Protein AF-A0A2V8Q2M4-F1 (afdb_monomer)

Mean predicted aligned error: 18.54 Å

Sequence (825 aa):
MHQHLAPNDIISHYRIVSKIGAGGMGEVYLAHDTKLDRNVALKILPLEVAADQTRMRRFVQEAKAASALNHPHIITIHEIDRFNSINFIATEFIDGDTLRDRMKANLTFSEILEIAIQTASALSAAHSAGIIHRDIKPENVMIRRDGYIKVLDFGLAKLAEQHGSVTDADAQTKPMINTDAGTVMGTAVYMSPEQAKGVKLDERTDLWSLGVVLYEMITRRVPFLGQTSTETISLVLQKEPPSLTRYAPETPGELERIVNKALTKNCEERYQSAKDLLIDLRKLKRKLDVDAEIDRTGSAAFTNPDKTPPSTSAGLAANTRLSSAEYIYTGIKQHKVAAMVTALVFVLAAAGLTAYLRGRDAGAAIDSIAVLPFENRSADADADYISDGLSESLIYRLTQLPNLRVTPTSVVQSYKGKPVDTVKAGNELGVSAVLSGRITRRGDKLTISAELVDVRNNKLLWGEQYDRKMSDFLATQREIAREIVEKLRLKVSGDERGIAKHFTESNEAYQLYLRGRFYWAKRTEEGMQKSLDYYQQSIEKDPKFALAYSGLADAYALLGAPDATGAMAPEDAMPKAKAAALKALELDDSLAEPHVSLAHMTYYYEHDFVTAEAEYKRAIELNPNYPVAPQWYSVYLMSAGRFDEALAQIKRAQELDPLSLPINMTVGWVQLTARRTDESIVQLRKTLEMDPNFVLTRHRLGMAYEQQGKYEEAIGEFKRVVDMTSRKPIGLTALAHAYAMSGKRAEAQKILNEVLEQAKTHFVSPASIAMIYAALGDKEQAFASLEKAEKIRDGIIVRLKVDSRYDNLRSDPRYEGLLKRIGLK

Secondary structure (DSSP, 8-state):
---PPPTT-EETTEEEEEEEEEETTEEEEEEEETTTTEEEEEEEPPHHHHH-HHHHHHHHHHHHHHHT---TTBPPEEEEEEETTEEEEEEE---EEEHHHHTTS---HHHHHHHHHHHHHHHHHHHHTT-------GGGEEEETTS-EEE--SSHHHHHH--S----TT----------SS---TTGGG--HHHHHTPPP-THHHHHHHHHHHHHHHHSS-S---SSHHHHHHHHHH-PPPPGGGT-TT--HHHHHHHHHHT-SSTTTS-SSHHHHHHHHHHHHHHHHHHHHHHHHHHTT----------------------S--SSTTSGGG-HHHHHHHHHHHHHHHHHHHHHHHHHHTT----EEEEPPPEE-SS-TTHHHHHHHHHHHHHHHHHTSTT-EEPPHHHHGGGTTS---HHHHHHHHT-SEEEEEEEEEETTEEEEEEEEEETTTTEEEEEEEEEEEGGGHHHHHHHHHHHHHHHHT----S-THHHH----S-HHHHHHHHHHHHHHHT-SHHHHHHHHHHHHHHHHH-TT-HHHHHHHHHHHHHHS-TTTT--S-HHHHHHHHHHHHHHHHHH-TT-HHHHHHHHHHHHHTS--HHHHHHHHHHHHHH-TT-THHHHHHHHHHHHHT-HHHHHHHHHHHHHH-TT-HHHHHHHHHHHHHTT-HHHHHHHHHHHHHH-TT-HHHHHHHHHHHHHTT-HHHHHHHHHHHHHHTTT-HHHHHHHHHHHHHTT-HHHHHHHHHHHHHHTTTS---HHHHHHHHHHTT-HHHHHHHHHHHHHTT-GGGGGTTT-GGGGGGTTSHHHHHHHHHHT--

Structure (mmCIF, N/CA/C/O backbone):
data_AF-A0A2V8Q2M4-F1
#
_entry.id   AF-A0A2V8Q2M4-F1
#
loop_
_atom_site.group_PDB
_atom_site.id
_atom_site.type_symbol
_atom_site.label_atom_id
_atom_site.label_alt_id
_atom_site.label_comp_id
_atom_site.label_asym_id
_atom_site.label_entity_id
_atom_site.label_seq_id
_atom_site.pdbx_PDB_ins_code
_atom_site.Cartn_x
_atom_site.Cartn_y
_atom_site.Cartn_z
_atom_site.occupancy
_atom_site.B_iso_or_equiv
_atom_site.auth_seq_id
_atom_site.auth_comp_id
_atom_site.auth_asym_id
_atom_site.auth_atom_id
_atom_site.pdbx_PDB_model_num
ATOM 1 N N . MET A 1 1 ? -9.727 -37.592 20.680 1.00 32.91 1 MET A N 1
ATOM 2 C CA . MET A 1 1 ? -9.996 -38.711 19.751 1.00 32.91 1 MET A CA 1
ATOM 3 C C . MET A 1 1 ? -9.464 -38.275 18.389 1.00 32.91 1 MET A C 1
ATOM 5 O O . MET A 1 1 ? -10.027 -37.351 17.819 1.00 32.91 1 MET A O 1
ATOM 9 N N . HIS A 1 2 ? -8.309 -38.787 17.950 1.00 46.88 2 HIS A N 1
ATOM 10 C CA . HIS A 1 2 ? -7.720 -38.411 16.656 1.00 46.88 2 HIS A CA 1
ATOM 11 C C . HIS A 1 2 ? -8.584 -38.980 15.529 1.00 46.88 2 HIS A C 1
ATOM 13 O O . HIS A 1 2 ? -8.821 -40.185 15.483 1.00 46.88 2 HIS A O 1
ATOM 19 N N . GLN A 1 3 ? -9.094 -38.115 14.657 1.00 57.50 3 GLN A N 1
ATOM 20 C CA . GLN A 1 3 ? -9.888 -38.524 13.505 1.00 57.50 3 GLN A CA 1
ATOM 21 C C . GLN A 1 3 ? -8.909 -38.945 12.401 1.00 57.50 3 GLN A C 1
ATOM 23 O O . GLN A 1 3 ? -8.388 -38.101 11.679 1.00 57.50 3 GLN A O 1
ATOM 28 N N . HIS A 1 4 ? -8.572 -40.236 12.341 1.00 69.50 4 HIS A N 1
ATOM 29 C CA . HIS A 1 4 ? -7.783 -40.777 11.233 1.00 69.50 4 HIS A CA 1
ATOM 30 C C . HIS A 1 4 ? -8.589 -40.671 9.941 1.00 69.50 4 HIS A C 1
ATOM 32 O O . HIS A 1 4 ? -9.723 -41.144 9.889 1.00 69.50 4 HIS A O 1
ATOM 38 N N . LEU A 1 5 ? -7.988 -40.068 8.917 1.00 83.19 5 LEU A N 1
ATOM 39 C CA . LEU A 1 5 ? -8.600 -39.937 7.600 1.00 83.19 5 LEU A CA 1
ATOM 40 C C . LEU A 1 5 ? -8.265 -41.167 6.758 1.00 83.19 5 LEU A C 1
ATOM 42 O O . LEU A 1 5 ? -7.098 -41.557 6.644 1.00 83.19 5 LEU A O 1
ATOM 46 N N . ALA A 1 6 ? -9.287 -41.781 6.176 1.00 85.88 6 ALA A N 1
ATOM 47 C CA . ALA A 1 6 ? -9.162 -42.924 5.288 1.00 85.88 6 ALA A CA 1
ATOM 48 C C . ALA A 1 6 ? -8.976 -42.476 3.823 1.00 85.88 6 ALA A C 1
ATOM 50 O O . ALA A 1 6 ? -9.374 -41.371 3.443 1.00 85.88 6 ALA A O 1
ATOM 51 N N . PRO A 1 7 ? -8.391 -43.327 2.959 1.00 88.44 7 PRO A N 1
ATOM 52 C CA . PRO A 1 7 ? -8.390 -43.085 1.520 1.00 88.44 7 PRO A CA 1
ATOM 53 C C . PRO A 1 7 ? -9.810 -42.841 0.990 1.00 88.44 7 PRO A C 1
ATOM 55 O O . PRO A 1 7 ? -10.733 -43.586 1.314 1.00 88.44 7 PRO A O 1
ATOM 58 N N . ASN A 1 8 ? -9.953 -41.839 0.124 1.00 89.44 8 ASN A N 1
ATOM 59 C CA . ASN A 1 8 ? -11.199 -41.290 -0.425 1.00 89.44 8 ASN A CA 1
ATOM 60 C C . ASN A 1 8 ? -12.037 -40.398 0.499 1.00 89.44 8 ASN A C 1
ATOM 62 O O . ASN A 1 8 ? -13.021 -39.836 0.011 1.00 89.44 8 ASN A O 1
ATOM 66 N N . ASP A 1 9 ? -11.646 -40.185 1.758 1.00 92.31 9 ASP A N 1
ATOM 67 C CA . ASP A 1 9 ? -12.251 -39.120 2.560 1.00 92.31 9 ASP A CA 1
ATOM 68 C C . ASP A 1 9 ? -12.038 -37.764 1.876 1.00 92.31 9 ASP A C 1
ATOM 70 O O . ASP A 1 9 ? -11.010 -37.526 1.234 1.00 92.31 9 ASP A O 1
ATOM 74 N N . ILE A 1 10 ? -13.018 -36.867 1.996 1.00 90.25 10 ILE A N 1
ATOM 75 C CA . ILE A 1 10 ? -12.959 -35.532 1.394 1.00 90.25 10 ILE A CA 1
ATOM 76 C C . ILE A 1 10 ? -12.937 -34.481 2.499 1.00 90.25 10 ILE A C 1
ATOM 78 O O . ILE A 1 10 ? -13.869 -34.377 3.298 1.00 90.25 10 ILE A O 1
ATOM 82 N N . ILE A 1 11 ? -11.883 -33.666 2.506 1.00 89.56 11 ILE A N 1
ATOM 83 C CA . ILE A 1 11 ? -11.777 -32.460 3.327 1.00 89.56 11 ILE A CA 1
ATOM 84 C C . ILE A 1 11 ? -11.855 -31.257 2.401 1.00 89.56 11 ILE A C 1
ATOM 86 O O . ILE A 1 11 ? -10.977 -31.068 1.562 1.00 89.56 11 ILE A O 1
ATOM 90 N N . SER A 1 12 ? -12.890 -30.427 2.560 1.00 92.12 12 SER A N 1
ATOM 91 C CA . SER A 1 12 ? -13.188 -29.337 1.627 1.00 92.12 12 SER A CA 1
ATOM 92 C C . SER A 1 12 ? -13.335 -29.883 0.196 1.00 92.12 12 SER A C 1
ATOM 94 O O . SER A 1 12 ? -14.357 -30.482 -0.129 1.00 92.12 12 SER A O 1
ATOM 96 N N . HIS A 1 13 ? -12.315 -29.740 -0.645 1.00 92.94 13 HIS A N 1
ATOM 97 C CA . HIS A 1 13 ? -12.253 -30.263 -2.014 1.00 92.94 13 HIS A CA 1
ATOM 98 C C . HIS A 1 13 ? -11.011 -31.139 -2.256 1.00 92.94 13 HIS A C 1
ATOM 100 O O . HIS A 1 13 ? -10.664 -31.448 -3.395 1.00 92.94 13 HIS A O 1
ATOM 106 N N . TYR A 1 14 ? -10.345 -31.557 -1.179 1.00 96.06 14 TYR A N 1
ATOM 107 C CA . TYR A 1 14 ? -9.197 -32.450 -1.211 1.00 96.06 14 TYR A CA 1
ATOM 108 C C . TYR A 1 14 ? -9.639 -33.866 -0.889 1.00 96.06 14 TYR A C 1
ATOM 110 O O . TYR A 1 14 ? -10.120 -34.148 0.210 1.00 96.06 14 TYR A O 1
ATOM 118 N N . ARG A 1 15 ? -9.448 -34.768 -1.848 1.00 95.94 15 ARG A N 1
ATOM 119 C CA . ARG A 1 15 ? -9.682 -36.198 -1.668 1.00 95.94 15 ARG A CA 1
ATOM 120 C C . ARG A 1 15 ? -8.409 -36.852 -1.149 1.00 95.94 15 ARG A C 1
ATOM 122 O O . ARG A 1 15 ? -7.388 -36.818 -1.832 1.00 95.94 15 ARG A O 1
ATOM 129 N N . ILE A 1 16 ? -8.458 -37.458 0.030 1.00 96.19 16 ILE A N 1
ATOM 130 C CA . ILE A 1 16 ? -7.313 -38.147 0.626 1.00 96.19 16 ILE A CA 1
ATOM 131 C C . ILE A 1 16 ? -6.935 -39.356 -0.236 1.00 96.19 16 ILE A C 1
ATOM 133 O O . ILE A 1 16 ? -7.779 -40.188 -0.562 1.00 96.19 16 ILE A O 1
ATOM 137 N N . VAL A 1 17 ? -5.658 -39.457 -0.601 1.00 95.12 17 VAL A N 1
ATOM 138 C CA . VAL A 1 17 ? -5.097 -40.592 -1.347 1.00 95.12 17 VAL A CA 1
ATOM 139 C C . VAL A 1 17 ? -4.430 -41.559 -0.375 1.00 95.12 17 VAL A C 1
ATOM 141 O O . VAL A 1 17 ? -4.778 -42.737 -0.326 1.00 95.12 17 VAL A O 1
ATOM 144 N N . SER A 1 18 ? -3.484 -41.066 0.424 1.00 93.44 18 SER A N 1
ATOM 145 C CA . SER A 1 18 ? -2.750 -41.871 1.402 1.00 93.44 18 SER A CA 1
ATOM 146 C C . SER A 1 18 ? -2.119 -40.997 2.483 1.00 93.44 18 SER A C 1
ATOM 148 O O . SER A 1 18 ? -1.903 -39.802 2.298 1.00 93.44 18 SER A O 1
ATOM 150 N N . LYS A 1 19 ? -1.797 -41.590 3.634 1.00 91.94 19 LYS A N 1
ATOM 151 C CA . LYS A 1 19 ? -0.981 -40.932 4.659 1.00 91.94 19 LYS A CA 1
ATOM 152 C C . LYS A 1 19 ? 0.493 -41.002 4.253 1.00 91.94 19 LYS A C 1
ATOM 154 O O . LYS A 1 19 ? 0.975 -42.088 3.945 1.00 91.94 19 LYS A O 1
ATOM 159 N N . ILE A 1 20 ? 1.196 -39.869 4.277 1.00 87.81 20 ILE A N 1
ATOM 160 C CA . ILE A 1 20 ? 2.612 -39.770 3.872 1.00 87.81 20 ILE A CA 1
ATOM 161 C C . ILE A 1 20 ? 3.553 -39.381 5.017 1.00 87.81 20 ILE A C 1
ATOM 163 O O . ILE A 1 20 ? 4.759 -39.563 4.895 1.00 87.81 20 ILE A O 1
ATOM 167 N N . GLY A 1 21 ? 3.031 -38.902 6.151 1.00 80.12 21 GLY A N 1
ATOM 168 C CA . GLY A 1 21 ? 3.853 -38.599 7.321 1.00 80.12 21 GLY A CA 1
ATOM 169 C C . GLY A 1 21 ? 3.053 -38.349 8.597 1.00 80.12 21 GLY A C 1
ATOM 170 O O . GLY A 1 21 ? 1.840 -38.131 8.570 1.00 80.12 21 GLY A O 1
ATOM 171 N N . ALA A 1 22 ? 3.740 -38.384 9.737 1.00 74.12 22 ALA A N 1
ATOM 172 C CA . ALA A 1 22 ? 3.222 -37.963 11.036 1.00 74.12 22 ALA A CA 1
ATOM 173 C C . ALA A 1 22 ? 4.367 -37.388 11.882 1.00 74.12 22 ALA A C 1
ATOM 175 O O . ALA A 1 22 ? 5.464 -37.944 11.887 1.00 74.12 22 ALA A O 1
ATOM 176 N N . GLY A 1 23 ? 4.116 -36.289 12.594 1.00 65.06 23 GLY A N 1
ATOM 177 C CA . GLY A 1 23 ? 5.096 -35.647 13.473 1.00 65.06 23 GLY A CA 1
ATOM 178 C C . GLY A 1 23 ? 4.440 -34.814 14.577 1.00 65.06 23 GLY A C 1
ATOM 179 O O . GLY A 1 23 ? 3.220 -34.825 14.729 1.00 65.06 23 GLY A O 1
ATOM 180 N N . GLY A 1 24 ? 5.242 -34.052 15.332 1.00 57.31 24 GLY A N 1
ATOM 181 C CA . GLY A 1 24 ? 4.765 -33.229 16.461 1.00 57.31 24 GLY A CA 1
ATOM 182 C C . GLY A 1 24 ? 3.740 -32.145 16.093 1.00 57.31 24 GLY A C 1
ATOM 183 O O . GLY A 1 24 ? 3.023 -31.650 16.953 1.00 57.31 24 GLY A O 1
ATOM 184 N N . MET A 1 25 ? 3.618 -31.816 14.803 1.00 62.28 25 MET A N 1
ATOM 185 C CA . MET A 1 25 ? 2.649 -30.851 14.268 1.00 62.28 25 MET A CA 1
ATOM 186 C C . MET A 1 25 ? 1.456 -31.491 13.550 1.00 62.28 25 MET A C 1
ATOM 188 O O . MET A 1 25 ? 0.769 -30.815 12.785 1.00 62.28 25 MET A O 1
ATOM 192 N N . GLY A 1 26 ? 1.213 -32.781 13.782 1.00 73.06 26 GLY A N 1
ATOM 193 C CA . GLY A 1 26 ? 0.078 -33.509 13.228 1.00 73.06 26 GLY A CA 1
ATOM 194 C C . GLY A 1 26 ? 0.434 -34.419 12.055 1.00 73.06 26 GLY A C 1
ATOM 195 O O . GLY A 1 26 ? 1.579 -34.845 11.881 1.00 73.06 26 GLY A O 1
ATOM 196 N N . GLU A 1 27 ? -0.583 -34.779 11.281 1.00 85.62 27 GLU A N 1
ATOM 197 C CA . GLU A 1 27 ? -0.505 -35.818 10.253 1.00 85.62 27 GLU A CA 1
ATOM 198 C C . GLU A 1 27 ? -0.481 -35.202 8.856 1.00 85.62 27 GLU A C 1
ATOM 200 O O . GLU A 1 27 ? -1.207 -34.249 8.587 1.00 85.62 27 GLU A O 1
ATOM 205 N N . VAL A 1 28 ? 0.336 -35.752 7.957 1.00 88.94 28 VAL A N 1
ATOM 206 C CA . VAL A 1 28 ? 0.449 -35.286 6.570 1.00 88.94 28 VAL A CA 1
ATOM 207 C C . VAL A 1 28 ? -0.067 -36.369 5.633 1.00 88.94 28 VAL A C 1
ATOM 209 O O . VAL A 1 28 ? 0.352 -37.529 5.702 1.00 88.94 28 VAL A O 1
ATOM 212 N N . TYR A 1 29 ? -0.962 -35.978 4.735 1.00 93.25 29 TYR A N 1
ATOM 213 C CA . TYR A 1 29 ? -1.606 -36.842 3.757 1.00 93.25 29 TYR A CA 1
ATOM 214 C C . TYR A 1 29 ? -1.281 -36.376 2.339 1.00 93.25 29 TYR A C 1
ATOM 216 O O . TYR A 1 29 ? -1.279 -35.181 2.061 1.00 93.25 29 TYR A O 1
ATOM 224 N N . LEU A 1 30 ? -1.039 -37.310 1.423 1.00 95.00 30 LEU A N 1
ATOM 225 C CA . LEU A 1 30 ? -1.166 -37.041 -0.002 1.00 95.00 30 LEU A CA 1
ATOM 226 C C . LEU A 1 30 ? -2.658 -36.932 -0.306 1.00 95.00 30 LEU A C 1
ATOM 228 O O . LEU A 1 30 ? -3.425 -37.848 -0.000 1.00 95.00 30 LEU A O 1
ATOM 232 N N . ALA A 1 31 ? -3.063 -35.826 -0.912 1.00 96.31 31 ALA A N 1
ATOM 233 C CA . ALA A 1 31 ? -4.433 -35.604 -1.333 1.00 96.31 31 ALA A CA 1
ATOM 234 C C . ALA A 1 31 ? -4.481 -35.118 -2.783 1.00 96.31 31 ALA A C 1
ATOM 236 O O . ALA A 1 31 ? -3.518 -34.556 -3.302 1.00 96.31 31 ALA A O 1
ATOM 237 N N . HIS A 1 32 ? -5.613 -35.343 -3.434 1.00 96.44 32 HIS A N 1
ATOM 238 C CA . HIS A 1 32 ? -5.894 -34.859 -4.773 1.00 96.44 32 HIS A CA 1
ATOM 239 C C . HIS A 1 32 ? -6.896 -33.705 -4.693 1.00 96.44 32 HIS A C 1
ATOM 241 O O . HIS A 1 32 ? -8.017 -33.877 -4.207 1.00 96.44 32 HIS A O 1
ATOM 247 N N . ASP A 1 33 ? -6.472 -32.530 -5.147 1.00 96.12 33 ASP A N 1
ATOM 248 C CA . ASP A 1 33 ? -7.294 -31.335 -5.304 1.00 96.12 33 ASP A CA 1
ATOM 249 C C . ASP A 1 33 ? -8.258 -31.545 -6.473 1.00 96.12 33 ASP A C 1
ATOM 251 O O . ASP A 1 33 ? -7.855 -31.525 -7.636 1.00 96.12 33 ASP A O 1
ATOM 255 N N . THR A 1 34 ? -9.542 -31.746 -6.175 1.00 93.12 34 THR A N 1
ATOM 256 C CA . THR A 1 34 ? -10.538 -32.057 -7.206 1.00 93.12 34 THR A CA 1
ATOM 257 C C . THR A 1 34 ? -10.965 -30.843 -8.032 1.00 93.12 34 THR A C 1
ATOM 259 O O . THR A 1 34 ? -11.733 -31.011 -8.975 1.00 93.12 34 THR A O 1
ATOM 262 N N . LYS A 1 35 ? -10.549 -29.621 -7.668 1.00 93.56 35 LYS A N 1
ATOM 263 C CA . LYS A 1 35 ? -10.872 -28.396 -8.417 1.00 93.56 35 LYS A CA 1
ATOM 264 C C . LYS A 1 35 ? -9.788 -28.056 -9.429 1.00 93.56 35 LYS A C 1
ATOM 266 O O . LYS A 1 35 ? -10.112 -27.655 -10.542 1.00 93.56 35 LYS A O 1
ATOM 271 N N . LEU A 1 36 ? -8.524 -28.184 -9.027 1.00 90.81 36 LEU A N 1
ATOM 272 C CA . LEU A 1 36 ? -7.366 -27.859 -9.865 1.00 90.81 36 LEU A CA 1
ATOM 273 C C . LEU A 1 36 ? -6.707 -29.087 -10.503 1.00 90.81 36 LEU A C 1
ATOM 275 O O . LEU A 1 36 ? -5.742 -28.919 -11.242 1.00 90.81 36 LEU A O 1
ATOM 279 N N . ASP A 1 37 ? -7.220 -30.288 -10.225 1.00 93.06 37 ASP A N 1
ATOM 280 C CA . ASP A 1 37 ? -6.763 -31.566 -10.785 1.00 93.06 37 ASP A CA 1
ATOM 281 C C . ASP A 1 37 ? -5.257 -31.805 -10.571 1.00 93.06 37 ASP A C 1
ATOM 283 O O . ASP A 1 37 ? -4.471 -32.001 -11.499 1.00 93.06 37 ASP A O 1
ATOM 287 N N . ARG A 1 38 ? -4.822 -31.733 -9.306 1.00 94.00 38 ARG A N 1
ATOM 288 C CA . ARG A 1 38 ? -3.408 -31.880 -8.919 1.00 94.00 38 ARG A CA 1
ATOM 289 C C . ARG A 1 38 ? -3.227 -32.558 -7.568 1.00 94.00 38 ARG A C 1
ATOM 291 O O . ARG A 1 38 ? -4.108 -32.532 -6.714 1.00 94.00 38 ARG A O 1
ATOM 298 N N . ASN A 1 39 ? -2.039 -33.113 -7.352 1.00 95.56 39 ASN A N 1
ATOM 299 C CA . ASN A 1 39 ? -1.655 -33.670 -6.058 1.00 95.56 39 ASN A CA 1
ATOM 300 C C . ASN A 1 39 ? -1.113 -32.582 -5.125 1.00 95.56 39 ASN A C 1
ATOM 302 O O . ASN A 1 39 ? -0.323 -31.732 -5.538 1.00 95.56 39 ASN A O 1
ATOM 306 N N . VAL A 1 40 ? -1.511 -32.648 -3.858 1.00 96.00 40 VAL A N 1
ATOM 307 C CA . VAL A 1 40 ? -1.094 -31.743 -2.783 1.00 96.00 40 VAL A CA 1
ATOM 308 C C . VAL A 1 40 ? -0.695 -32.542 -1.544 1.00 96.00 40 VAL A C 1
ATOM 310 O O . VAL A 1 40 ? -1.140 -33.676 -1.348 1.00 96.00 40 VAL A O 1
ATOM 313 N N . ALA A 1 41 ? 0.133 -31.945 -0.691 1.00 93.50 41 ALA A N 1
ATOM 314 C CA . ALA A 1 41 ? 0.346 -32.442 0.661 1.00 93.50 41 ALA A CA 1
ATOM 315 C C . ALA A 1 41 ? -0.596 -31.695 1.615 1.00 93.50 41 ALA A C 1
ATOM 317 O O . ALA A 1 41 ? -0.576 -30.468 1.692 1.00 93.50 41 ALA A O 1
ATOM 318 N N . LEU A 1 42 ? -1.442 -32.438 2.323 1.00 91.81 42 LEU A N 1
ATOM 319 C CA . LEU A 1 42 ? -2.442 -31.925 3.248 1.00 91.81 42 LEU A CA 1
ATOM 320 C C . LEU A 1 42 ? -2.009 -32.226 4.685 1.00 91.81 42 LEU A C 1
ATOM 322 O O . LEU A 1 42 ? -2.043 -33.375 5.129 1.00 91.81 42 LEU A O 1
ATOM 326 N N . LYS A 1 43 ? -1.584 -31.195 5.412 1.00 89.12 43 LYS A N 1
ATOM 327 C CA . LYS A 1 43 ? -1.149 -31.291 6.808 1.00 89.12 43 LYS A CA 1
ATOM 328 C C . LYS A 1 43 ? -2.306 -30.951 7.737 1.00 89.12 43 LYS A C 1
ATOM 330 O O . LYS A 1 43 ? -2.798 -29.826 7.726 1.00 89.12 43 LYS A O 1
ATOM 335 N N . ILE A 1 44 ? -2.727 -31.920 8.541 1.00 87.25 44 ILE A N 1
ATOM 336 C CA . ILE A 1 44 ? -3.809 -31.798 9.516 1.00 87.25 44 ILE A CA 1
ATOM 337 C C . ILE A 1 44 ? -3.232 -31.423 10.874 1.00 87.25 44 ILE A C 1
ATOM 339 O O . ILE A 1 44 ? -2.364 -32.122 11.397 1.00 87.25 44 ILE A O 1
ATOM 343 N N . LEU A 1 45 ? -3.734 -30.338 11.459 1.00 77.19 45 LEU A N 1
ATOM 344 C CA . LEU A 1 45 ? -3.219 -29.813 12.721 1.00 77.19 45 LEU A CA 1
ATOM 345 C C . LEU A 1 45 ? -3.834 -30.541 13.930 1.00 77.19 45 LEU A C 1
ATOM 347 O O . LEU A 1 45 ? -5.030 -30.847 13.912 1.00 77.19 45 LEU A O 1
ATOM 351 N N . PRO A 1 46 ? -3.066 -30.780 15.011 1.00 71.56 46 PRO A N 1
ATOM 352 C CA . PRO A 1 46 ? -3.586 -31.386 16.232 1.00 71.56 46 PRO A CA 1
ATOM 353 C C . PRO A 1 46 ? -4.716 -30.556 16.859 1.00 71.56 46 PRO A C 1
ATOM 355 O O . PRO A 1 46 ? -4.668 -29.324 16.877 1.00 71.56 46 PRO A O 1
ATOM 358 N N . LEU A 1 47 ? -5.704 -31.239 17.449 1.00 64.88 47 LEU A N 1
ATOM 359 C CA . LEU A 1 47 ? -6.854 -30.617 18.126 1.00 64.88 47 LEU A CA 1
ATOM 360 C C . LEU A 1 47 ? -6.440 -29.642 19.245 1.00 64.88 47 LEU A C 1
ATOM 362 O O . LEU A 1 47 ? -7.127 -28.655 19.482 1.00 64.88 47 LEU A O 1
ATOM 366 N N . GLU A 1 48 ? -5.304 -29.881 19.900 1.00 60.88 48 GLU A N 1
ATOM 367 C CA . GLU A 1 48 ? -4.767 -29.035 20.977 1.00 60.88 48 GLU A CA 1
ATOM 368 C C . GLU A 1 48 ? -4.306 -27.660 20.473 1.00 60.88 48 GLU A C 1
ATOM 370 O O . GLU A 1 48 ? -4.543 -26.644 21.125 1.00 60.88 48 GLU A O 1
ATOM 375 N N . VAL A 1 49 ? -3.715 -27.604 19.274 1.00 59.31 49 VAL A N 1
ATOM 376 C CA . VAL A 1 49 ? -3.352 -26.341 18.608 1.00 59.31 49 VAL A CA 1
ATOM 377 C C . VAL A 1 49 ? -4.612 -25.620 18.120 1.00 59.31 49 VAL A C 1
ATOM 379 O O . VAL A 1 49 ? -4.672 -24.394 18.139 1.00 59.31 49 VAL A O 1
ATOM 382 N N . ALA A 1 50 ? -5.642 -26.376 17.727 1.00 60.06 50 ALA A N 1
ATOM 383 C CA . ALA A 1 50 ? -6.938 -25.844 17.314 1.00 60.06 50 ALA A CA 1
ATOM 384 C C . ALA A 1 50 ? -7.796 -25.290 18.464 1.00 60.06 50 ALA A C 1
ATOM 386 O O . ALA A 1 50 ? -8.640 -24.426 18.219 1.00 60.06 50 ALA A O 1
ATOM 387 N N . ALA A 1 51 ? -7.603 -25.774 19.693 1.00 60.66 51 ALA A N 1
ATOM 388 C CA . ALA A 1 51 ? -8.382 -25.367 20.861 1.00 60.66 51 ALA A CA 1
ATOM 389 C C . ALA A 1 51 ? -7.941 -24.010 21.442 1.00 60.66 51 ALA A C 1
ATOM 391 O O . ALA A 1 51 ? -8.769 -23.272 21.976 1.00 60.66 51 ALA A O 1
ATOM 392 N N . ASP A 1 52 ? -6.661 -23.649 21.308 1.00 67.50 52 ASP A N 1
ATOM 393 C CA . ASP A 1 52 ? -6.125 -22.363 21.760 1.00 67.50 52 ASP A CA 1
ATOM 394 C C . ASP A 1 52 ? -6.180 -21.324 20.626 1.00 67.50 52 ASP A C 1
ATOM 396 O O . ASP A 1 52 ? -5.370 -21.325 19.694 1.00 67.50 52 ASP A O 1
ATOM 400 N N . GLN A 1 53 ? -7.136 -20.392 20.722 1.00 67.06 53 GLN A N 1
ATOM 401 C CA . GLN A 1 53 ? -7.326 -19.338 19.720 1.00 67.06 53 GLN A CA 1
ATOM 402 C C . GLN A 1 53 ? -6.088 -18.449 19.530 1.00 67.06 53 GLN A C 1
ATOM 404 O O . GLN A 1 53 ? -5.872 -17.934 18.432 1.00 67.06 53 GLN A O 1
ATOM 409 N N . THR A 1 54 ? -5.264 -18.260 20.561 1.00 63.78 54 THR A N 1
ATOM 410 C CA . THR A 1 54 ? -4.058 -17.428 20.481 1.00 63.78 54 THR A CA 1
ATOM 411 C C . THR A 1 54 ? -2.959 -18.154 19.713 1.00 63.78 54 THR A C 1
ATOM 413 O O . THR A 1 54 ? -2.329 -17.557 18.835 1.00 63.78 54 THR A O 1
ATOM 416 N N . ARG A 1 55 ? -2.762 -19.450 19.986 1.00 62.97 55 ARG A N 1
ATOM 417 C CA . ARG A 1 55 ? -1.819 -20.297 19.236 1.00 62.97 55 ARG A CA 1
ATOM 418 C C . ARG A 1 55 ? -2.240 -20.434 17.779 1.00 62.97 55 ARG A C 1
ATOM 420 O O . ARG A 1 55 ? -1.411 -20.218 16.900 1.00 62.97 55 ARG A O 1
ATOM 427 N N . MET A 1 56 ? -3.527 -20.673 17.519 1.00 69.50 56 MET A N 1
ATOM 428 C CA . MET A 1 56 ? -4.059 -20.764 16.159 1.00 69.50 56 MET A CA 1
ATOM 429 C C . MET A 1 56 ? -3.892 -19.448 15.380 1.00 69.50 56 MET A C 1
ATOM 431 O O . MET A 1 56 ? -3.484 -19.469 14.222 1.00 69.50 56 MET A O 1
ATOM 435 N N . ARG A 1 57 ? -4.124 -18.283 16.005 1.00 68.62 57 ARG A N 1
ATOM 436 C CA . ARG A 1 57 ? -3.891 -16.978 15.352 1.00 68.62 57 ARG A CA 1
ATOM 437 C C . ARG A 1 57 ? -2.426 -16.767 14.972 1.00 68.62 57 ARG A C 1
ATOM 439 O O . ARG A 1 57 ? -2.162 -16.381 13.836 1.00 68.62 57 ARG A O 1
ATOM 446 N N . ARG A 1 58 ? -1.482 -17.036 15.884 1.00 64.38 58 ARG A N 1
ATOM 447 C CA . ARG A 1 58 ? -0.039 -16.925 15.586 1.00 64.38 58 ARG A CA 1
ATOM 448 C C . ARG A 1 58 ? 0.380 -17.907 14.496 1.00 64.38 58 ARG A C 1
ATOM 450 O O . ARG A 1 58 ? 1.124 -17.538 13.597 1.00 64.38 58 ARG A O 1
ATOM 457 N N . PHE A 1 59 ? -0.151 -19.123 14.546 1.00 69.25 59 PHE A N 1
ATOM 458 C CA . PHE A 1 59 ? 0.116 -20.165 13.564 1.00 69.25 59 PHE A CA 1
ATOM 459 C C . PHE A 1 59 ? -0.349 -19.753 12.160 1.00 69.25 59 PHE A C 1
ATOM 461 O O . PHE A 1 59 ? 0.431 -19.783 11.211 1.00 69.25 59 PHE A O 1
ATOM 468 N N . VAL A 1 60 ? -1.594 -19.279 12.030 1.00 71.44 60 VAL A N 1
ATOM 469 C CA . VAL A 1 60 ? -2.131 -18.765 10.760 1.00 71.44 60 VAL A CA 1
ATOM 470 C C . VAL A 1 60 ? -1.343 -17.542 10.283 1.00 71.44 60 VAL A C 1
ATOM 472 O O . VAL A 1 60 ? -1.145 -17.379 9.083 1.00 71.44 60 VAL A O 1
ATOM 475 N N . GLN A 1 61 ? -0.871 -16.686 11.192 1.00 70.06 61 GLN A N 1
ATOM 476 C CA . GLN A 1 61 ? -0.050 -15.527 10.845 1.00 70.06 61 GLN A CA 1
ATOM 477 C C . GLN A 1 61 ? 1.316 -15.929 10.266 1.00 70.06 61 GLN A C 1
ATOM 479 O O . GLN A 1 61 ? 1.708 -15.384 9.236 1.00 70.06 61 GLN A O 1
ATOM 484 N N . GLU A 1 62 ? 2.018 -16.886 10.879 1.00 67.75 62 GLU A N 1
ATOM 485 C CA . GLU A 1 62 ? 3.301 -17.388 10.366 1.00 67.75 62 GLU A CA 1
ATOM 486 C C . GLU A 1 62 ? 3.120 -18.146 9.041 1.00 67.75 62 GLU A C 1
ATOM 488 O O . GLU A 1 62 ? 3.862 -17.902 8.091 1.00 67.75 62 GLU A O 1
ATOM 493 N N . ALA A 1 63 ? 2.074 -18.968 8.919 1.00 72.38 63 ALA A N 1
ATOM 494 C CA . ALA A 1 63 ? 1.750 -19.658 7.672 1.00 72.38 63 ALA A CA 1
ATOM 495 C C . ALA A 1 63 ? 1.385 -18.677 6.537 1.00 72.38 63 ALA A C 1
ATOM 497 O O . ALA A 1 63 ? 1.833 -18.848 5.404 1.00 72.38 63 ALA A O 1
ATOM 498 N N . LYS A 1 64 ? 0.640 -17.598 6.828 1.00 74.56 64 LYS A N 1
ATOM 499 C CA . LYS A 1 64 ? 0.363 -16.524 5.854 1.00 74.56 64 LYS A CA 1
ATOM 500 C C . LYS A 1 64 ? 1.632 -15.781 5.442 1.00 74.56 64 LYS A C 1
ATOM 502 O O . LYS A 1 64 ? 1.805 -15.512 4.255 1.00 74.56 64 LYS A O 1
ATOM 507 N N . ALA A 1 65 ? 2.522 -15.478 6.387 1.00 68.62 65 ALA A N 1
ATOM 508 C CA . ALA A 1 65 ? 3.809 -14.861 6.076 1.00 68.62 65 ALA A CA 1
ATOM 509 C C . ALA A 1 65 ? 4.646 -15.762 5.150 1.00 68.62 65 ALA A C 1
ATOM 511 O O . ALA A 1 65 ? 5.129 -15.294 4.122 1.00 68.62 65 ALA A O 1
ATOM 512 N N . ALA A 1 66 ? 4.732 -17.062 5.449 1.00 69.81 66 ALA A N 1
ATOM 513 C CA . ALA A 1 66 ? 5.420 -18.033 4.601 1.00 69.81 66 ALA A CA 1
ATOM 514 C C . ALA A 1 66 ? 4.761 -18.184 3.216 1.00 69.81 66 ALA A C 1
ATOM 516 O O . ALA A 1 66 ? 5.468 -18.314 2.223 1.00 69.81 66 ALA A O 1
ATOM 517 N N . SER A 1 67 ? 3.427 -18.093 3.118 1.00 78.00 67 SER A N 1
ATOM 518 C CA . SER A 1 67 ? 2.702 -18.186 1.837 1.00 78.00 67 SER A CA 1
ATOM 519 C C . SER A 1 67 ? 2.991 -17.033 0.868 1.00 78.00 67 SER A C 1
ATOM 521 O O . SER A 1 67 ? 2.820 -17.189 -0.337 1.00 78.00 67 SER A O 1
ATOM 523 N N . ALA A 1 68 ? 3.453 -15.885 1.377 1.00 73.94 68 ALA A N 1
ATOM 524 C CA . ALA A 1 68 ? 3.856 -14.747 0.553 1.00 73.94 68 ALA A CA 1
ATOM 525 C C . ALA A 1 68 ? 5.244 -14.931 -0.093 1.00 73.94 68 ALA A C 1
ATOM 527 O O . ALA A 1 68 ? 5.619 -14.151 -0.969 1.00 73.94 68 ALA A O 1
ATOM 528 N N . LEU A 1 69 ? 6.013 -15.944 0.323 1.00 79.94 69 LEU A N 1
ATOM 529 C CA . LEU A 1 69 ? 7.327 -16.239 -0.239 1.00 79.94 69 LEU A CA 1
ATOM 530 C C . LEU A 1 69 ? 7.178 -17.018 -1.548 1.00 79.94 69 LEU A C 1
ATOM 532 O O . LEU A 1 69 ? 6.806 -18.188 -1.552 1.00 79.94 69 LEU A O 1
ATOM 536 N N . ASN A 1 70 ? 7.539 -16.386 -2.665 1.00 81.12 70 ASN A N 1
ATOM 537 C CA . ASN A 1 70 ? 7.670 -17.063 -3.952 1.00 81.12 70 ASN A CA 1
ATOM 538 C C . ASN A 1 70 ? 9.155 -17.295 -4.266 1.00 81.12 70 ASN A C 1
ATOM 540 O O . ASN A 1 70 ? 9.853 -16.386 -4.715 1.00 81.12 70 ASN A O 1
ATOM 544 N N . HIS A 1 71 ? 9.655 -18.501 -3.992 1.00 89.88 71 HIS A N 1
ATOM 545 C CA . HIS A 1 71 ? 11.053 -18.860 -4.230 1.00 89.88 71 HIS A CA 1
ATOM 546 C C . HIS A 1 71 ? 11.188 -20.349 -4.599 1.00 89.88 71 HIS A C 1
ATOM 548 O O . HIS A 1 71 ? 10.557 -21.194 -3.960 1.00 89.88 71 HIS A O 1
ATOM 554 N N . PRO A 1 72 ? 12.044 -20.722 -5.575 1.00 91.88 72 PRO A N 1
ATOM 555 C CA . PRO A 1 72 ? 12.155 -22.103 -6.063 1.00 91.88 72 PRO A CA 1
ATOM 556 C C . PRO A 1 72 ? 12.545 -23.122 -4.984 1.00 91.88 72 PRO A C 1
ATOM 558 O O . PRO A 1 72 ? 12.179 -24.287 -5.099 1.00 91.88 72 PRO A O 1
ATOM 561 N N . HIS A 1 73 ? 13.243 -22.685 -3.932 1.00 95.62 73 HIS A N 1
ATOM 562 C CA . HIS A 1 73 ? 13.709 -23.542 -2.834 1.00 95.62 73 HIS A CA 1
ATOM 563 C C . HIS A 1 73 ? 12.876 -23.440 -1.546 1.00 95.62 73 HIS A C 1
ATOM 565 O O . HIS A 1 73 ? 13.291 -23.950 -0.510 1.00 95.62 73 HIS A O 1
ATOM 571 N N . ILE A 1 74 ? 11.716 -22.779 -1.587 1.00 92.69 74 ILE A N 1
ATOM 572 C CA . ILE A 1 74 ? 10.761 -22.692 -0.469 1.00 92.69 74 ILE A CA 1
ATOM 573 C C . ILE A 1 74 ? 9.486 -23.438 -0.868 1.00 92.69 74 ILE A C 1
ATOM 575 O O . ILE A 1 74 ? 9.093 -23.399 -2.038 1.00 92.69 74 ILE A O 1
ATOM 579 N N . ILE A 1 75 ? 8.876 -24.163 0.074 1.00 91.12 75 ILE A N 1
ATOM 580 C CA . ILE A 1 75 ? 7.598 -24.834 -0.169 1.00 91.12 75 ILE A CA 1
ATOM 581 C C . ILE A 1 75 ? 6.457 -23.827 -0.351 1.00 91.12 75 ILE A C 1
ATOM 583 O O . ILE A 1 75 ? 6.306 -22.875 0.412 1.00 91.12 75 ILE A O 1
ATOM 587 N N . THR A 1 76 ? 5.625 -24.069 -1.356 1.00 89.50 76 THR A N 1
ATOM 588 C CA . THR A 1 76 ? 4.459 -23.247 -1.671 1.00 89.50 76 THR A CA 1
ATOM 589 C C . THR A 1 76 ? 3.255 -23.707 -0.859 1.00 89.50 76 THR A C 1
ATOM 591 O O . THR A 1 76 ? 2.841 -24.865 -0.947 1.00 89.50 76 THR A O 1
ATOM 594 N N . ILE A 1 77 ? 2.651 -22.784 -0.114 1.00 89.69 77 ILE A N 1
ATOM 595 C CA . ILE A 1 77 ? 1.370 -23.002 0.565 1.00 89.69 77 ILE A CA 1
ATOM 596 C C . ILE A 1 77 ? 0.249 -22.616 -0.404 1.00 89.69 77 ILE A C 1
ATOM 598 O O . ILE A 1 77 ? 0.222 -21.499 -0.912 1.00 89.69 77 ILE A O 1
ATOM 602 N N . HIS A 1 78 ? -0.661 -23.545 -0.684 1.00 89.25 78 HIS A N 1
ATOM 603 C CA . HIS A 1 78 ? -1.808 -23.319 -1.562 1.00 89.25 78 HIS A CA 1
ATOM 604 C C . HIS A 1 78 ? -3.030 -22.825 -0.794 1.00 89.25 78 HIS A C 1
ATOM 606 O O . HIS A 1 78 ? -3.737 -21.948 -1.281 1.00 89.25 78 HIS A O 1
ATOM 612 N N . GLU A 1 79 ? -3.269 -23.367 0.400 1.00 88.44 79 GLU A N 1
ATOM 613 C CA . GLU A 1 79 ? -4.454 -23.047 1.190 1.00 88.44 79 GLU A CA 1
ATOM 614 C C . GLU A 1 79 ? -4.214 -23.298 2.678 1.00 88.44 79 GLU A C 1
ATOM 616 O O . GLU A 1 79 ? -3.471 -24.202 3.068 1.00 88.44 79 GLU A O 1
ATOM 621 N N . ILE A 1 80 ? -4.868 -22.492 3.509 1.00 85.88 80 ILE A N 1
ATOM 622 C CA . ILE A 1 80 ? -4.975 -22.692 4.952 1.00 85.88 80 ILE A CA 1
ATOM 623 C C . ILE A 1 80 ? -6.449 -22.499 5.276 1.00 85.88 80 ILE A C 1
ATOM 625 O O . ILE A 1 80 ? -6.963 -21.392 5.106 1.00 85.88 80 ILE A O 1
ATOM 629 N N . ASP A 1 81 ? -7.124 -23.552 5.720 1.00 86.38 81 ASP A N 1
ATOM 630 C CA . ASP A 1 81 ? -8.566 -23.499 5.946 1.00 86.38 81 ASP A CA 1
ATOM 631 C C . ASP A 1 81 ? -9.003 -24.450 7.070 1.00 86.38 81 ASP A C 1
ATOM 633 O O . ASP A 1 81 ? -8.224 -25.243 7.617 1.00 86.38 81 ASP A O 1
ATOM 637 N N . ARG A 1 82 ? -10.276 -24.334 7.450 1.00 85.81 82 ARG A N 1
ATOM 638 C CA . ARG A 1 82 ? -10.943 -25.170 8.434 1.00 85.81 82 ARG A CA 1
ATOM 639 C C . ARG A 1 82 ? -12.205 -25.776 7.839 1.00 85.81 82 ARG A C 1
ATOM 641 O O . ARG A 1 82 ? -13.146 -25.070 7.497 1.00 85.81 82 ARG A O 1
ATOM 648 N N . PHE A 1 83 ? -12.291 -27.102 7.861 1.00 83.00 83 PHE A N 1
ATOM 649 C CA . PHE A 1 83 ? -13.462 -27.840 7.396 1.00 83.00 83 PHE A CA 1
ATOM 650 C C . PHE A 1 83 ? -13.978 -28.786 8.482 1.00 83.00 83 PHE A C 1
ATOM 652 O O . PHE A 1 83 ? -13.226 -29.610 8.993 1.00 83.00 83 PHE A O 1
ATOM 659 N N . ASN A 1 84 ? -15.258 -28.664 8.860 1.00 73.62 84 ASN A N 1
ATOM 660 C CA . ASN A 1 84 ? -15.936 -29.545 9.827 1.00 73.62 84 ASN A CA 1
ATOM 661 C C . ASN A 1 84 ? -15.110 -29.841 11.094 1.00 73.62 84 ASN A C 1
ATOM 663 O O . ASN A 1 84 ? -15.021 -30.983 11.529 1.00 73.62 84 ASN A O 1
ATOM 667 N N . SER A 1 85 ? -14.516 -28.795 11.685 1.00 76.19 85 SER A N 1
ATOM 668 C CA . SER A 1 85 ? -13.625 -28.804 12.865 1.00 76.19 85 SER A CA 1
ATOM 669 C C . SER A 1 85 ? -12.158 -29.202 12.652 1.00 76.19 85 SER A C 1
ATOM 671 O O . SER A 1 85 ? -11.352 -28.962 13.550 1.00 76.19 85 SER A O 1
ATOM 673 N N . ILE A 1 86 ? -11.782 -29.667 11.463 1.00 81.31 86 ILE A N 1
ATOM 674 C CA . ILE A 1 86 ? -10.400 -29.993 11.101 1.00 81.31 86 ILE A CA 1
ATOM 675 C C . ILE A 1 86 ? -9.721 -28.748 10.527 1.00 81.31 86 ILE A C 1
ATOM 677 O O . ILE A 1 86 ? -10.201 -28.181 9.548 1.00 81.31 86 ILE A O 1
ATOM 681 N N . ASN A 1 87 ? -8.610 -28.318 11.127 1.00 83.75 87 ASN A N 1
ATOM 682 C CA . ASN A 1 87 ? -7.755 -27.279 10.549 1.00 83.75 87 ASN A CA 1
ATOM 683 C C . ASN A 1 87 ? -6.659 -27.947 9.723 1.00 83.75 87 ASN A C 1
ATOM 685 O O . ASN A 1 87 ? -6.030 -28.899 10.199 1.00 83.75 87 ASN A O 1
ATOM 689 N N . PHE A 1 88 ? -6.421 -27.444 8.517 1.00 88.00 88 PHE A N 1
ATOM 690 C CA . PHE A 1 88 ? -5.424 -28.011 7.623 1.00 88.00 88 PHE A CA 1
ATOM 691 C C . PHE A 1 88 ? -4.637 -26.942 6.864 1.00 88.00 88 PHE A C 1
ATOM 693 O O . PHE A 1 88 ? -5.089 -25.811 6.680 1.00 88.00 88 PHE A O 1
ATOM 700 N N . ILE A 1 89 ? -3.452 -27.335 6.401 1.00 88.00 89 ILE A N 1
ATOM 701 C CA . ILE A 1 89 ? -2.657 -26.598 5.420 1.00 88.00 89 ILE A CA 1
ATOM 702 C C . ILE A 1 89 ? -2.488 -27.491 4.194 1.00 88.00 89 ILE A C 1
ATOM 704 O O . ILE A 1 89 ? -2.003 -28.616 4.318 1.00 88.00 89 ILE A O 1
ATOM 708 N N . ALA A 1 90 ? -2.860 -26.984 3.023 1.00 91.56 90 ALA A N 1
ATOM 709 C CA . ALA A 1 90 ? -2.546 -27.605 1.745 1.00 91.56 90 ALA A CA 1
ATOM 710 C C . ALA A 1 90 ? -1.300 -26.941 1.148 1.00 91.56 90 ALA A C 1
ATOM 712 O O . ALA A 1 90 ? -1.262 -25.722 0.960 1.00 91.56 90 ALA A O 1
ATOM 713 N N . THR A 1 91 ? -0.285 -27.735 0.827 1.00 92.12 91 THR A N 1
ATOM 714 C CA . THR A 1 91 ? 0.949 -27.287 0.172 1.00 92.12 91 THR A CA 1
ATOM 715 C C . THR A 1 91 ? 1.174 -28.039 -1.132 1.00 92.12 91 THR A C 1
ATOM 717 O O . THR A 1 91 ? 0.530 -29.058 -1.400 1.00 92.12 91 THR A O 1
ATOM 720 N N . GLU A 1 92 ? 2.123 -27.570 -1.942 1.00 92.38 92 GLU A N 1
ATOM 721 C CA . GLU A 1 92 ? 2.609 -28.373 -3.066 1.00 92.38 92 GLU A CA 1
ATOM 722 C C . GLU A 1 92 ? 3.084 -29.751 -2.571 1.00 92.38 92 GLU A C 1
ATOM 724 O O . GLU A 1 92 ? 3.674 -29.877 -1.492 1.00 92.38 92 GLU A O 1
ATOM 729 N N . PHE A 1 93 ? 2.788 -30.797 -3.343 1.00 93.81 93 PHE A N 1
ATOM 730 C CA . PHE A 1 93 ? 3.325 -32.127 -3.087 1.00 93.81 93 PHE A CA 1
ATOM 731 C C . PHE A 1 93 ? 4.731 -32.234 -3.682 1.00 93.81 93 PHE A C 1
ATOM 733 O O . PHE A 1 93 ? 4.916 -32.050 -4.886 1.00 93.81 93 PHE A O 1
ATOM 740 N N . ILE A 1 94 ? 5.715 -32.552 -2.843 1.00 92.94 94 ILE A N 1
ATOM 741 C CA . ILE A 1 94 ? 7.101 -32.739 -3.270 1.00 92.94 94 ILE A CA 1
ATOM 742 C C . ILE A 1 94 ? 7.362 -34.230 -3.482 1.00 92.94 94 ILE A C 1
ATOM 744 O O . ILE A 1 94 ? 7.442 -34.994 -2.525 1.00 92.94 94 ILE A O 1
ATOM 748 N N . ASP A 1 95 ? 7.519 -34.636 -4.741 1.00 89.69 95 ASP A N 1
ATOM 749 C CA . ASP A 1 95 ? 7.969 -35.987 -5.091 1.00 89.69 95 ASP A CA 1
ATOM 750 C C . ASP A 1 95 ? 9.493 -36.090 -4.913 1.00 89.69 95 ASP A C 1
ATOM 752 O O . ASP A 1 95 ? 10.279 -35.679 -5.779 1.00 89.69 95 ASP A O 1
ATOM 756 N N . GLY A 1 96 ? 9.909 -36.579 -3.747 1.00 91.56 96 GLY A N 1
ATOM 757 C CA . GLY A 1 96 ? 11.306 -36.663 -3.342 1.00 91.56 96 GLY A CA 1
ATOM 758 C C . GLY A 1 96 ? 11.487 -37.195 -1.922 1.00 91.56 96 GLY A C 1
ATOM 759 O O . GLY A 1 96 ? 10.518 -37.536 -1.246 1.00 91.56 96 GLY A O 1
ATOM 760 N N . ASP A 1 97 ? 12.739 -37.225 -1.473 1.00 91.12 97 ASP A N 1
ATOM 761 C CA . ASP A 1 97 ? 13.134 -37.720 -0.151 1.00 91.12 97 ASP A CA 1
ATOM 762 C C . ASP A 1 97 ? 13.513 -36.560 0.776 1.00 91.12 97 ASP A C 1
ATOM 764 O O . ASP A 1 97 ? 13.967 -35.506 0.326 1.00 91.12 97 ASP A O 1
ATOM 768 N N . THR A 1 98 ? 13.386 -36.744 2.091 1.00 93.44 98 THR A N 1
ATOM 769 C CA . THR A 1 98 ? 13.969 -35.785 3.042 1.00 93.44 98 THR A CA 1
ATOM 770 C C . THR A 1 98 ? 15.498 -35.835 2.982 1.00 93.44 98 THR A C 1
ATOM 772 O O . THR A 1 98 ? 16.095 -36.867 2.657 1.00 93.44 98 THR A O 1
ATOM 775 N N . LEU A 1 99 ? 16.174 -34.745 3.351 1.00 95.31 99 LEU A N 1
ATOM 776 C CA . LEU A 1 99 ? 17.630 -34.727 3.473 1.00 95.31 99 LEU A CA 1
ATOM 777 C C . LEU A 1 99 ? 18.089 -35.771 4.502 1.00 95.31 99 LEU A C 1
ATOM 779 O O . LEU A 1 99 ? 19.086 -36.451 4.268 1.00 95.31 99 LEU A O 1
ATOM 783 N N . ARG A 1 100 ? 17.322 -35.982 5.581 1.00 94.00 100 ARG A N 1
ATOM 784 C CA . ARG A 1 100 ? 17.552 -37.073 6.542 1.00 94.00 100 ARG A CA 1
ATOM 785 C C . ARG A 1 100 ? 17.633 -38.438 5.856 1.00 94.00 100 ARG A C 1
ATOM 787 O O . ARG A 1 100 ? 18.549 -39.211 6.141 1.00 94.00 100 ARG A O 1
ATOM 794 N N . ASP A 1 101 ? 16.692 -38.741 4.967 1.00 92.50 101 ASP A N 1
ATOM 795 C CA . ASP A 1 101 ? 16.666 -40.009 4.237 1.00 92.50 101 ASP A CA 1
ATOM 796 C C . ASP A 1 101 ? 17.797 -40.097 3.213 1.00 92.50 101 ASP A C 1
ATOM 798 O O . ASP A 1 101 ? 18.494 -41.114 3.157 1.00 92.50 101 ASP A O 1
ATOM 802 N N . ARG A 1 102 ? 18.075 -39.012 2.480 1.00 93.69 102 ARG A N 1
ATOM 803 C CA . ARG A 1 102 ? 19.202 -38.944 1.537 1.00 93.69 102 ARG A CA 1
ATOM 804 C C . ARG A 1 102 ? 20.552 -39.142 2.228 1.00 93.69 102 ARG A C 1
ATOM 806 O O . ARG A 1 102 ? 21.458 -39.738 1.639 1.00 93.69 102 ARG A O 1
ATOM 813 N N . MET A 1 103 ? 20.677 -38.694 3.476 1.00 93.69 103 MET A N 1
ATOM 814 C CA . MET A 1 103 ? 21.846 -38.904 4.325 1.00 93.69 103 MET A CA 1
ATOM 815 C C . MET A 1 103 ? 22.003 -40.363 4.791 1.00 93.69 103 MET A C 1
ATOM 817 O O . MET A 1 103 ? 23.015 -40.680 5.400 1.00 93.69 103 MET A O 1
ATOM 821 N N . LYS A 1 104 ? 21.105 -41.306 4.488 1.00 91.00 104 LYS A N 1
ATOM 822 C CA . LYS A 1 104 ? 21.404 -42.739 4.703 1.00 91.00 104 LYS A CA 1
ATOM 823 C C . LYS A 1 104 ? 22.458 -43.251 3.715 1.00 91.00 104 LYS A C 1
ATOM 825 O O . LYS A 1 104 ? 23.271 -44.101 4.065 1.00 91.00 104 LYS A O 1
ATOM 830 N N . ALA A 1 105 ? 22.487 -42.690 2.507 1.00 88.81 105 ALA A N 1
ATOM 831 C CA . ALA A 1 105 ? 23.533 -42.918 1.513 1.00 88.81 105 ALA A CA 1
ATOM 832 C C . ALA A 1 105 ? 24.650 -41.873 1.645 1.00 88.81 105 ALA A C 1
ATOM 834 O O . ALA A 1 105 ? 24.452 -40.819 2.254 1.00 88.81 105 ALA A O 1
ATOM 835 N N . ASN A 1 106 ? 25.841 -42.165 1.118 1.00 83.75 106 ASN A N 1
ATOM 836 C CA . ASN A 1 106 ? 26.948 -41.206 1.132 1.00 83.75 106 ASN A CA 1
ATOM 837 C C . ASN A 1 106 ? 26.633 -40.006 0.227 1.00 83.75 106 ASN A C 1
ATOM 839 O O . ASN A 1 106 ? 25.984 -40.144 -0.813 1.00 83.75 106 ASN A O 1
ATOM 843 N N . LEU A 1 107 ? 27.057 -38.826 0.671 1.00 91.00 107 LEU A N 1
ATOM 844 C CA . LEU A 1 107 ? 26.949 -37.571 -0.062 1.00 91.00 107 LEU A CA 1
ATOM 845 C C . LEU A 1 107 ? 28.354 -37.140 -0.468 1.00 91.00 107 LEU A C 1
ATOM 847 O O . LEU A 1 107 ? 29.270 -37.156 0.352 1.00 91.00 107 LEU A O 1
ATOM 851 N N . THR A 1 108 ? 28.525 -36.765 -1.728 1.00 91.25 108 THR A N 1
ATOM 852 C CA . THR A 1 108 ? 29.763 -36.136 -2.198 1.00 91.25 108 THR A CA 1
ATOM 853 C C . THR A 1 108 ? 29.819 -34.676 -1.749 1.00 91.25 108 THR A C 1
ATOM 855 O O . THR A 1 108 ? 28.784 -34.054 -1.508 1.00 91.25 108 THR A O 1
ATOM 858 N N . PHE A 1 109 ? 31.010 -34.073 -1.695 1.00 89.06 109 PHE A N 1
ATOM 859 C CA . PHE A 1 109 ? 31.118 -32.647 -1.363 1.00 89.06 109 PHE A CA 1
ATOM 860 C C . PHE A 1 109 ? 30.364 -31.736 -2.336 1.00 89.06 109 PHE A C 1
ATOM 862 O O . PHE A 1 109 ? 29.826 -30.721 -1.900 1.00 89.06 109 PHE A O 1
ATOM 869 N N . SER A 1 110 ? 30.281 -32.094 -3.625 1.00 89.50 110 SER A N 1
ATOM 870 C CA . SER A 1 110 ? 29.486 -31.312 -4.582 1.00 89.50 110 SER A CA 1
ATOM 871 C C . SER A 1 110 ? 28.009 -31.326 -4.204 1.00 89.50 110 SER A C 1
ATOM 873 O O . SER A 1 110 ? 27.400 -30.264 -4.128 1.00 89.50 110 SER A O 1
ATOM 875 N N . GLU A 1 111 ? 27.454 -32.498 -3.879 1.00 92.81 111 GLU A N 1
ATOM 876 C CA . GLU A 1 111 ? 26.055 -32.620 -3.448 1.00 92.81 111 GLU A CA 1
ATOM 877 C C . GLU A 1 111 ? 25.795 -31.855 -2.143 1.00 92.81 111 GLU A C 1
ATOM 879 O O . GLU A 1 111 ? 24.809 -31.127 -2.039 1.00 92.81 111 GLU A O 1
ATOM 884 N N . ILE A 1 112 ? 26.702 -31.960 -1.164 1.00 95.56 112 ILE A N 1
ATOM 885 C CA . ILE A 1 112 ? 26.619 -31.217 0.106 1.00 95.56 112 ILE A CA 1
ATOM 886 C C . ILE A 1 112 ? 26.569 -29.708 -0.158 1.00 95.56 112 ILE A C 1
ATOM 888 O O . ILE A 1 112 ? 25.720 -29.006 0.397 1.00 95.56 112 ILE A O 1
ATOM 892 N N . LEU A 1 113 ? 27.463 -29.200 -1.012 1.00 95.75 113 LEU A N 1
ATOM 893 C CA . LEU A 1 113 ? 27.512 -27.782 -1.361 1.00 95.75 113 LEU A CA 1
ATOM 894 C C . LEU A 1 113 ? 26.273 -27.344 -2.140 1.00 95.75 113 LEU A C 1
ATOM 896 O O . LEU A 1 113 ? 25.761 -26.260 -1.881 1.00 95.75 113 LEU A O 1
ATOM 900 N N . GLU A 1 114 ? 25.761 -28.161 -3.056 1.00 95.62 114 GLU A N 1
ATOM 901 C CA . GLU A 1 114 ? 24.535 -27.861 -3.800 1.00 95.62 114 GLU A CA 1
ATOM 902 C C . GLU A 1 114 ? 23.325 -27.745 -2.871 1.00 95.62 114 GLU A C 1
ATOM 904 O O . GLU A 1 114 ? 22.601 -26.749 -2.936 1.00 95.62 114 GLU A O 1
ATOM 909 N N . ILE A 1 115 ? 23.151 -28.694 -1.948 1.00 97.44 115 ILE A N 1
ATOM 910 C CA . ILE A 1 115 ? 22.085 -28.660 -0.939 1.00 97.44 115 ILE A CA 1
ATOM 911 C C . ILE A 1 115 ? 22.228 -27.413 -0.055 1.00 97.44 115 ILE A C 1
ATOM 913 O O . ILE A 1 115 ? 21.252 -26.690 0.171 1.00 97.44 115 ILE A O 1
ATOM 917 N N . ALA A 1 116 ? 23.442 -27.112 0.409 1.00 97.69 116 ALA A N 1
ATOM 918 C CA . ALA A 1 116 ? 23.703 -25.963 1.270 1.00 97.69 116 ALA A CA 1
ATOM 919 C C . ALA A 1 116 ? 23.486 -24.619 0.560 1.00 97.69 116 ALA A C 1
ATOM 921 O O . ALA A 1 116 ? 22.901 -23.710 1.144 1.00 97.69 116 ALA A O 1
ATOM 922 N N . ILE A 1 117 ? 23.904 -24.490 -0.703 1.00 98.19 117 ILE A N 1
ATOM 923 C CA . ILE A 1 117 ? 23.701 -23.289 -1.528 1.00 98.19 117 ILE A CA 1
ATOM 924 C C . ILE A 1 117 ? 22.209 -23.038 -1.737 1.00 98.19 117 ILE A C 1
ATOM 926 O O . ILE A 1 117 ? 21.745 -21.912 -1.556 1.00 98.19 117 ILE A O 1
ATOM 930 N N . GLN A 1 118 ? 21.446 -24.070 -2.099 1.00 98.12 118 GLN A N 1
ATOM 931 C CA . GLN A 1 118 ? 20.008 -23.927 -2.311 1.00 98.12 118 GLN A CA 1
ATOM 932 C C . GLN A 1 118 ? 19.275 -23.594 -0.996 1.00 98.12 118 GLN A C 1
ATOM 934 O O . GLN A 1 118 ? 18.413 -22.712 -0.982 1.00 98.12 118 GLN A O 1
ATOM 939 N N . THR A 1 119 ? 19.678 -24.208 0.124 1.00 97.81 119 THR A N 1
ATOM 940 C CA . THR A 1 119 ? 19.124 -23.917 1.462 1.00 97.81 119 THR A CA 1
ATOM 941 C C . THR A 1 119 ? 19.460 -22.493 1.917 1.00 97.81 119 THR A C 1
ATOM 943 O O . THR A 1 119 ? 18.575 -21.759 2.348 1.00 97.81 119 THR A O 1
ATOM 946 N N . ALA A 1 120 ? 20.707 -22.042 1.754 1.00 97.88 120 ALA A N 1
ATOM 947 C CA . ALA A 1 120 ? 21.111 -20.670 2.068 1.00 97.88 120 ALA A CA 1
ATOM 948 C C . ALA A 1 120 ? 20.401 -19.637 1.172 1.00 97.88 120 ALA A C 1
ATOM 950 O O . ALA A 1 120 ? 20.061 -18.552 1.638 1.00 97.88 120 ALA A O 1
ATOM 951 N N . SER A 1 121 ? 20.115 -19.978 -0.091 1.00 97.44 121 SER A N 1
ATOM 952 C CA . SER A 1 121 ? 19.290 -19.149 -0.981 1.00 97.44 121 SER A CA 1
ATOM 953 C C . SER A 1 121 ? 17.854 -19.022 -0.470 1.00 97.44 121 SER A C 1
ATOM 955 O O . SER A 1 121 ? 17.318 -17.917 -0.448 1.00 97.44 121 SER A O 1
ATOM 957 N N . ALA A 1 122 ? 17.243 -20.126 -0.020 1.00 95.62 122 ALA A N 1
ATOM 958 C CA . ALA A 1 122 ? 15.914 -20.109 0.593 1.00 95.62 122 ALA A CA 1
ATOM 959 C C . ALA A 1 122 ? 15.882 -19.243 1.861 1.00 95.62 122 ALA A C 1
ATOM 961 O O . ALA A 1 122 ? 15.012 -18.386 1.999 1.00 95.62 122 ALA A O 1
ATOM 962 N N . LEU A 1 123 ? 16.868 -19.408 2.749 1.00 95.50 123 LEU A N 1
ATOM 963 C CA . LEU A 1 123 ? 16.996 -18.596 3.960 1.00 95.50 123 LEU A CA 1
ATOM 964 C C . LEU A 1 123 ? 17.178 -17.112 3.633 1.00 95.50 123 LEU A C 1
ATOM 966 O O . LEU A 1 123 ? 16.482 -16.280 4.196 1.00 95.50 123 LEU A O 1
ATOM 970 N N . SER A 1 124 ? 18.027 -16.772 2.660 1.00 95.62 124 SER A N 1
ATOM 971 C CA . SER A 1 124 ? 18.224 -15.381 2.239 1.00 95.62 124 SER A CA 1
ATOM 972 C C . SER A 1 124 ? 16.940 -14.734 1.717 1.00 95.62 124 SER A C 1
ATOM 974 O O . SER A 1 124 ? 16.710 -13.554 1.987 1.00 95.62 124 SER A O 1
ATOM 976 N N . ALA A 1 125 ? 16.115 -15.476 0.973 1.00 90.44 125 ALA A N 1
ATOM 977 C CA . ALA A 1 125 ? 14.826 -14.984 0.494 1.00 90.44 125 ALA A CA 1
ATOM 978 C C . ALA A 1 125 ? 13.839 -14.771 1.654 1.00 90.44 125 ALA A C 1
ATOM 980 O O . ALA A 1 125 ? 13.195 -13.727 1.726 1.00 90.44 125 ALA A O 1
ATOM 981 N N . ALA A 1 126 ? 13.770 -15.716 2.596 1.00 89.31 126 ALA A N 1
ATOM 982 C CA . ALA A 1 126 ? 12.916 -15.600 3.775 1.00 89.31 126 ALA A CA 1
ATOM 983 C C . ALA A 1 126 ? 13.337 -14.446 4.704 1.00 89.31 126 ALA A C 1
ATOM 985 O O . ALA A 1 126 ? 12.494 -13.649 5.112 1.00 89.31 126 ALA A O 1
ATOM 986 N N . HIS A 1 127 ? 14.639 -14.297 4.973 1.00 92.31 127 HIS A N 1
ATOM 987 C CA . HIS A 1 127 ? 15.191 -13.223 5.810 1.00 92.31 127 HIS A CA 1
ATOM 988 C C . HIS A 1 127 ? 14.939 -11.841 5.201 1.00 92.31 127 HIS A C 1
ATOM 990 O O . HIS A 1 127 ? 14.535 -10.926 5.911 1.00 92.31 127 HIS A O 1
ATOM 996 N N . SER A 1 128 ? 15.045 -11.706 3.873 1.00 86.56 128 SER A N 1
ATOM 997 C CA . SER A 1 128 ? 14.723 -10.451 3.165 1.00 86.56 128 SER A CA 1
ATOM 998 C C . SER A 1 128 ? 13.247 -10.050 3.295 1.00 86.56 128 SER A C 1
ATOM 1000 O O . SER A 1 128 ? 12.916 -8.872 3.188 1.00 86.56 128 SER A O 1
ATOM 1002 N N . ALA A 1 129 ? 12.363 -11.018 3.550 1.00 80.50 129 ALA A N 1
ATOM 1003 C CA . ALA A 1 129 ? 10.949 -10.799 3.847 1.00 80.50 129 ALA A CA 1
ATOM 1004 C C . ALA A 1 129 ? 10.655 -10.683 5.359 1.00 80.50 129 ALA A C 1
ATOM 1006 O O . ALA A 1 129 ? 9.491 -10.633 5.758 1.00 80.50 129 ALA A O 1
ATOM 1007 N N . GLY A 1 130 ? 11.687 -10.665 6.211 1.00 82.94 130 GLY A N 1
ATOM 1008 C CA . GLY A 1 130 ? 11.564 -10.577 7.668 1.00 82.94 130 GLY A CA 1
ATOM 1009 C C . GLY A 1 130 ? 11.112 -11.872 8.355 1.00 82.94 130 GLY A C 1
ATOM 1010 O O . GLY A 1 130 ? 10.631 -11.823 9.488 1.00 82.94 130 GLY A O 1
ATOM 1011 N N . ILE A 1 131 ? 11.236 -13.028 7.695 1.00 85.19 131 ILE A N 1
ATOM 1012 C CA . ILE A 1 131 ? 10.784 -14.331 8.205 1.00 85.19 131 ILE A CA 1
ATOM 1013 C C . ILE A 1 131 ? 11.992 -15.165 8.636 1.00 85.19 131 ILE A C 1
ATOM 1015 O O . ILE A 1 131 ? 12.866 -15.455 7.827 1.00 85.19 131 ILE A O 1
ATOM 1019 N N . ILE A 1 132 ? 12.010 -15.599 9.900 1.00 86.88 132 ILE A N 1
ATOM 1020 C CA . ILE A 1 132 ? 13.051 -16.469 10.477 1.00 86.88 132 ILE A CA 1
ATOM 1021 C C . ILE A 1 132 ? 12.499 -17.897 10.562 1.00 86.88 132 ILE A C 1
ATOM 1023 O O . ILE A 1 132 ? 11.403 -18.093 11.088 1.00 86.88 132 ILE A O 1
ATOM 1027 N N . HIS A 1 133 ? 13.251 -18.894 10.096 1.00 89.31 133 HIS A N 1
ATOM 1028 C CA . HIS A 1 133 ? 12.801 -20.286 10.031 1.00 89.31 133 HIS A CA 1
ATOM 1029 C C . HIS A 1 133 ? 12.741 -20.963 11.410 1.00 89.31 133 HIS A C 1
ATOM 1031 O O . HIS A 1 133 ? 11.764 -21.637 11.734 1.00 89.31 133 HIS A O 1
ATOM 1037 N N . ARG A 1 134 ? 13.770 -20.768 12.246 1.00 85.75 134 ARG A N 1
ATOM 1038 C CA . ARG A 1 134 ? 13.926 -21.229 13.644 1.00 85.75 134 ARG A CA 1
ATOM 1039 C C . ARG A 1 134 ? 14.077 -22.738 13.874 1.00 85.75 134 ARG A C 1
ATOM 1041 O O . ARG A 1 134 ? 14.422 -23.112 14.996 1.00 85.75 134 ARG A O 1
ATOM 1048 N N . ASP A 1 135 ? 13.815 -23.572 12.870 1.00 85.88 135 ASP A N 1
ATOM 1049 C CA . ASP A 1 135 ? 13.894 -25.045 12.955 1.00 85.88 135 ASP A CA 1
ATOM 1050 C C . ASP A 1 135 ? 14.537 -25.690 11.706 1.00 85.88 135 ASP A C 1
ATOM 1052 O O . ASP A 1 135 ? 13.970 -26.587 11.085 1.00 85.88 135 ASP A O 1
ATOM 1056 N N . ILE A 1 136 ? 15.687 -25.182 11.250 1.00 92.88 136 ILE A N 1
ATOM 1057 C CA . ILE A 1 136 ? 16.400 -25.793 10.113 1.00 92.88 136 ILE A CA 1
ATOM 1058 C C . ILE A 1 136 ? 17.062 -27.098 10.564 1.00 92.88 136 ILE A C 1
ATOM 1060 O O . ILE A 1 136 ? 17.915 -27.094 11.450 1.00 92.88 136 ILE A O 1
ATOM 1064 N N . LYS A 1 137 ? 16.681 -28.205 9.920 1.00 92.31 137 LYS A N 1
ATOM 1065 C CA . LYS A 1 137 ? 17.184 -29.564 10.172 1.00 92.31 137 LYS A CA 1
ATOM 1066 C C . LYS A 1 137 ? 16.963 -30.470 8.951 1.00 92.31 137 LYS A C 1
ATOM 1068 O O . LYS A 1 137 ? 16.164 -30.103 8.084 1.00 92.31 137 LYS A O 1
ATOM 1073 N N . PRO A 1 138 ? 17.618 -31.642 8.859 1.00 94.31 138 PRO A N 1
ATOM 1074 C CA . PRO A 1 138 ? 17.512 -32.524 7.693 1.00 94.31 138 PRO A CA 1
ATOM 1075 C C . PRO A 1 138 ? 16.091 -33.018 7.382 1.00 94.31 138 PRO A C 1
ATOM 1077 O O . PRO A 1 138 ? 15.781 -33.334 6.238 1.00 94.31 138 PRO A O 1
ATOM 1080 N N . GLU A 1 139 ? 15.208 -33.078 8.373 1.00 90.06 139 GLU A N 1
ATOM 1081 C CA . GLU A 1 139 ? 13.803 -33.457 8.194 1.00 90.06 139 GLU A CA 1
ATOM 1082 C C . GLU A 1 139 ? 12.990 -32.366 7.473 1.00 90.06 139 GLU A C 1
ATOM 1084 O O . GLU A 1 139 ? 12.024 -32.680 6.784 1.00 90.06 139 GLU A O 1
ATOM 1089 N N . ASN A 1 140 ? 13.408 -31.099 7.584 1.00 91.62 140 ASN A N 1
ATOM 1090 C CA . ASN A 1 140 ? 12.715 -29.933 7.021 1.00 91.62 140 ASN A CA 1
ATOM 1091 C C . ASN A 1 140 ? 13.309 -29.479 5.674 1.00 91.62 140 ASN A C 1
ATOM 1093 O O . ASN A 1 140 ? 13.029 -28.380 5.201 1.00 91.62 140 ASN A O 1
ATOM 1097 N N . VAL A 1 141 ? 14.135 -30.309 5.036 1.00 95.06 141 VAL A N 1
ATOM 1098 C CA . VAL A 1 141 ? 14.661 -30.068 3.687 1.00 95.06 141 VAL A CA 1
ATOM 1099 C C . VAL A 1 141 ? 14.326 -31.283 2.835 1.00 95.06 141 VAL A C 1
ATOM 1101 O O . VAL A 1 141 ? 14.836 -32.366 3.095 1.00 95.06 141 VAL A O 1
ATOM 1104 N N . MET A 1 142 ? 13.476 -31.126 1.821 1.00 95.00 142 MET A N 1
ATOM 1105 C CA . MET A 1 142 ? 13.181 -32.188 0.852 1.00 95.00 142 MET A CA 1
ATOM 1106 C C . MET A 1 142 ? 13.995 -32.012 -0.418 1.00 95.00 142 MET A C 1
ATOM 1108 O O . MET A 1 142 ? 14.174 -30.891 -0.883 1.00 95.00 142 MET A O 1
ATOM 1112 N N . ILE A 1 143 ? 14.443 -33.120 -0.994 1.00 95.56 143 ILE A N 1
ATOM 1113 C CA . ILE A 1 143 ? 15.226 -33.192 -2.222 1.00 95.56 143 ILE A CA 1
ATOM 1114 C C . ILE A 1 143 ? 14.370 -33.887 -3.273 1.00 95.56 143 ILE A C 1
ATOM 1116 O O . ILE A 1 143 ? 14.035 -35.065 -3.150 1.00 95.56 143 ILE A O 1
ATOM 1120 N N . ARG A 1 144 ? 14.011 -33.147 -4.317 1.00 93.38 144 ARG A N 1
ATOM 1121 C CA . ARG A 1 144 ? 13.287 -33.668 -5.476 1.00 93.38 144 ARG A CA 1
ATOM 1122 C C . ARG A 1 144 ? 14.182 -34.582 -6.306 1.00 93.38 144 ARG A C 1
ATOM 1124 O O . ARG A 1 144 ? 15.407 -34.485 -6.272 1.00 93.38 144 ARG A O 1
ATOM 1131 N N . ARG A 1 145 ? 13.558 -35.417 -7.139 1.00 88.50 145 ARG A N 1
ATOM 1132 C CA . ARG A 1 145 ? 14.265 -36.341 -8.048 1.00 88.50 145 ARG A CA 1
ATOM 1133 C C . ARG A 1 145 ? 15.214 -35.658 -9.042 1.00 88.50 145 ARG A C 1
ATOM 1135 O O . ARG A 1 145 ? 16.127 -36.302 -9.542 1.00 88.50 145 ARG A O 1
ATOM 1142 N N . ASP A 1 146 ? 14.993 -34.379 -9.337 1.00 86.25 146 ASP A N 1
ATOM 1143 C CA . ASP A 1 146 ? 15.826 -33.554 -10.223 1.00 86.25 146 ASP A CA 1
ATOM 1144 C C . ASP A 1 146 ? 16.963 -32.811 -9.491 1.00 86.25 146 ASP A C 1
ATOM 1146 O O . ASP A 1 146 ? 17.695 -32.049 -10.118 1.00 86.25 146 ASP A O 1
ATOM 1150 N N . GLY A 1 147 ? 17.122 -33.022 -8.179 1.00 86.00 147 GLY A N 1
ATOM 1151 C CA . GLY A 1 147 ? 18.162 -32.396 -7.358 1.00 86.00 147 GLY A CA 1
ATOM 1152 C C . GLY A 1 147 ? 17.798 -31.021 -6.784 1.00 86.00 147 GLY A C 1
ATOM 1153 O O . GLY A 1 147 ? 18.589 -30.451 -6.027 1.00 86.00 147 GLY A O 1
ATOM 1154 N N . TYR A 1 148 ? 16.608 -30.482 -7.083 1.00 92.94 148 TYR A N 1
ATOM 1155 C CA . TYR A 1 148 ? 16.122 -29.265 -6.429 1.00 92.94 148 TYR A CA 1
ATOM 1156 C C . TYR A 1 148 ? 15.677 -29.550 -4.998 1.00 92.94 148 TYR A C 1
ATOM 1158 O O . TYR A 1 148 ? 14.900 -30.474 -4.751 1.00 92.94 148 TYR A O 1
ATOM 1166 N N . ILE A 1 149 ? 16.096 -28.704 -4.060 1.00 95.94 149 ILE A N 1
ATOM 1167 C CA . ILE A 1 149 ? 15.619 -28.782 -2.679 1.00 95.94 149 ILE A CA 1
ATOM 1168 C C . ILE A 1 149 ? 14.444 -27.841 -2.438 1.00 95.94 149 ILE A C 1
ATOM 1170 O O . ILE A 1 149 ? 14.329 -26.790 -3.075 1.00 95.94 149 ILE A O 1
ATOM 1174 N N . LYS A 1 150 ? 13.607 -28.206 -1.470 1.00 94.81 150 LYS A N 1
ATOM 1175 C CA . LYS A 1 150 ? 12.522 -27.402 -0.909 1.00 94.81 150 LYS A CA 1
ATOM 1176 C C . LYS A 1 150 ? 12.651 -27.385 0.611 1.00 94.81 150 LYS A C 1
ATOM 1178 O O . LYS A 1 150 ? 12.599 -28.436 1.247 1.00 94.81 150 LYS A O 1
ATOM 1183 N N . VAL A 1 151 ? 12.821 -26.197 1.182 1.00 94.06 151 VAL A N 1
ATOM 1184 C CA . VAL A 1 151 ? 12.768 -25.982 2.633 1.00 94.06 151 VAL A CA 1
ATOM 1185 C C . VAL A 1 151 ? 11.304 -25.972 3.075 1.00 94.06 151 VAL A C 1
ATOM 1187 O O . VAL A 1 151 ? 10.480 -25.262 2.489 1.00 94.06 151 VAL A O 1
ATOM 1190 N N . LEU A 1 152 ? 10.998 -26.788 4.080 1.00 87.94 152 LEU A N 1
ATOM 1191 C CA . LEU A 1 152 ? 9.669 -27.022 4.640 1.00 87.94 152 LEU A CA 1
ATOM 1192 C C . LEU A 1 152 ? 9.493 -26.320 5.992 1.00 87.94 152 LEU A C 1
ATOM 1194 O O . LEU A 1 152 ? 10.471 -26.092 6.683 1.00 87.94 152 LEU A O 1
ATOM 1198 N N . ASP A 1 153 ? 8.245 -26.112 6.425 1.00 74.00 153 ASP A N 1
ATOM 1199 C CA . ASP A 1 153 ? 7.888 -25.821 7.828 1.00 74.00 153 ASP A CA 1
ATOM 1200 C C . ASP A 1 153 ? 8.570 -24.583 8.469 1.00 74.00 153 ASP A C 1
ATOM 1202 O O . ASP A 1 153 ? 9.134 -24.646 9.563 1.00 74.00 153 ASP A O 1
ATOM 1206 N N . PHE A 1 154 ? 8.423 -23.406 7.847 1.00 69.81 154 PHE A N 1
ATOM 1207 C CA . PHE A 1 154 ? 8.824 -22.120 8.440 1.00 69.81 154 PHE A CA 1
ATOM 1208 C C . PHE A 1 154 ? 8.059 -21.822 9.743 1.00 69.81 154 PHE A C 1
ATOM 1210 O O . PHE A 1 154 ? 6.870 -21.517 9.706 1.00 69.81 154 PHE A O 1
ATOM 1217 N N . GLY A 1 155 ? 8.733 -21.876 10.898 1.00 56.53 155 GLY A N 1
ATOM 1218 C CA . GLY A 1 155 ? 8.242 -21.361 12.190 1.00 56.53 155 GLY A CA 1
ATOM 1219 C C . GLY A 1 155 ? 7.119 -22.146 12.885 1.00 56.53 155 GLY A C 1
ATOM 1220 O O . GLY A 1 155 ? 7.022 -22.102 14.114 1.00 56.53 155 GLY A O 1
ATOM 1221 N N . LEU A 1 156 ? 6.353 -22.956 12.147 1.00 53.72 156 LEU A N 1
ATOM 1222 C CA . LEU A 1 156 ? 5.171 -23.676 12.643 1.00 53.72 156 LEU A CA 1
ATOM 1223 C C . LEU A 1 156 ? 5.483 -24.582 13.864 1.00 53.72 156 LEU A C 1
ATOM 1225 O O . LEU A 1 156 ? 4.662 -24.676 14.778 1.00 53.72 156 LEU A O 1
ATOM 1229 N N . ALA A 1 157 ? 6.709 -25.138 13.907 1.00 45.12 157 ALA A N 1
ATOM 1230 C CA . ALA A 1 157 ? 7.434 -25.766 15.029 1.00 45.12 157 ALA A CA 1
ATOM 1231 C C . ALA A 1 157 ? 7.012 -25.339 16.433 1.00 45.12 157 ALA A C 1
ATOM 1233 O O . ALA A 1 157 ? 6.421 -26.064 17.236 1.00 45.12 157 ALA A O 1
ATOM 1234 N N . LYS A 1 158 ? 7.441 -24.120 16.747 1.00 48.78 158 LYS A N 1
ATOM 1235 C CA . LYS A 1 158 ? 7.625 -23.677 18.129 1.00 48.78 158 LYS A CA 1
ATOM 1236 C C . LYS A 1 158 ? 6.375 -23.054 18.728 1.00 48.78 158 LYS A C 1
ATOM 1238 O O . LYS A 1 158 ? 6.317 -22.884 19.941 1.00 48.78 158 LYS A O 1
ATOM 1243 N N . LEU A 1 159 ? 5.369 -22.734 17.915 1.00 43.47 159 LEU A N 1
ATOM 1244 C CA . LEU A 1 159 ? 4.096 -22.198 18.400 1.00 43.47 159 LEU A CA 1
ATOM 1245 C C . LEU A 1 159 ? 3.215 -23.272 19.059 1.00 43.47 159 LEU A C 1
ATOM 1247 O O . LEU A 1 159 ? 2.423 -22.940 19.941 1.00 43.47 159 LEU A O 1
ATOM 1251 N N . ALA A 1 160 ? 3.372 -24.544 18.672 1.00 37.44 160 ALA A N 1
ATOM 1252 C CA . ALA A 1 160 ? 2.653 -25.669 19.273 1.00 37.44 160 ALA A CA 1
ATOM 1253 C C . ALA A 1 160 ? 3.245 -26.101 20.631 1.00 37.44 160 ALA A C 1
ATOM 1255 O O . ALA A 1 160 ? 2.506 -26.526 21.518 1.00 37.44 160 ALA A O 1
ATOM 1256 N N . GLU A 1 161 ? 4.558 -25.936 20.823 1.00 36.78 161 GLU A N 1
ATOM 1257 C CA . GLU A 1 161 ? 5.299 -26.432 21.995 1.00 36.78 161 GLU A CA 1
ATOM 1258 C C . GLU A 1 161 ? 5.430 -25.421 23.155 1.00 36.78 161 GLU A C 1
ATOM 1260 O O . GLU A 1 161 ? 5.938 -25.781 24.217 1.00 36.78 161 GLU A O 1
ATOM 1265 N N . GLN A 1 162 ? 4.952 -24.174 23.015 1.00 36.47 162 GLN A N 1
ATOM 1266 C CA . GLN A 1 162 ? 4.992 -23.160 24.087 1.00 36.47 162 GLN A CA 1
ATOM 1267 C C . GLN A 1 162 ? 4.048 -23.506 25.259 1.00 36.47 162 GLN A C 1
ATOM 1269 O O . GLN A 1 162 ? 2.952 -22.956 25.382 1.00 36.47 162 GLN A O 1
ATOM 1274 N N . HIS A 1 163 ? 4.472 -24.412 26.142 1.00 32.44 163 HIS A N 1
ATOM 1275 C CA . HIS A 1 163 ? 3.911 -24.603 27.481 1.00 32.44 163 HIS A CA 1
ATOM 1276 C C . HIS A 1 163 ? 4.501 -23.586 28.474 1.00 32.44 163 HIS A C 1
ATOM 1278 O O . HIS A 1 163 ? 5.716 -23.403 28.531 1.00 32.44 163 HIS A O 1
ATOM 1284 N N . GLY A 1 164 ? 3.621 -22.965 29.270 1.00 28.67 164 GLY A N 1
ATOM 1285 C CA . GLY A 1 164 ? 3.948 -22.100 30.410 1.00 28.67 164 GLY A CA 1
ATOM 1286 C C . GLY A 1 164 ? 3.175 -20.777 30.398 1.00 28.67 164 GLY A C 1
ATOM 1287 O O . GLY A 1 164 ? 3.449 -19.905 29.583 1.00 28.67 164 GLY A O 1
ATOM 1288 N N . SER A 1 165 ? 2.198 -20.645 31.294 1.00 26.06 165 SER A N 1
ATOM 1289 C CA . SER A 1 165 ? 1.314 -19.491 31.510 1.00 26.06 165 SER A CA 1
ATOM 1290 C C . SER A 1 165 ? 2.025 -18.130 31.529 1.00 26.06 165 SER A C 1
ATOM 1292 O O . SER A 1 165 ? 2.904 -17.890 32.354 1.00 26.06 165 SER A O 1
ATOM 1294 N N . VAL A 1 166 ? 1.565 -17.202 30.685 1.00 29.89 166 VAL A N 1
ATOM 1295 C CA . VAL A 1 166 ? 1.913 -15.774 30.755 1.00 29.89 166 VAL A CA 1
ATOM 1296 C C . VAL A 1 166 ? 1.016 -15.103 31.798 1.00 29.89 166 VAL A C 1
ATOM 1298 O O . VAL A 1 166 ? 0.069 -14.400 31.462 1.00 29.89 166 VAL A O 1
ATOM 1301 N N . THR A 1 167 ? 1.304 -15.359 33.068 1.00 29.80 167 THR A N 1
ATOM 1302 C CA . THR A 1 167 ? 0.864 -14.542 34.206 1.00 29.80 167 THR A CA 1
ATOM 1303 C C . THR A 1 167 ? 1.987 -14.578 35.236 1.00 29.80 167 THR A C 1
ATOM 1305 O O . THR A 1 167 ? 2.064 -15.522 36.011 1.00 29.80 167 THR A O 1
ATOM 1308 N N . ASP A 1 168 ? 2.933 -13.647 35.103 1.00 26.58 168 ASP A N 1
ATOM 1309 C CA . ASP A 1 168 ? 3.651 -12.947 36.184 1.00 26.58 168 ASP A CA 1
ATOM 1310 C C . ASP A 1 168 ? 4.976 -12.378 35.660 1.00 26.58 168 ASP A C 1
ATOM 1312 O O . ASP A 1 168 ? 5.782 -13.055 35.021 1.00 26.58 168 ASP A O 1
ATOM 1316 N N . ALA A 1 169 ? 5.172 -11.083 35.902 1.00 31.02 169 ALA A N 1
ATOM 1317 C CA . ALA A 1 169 ? 6.213 -10.255 35.302 1.00 31.02 169 ALA A CA 1
ATOM 1318 C C . ALA A 1 169 ? 7.617 -10.412 35.927 1.00 31.02 169 ALA A C 1
ATOM 1320 O O . ALA A 1 169 ? 8.504 -9.650 35.565 1.00 31.02 169 ALA A O 1
ATOM 1321 N N . ASP A 1 170 ? 7.856 -11.414 36.783 1.00 29.72 170 ASP A N 1
ATOM 1322 C CA . ASP A 1 170 ? 9.116 -11.552 37.540 1.00 29.72 170 ASP A CA 1
ATOM 1323 C C . ASP A 1 170 ? 9.886 -12.873 37.318 1.00 29.72 170 ASP A C 1
ATOM 1325 O O . ASP A 1 170 ? 10.860 -13.160 38.010 1.00 29.72 170 ASP A O 1
ATOM 1329 N N . ALA A 1 171 ? 9.536 -13.683 36.314 1.00 29.31 171 ALA A N 1
ATOM 1330 C CA . ALA A 1 171 ? 10.243 -14.940 36.022 1.00 29.31 171 ALA A CA 1
ATOM 1331 C C . ALA A 1 171 ? 11.297 -14.824 34.896 1.00 29.31 171 ALA A C 1
ATOM 1333 O O . ALA A 1 171 ? 11.372 -15.673 34.007 1.00 29.31 171 ALA A O 1
ATOM 1334 N N . GLN A 1 172 ? 12.157 -13.799 34.919 1.00 32.94 172 GLN A N 1
ATOM 1335 C CA . GLN A 1 172 ? 13.400 -13.803 34.132 1.00 32.94 172 GLN A CA 1
ATOM 1336 C C . GLN A 1 172 ? 14.483 -14.587 34.884 1.00 32.94 172 GLN A C 1
ATOM 1338 O O . GLN A 1 172 ? 15.233 -13.986 35.641 1.00 32.94 172 GLN A O 1
ATOM 1343 N N . THR A 1 173 ? 14.534 -15.916 34.705 1.00 30.09 173 THR A N 1
ATOM 1344 C CA . THR A 1 173 ? 15.701 -16.840 34.838 1.00 30.09 173 THR A CA 1
ATOM 1345 C C . THR A 1 173 ? 15.262 -18.266 35.216 1.00 30.09 173 THR A C 1
ATOM 1347 O O . THR A 1 173 ? 15.603 -18.794 36.271 1.00 30.09 173 THR A O 1
ATOM 1350 N N . LYS A 1 174 ? 14.543 -18.958 34.325 1.00 27.81 174 LYS A N 1
ATOM 1351 C CA . LYS A 1 174 ? 14.531 -20.432 34.317 1.00 27.81 174 LYS A CA 1
ATOM 1352 C C . LYS A 1 174 ? 14.682 -20.943 32.881 1.00 27.81 174 LYS A C 1
ATOM 1354 O O . LYS A 1 174 ? 13.976 -20.444 32.007 1.00 27.81 174 LYS A O 1
ATOM 1359 N N . PRO A 1 175 ? 15.584 -21.905 32.612 1.00 32.25 175 PRO A N 1
ATOM 1360 C CA . PRO A 1 175 ? 15.666 -22.529 31.298 1.00 32.25 175 PRO A CA 1
ATOM 1361 C C . PRO A 1 175 ? 14.342 -23.251 31.013 1.00 32.25 175 PRO A C 1
ATOM 1363 O O . PRO A 1 175 ? 13.936 -24.141 31.758 1.00 32.25 175 PRO A O 1
ATOM 1366 N N . MET A 1 176 ? 13.644 -22.821 29.959 1.00 32.94 176 MET A N 1
ATOM 1367 C CA . MET A 1 176 ? 12.392 -23.420 29.491 1.00 32.94 176 MET A CA 1
ATOM 1368 C C . MET A 1 176 ? 12.665 -24.782 28.843 1.00 32.94 176 MET A C 1
ATOM 1370 O O . MET A 1 176 ? 12.871 -24.845 27.635 1.00 32.94 176 MET A O 1
ATOM 1374 N N . ILE A 1 177 ? 12.633 -25.869 29.615 1.00 41.66 177 ILE A N 1
ATOM 1375 C CA . ILE A 1 177 ? 12.326 -27.213 29.102 1.00 41.66 177 ILE A CA 1
ATOM 1376 C C . ILE A 1 177 ? 11.463 -27.927 30.143 1.00 41.66 177 ILE A C 1
ATOM 1378 O O . ILE A 1 177 ? 11.896 -28.111 31.279 1.00 41.66 177 ILE A O 1
ATOM 1382 N N . ASN A 1 178 ? 10.256 -28.341 29.747 1.00 33.31 178 ASN A N 1
ATOM 1383 C CA . ASN A 1 178 ? 9.444 -29.278 30.520 1.00 33.31 178 ASN A CA 1
ATOM 1384 C C . ASN A 1 178 ? 10.233 -30.582 30.703 1.00 33.31 178 ASN A C 1
ATOM 1386 O O . ASN A 1 178 ? 10.466 -31.327 29.753 1.00 33.31 178 ASN A O 1
ATOM 1390 N N . THR A 1 179 ? 10.661 -30.838 31.934 1.00 33.62 179 THR A N 1
ATOM 1391 C CA . THR A 1 179 ? 11.119 -32.145 32.392 1.00 33.62 179 THR A CA 1
ATOM 1392 C C . THR A 1 179 ? 9.913 -33.063 32.542 1.00 33.62 179 THR A C 1
ATOM 1394 O O . THR A 1 179 ? 9.252 -33.004 33.569 1.00 33.62 179 THR A O 1
ATOM 1397 N N . ASP A 1 180 ? 9.663 -33.908 31.542 1.00 27.36 180 ASP A N 1
ATOM 1398 C CA . ASP A 1 180 ? 8.991 -35.198 31.722 1.00 27.36 180 ASP A CA 1
ATOM 1399 C C . ASP A 1 180 ? 9.638 -36.272 30.827 1.00 27.36 180 ASP A C 1
ATOM 1401 O O . ASP A 1 180 ? 10.262 -35.990 29.805 1.00 27.36 180 ASP A O 1
ATOM 1405 N N . ALA A 1 181 ? 9.580 -37.506 31.320 1.00 27.47 181 ALA A N 1
ATOM 1406 C CA . ALA A 1 181 ? 10.513 -38.614 31.126 1.00 27.47 181 ALA A CA 1
ATOM 1407 C C . ALA A 1 181 ? 10.908 -39.019 29.682 1.00 27.47 181 ALA A C 1
ATOM 1409 O O . ALA A 1 181 ? 10.076 -39.363 28.850 1.00 27.47 181 ALA A O 1
ATOM 1410 N N . GLY A 1 182 ? 12.220 -39.197 29.467 1.00 29.84 182 GLY A N 1
ATOM 1411 C CA . GLY A 1 182 ? 12.732 -40.449 28.886 1.00 29.84 182 GLY A CA 1
ATOM 1412 C C . GLY A 1 182 ? 12.967 -40.563 27.376 1.00 29.84 182 GLY A C 1
ATOM 1413 O O . GLY A 1 182 ? 13.388 -41.631 26.939 1.00 29.84 182 GLY A O 1
ATOM 1414 N N . THR A 1 183 ? 12.793 -39.512 26.574 1.00 30.81 183 THR A N 1
ATOM 1415 C CA . THR A 1 183 ? 13.125 -39.565 25.134 1.00 30.81 183 THR A CA 1
ATOM 1416 C C . THR A 1 183 ? 13.819 -38.286 24.690 1.00 30.81 183 THR A C 1
ATOM 1418 O O . THR A 1 183 ? 13.286 -37.195 24.868 1.00 30.81 183 THR A O 1
ATOM 1421 N N . VAL A 1 184 ? 15.021 -38.413 24.119 1.00 33.41 184 VAL A N 1
ATOM 1422 C CA . VAL A 1 184 ? 15.758 -37.297 23.508 1.00 33.41 184 VAL A CA 1
ATOM 1423 C C . VAL A 1 184 ? 14.903 -36.743 22.368 1.00 33.41 184 VAL A C 1
ATOM 1425 O O . VAL A 1 184 ? 14.817 -37.334 21.294 1.00 33.41 184 VAL A O 1
ATOM 1428 N N . MET A 1 185 ? 14.218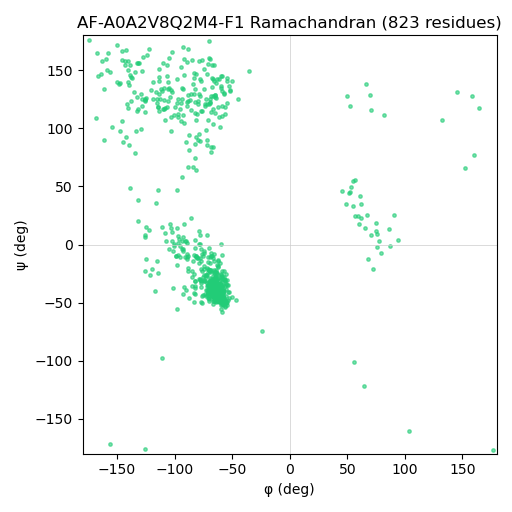 -35.630 22.620 1.00 40.44 185 MET A N 1
ATOM 1429 C CA . MET A 1 185 ? 13.435 -34.915 21.618 1.00 40.44 185 MET A CA 1
ATOM 1430 C C . MET A 1 185 ? 14.425 -34.348 20.588 1.00 40.44 185 MET A C 1
ATOM 1432 O O . MET A 1 185 ? 15.158 -33.399 20.869 1.00 40.44 185 MET A O 1
ATOM 1436 N N . GLY A 1 186 ? 14.505 -34.993 19.419 1.00 47.41 186 GLY A N 1
ATOM 1437 C CA . GLY A 1 186 ? 15.579 -34.853 18.421 1.00 47.41 186 GLY A CA 1
ATOM 1438 C C . GLY A 1 186 ? 15.807 -33.459 17.816 1.00 47.41 186 GLY A C 1
ATOM 1439 O O . GLY A 1 186 ? 16.703 -33.298 16.997 1.00 47.41 186 GLY A O 1
ATOM 1440 N N . THR A 1 187 ? 15.050 -32.439 18.221 1.00 56.78 187 THR A N 1
ATOM 1441 C CA . THR A 1 187 ? 15.174 -31.061 17.719 1.00 56.78 187 THR A CA 1
ATOM 1442 C C . THR A 1 187 ? 16.252 -30.245 18.451 1.00 56.78 187 THR A C 1
ATOM 1444 O O . THR A 1 187 ? 16.788 -29.289 17.896 1.00 56.78 187 THR A O 1
ATOM 1447 N N . ALA A 1 188 ? 16.628 -30.614 19.683 1.00 70.94 188 ALA A N 1
ATOM 1448 C CA . ALA A 1 188 ? 17.531 -29.797 20.507 1.00 70.94 188 ALA A CA 1
ATOM 1449 C C . ALA A 1 188 ? 18.962 -29.662 19.943 1.00 70.94 188 ALA A C 1
ATOM 1451 O O . ALA A 1 188 ? 19.642 -28.684 20.240 1.00 70.94 188 ALA A O 1
ATOM 1452 N N . VAL A 1 189 ? 19.417 -30.610 19.117 1.00 87.31 189 VAL A N 1
ATOM 1453 C CA . VAL A 1 189 ? 20.803 -30.657 18.608 1.00 87.31 189 VAL A CA 1
ATOM 1454 C C . VAL A 1 189 ? 21.109 -29.608 17.529 1.00 87.31 189 VAL A C 1
ATOM 1456 O O . VAL A 1 189 ? 22.271 -29.254 17.348 1.00 87.31 189 VAL A O 1
ATOM 1459 N N . TYR A 1 190 ? 20.087 -29.074 16.847 1.00 91.94 190 TYR A N 1
ATOM 1460 C CA . TYR A 1 190 ? 20.232 -28.001 15.845 1.00 91.94 190 TYR A CA 1
ATOM 1461 C C . TYR A 1 190 ? 20.037 -26.600 16.438 1.00 91.94 190 TYR A C 1
ATOM 1463 O O . TYR A 1 190 ? 20.218 -25.600 15.749 1.00 91.94 190 TYR A O 1
ATOM 1471 N N . MET A 1 191 ? 19.683 -26.520 17.723 1.00 89.69 191 MET A N 1
ATOM 1472 C CA . MET A 1 191 ? 19.364 -25.275 18.409 1.00 89.69 191 MET A CA 1
ATOM 1473 C C . MET A 1 191 ? 20.574 -24.336 18.484 1.00 89.69 191 MET A C 1
ATOM 1475 O O . MET A 1 191 ? 21.689 -24.769 18.787 1.00 89.69 191 MET A O 1
ATOM 1479 N N . SER A 1 192 ? 20.349 -23.038 18.266 1.00 93.94 192 SER A N 1
ATOM 1480 C CA . SER A 1 192 ? 21.397 -22.024 18.423 1.00 93.94 192 SER A CA 1
ATOM 1481 C C . SER A 1 192 ? 21.650 -21.644 19.892 1.00 93.94 192 SER A C 1
ATOM 1483 O O . SER A 1 192 ? 20.756 -21.801 20.730 1.00 93.94 192 SER A O 1
ATOM 1485 N N . PRO A 1 193 ? 22.833 -21.101 20.250 1.00 93.00 193 PRO A N 1
ATOM 1486 C CA . PRO A 1 193 ? 23.114 -20.640 21.612 1.00 93.00 193 PRO A CA 1
ATOM 1487 C C . PRO A 1 193 ? 22.094 -19.613 22.111 1.00 93.00 193 PRO A C 1
ATOM 1489 O O . PRO A 1 193 ? 21.749 -19.588 23.290 1.00 93.00 193 PRO A O 1
ATOM 1492 N N . GLU A 1 194 ? 21.581 -18.780 21.207 1.00 89.62 194 GLU A N 1
ATOM 1493 C CA . GLU A 1 194 ? 20.564 -17.770 21.499 1.00 89.62 194 GLU A CA 1
ATOM 1494 C C . GLU A 1 194 ? 19.217 -18.422 21.855 1.00 89.62 194 GLU A C 1
ATOM 1496 O O . GLU A 1 194 ? 18.578 -18.050 22.841 1.00 89.62 194 GLU A O 1
ATOM 1501 N N . GLN A 1 195 ? 18.827 -19.461 21.110 1.00 86.25 195 GLN A N 1
ATOM 1502 C CA . GLN A 1 195 ? 17.639 -20.260 21.411 1.00 86.25 195 GLN A CA 1
ATOM 1503 C C . GLN A 1 195 ? 17.780 -21.012 22.740 1.00 86.25 195 GLN A C 1
ATOM 1505 O O . GLN A 1 195 ? 16.837 -21.026 23.526 1.00 86.25 195 GLN A O 1
ATOM 1510 N N . ALA A 1 196 ? 18.958 -21.571 23.024 1.00 84.44 196 ALA A N 1
ATOM 1511 C CA . ALA A 1 196 ? 19.238 -22.276 24.273 1.00 84.44 196 ALA A CA 1
ATOM 1512 C C . ALA A 1 196 ? 19.218 -21.348 25.504 1.00 84.44 196 ALA A C 1
ATOM 1514 O O . ALA A 1 196 ? 18.843 -21.775 26.594 1.00 84.44 196 ALA A O 1
ATOM 1515 N N . LYS A 1 197 ? 19.582 -20.068 25.333 1.00 82.62 197 LYS A N 1
ATOM 1516 C CA . LYS A 1 197 ? 19.481 -19.027 26.375 1.00 82.62 197 LYS A CA 1
ATOM 1517 C C . LYS A 1 197 ? 18.071 -18.446 26.525 1.00 82.62 197 LYS A C 1
ATOM 1519 O O . LYS A 1 197 ? 17.835 -17.711 27.478 1.00 82.62 197 LYS A O 1
ATOM 1524 N N . GLY A 1 198 ? 17.157 -18.725 25.593 1.00 74.75 198 GLY A N 1
ATOM 1525 C CA . GLY A 1 198 ? 15.814 -18.139 25.585 1.00 74.75 198 GLY A CA 1
ATOM 1526 C C . GLY A 1 198 ? 15.795 -16.630 25.314 1.00 74.75 198 GLY A C 1
ATOM 1527 O O . GLY A 1 198 ? 14.871 -15.943 25.745 1.00 74.75 198 GLY A O 1
ATOM 1528 N N . VAL A 1 199 ? 16.811 -16.094 24.631 1.00 78.81 199 VAL A N 1
ATOM 1529 C CA . VAL A 1 199 ? 16.875 -14.664 24.284 1.00 78.81 199 VAL A CA 1
ATOM 1530 C C . VAL A 1 199 ? 16.178 -14.384 22.950 1.00 78.81 199 VAL A C 1
ATOM 1532 O O . VAL A 1 199 ? 15.830 -15.300 22.201 1.00 78.81 199 VAL A O 1
ATOM 1535 N N . LYS A 1 200 ? 15.949 -13.100 22.646 1.00 76.38 200 LYS A N 1
ATOM 1536 C CA . LYS A 1 200 ? 15.329 -12.680 21.384 1.00 76.38 200 LYS A CA 1
ATOM 1537 C C . LYS A 1 200 ? 16.143 -13.206 20.197 1.00 76.38 200 LYS A C 1
ATOM 1539 O O . LYS A 1 200 ? 17.352 -13.012 20.140 1.00 76.38 200 LYS A O 1
ATOM 1544 N N . LEU A 1 201 ? 15.453 -13.855 19.262 1.00 84.94 201 LEU A N 1
ATOM 1545 C CA . LEU A 1 201 ? 16.055 -14.440 18.067 1.00 84.94 201 LEU A CA 1
ATOM 1546 C C . LEU A 1 201 ? 16.042 -13.448 16.906 1.00 84.94 201 LEU A C 1
ATOM 1548 O O . LEU A 1 201 ? 15.069 -12.711 16.727 1.00 84.94 201 LEU A O 1
ATOM 1552 N N . ASP A 1 202 ? 17.083 -13.513 16.088 1.00 88.00 202 ASP A N 1
ATOM 1553 C CA . ASP A 1 202 ? 17.156 -12.912 14.760 1.00 88.00 202 ASP A CA 1
ATOM 1554 C C . ASP A 1 202 ? 17.535 -13.980 13.715 1.00 88.00 202 ASP A C 1
ATOM 1556 O O . ASP A 1 202 ? 17.636 -15.170 14.028 1.00 88.00 202 ASP A O 1
ATOM 1560 N N . GLU A 1 203 ? 17.719 -13.564 12.463 1.00 93.12 203 GLU A N 1
ATOM 1561 C CA . GLU A 1 203 ? 18.050 -14.431 11.326 1.00 93.12 203 GLU A CA 1
ATOM 1562 C C . GLU A 1 203 ? 19.324 -15.274 11.504 1.00 93.12 203 GLU A C 1
ATOM 1564 O O . GLU A 1 203 ? 19.449 -16.353 10.915 1.00 93.12 203 GLU A O 1
ATOM 1569 N N . ARG A 1 204 ? 20.252 -14.859 12.377 1.00 96.38 204 ARG A N 1
ATOM 1570 C CA . ARG A 1 204 ? 21.534 -15.545 12.603 1.00 96.38 204 ARG A CA 1
ATOM 1571 C C . ARG A 1 204 ? 21.356 -16.898 13.295 1.00 96.38 204 ARG A C 1
ATOM 1573 O O . ARG A 1 204 ? 22.270 -17.727 13.252 1.00 96.38 204 ARG A O 1
ATOM 1580 N N . THR A 1 205 ? 20.186 -17.162 13.886 1.00 94.31 205 THR A N 1
ATOM 1581 C CA . THR A 1 205 ? 19.809 -18.481 14.430 1.00 94.31 205 THR A CA 1
ATOM 1582 C C . THR A 1 205 ? 19.691 -19.550 13.333 1.00 94.31 205 THR A C 1
ATOM 1584 O O . THR A 1 205 ? 20.103 -20.696 13.530 1.00 94.31 205 THR A O 1
ATOM 1587 N N . ASP A 1 206 ? 19.219 -19.180 12.139 1.00 95.44 206 ASP A N 1
ATOM 1588 C CA . ASP A 1 206 ? 19.080 -20.118 11.019 1.00 95.44 206 ASP A CA 1
ATOM 1589 C C . ASP A 1 206 ? 20.445 -20.453 10.412 1.00 95.44 206 ASP A C 1
ATOM 1591 O O . ASP A 1 206 ? 20.676 -21.579 9.974 1.00 95.44 206 ASP A O 1
ATOM 1595 N N . LEU A 1 207 ? 21.378 -19.496 10.447 1.00 97.94 207 LEU A N 1
ATOM 1596 C CA . LEU A 1 207 ? 22.752 -19.680 9.969 1.00 97.94 207 LEU A CA 1
ATOM 1597 C C . LEU A 1 207 ? 23.516 -20.679 10.834 1.00 97.94 207 LEU A C 1
ATOM 1599 O O . LEU A 1 207 ? 24.228 -21.531 10.307 1.00 97.94 207 LEU A O 1
ATOM 1603 N N . TRP A 1 208 ? 23.320 -20.611 12.154 1.00 97.62 208 TRP A N 1
ATOM 1604 C CA . TRP A 1 208 ? 23.821 -21.627 13.075 1.00 97.62 208 TRP A CA 1
ATOM 1605 C C . TRP A 1 208 ? 23.274 -23.008 12.729 1.00 97.62 208 TRP A C 1
ATOM 1607 O O . TRP A 1 208 ? 24.035 -23.958 12.564 1.00 97.62 208 TRP A O 1
ATOM 1617 N N . SER A 1 209 ? 21.953 -23.101 12.591 1.00 96.38 209 SER A N 1
ATOM 1618 C CA . SER A 1 209 ? 21.254 -24.360 12.338 1.00 96.38 209 SER A CA 1
ATOM 1619 C C . SER A 1 209 ? 21.722 -24.996 11.022 1.00 96.38 209 SER A C 1
ATOM 1621 O O . SER A 1 209 ? 22.045 -26.182 10.984 1.00 96.38 209 SER A O 1
ATOM 1623 N N . LEU A 1 210 ? 21.885 -24.198 9.958 1.00 97.81 210 LEU A N 1
ATOM 1624 C CA . LEU A 1 210 ? 22.484 -24.652 8.700 1.00 97.81 210 LEU A CA 1
ATOM 1625 C C . LEU A 1 210 ? 23.954 -25.074 8.870 1.00 97.81 210 LEU A C 1
ATOM 1627 O O . LEU A 1 210 ? 24.381 -26.046 8.251 1.00 97.81 210 LEU A O 1
ATOM 1631 N N . GLY A 1 211 ? 24.720 -24.401 9.731 1.00 97.94 211 GLY A N 1
ATOM 1632 C CA . GLY A 1 211 ? 26.071 -24.821 10.115 1.00 97.94 211 GLY A CA 1
ATOM 1633 C C . GLY A 1 211 ? 26.100 -26.210 10.762 1.00 97.94 211 GLY A C 1
ATOM 1634 O O . GLY A 1 211 ? 26.961 -27.024 10.430 1.00 97.94 211 GLY A O 1
ATOM 1635 N N . VAL A 1 212 ? 25.127 -26.519 11.627 1.00 97.81 212 VAL A N 1
ATOM 1636 C CA . VAL A 1 212 ? 24.975 -27.850 12.238 1.00 97.81 212 VAL A CA 1
ATOM 1637 C C . VAL A 1 212 ? 24.616 -28.896 11.178 1.00 97.81 212 VAL A C 1
ATOM 1639 O O . VAL A 1 212 ? 25.215 -29.970 11.156 1.00 97.81 212 VAL A O 1
ATOM 1642 N N . VAL A 1 213 ? 23.695 -28.575 10.262 1.00 97.31 213 VAL A N 1
ATOM 1643 C CA . VAL A 1 213 ? 23.309 -29.463 9.149 1.00 97.31 213 VAL A CA 1
ATOM 1644 C C . VAL A 1 213 ? 24.497 -29.743 8.221 1.00 97.31 213 VAL A C 1
ATOM 1646 O O . VAL A 1 213 ? 24.736 -30.893 7.861 1.00 97.31 213 VAL A O 1
ATOM 1649 N N . LEU A 1 214 ? 25.292 -28.725 7.878 1.00 97.62 214 LEU A N 1
ATOM 1650 C CA . LEU A 1 214 ? 26.534 -28.879 7.113 1.00 97.62 214 LEU A CA 1
ATOM 1651 C C . LEU A 1 214 ? 27.534 -29.796 7.826 1.00 97.62 214 LEU A C 1
ATOM 1653 O O . LEU A 1 214 ? 28.062 -30.721 7.210 1.00 97.62 214 LEU A O 1
ATOM 1657 N N . TYR A 1 215 ? 27.764 -29.566 9.122 1.00 97.50 215 TYR A N 1
ATOM 1658 C CA . TYR A 1 215 ? 28.651 -30.395 9.938 1.00 97.50 215 TYR A CA 1
ATOM 1659 C C . TYR A 1 215 ? 28.233 -31.870 9.893 1.00 97.50 215 TYR A C 1
ATOM 1661 O O . TYR A 1 215 ? 29.065 -32.762 9.714 1.00 97.50 215 TYR A O 1
ATOM 1669 N N . GLU A 1 216 ? 26.936 -32.134 10.021 1.00 96.69 216 GLU A N 1
ATOM 1670 C CA . GLU A 1 216 ? 26.397 -33.487 10.029 1.00 96.69 216 GLU A CA 1
ATOM 1671 C C . GLU A 1 216 ? 26.433 -34.157 8.654 1.00 96.69 216 GLU A C 1
ATOM 1673 O O . GLU A 1 216 ? 26.773 -35.337 8.566 1.00 96.69 216 GLU A O 1
ATOM 1678 N N . MET A 1 217 ? 26.143 -33.427 7.573 1.00 96.69 217 MET A N 1
ATOM 1679 C CA . MET A 1 217 ? 26.278 -33.955 6.211 1.00 96.69 217 MET A CA 1
ATOM 1680 C C . MET A 1 217 ? 27.708 -34.422 5.923 1.00 96.69 217 MET A C 1
ATOM 1682 O O . MET A 1 217 ? 27.886 -35.468 5.301 1.00 96.69 217 MET A O 1
ATOM 1686 N N . ILE A 1 218 ? 28.707 -33.682 6.416 1.00 95.62 218 ILE A N 1
ATOM 1687 C CA . ILE A 1 218 ? 30.132 -33.973 6.211 1.00 95.62 218 ILE A CA 1
ATOM 1688 C C . ILE A 1 218 ? 30.601 -35.123 7.111 1.00 95.62 218 ILE A C 1
ATOM 1690 O O . ILE A 1 218 ? 31.223 -36.070 6.645 1.00 95.62 218 ILE A O 1
ATOM 1694 N N . THR A 1 219 ? 30.300 -35.061 8.409 1.00 95.06 219 THR A N 1
ATOM 1695 C CA . THR A 1 219 ? 30.893 -35.976 9.406 1.00 95.06 219 THR A CA 1
ATOM 1696 C C . THR A 1 219 ? 30.018 -37.177 9.752 1.00 95.06 219 THR A C 1
ATOM 1698 O O . THR A 1 219 ? 30.462 -38.074 10.474 1.00 95.06 219 THR A O 1
ATOM 1701 N N . ARG A 1 220 ? 28.761 -37.193 9.284 1.00 92.31 220 ARG A N 1
ATOM 1702 C CA . ARG A 1 220 ? 27.706 -38.147 9.678 1.00 92.31 220 ARG A CA 1
ATOM 1703 C C . ARG A 1 220 ? 27.373 -38.111 11.173 1.00 92.31 220 ARG A C 1
ATOM 1705 O O . ARG A 1 220 ? 26.812 -39.066 11.710 1.00 92.31 220 ARG A O 1
ATOM 1712 N N . ARG A 1 221 ? 27.765 -37.041 11.864 1.00 92.44 221 ARG A N 1
ATOM 1713 C CA . ARG A 1 221 ? 27.618 -36.853 13.309 1.00 92.44 221 ARG A CA 1
ATOM 1714 C C . ARG A 1 221 ? 27.192 -35.419 13.578 1.00 92.44 221 ARG A C 1
ATOM 1716 O O . ARG A 1 221 ? 27.639 -34.508 12.899 1.00 92.44 221 ARG A O 1
ATOM 1723 N N . VAL A 1 222 ? 26.374 -35.197 14.596 1.00 93.25 222 VAL A N 1
ATOM 1724 C CA . VAL A 1 222 ? 26.076 -33.834 15.052 1.00 93.25 222 VAL A CA 1
ATOM 1725 C C . VAL A 1 222 ? 27.205 -33.320 15.970 1.00 93.25 222 VAL A C 1
ATOM 1727 O O . VAL A 1 222 ? 27.801 -34.115 16.704 1.00 93.25 222 VAL A O 1
ATOM 1730 N N . PRO A 1 223 ? 27.519 -32.011 15.958 1.00 94.12 223 PRO A N 1
ATOM 1731 C CA . PRO A 1 223 ? 28.637 -31.439 16.715 1.00 94.12 223 PRO A CA 1
ATOM 1732 C C . PRO A 1 223 ? 28.387 -31.377 18.231 1.00 94.12 223 PRO A C 1
ATOM 1734 O O . PRO A 1 223 ? 29.338 -31.430 19.014 1.00 94.12 223 PRO A O 1
ATOM 1737 N N . PHE A 1 224 ? 27.121 -31.281 18.653 1.00 93.06 224 PHE A N 1
ATOM 1738 C CA . PHE A 1 224 ? 26.717 -31.151 20.054 1.00 93.06 224 PHE A CA 1
ATOM 1739 C C . PHE A 1 224 ? 25.648 -32.201 20.378 1.00 93.06 224 PHE A C 1
ATOM 1741 O O . PHE A 1 224 ? 24.476 -32.018 20.064 1.00 93.06 224 PHE A O 1
ATOM 1748 N N . LEU A 1 225 ? 26.052 -33.314 20.994 1.00 88.12 225 LEU A N 1
ATOM 1749 C CA . LEU A 1 225 ? 25.142 -34.370 21.441 1.00 88.12 225 LEU A CA 1
ATOM 1750 C C . LEU A 1 225 ? 25.461 -34.746 22.886 1.00 88.12 225 LEU A C 1
ATOM 1752 O O . LEU A 1 225 ? 26.559 -35.228 23.165 1.00 88.12 225 LEU A O 1
ATOM 1756 N N . GLY A 1 226 ? 24.507 -34.511 23.785 1.00 82.88 226 GLY A N 1
ATOM 1757 C CA . GLY A 1 226 ? 24.533 -34.995 25.165 1.00 82.88 226 GLY A CA 1
ATOM 1758 C C . GLY A 1 226 ? 23.617 -36.206 25.353 1.00 82.88 226 GLY A C 1
ATOM 1759 O O . GLY A 1 226 ? 22.758 -36.486 24.518 1.00 82.88 226 GLY A O 1
ATOM 1760 N N . GLN A 1 227 ? 23.767 -36.912 26.473 1.00 78.88 227 GLN A N 1
ATOM 1761 C CA . GLN A 1 227 ? 22.868 -37.995 26.883 1.00 78.88 227 GLN A CA 1
ATOM 1762 C C . GLN A 1 227 ? 21.484 -37.468 27.285 1.00 78.88 227 GLN A C 1
ATOM 1764 O O . GLN A 1 227 ? 20.496 -38.197 27.231 1.00 78.88 227 GLN A O 1
ATOM 1769 N N . THR A 1 228 ? 21.406 -36.193 27.673 1.00 79.00 228 THR A N 1
ATOM 1770 C CA . THR A 1 228 ? 20.159 -35.499 28.016 1.00 79.00 228 THR A CA 1
ATOM 1771 C C . THR A 1 228 ? 20.007 -34.193 27.231 1.00 79.00 228 THR A C 1
ATOM 1773 O O . THR A 1 228 ? 20.982 -33.631 26.720 1.00 79.00 228 THR A O 1
ATOM 1776 N N . SER A 1 229 ? 18.781 -33.667 27.159 1.00 72.06 229 SER A N 1
ATOM 1777 C CA . SER A 1 229 ? 18.497 -32.365 26.536 1.00 72.06 229 SER A CA 1
ATOM 1778 C C . SER A 1 229 ? 19.264 -31.224 27.216 1.00 72.06 229 SER A C 1
ATOM 1780 O O . SER A 1 229 ? 19.823 -30.361 26.542 1.00 72.06 229 SER A O 1
ATOM 1782 N N . THR A 1 230 ? 19.361 -31.256 28.548 1.00 77.81 230 THR A N 1
ATOM 1783 C CA . THR A 1 230 ? 20.116 -30.275 29.343 1.00 77.81 230 THR A CA 1
ATOM 1784 C C . THR A 1 230 ? 21.613 -30.343 29.056 1.00 77.81 230 THR A C 1
ATOM 1786 O O . THR A 1 230 ? 22.262 -29.311 28.898 1.00 77.81 230 THR A O 1
ATOM 1789 N N . GLU A 1 231 ? 22.167 -31.552 28.933 1.00 83.62 231 GLU A N 1
ATOM 1790 C CA . GLU A 1 231 ? 23.572 -31.734 28.562 1.00 83.62 231 GLU A CA 1
ATOM 1791 C C . GLU A 1 231 ? 23.840 -31.224 27.141 1.00 83.62 231 GLU A C 1
ATOM 1793 O O . GLU A 1 231 ? 24.813 -30.508 26.918 1.00 83.62 231 GLU A O 1
ATOM 1798 N N . THR A 1 232 ? 22.938 -31.504 26.196 1.00 86.56 232 THR A N 1
ATOM 1799 C CA . THR A 1 232 ? 23.027 -30.988 24.821 1.00 86.56 232 THR A CA 1
ATOM 1800 C C . THR A 1 232 ? 23.044 -29.458 24.800 1.00 86.56 232 THR A C 1
ATOM 1802 O O . THR A 1 232 ? 23.913 -28.869 24.161 1.00 86.56 232 THR A O 1
ATOM 1805 N N . ILE A 1 233 ? 22.163 -28.801 25.563 1.00 84.44 233 ILE A N 1
ATOM 1806 C CA . ILE A 1 233 ? 22.177 -27.339 25.727 1.00 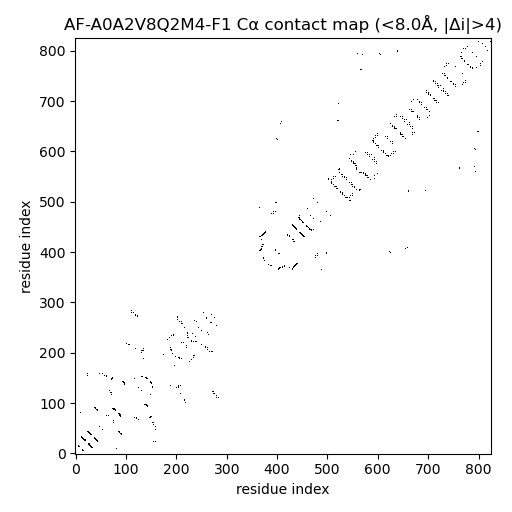84.44 233 ILE A CA 1
ATOM 1807 C C . ILE A 1 233 ? 23.505 -26.851 26.301 1.00 84.44 233 ILE A C 1
ATOM 1809 O O . ILE A 1 233 ? 24.082 -25.896 25.782 1.00 84.44 233 ILE A O 1
ATOM 1813 N N . SER A 1 234 ? 24.021 -27.507 27.342 1.00 87.94 234 SER A N 1
ATOM 1814 C CA . SER A 1 234 ? 25.308 -27.134 27.932 1.00 87.94 234 SER A CA 1
ATOM 1815 C C . SER A 1 234 ? 26.436 -27.195 26.896 1.00 87.94 234 SER A C 1
ATOM 1817 O O . SER A 1 234 ? 27.254 -26.277 26.822 1.00 87.94 234 SER A O 1
ATOM 1819 N N . LEU A 1 235 ? 26.456 -28.228 26.046 1.00 91.62 235 LEU A N 1
ATOM 1820 C CA . LEU A 1 235 ? 27.428 -28.365 24.956 1.00 91.62 235 LEU A CA 1
ATOM 1821 C C . LEU A 1 235 ? 27.262 -27.271 23.893 1.00 91.62 235 LEU A C 1
ATOM 1823 O O . LEU A 1 235 ? 28.257 -26.676 23.475 1.00 91.62 235 LEU A O 1
ATOM 1827 N N . VAL A 1 236 ? 26.024 -26.957 23.495 1.00 92.69 236 VAL A N 1
ATOM 1828 C CA . VAL A 1 236 ? 25.724 -25.857 22.564 1.00 92.69 236 VAL A CA 1
ATOM 1829 C C . VAL A 1 236 ? 26.222 -24.519 23.115 1.00 92.69 236 VAL A C 1
ATOM 1831 O O . VAL A 1 236 ? 26.740 -23.714 22.347 1.00 92.69 236 VAL A O 1
ATOM 1834 N N . LEU A 1 237 ? 26.136 -24.284 24.425 1.00 90.44 237 LEU A N 1
ATOM 1835 C CA . LEU A 1 237 ? 26.534 -23.017 25.042 1.00 90.44 237 LEU A CA 1
ATOM 1836 C C . LEU A 1 237 ? 28.036 -22.885 25.312 1.00 90.44 237 LEU A C 1
ATOM 1838 O O . LEU A 1 237 ? 28.539 -21.765 25.290 1.00 90.44 237 LEU A O 1
ATOM 1842 N N . GLN A 1 238 ? 28.734 -23.988 25.597 1.00 89.81 238 GLN A N 1
ATOM 1843 C CA . GLN A 1 238 ? 30.075 -23.931 26.198 1.00 89.81 238 GLN A CA 1
ATOM 1844 C C . GLN A 1 238 ? 31.175 -24.600 25.374 1.00 89.81 238 GLN A C 1
ATOM 1846 O O . GLN A 1 238 ? 32.341 -24.247 25.528 1.00 89.81 238 GLN A O 1
ATOM 1851 N N . LYS A 1 239 ? 30.846 -25.591 24.539 1.00 92.25 239 LYS A N 1
ATOM 1852 C CA . LYS A 1 239 ? 31.852 -26.418 23.865 1.00 92.25 239 LYS A CA 1
ATOM 1853 C C . LYS A 1 239 ? 31.985 -26.034 22.399 1.00 92.25 239 LYS A C 1
ATOM 1855 O O . LYS A 1 239 ? 30.979 -25.912 21.701 1.00 92.25 239 LYS A O 1
ATOM 1860 N N . GLU A 1 240 ? 33.218 -25.901 21.925 1.00 91.69 240 GLU A N 1
ATOM 1861 C CA . GLU A 1 240 ? 33.508 -25.730 20.499 1.00 91.69 240 GLU A CA 1
ATOM 1862 C C . GLU A 1 240 ? 33.284 -27.038 19.715 1.00 91.69 240 GLU A C 1
ATOM 1864 O O . GLU A 1 240 ? 33.488 -28.130 20.268 1.00 91.69 240 GLU A O 1
ATOM 1869 N N . PRO A 1 241 ? 32.838 -26.966 18.445 1.00 91.81 241 PRO A N 1
ATOM 1870 C CA . PRO A 1 241 ? 32.631 -28.155 17.631 1.00 91.81 241 PRO A CA 1
ATOM 1871 C C . PRO A 1 241 ? 33.977 -28.855 17.360 1.00 91.81 241 PRO A C 1
ATOM 1873 O O . PRO A 1 241 ? 34.986 -28.189 17.121 1.00 91.81 241 PRO A O 1
ATOM 1876 N N . PRO A 1 242 ? 34.039 -30.199 17.371 1.00 93.38 242 PRO A N 1
ATOM 1877 C CA . PRO A 1 242 ? 35.251 -30.901 16.956 1.00 93.38 242 PRO A CA 1
ATOM 1878 C C . PRO A 1 242 ? 35.584 -30.592 15.491 1.00 93.38 242 PRO A C 1
ATOM 1880 O O . PRO A 1 242 ? 34.672 -30.557 14.672 1.00 93.38 242 PRO A O 1
ATOM 1883 N N . SER A 1 243 ? 36.866 -30.448 15.147 1.00 93.38 243 SER A N 1
ATOM 1884 C CA . SER A 1 243 ? 37.308 -30.220 13.759 1.00 93.38 243 SER A CA 1
ATOM 1885 C C . SER A 1 243 ? 36.707 -31.235 12.776 1.00 93.38 243 SER A C 1
ATOM 1887 O O . SER A 1 243 ? 36.609 -32.426 13.091 1.00 93.38 243 SER A O 1
ATOM 1889 N N . LEU A 1 244 ? 36.331 -30.772 11.579 1.00 92.88 244 LEU A N 1
ATOM 1890 C CA . LEU A 1 244 ? 35.763 -31.630 10.533 1.00 92.88 244 LEU A CA 1
ATOM 1891 C C . LEU A 1 244 ? 36.778 -32.678 10.071 1.00 92.88 244 LEU A C 1
ATOM 1893 O O . LEU A 1 244 ? 36.427 -33.848 9.925 1.00 92.88 244 LEU A O 1
ATOM 1897 N N . THR A 1 245 ? 38.048 -32.285 9.939 1.00 90.88 245 THR A N 1
ATOM 1898 C CA . THR A 1 245 ? 39.142 -33.165 9.488 1.00 90.88 245 THR A CA 1
ATOM 1899 C C . THR A 1 245 ? 39.407 -34.339 10.431 1.00 90.88 245 THR A C 1
ATOM 1901 O O . THR A 1 245 ? 39.973 -35.348 10.019 1.00 90.88 245 THR A O 1
ATOM 1904 N N . ARG A 1 246 ? 38.932 -34.270 11.683 1.00 92.69 246 ARG A N 1
ATOM 1905 C CA . ARG A 1 246 ? 38.972 -35.401 12.619 1.00 92.69 246 ARG A CA 1
ATOM 1906 C C . ARG A 1 246 ? 38.123 -36.585 12.150 1.00 92.69 246 ARG A C 1
ATOM 1908 O O . ARG A 1 246 ? 38.460 -37.725 12.463 1.00 92.69 246 ARG A O 1
ATOM 1915 N N . TYR A 1 247 ? 37.005 -36.319 11.476 1.00 91.75 247 TYR A N 1
ATOM 1916 C CA . TYR A 1 247 ? 36.040 -37.342 11.055 1.00 91.75 247 TYR A CA 1
ATOM 1917 C C . TYR A 1 247 ? 35.943 -37.492 9.533 1.00 91.75 247 TYR A C 1
ATOM 1919 O O . TYR A 1 247 ? 35.582 -38.569 9.072 1.00 91.75 247 TYR A O 1
ATOM 1927 N N . ALA A 1 248 ? 36.290 -36.446 8.783 1.00 91.38 248 ALA A N 1
ATOM 1928 C CA . ALA A 1 248 ? 36.361 -36.416 7.325 1.00 91.38 248 ALA A CA 1
ATOM 1929 C C . ALA A 1 248 ? 37.677 -35.727 6.896 1.00 91.38 248 ALA A C 1
ATOM 1931 O O . ALA A 1 248 ? 37.670 -34.525 6.597 1.00 91.38 248 ALA A O 1
ATOM 1932 N N . PRO A 1 249 ? 38.828 -36.434 6.938 1.00 89.81 249 PRO A N 1
ATOM 1933 C CA . PRO A 1 249 ? 40.158 -35.874 6.648 1.00 89.81 249 PRO A CA 1
ATOM 1934 C C . PRO A 1 249 ? 40.289 -35.199 5.276 1.00 89.81 249 PRO A C 1
ATOM 1936 O O . PRO A 1 249 ? 41.110 -34.306 5.097 1.00 89.81 249 PRO A O 1
ATOM 1939 N N . GLU A 1 250 ? 39.466 -35.606 4.317 1.00 87.75 250 GLU A N 1
ATOM 1940 C CA . GLU A 1 250 ? 39.387 -35.085 2.954 1.00 87.75 250 GLU A CA 1
ATOM 1941 C C . GLU A 1 250 ? 38.638 -33.742 2.829 1.00 87.75 250 GLU A C 1
ATOM 1943 O O . GLU A 1 250 ? 38.493 -33.214 1.726 1.00 87.75 250 GLU A O 1
ATOM 1948 N N . THR A 1 251 ? 38.144 -33.182 3.938 1.00 90.81 251 THR A N 1
ATOM 1949 C CA . THR A 1 251 ? 37.391 -31.919 3.937 1.00 90.81 251 THR A CA 1
ATOM 1950 C C . THR A 1 251 ? 38.271 -30.749 3.478 1.00 90.81 251 THR A C 1
ATOM 1952 O O . THR A 1 251 ? 39.310 -30.492 4.090 1.00 90.81 251 THR A O 1
ATOM 1955 N N . PRO A 1 252 ? 37.857 -29.964 2.462 1.00 91.19 252 PRO A N 1
ATOM 1956 C CA . PRO A 1 252 ? 38.577 -28.755 2.076 1.00 91.19 252 PRO A CA 1
ATOM 1957 C C . PRO A 1 252 ? 38.662 -27.766 3.245 1.00 91.19 252 PRO A C 1
ATOM 1959 O O . PRO A 1 252 ? 37.640 -27.440 3.848 1.00 91.19 252 PRO A O 1
ATOM 1962 N N . GLY A 1 253 ? 39.848 -27.217 3.525 1.00 90.50 253 GLY A N 1
ATOM 1963 C CA . GLY A 1 253 ? 40.034 -26.292 4.657 1.00 90.50 253 GLY A CA 1
ATOM 1964 C C . GLY A 1 253 ? 39.113 -25.064 4.614 1.00 90.50 253 GLY A C 1
ATOM 1965 O O . GLY A 1 253 ? 38.676 -24.562 5.645 1.00 90.50 253 GLY A O 1
ATOM 1966 N N . GLU A 1 254 ? 38.734 -24.622 3.414 1.00 93.31 254 GLU A N 1
ATOM 1967 C CA . GLU A 1 254 ? 37.768 -23.535 3.233 1.00 93.31 254 GLU A CA 1
ATOM 1968 C C . GLU A 1 254 ? 36.338 -23.934 3.646 1.00 93.31 254 GLU A C 1
ATOM 1970 O O . GLU A 1 254 ? 35.609 -23.110 4.194 1.00 93.31 254 GLU A O 1
ATOM 1975 N N . LEU A 1 255 ? 35.940 -25.199 3.453 1.00 93.50 255 LEU A N 1
ATOM 1976 C CA . LEU A 1 255 ? 34.654 -25.712 3.936 1.00 93.50 255 LEU A CA 1
ATOM 1977 C C . LEU A 1 255 ? 34.625 -25.748 5.466 1.00 93.50 255 LEU A C 1
ATOM 1979 O O . LEU A 1 255 ? 33.644 -25.329 6.078 1.00 93.50 255 LEU A O 1
ATOM 1983 N N . GLU A 1 256 ? 35.725 -26.176 6.088 1.00 94.88 256 GLU A N 1
ATOM 1984 C CA . GLU A 1 256 ? 35.878 -26.140 7.544 1.00 94.88 256 GLU A CA 1
ATOM 1985 C C . GLU A 1 256 ? 35.825 -24.712 8.095 1.00 94.88 256 GLU A C 1
ATOM 1987 O O . GLU A 1 256 ? 35.121 -24.457 9.074 1.00 94.88 256 GLU A O 1
ATOM 1992 N N . ARG A 1 257 ? 36.470 -23.749 7.424 1.00 96.75 257 ARG A N 1
ATOM 1993 C CA . ARG A 1 257 ? 36.378 -22.325 7.774 1.00 96.75 257 ARG A CA 1
ATOM 1994 C C . ARG A 1 257 ? 34.931 -21.820 7.752 1.00 96.75 257 ARG A C 1
ATOM 1996 O O . ARG A 1 257 ? 34.523 -21.116 8.676 1.00 96.75 257 ARG A O 1
ATOM 2003 N N . ILE A 1 258 ? 34.160 -22.176 6.721 1.00 97.62 258 ILE A N 1
ATOM 2004 C CA . ILE A 1 258 ? 32.750 -21.778 6.579 1.00 97.62 258 ILE A CA 1
ATOM 2005 C C . ILE A 1 258 ? 31.901 -22.374 7.711 1.00 97.62 258 ILE A C 1
ATOM 2007 O O . ILE A 1 258 ? 31.159 -21.640 8.366 1.00 97.62 258 ILE A O 1
ATOM 2011 N N . VAL A 1 259 ? 32.034 -23.677 7.985 1.00 97.69 259 VAL A N 1
ATOM 2012 C CA . VAL A 1 259 ? 31.275 -24.353 9.052 1.00 97.69 259 VAL A CA 1
ATOM 2013 C C . VAL A 1 259 ? 31.617 -23.773 10.426 1.00 97.69 259 VAL A C 1
ATOM 2015 O O . VAL A 1 259 ? 30.710 -23.443 11.187 1.00 97.69 259 VAL A O 1
ATOM 2018 N N . ASN A 1 260 ? 32.898 -23.548 10.726 1.00 96.69 260 ASN A N 1
ATOM 2019 C CA . ASN A 1 260 ? 33.323 -22.964 12.002 1.00 96.69 260 ASN A CA 1
ATOM 2020 C C . ASN A 1 260 ? 32.803 -21.530 12.191 1.00 96.69 260 ASN A C 1
ATOM 2022 O O . ASN A 1 260 ? 32.357 -21.173 13.282 1.00 96.69 260 ASN A O 1
ATOM 2026 N N . LYS A 1 261 ? 32.787 -20.719 11.124 1.00 97.75 261 LYS A N 1
ATOM 2027 C CA . LYS A 1 261 ? 32.217 -19.365 11.176 1.00 97.75 261 LYS A CA 1
ATOM 2028 C C . LYS A 1 261 ? 30.694 -19.376 11.355 1.00 97.75 261 LYS A C 1
ATOM 2030 O O . LYS A 1 261 ? 30.156 -18.499 12.022 1.00 97.75 261 LYS A O 1
ATOM 2035 N N . ALA A 1 262 ? 29.981 -20.358 10.802 1.00 97.75 262 ALA A N 1
ATOM 2036 C CA . ALA A 1 262 ? 28.547 -20.532 11.056 1.00 97.75 262 ALA A CA 1
ATOM 2037 C C . ALA A 1 262 ? 28.262 -21.003 12.497 1.00 97.75 262 ALA A C 1
ATOM 2039 O O . ALA A 1 262 ? 27.277 -20.582 13.101 1.00 97.75 262 ALA A O 1
ATOM 2040 N N . LEU A 1 263 ? 29.152 -21.820 13.069 1.00 97.62 263 LEU A N 1
ATOM 2041 C CA . LEU A 1 263 ? 29.058 -22.369 14.427 1.00 97.62 263 LEU A CA 1
ATOM 2042 C C . LEU A 1 263 ? 29.757 -21.516 15.501 1.00 97.62 263 LEU A C 1
ATOM 2044 O O . LEU A 1 263 ? 30.000 -21.990 16.611 1.00 97.62 263 LEU A O 1
ATOM 2048 N N . THR A 1 264 ? 30.046 -20.244 15.211 1.00 97.12 264 THR A N 1
ATOM 2049 C CA . THR A 1 264 ? 30.568 -19.303 16.211 1.00 97.12 264 THR A CA 1
ATOM 2050 C C . THR A 1 264 ? 29.493 -18.979 17.253 1.00 97.12 264 THR A C 1
ATOM 2052 O O . THR A 1 264 ? 28.357 -18.625 16.912 1.00 97.12 264 THR A O 1
ATOM 2055 N N . LYS A 1 265 ? 29.835 -19.132 18.541 1.00 94.12 265 LYS A N 1
ATOM 2056 C CA . LYS A 1 265 ? 28.898 -18.977 19.671 1.00 94.12 265 LYS A CA 1
ATOM 2057 C C . LYS A 1 265 ? 28.417 -17.541 19.841 1.00 94.12 265 LYS A C 1
ATOM 2059 O O . LYS A 1 265 ? 27.248 -17.326 20.149 1.00 94.12 265 LYS A O 1
ATOM 2064 N N . ASN A 1 266 ? 29.311 -16.572 19.643 1.00 92.75 266 ASN A N 1
ATOM 2065 C CA . ASN A 1 266 ? 28.953 -15.163 19.604 1.00 92.75 266 ASN A CA 1
ATOM 2066 C C . ASN A 1 266 ? 28.281 -14.844 18.258 1.00 92.75 266 ASN A C 1
ATOM 2068 O O . ASN A 1 266 ? 28.913 -14.934 17.207 1.00 92.75 266 ASN A O 1
ATOM 2072 N N . CYS A 1 267 ? 26.997 -14.480 18.284 1.00 92.19 267 CYS A N 1
ATOM 2073 C CA . CYS A 1 267 ? 26.235 -14.185 17.069 1.00 92.19 267 CYS A CA 1
ATOM 2074 C C . CYS A 1 267 ? 26.767 -12.964 16.294 1.00 92.19 267 CYS A C 1
ATOM 2076 O O . CYS A 1 267 ? 26.670 -12.946 15.068 1.00 92.19 267 CYS A O 1
ATOM 2078 N N . GLU A 1 268 ? 27.416 -12.006 16.962 1.00 92.88 268 GLU A N 1
ATOM 2079 C CA . GLU A 1 268 ? 28.036 -10.833 16.318 1.00 92.88 268 GLU A CA 1
ATOM 2080 C C . GLU A 1 268 ? 29.306 -11.187 15.520 1.00 92.88 268 GLU A C 1
ATOM 2082 O O . GLU A 1 268 ? 29.708 -10.457 14.619 1.00 92.88 268 GLU A O 1
ATOM 2087 N N . GLU A 1 269 ? 29.928 -12.334 15.807 1.00 93.44 269 GLU A N 1
ATOM 2088 C CA . GLU A 1 269 ? 31.122 -12.830 15.102 1.00 93.44 269 GLU A CA 1
ATOM 2089 C C . GLU A 1 269 ? 30.782 -13.882 14.028 1.00 93.44 269 GLU A C 1
ATOM 2091 O O . GLU A 1 269 ? 31.624 -14.244 13.200 1.00 93.44 269 GLU A O 1
ATOM 2096 N N . ARG A 1 270 ? 29.529 -14.360 14.010 1.00 95.31 270 ARG A N 1
ATOM 2097 C CA . ARG A 1 270 ? 28.998 -15.289 13.001 1.00 95.31 270 ARG A CA 1
ATOM 2098 C C . ARG A 1 270 ? 28.852 -14.586 11.643 1.00 95.31 270 ARG A C 1
ATOM 2100 O O . ARG A 1 270 ? 29.043 -13.377 11.497 1.00 95.31 270 ARG A O 1
ATOM 2107 N N . TYR A 1 271 ? 28.470 -15.334 10.611 1.00 97.75 271 TYR A N 1
ATOM 2108 C CA . TYR A 1 271 ? 27.834 -14.726 9.440 1.00 97.75 271 TYR A CA 1
ATOM 2109 C C . TYR A 1 271 ? 26.657 -13.840 9.872 1.00 97.75 271 TYR A C 1
ATOM 2111 O O . TYR A 1 271 ? 25.833 -14.267 10.678 1.00 97.75 271 TYR A O 1
ATOM 2119 N N . GLN A 1 272 ? 26.605 -12.617 9.341 1.00 97.00 272 GLN A N 1
ATOM 2120 C CA . GLN A 1 272 ? 25.570 -11.643 9.696 1.00 97.00 272 GLN A CA 1
ATOM 2121 C C . GLN A 1 272 ? 24.321 -11.769 8.823 1.00 97.00 272 GLN A C 1
ATOM 2123 O O . GLN A 1 272 ? 23.259 -11.346 9.252 1.00 97.00 272 GLN A O 1
ATOM 2128 N N . SER A 1 273 ? 24.430 -12.395 7.645 1.00 96.88 273 SER A N 1
ATOM 2129 C CA . SER A 1 273 ? 23.297 -12.675 6.762 1.00 96.88 273 SER A CA 1
ATOM 2130 C C . SER A 1 273 ? 23.438 -14.028 6.052 1.00 96.88 273 SER A C 1
ATOM 2132 O O . SER A 1 273 ? 24.551 -14.504 5.790 1.00 96.88 273 SER A O 1
ATOM 2134 N N . ALA A 1 274 ? 22.312 -14.638 5.661 1.00 96.75 274 ALA A N 1
ATOM 2135 C CA . ALA A 1 274 ? 22.311 -15.844 4.819 1.00 96.75 274 ALA A CA 1
ATOM 2136 C C . ALA A 1 274 ? 22.968 -15.608 3.452 1.00 96.75 274 ALA A C 1
ATOM 2138 O O . ALA A 1 274 ? 23.553 -16.524 2.870 1.00 96.75 274 ALA A O 1
ATOM 2139 N N . LYS A 1 275 ? 22.922 -14.366 2.958 1.00 95.25 275 LYS A N 1
ATOM 2140 C CA . LYS A 1 275 ? 23.563 -13.957 1.708 1.00 95.25 275 LYS A CA 1
ATOM 2141 C C . LYS A 1 275 ? 25.087 -14.063 1.784 1.00 95.25 275 LYS A C 1
ATOM 2143 O O . LYS A 1 275 ? 25.699 -14.526 0.824 1.00 95.25 275 LYS A O 1
ATOM 2148 N N . ASP A 1 276 ? 25.697 -13.695 2.908 1.00 96.62 276 ASP A N 1
ATOM 2149 C CA . ASP A 1 276 ? 27.152 -13.799 3.087 1.00 96.62 276 ASP A CA 1
ATOM 2150 C C . ASP A 1 276 ? 27.612 -15.260 3.109 1.00 96.62 276 ASP A C 1
ATOM 2152 O O . ASP A 1 276 ? 28.581 -15.621 2.438 1.00 96.62 276 ASP A O 1
ATOM 2156 N N . LEU A 1 277 ? 26.868 -16.118 3.816 1.00 97.94 277 LEU A N 1
ATOM 2157 C CA . LEU A 1 277 ? 27.104 -17.563 3.823 1.00 97.94 277 LEU A CA 1
ATOM 2158 C C . LEU A 1 277 ? 26.945 -18.159 2.413 1.00 97.94 277 LEU A C 1
ATOM 2160 O O . LEU A 1 277 ? 27.797 -18.921 1.957 1.00 97.94 277 LEU A O 1
ATOM 2164 N N . LEU A 1 278 ? 25.893 -17.766 1.688 1.00 97.56 278 LEU A N 1
ATOM 2165 C CA . LEU A 1 278 ? 25.643 -18.185 0.307 1.00 97.56 278 LEU A CA 1
ATOM 2166 C C . LEU A 1 278 ? 26.789 -17.797 -0.640 1.00 97.56 278 LEU A C 1
ATOM 2168 O O . LEU A 1 278 ? 27.168 -18.588 -1.507 1.00 97.56 278 LEU A O 1
ATOM 2172 N N . ILE A 1 279 ? 27.340 -16.588 -0.498 1.00 95.75 279 ILE A N 1
ATOM 2173 C CA . ILE A 1 279 ? 28.464 -16.108 -1.312 1.00 95.75 279 ILE A CA 1
ATOM 2174 C C . ILE A 1 279 ? 29.704 -16.976 -1.083 1.00 95.75 279 ILE A C 1
ATOM 2176 O O . ILE A 1 279 ? 30.330 -17.392 -2.061 1.00 95.75 279 ILE A O 1
ATOM 2180 N N . ASP A 1 280 ? 30.048 -17.269 0.171 1.00 97.50 280 ASP A N 1
ATOM 2181 C CA . ASP A 1 280 ? 31.209 -18.102 0.501 1.00 97.50 280 ASP A CA 1
ATOM 2182 C C . ASP A 1 280 ? 31.032 -19.547 -0.001 1.00 97.50 280 ASP A C 1
ATOM 2184 O O . ASP A 1 280 ? 31.935 -20.083 -0.647 1.00 97.50 280 ASP A O 1
ATOM 2188 N N . LEU A 1 281 ? 29.844 -20.142 0.169 1.00 97.06 281 LEU A N 1
ATOM 2189 C CA . LEU A 1 281 ? 29.531 -21.479 -0.356 1.00 97.06 281 LEU A CA 1
ATOM 2190 C C . LEU A 1 281 ? 29.646 -21.546 -1.890 1.00 97.06 281 LEU A C 1
ATOM 2192 O O . LEU A 1 281 ? 30.245 -22.478 -2.431 1.00 97.06 281 LEU A O 1
ATOM 2196 N N . ARG A 1 282 ? 29.130 -20.541 -2.613 1.00 95.94 282 ARG A N 1
ATOM 2197 C CA . ARG A 1 282 ? 29.239 -20.465 -4.084 1.00 95.94 282 ARG A CA 1
ATOM 2198 C C . ARG A 1 282 ? 30.679 -20.280 -4.554 1.00 95.94 282 ARG A C 1
ATOM 2200 O O . ARG A 1 282 ? 31.074 -20.882 -5.552 1.00 95.94 282 ARG A O 1
ATOM 2207 N N . LYS A 1 283 ? 31.466 -19.450 -3.858 1.00 95.06 283 LYS A N 1
ATOM 2208 C CA . LYS A 1 283 ? 32.896 -19.265 -4.156 1.00 95.06 283 LYS A CA 1
ATOM 2209 C C . LYS A 1 283 ? 33.656 -20.578 -4.006 1.00 95.06 283 LYS A C 1
ATOM 2211 O O . LYS A 1 283 ? 34.436 -20.911 -4.896 1.00 95.06 283 LYS A O 1
ATOM 2216 N N . LEU A 1 284 ? 33.398 -21.319 -2.927 1.00 93.88 284 LEU A N 1
ATOM 2217 C CA . LEU A 1 284 ? 34.005 -22.623 -2.696 1.00 93.88 284 LEU A CA 1
ATOM 2218 C C . LEU A 1 284 ? 33.608 -23.630 -3.780 1.00 93.88 284 LEU A C 1
ATOM 2220 O O . LEU A 1 284 ? 34.494 -24.248 -4.362 1.00 93.88 284 LEU A O 1
ATOM 2224 N N . LYS A 1 285 ? 32.312 -23.748 -4.108 1.00 92.88 285 LYS A N 1
ATOM 2225 C CA . LYS A 1 285 ? 31.857 -24.656 -5.172 1.00 92.88 285 LYS A CA 1
ATOM 2226 C C . LYS A 1 285 ? 32.553 -24.365 -6.501 1.00 92.88 285 LYS A C 1
ATOM 2228 O O . LYS A 1 285 ? 33.124 -25.271 -7.091 1.00 92.88 285 LYS A O 1
ATOM 2233 N N . ARG A 1 286 ? 32.596 -23.097 -6.924 1.00 91.00 286 ARG A N 1
ATOM 2234 C CA . ARG A 1 286 ? 33.285 -22.709 -8.164 1.00 91.00 286 ARG A CA 1
ATOM 2235 C C . ARG A 1 286 ? 34.770 -23.070 -8.139 1.00 91.00 286 ARG A C 1
ATOM 2237 O O . ARG A 1 286 ? 35.294 -23.494 -9.158 1.00 91.00 286 ARG A O 1
ATOM 2244 N N . LYS A 1 287 ? 35.448 -22.884 -7.002 1.00 90.06 287 LYS A N 1
ATOM 2245 C CA . LYS A 1 287 ? 36.862 -23.251 -6.865 1.00 90.06 287 LYS A CA 1
ATOM 2246 C C . LYS A 1 287 ? 37.059 -24.760 -7.046 1.00 90.06 287 LYS A C 1
ATOM 2248 O O . LYS A 1 287 ? 37.890 -25.154 -7.848 1.00 90.06 287 LYS A O 1
ATOM 2253 N N . LEU A 1 288 ? 36.254 -25.577 -6.365 1.00 87.50 288 LEU A N 1
ATOM 2254 C CA . LEU A 1 288 ? 36.329 -27.037 -6.480 1.00 87.50 288 LEU A CA 1
ATOM 2255 C C . LEU A 1 288 ? 35.966 -27.537 -7.885 1.00 87.50 288 LEU A C 1
ATOM 2257 O O . LEU A 1 288 ? 36.584 -28.481 -8.363 1.00 87.50 288 LEU A O 1
ATOM 2261 N N . ASP A 1 289 ? 35.000 -26.900 -8.554 1.00 85.44 289 ASP A N 1
ATOM 2262 C CA . ASP A 1 289 ? 34.629 -27.241 -9.931 1.00 85.44 289 ASP A CA 1
ATOM 2263 C C . ASP A 1 289 ? 35.794 -26.961 -10.905 1.00 85.44 289 ASP A C 1
ATOM 2265 O O . ASP A 1 289 ? 36.083 -27.797 -11.760 1.00 85.44 289 ASP A O 1
ATOM 2269 N N . VAL A 1 290 ? 36.502 -25.833 -10.734 1.00 83.44 290 VAL A N 1
ATOM 2270 C CA . VAL A 1 290 ? 37.700 -25.478 -11.521 1.00 83.44 290 VAL A CA 1
ATOM 2271 C C . VAL A 1 290 ? 38.858 -26.436 -11.238 1.00 83.44 290 VAL A C 1
ATOM 2273 O O . VAL A 1 290 ? 39.458 -26.950 -12.179 1.00 83.44 290 VAL A O 1
ATOM 2276 N N . ASP A 1 291 ? 39.146 -26.724 -9.966 1.00 79.19 291 ASP A N 1
ATOM 2277 C CA . ASP A 1 291 ? 40.214 -27.654 -9.578 1.00 79.19 291 ASP A CA 1
ATOM 2278 C C . ASP A 1 291 ? 39.943 -29.061 -10.164 1.00 79.19 291 ASP A C 1
ATOM 2280 O O . ASP A 1 291 ? 40.825 -29.677 -10.761 1.00 79.19 291 ASP A O 1
ATOM 2284 N N . ALA A 1 292 ? 38.687 -29.526 -10.128 1.00 78.06 292 ALA A N 1
ATOM 2285 C CA . ALA A 1 292 ? 38.277 -30.807 -10.710 1.00 78.06 292 ALA A CA 1
ATOM 2286 C C . ALA A 1 292 ? 38.301 -30.845 -12.254 1.00 78.06 292 ALA A C 1
ATOM 2288 O O . ALA A 1 292 ? 38.322 -31.932 -12.842 1.00 78.06 292 ALA A O 1
ATOM 2289 N N . GLU A 1 293 ? 38.233 -29.696 -12.931 1.00 72.81 293 GLU A N 1
ATOM 2290 C CA . GLU A 1 293 ? 38.375 -29.576 -14.390 1.00 72.81 293 GLU A CA 1
ATOM 2291 C C . GLU A 1 293 ? 39.856 -29.558 -14.805 1.00 72.81 293 GLU A C 1
ATOM 2293 O O . GLU A 1 293 ? 40.236 -30.206 -15.787 1.00 72.81 293 GLU A O 1
ATOM 2298 N N . ILE A 1 294 ? 40.711 -28.914 -14.005 1.00 74.44 294 ILE A N 1
ATOM 2299 C CA . ILE A 1 294 ? 42.172 -28.942 -14.154 1.00 74.44 294 ILE A CA 1
ATOM 2300 C C . ILE A 1 294 ? 42.706 -30.365 -13.935 1.00 74.44 294 ILE A C 1
ATOM 2302 O O . ILE A 1 294 ? 43.484 -30.854 -14.752 1.00 74.44 294 ILE A O 1
ATOM 2306 N N . ASP A 1 295 ? 42.227 -31.084 -12.918 1.00 72.19 295 ASP A N 1
ATOM 2307 C CA . ASP A 1 295 ? 42.637 -32.474 -12.674 1.00 72.19 295 ASP A CA 1
ATOM 2308 C C . ASP A 1 295 ? 42.181 -33.421 -13.800 1.00 72.19 295 ASP A C 1
ATOM 2310 O O . ASP A 1 295 ? 42.930 -34.307 -14.223 1.00 72.19 295 ASP A O 1
ATOM 2314 N N . ARG A 1 296 ? 40.980 -33.210 -14.362 1.00 69.44 296 ARG A N 1
ATOM 2315 C CA . ARG A 1 296 ? 40.474 -33.990 -15.510 1.00 69.44 296 ARG A CA 1
ATOM 2316 C C . ARG A 1 296 ? 41.246 -33.727 -16.804 1.00 69.44 296 ARG A C 1
ATOM 2318 O O . ARG A 1 296 ? 41.424 -34.652 -17.594 1.00 69.44 296 ARG A O 1
ATOM 2325 N N . THR A 1 297 ? 41.716 -32.500 -17.020 1.00 61.59 297 THR A N 1
ATOM 2326 C CA . THR A 1 297 ? 42.524 -32.134 -18.196 1.00 61.59 297 THR A CA 1
ATOM 2327 C C . THR A 1 297 ? 44.003 -32.500 -18.030 1.00 61.59 297 THR A C 1
ATOM 2329 O O . THR A 1 297 ? 44.635 -32.910 -19.002 1.00 61.59 297 THR A O 1
ATOM 2332 N N . GLY A 1 298 ? 44.539 -32.467 -16.805 1.00 48.03 298 GLY A N 1
ATOM 2333 C CA . GLY A 1 298 ? 45.899 -32.907 -16.473 1.00 48.03 298 GLY A CA 1
ATOM 2334 C C . GLY A 1 298 ? 46.086 -34.430 -16.472 1.00 48.03 298 GLY A C 1
ATOM 2335 O O . GLY A 1 298 ? 47.150 -34.918 -16.848 1.00 48.03 298 GLY A O 1
ATOM 2336 N N . SER A 1 299 ? 45.049 -35.203 -16.126 1.00 47.75 299 SER A N 1
ATOM 2337 C CA . SER A 1 299 ? 45.108 -36.676 -16.111 1.00 47.75 299 SER A CA 1
ATOM 2338 C C . SER A 1 299 ? 44.971 -37.319 -17.506 1.00 47.75 299 SER A C 1
ATOM 2340 O O . SER A 1 299 ? 45.381 -38.461 -17.707 1.00 47.75 299 SER A O 1
ATOM 2342 N N . ALA A 1 300 ? 44.494 -36.578 -18.516 1.00 42.12 300 ALA A N 1
ATOM 2343 C CA . ALA A 1 300 ? 44.441 -37.041 -19.910 1.00 42.12 300 ALA A CA 1
ATOM 2344 C C . ALA A 1 300 ? 45.817 -37.069 -20.611 1.00 42.12 300 ALA A C 1
ATOM 2346 O O . ALA A 1 300 ? 45.926 -37.557 -21.736 1.00 42.12 300 ALA A O 1
ATOM 2347 N N . ALA A 1 301 ? 46.872 -36.575 -19.959 1.00 40.59 301 ALA A N 1
ATOM 2348 C CA . ALA A 1 301 ? 48.190 -36.405 -20.555 1.00 40.59 301 ALA A CA 1
ATOM 2349 C C . ALA A 1 301 ? 49.284 -37.264 -19.904 1.00 40.59 301 ALA A C 1
ATOM 2351 O O . ALA A 1 301 ? 50.405 -36.804 -19.839 1.00 40.59 301 ALA A O 1
ATOM 2352 N N . PHE A 1 302 ? 49.012 -38.494 -19.452 1.00 43.09 302 PHE A N 1
ATOM 2353 C CA . PHE A 1 302 ? 50.058 -39.518 -19.249 1.00 43.09 302 PHE A CA 1
ATOM 2354 C C . PHE A 1 302 ? 49.453 -40.929 -19.175 1.00 43.09 302 PHE A C 1
ATOM 2356 O O . PHE A 1 302 ? 49.162 -41.432 -18.096 1.00 43.09 302 PHE A O 1
ATOM 2363 N N . THR A 1 303 ? 49.329 -41.619 -20.313 1.00 32.62 303 THR A N 1
ATOM 2364 C CA . THR A 1 303 ? 49.429 -43.090 -20.347 1.00 32.62 303 THR A CA 1
ATOM 2365 C C . THR A 1 303 ? 50.205 -43.522 -21.592 1.00 32.62 303 THR A C 1
ATOM 2367 O O . THR A 1 303 ? 49.832 -43.230 -22.724 1.00 32.62 303 THR A O 1
ATOM 2370 N N . ASN A 1 304 ? 51.348 -44.164 -21.349 1.00 32.41 304 ASN A N 1
ATOM 2371 C CA . ASN A 1 304 ? 52.238 -44.734 -22.356 1.00 32.41 304 ASN A CA 1
ATOM 2372 C C . ASN A 1 304 ? 51.650 -46.070 -22.865 1.00 32.41 304 ASN A C 1
ATOM 2374 O O . ASN A 1 304 ? 51.120 -46.827 -22.045 1.00 32.41 304 ASN A O 1
ATOM 2378 N N . PRO A 1 305 ? 51.755 -46.404 -24.163 1.00 33.88 305 PRO A N 1
ATOM 2379 C CA . PRO A 1 305 ? 51.171 -47.611 -24.728 1.00 33.88 305 PRO A CA 1
ATOM 2380 C C . PRO A 1 305 ? 52.209 -48.734 -24.756 1.00 33.88 305 PRO A C 1
ATOM 2382 O O . PRO A 1 305 ? 53.106 -48.710 -25.587 1.00 33.88 305 PRO A O 1
ATOM 2385 N N . ASP A 1 306 ? 52.096 -49.728 -23.874 1.00 29.86 306 ASP A N 1
ATOM 2386 C CA . ASP A 1 306 ? 52.595 -51.071 -24.192 1.00 29.86 306 ASP A CA 1
ATOM 2387 C C . ASP A 1 306 ? 52.112 -52.119 -23.184 1.00 29.86 306 ASP A C 1
ATOM 2389 O O . ASP A 1 306 ? 52.554 -52.149 -22.033 1.00 29.86 306 ASP A O 1
ATOM 2393 N N . LYS A 1 307 ? 51.203 -52.989 -23.642 1.00 31.05 307 LYS A N 1
ATOM 2394 C CA . LYS A 1 307 ? 51.294 -54.463 -23.582 1.00 31.05 307 LYS A CA 1
ATOM 2395 C C . LYS A 1 307 ? 49.930 -55.108 -23.834 1.00 31.05 307 LYS A C 1
ATOM 2397 O O . LYS A 1 307 ? 48.975 -54.951 -23.078 1.00 31.05 307 LYS A O 1
ATOM 2402 N N . THR A 1 308 ? 49.884 -55.873 -24.916 1.00 30.91 308 THR A N 1
ATOM 2403 C CA . THR A 1 308 ? 48.826 -56.813 -25.301 1.00 30.91 308 THR A CA 1
ATOM 2404 C C . THR A 1 308 ? 48.706 -58.010 -24.341 1.00 30.91 308 THR A C 1
ATOM 2406 O O . THR A 1 308 ? 49.700 -58.392 -23.718 1.00 30.91 308 THR A O 1
ATOM 2409 N N . PRO A 1 309 ? 47.521 -58.647 -24.250 1.00 40.34 309 PRO A N 1
ATOM 2410 C CA . PRO A 1 309 ? 47.240 -59.749 -23.328 1.00 40.34 309 PRO A CA 1
ATOM 2411 C C . PRO A 1 309 ? 47.499 -61.127 -23.965 1.00 40.34 309 PRO A C 1
ATOM 2413 O O . PRO A 1 309 ? 47.592 -61.234 -25.191 1.00 40.34 309 PRO A O 1
ATOM 2416 N N . PRO A 1 310 ? 47.476 -62.206 -23.158 1.00 32.50 310 PRO A N 1
ATOM 2417 C CA . PRO A 1 310 ? 46.776 -63.387 -23.645 1.00 32.50 310 PRO A CA 1
ATOM 2418 C C . PRO A 1 310 ? 45.831 -64.070 -22.641 1.00 32.50 310 PRO A C 1
ATOM 2420 O O . PRO A 1 310 ? 46.007 -64.103 -21.428 1.00 32.50 310 PRO A O 1
ATOM 2423 N N . SER A 1 311 ? 44.815 -64.622 -23.289 1.00 27.34 311 SER A N 1
ATOM 2424 C CA . SER A 1 311 ? 43.738 -65.560 -22.979 1.00 27.34 311 SER A CA 1
ATOM 2425 C C . SER A 1 311 ? 43.947 -66.745 -22.007 1.00 27.34 311 SER A C 1
ATOM 2427 O O . SER A 1 311 ? 44.961 -67.434 -22.040 1.00 27.34 311 SER A O 1
ATOM 2429 N N . THR A 1 312 ? 42.820 -67.069 -21.340 1.00 26.92 312 THR A N 1
ATOM 2430 C CA . THR A 1 312 ? 42.185 -68.396 -21.086 1.00 26.92 312 THR A CA 1
ATOM 2431 C C . THR A 1 312 ? 42.812 -69.425 -20.129 1.00 26.92 312 THR A C 1
ATOM 2433 O O . THR A 1 312 ? 43.773 -70.098 -20.473 1.00 26.92 312 THR A O 1
ATOM 2436 N N . SER A 1 313 ? 42.103 -69.729 -19.028 1.00 25.50 313 SER A N 1
ATOM 2437 C CA . SER A 1 313 ? 41.217 -70.913 -18.844 1.00 25.50 313 SER A CA 1
ATOM 2438 C C . SER A 1 313 ? 41.204 -71.488 -17.409 1.00 25.50 313 SER A C 1
ATOM 2440 O O . SER A 1 313 ? 42.241 -71.734 -16.815 1.00 25.50 313 SER A O 1
ATOM 2442 N N . ALA A 1 314 ? 39.972 -71.699 -16.920 1.00 26.09 314 ALA A N 1
ATOM 2443 C CA . ALA A 1 314 ? 39.448 -72.775 -16.061 1.00 26.09 314 ALA A CA 1
ATOM 2444 C C . ALA A 1 314 ? 40.150 -73.204 -14.748 1.00 26.09 314 ALA A C 1
ATOM 2446 O O . ALA A 1 314 ? 41.276 -73.685 -14.752 1.00 26.09 314 ALA A O 1
ATOM 2447 N N . GLY A 1 315 ? 39.369 -73.242 -13.651 1.00 24.17 315 GLY A N 1
ATOM 2448 C CA . GLY A 1 315 ? 39.660 -74.135 -12.517 1.00 24.17 315 GLY A CA 1
ATOM 2449 C C . GLY A 1 315 ? 39.034 -73.807 -11.151 1.00 24.17 315 GLY A C 1
ATOM 2450 O O . GLY A 1 315 ? 39.742 -73.355 -10.270 1.00 24.17 315 GLY A O 1
ATOM 2451 N N . LEU A 1 316 ? 37.738 -74.112 -10.993 1.00 25.67 316 LEU A N 1
ATOM 2452 C CA . LEU A 1 316 ? 37.038 -74.623 -9.788 1.00 25.67 316 LEU A CA 1
ATOM 2453 C C . LEU A 1 316 ? 37.123 -73.944 -8.387 1.00 25.67 316 LEU A C 1
ATOM 2455 O O . LEU A 1 316 ? 38.130 -74.032 -7.702 1.00 25.67 316 LEU A O 1
ATOM 2459 N N . ALA A 1 317 ? 35.919 -73.537 -7.927 1.00 24.91 317 ALA A N 1
ATOM 2460 C CA . ALA A 1 317 ? 35.267 -73.804 -6.618 1.00 24.91 317 ALA A CA 1
ATOM 2461 C C . ALA A 1 317 ? 35.892 -73.206 -5.321 1.00 24.91 317 ALA A C 1
ATOM 2463 O O . ALA A 1 317 ? 37.090 -73.264 -5.119 1.00 24.91 317 ALA A O 1
ATOM 2464 N N . ALA A 1 318 ? 35.166 -72.656 -4.334 1.00 26.45 318 ALA A N 1
ATOM 2465 C CA . ALA A 1 318 ? 33.749 -72.723 -3.973 1.00 26.45 318 ALA A CA 1
ATOM 2466 C C . ALA A 1 318 ? 33.343 -71.579 -3.002 1.00 26.45 318 ALA A C 1
ATOM 2468 O O . ALA A 1 318 ? 34.170 -71.124 -2.218 1.00 26.45 318 ALA A O 1
ATOM 2469 N N . ASN A 1 319 ? 32.028 -71.284 -2.981 1.00 27.67 319 ASN A N 1
ATOM 2470 C CA . ASN A 1 319 ? 31.200 -70.752 -1.873 1.00 27.67 319 ASN A CA 1
ATOM 2471 C C . ASN A 1 319 ? 31.430 -69.283 -1.424 1.00 27.67 319 ASN A C 1
ATOM 2473 O O . ASN A 1 319 ? 32.540 -68.879 -1.135 1.00 27.67 319 ASN A O 1
ATOM 2477 N N . THR A 1 320 ? 30.427 -68.397 -1.302 1.00 30.36 320 THR A N 1
ATOM 2478 C CA . THR A 1 320 ? 29.025 -68.591 -0.879 1.00 30.36 320 THR A CA 1
ATOM 2479 C C . THR A 1 320 ? 28.127 -67.372 -1.196 1.00 30.36 320 THR A C 1
ATOM 2481 O O . THR A 1 320 ? 28.530 -66.241 -0.961 1.00 30.36 320 THR A O 1
ATOM 2484 N N . ARG A 1 321 ? 26.861 -67.686 -1.533 1.00 30.23 321 ARG A N 1
ATOM 2485 C CA . ARG A 1 321 ? 25.576 -66.965 -1.312 1.00 30.23 321 ARG A CA 1
ATOM 2486 C C . ARG A 1 321 ? 25.151 -65.825 -2.263 1.00 30.23 321 ARG A C 1
ATOM 2488 O O . ARG A 1 321 ? 25.689 -64.728 -2.275 1.00 30.23 321 ARG A O 1
ATOM 2495 N N . LEU A 1 322 ? 24.087 -66.158 -3.002 1.00 31.02 322 LEU A N 1
ATOM 2496 C CA . LEU A 1 322 ? 23.356 -65.412 -4.027 1.00 31.02 322 LEU A CA 1
ATOM 2497 C C . LEU A 1 322 ? 22.411 -64.350 -3.437 1.00 31.02 322 LEU A C 1
ATOM 2499 O O . LEU A 1 322 ? 21.714 -64.611 -2.457 1.00 31.02 322 LEU A O 1
ATOM 2503 N N . SER A 1 323 ? 22.362 -63.193 -4.103 1.00 34.75 323 SER A N 1
ATOM 2504 C CA . SER A 1 323 ? 21.388 -62.110 -3.927 1.00 34.75 323 SER A CA 1
ATOM 2505 C C . SER A 1 323 ? 20.533 -61.984 -5.196 1.00 34.75 323 SER A C 1
ATOM 2507 O O . SER A 1 323 ? 21.001 -62.214 -6.310 1.00 34.75 323 SER A O 1
ATOM 2509 N N . SER A 1 324 ? 19.259 -61.665 -5.007 1.00 40.72 324 SER A N 1
ATOM 2510 C CA . SER A 1 324 ? 18.144 -61.695 -5.956 1.00 40.72 324 SER A CA 1
ATOM 2511 C C . SER A 1 324 ? 18.251 -60.675 -7.103 1.00 40.72 324 SER A C 1
ATOM 2513 O O . SER A 1 324 ? 17.640 -59.609 -7.043 1.00 40.72 324 SER A O 1
ATOM 2515 N N . ALA A 1 325 ? 18.983 -61.012 -8.169 1.00 38.03 325 ALA A N 1
ATOM 2516 C CA . ALA A 1 325 ? 19.089 -60.190 -9.385 1.00 38.03 325 ALA A CA 1
ATOM 2517 C C . ALA A 1 325 ? 18.892 -60.970 -10.706 1.00 38.03 325 ALA A C 1
ATOM 2519 O O . ALA A 1 325 ? 19.274 -60.492 -11.770 1.00 38.03 325 ALA A O 1
ATOM 2520 N N . GLU A 1 326 ? 18.254 -62.144 -10.672 1.00 34.66 326 GLU A N 1
ATOM 2521 C CA . GLU A 1 326 ? 18.069 -63.012 -11.851 1.00 34.66 326 GLU A CA 1
ATOM 2522 C C . GLU A 1 326 ? 16.599 -63.167 -12.288 1.00 34.66 326 GLU A C 1
ATOM 2524 O O . GLU A 1 326 ? 16.123 -64.261 -12.570 1.00 34.66 326 GLU A O 1
ATOM 2529 N N . TYR A 1 327 ? 15.856 -62.055 -12.376 1.00 43.06 327 TYR A N 1
ATOM 2530 C CA . TYR A 1 327 ? 14.513 -62.059 -12.992 1.00 43.06 327 TYR A CA 1
ATOM 2531 C C . TYR A 1 327 ? 14.328 -61.053 -14.144 1.00 43.06 327 TYR A C 1
ATOM 2533 O O . TYR A 1 327 ? 13.375 -61.157 -14.907 1.00 43.06 327 TYR A O 1
ATOM 2541 N N . ILE A 1 328 ? 15.246 -60.102 -14.351 1.00 48.91 328 ILE A N 1
ATOM 2542 C CA . ILE A 1 328 ? 15.027 -59.007 -15.323 1.00 48.91 328 ILE A CA 1
ATOM 2543 C C . ILE A 1 328 ? 15.706 -59.262 -16.689 1.00 48.91 328 ILE A C 1
ATOM 2545 O O . ILE A 1 328 ? 15.421 -58.582 -17.674 1.00 48.91 328 ILE A O 1
ATOM 2549 N N . TYR A 1 329 ? 16.558 -60.283 -16.821 1.00 38.97 329 TYR A N 1
ATOM 2550 C CA . TYR A 1 329 ? 17.433 -60.408 -17.995 1.00 38.97 329 TYR A CA 1
ATOM 2551 C C . TYR A 1 329 ? 16.803 -61.047 -19.259 1.00 38.97 329 TYR A C 1
ATOM 2553 O O . TYR A 1 329 ? 17.401 -60.986 -20.333 1.00 38.97 329 TYR A O 1
ATOM 2561 N N . THR A 1 330 ? 15.592 -61.615 -19.216 1.00 36.62 330 THR A N 1
ATOM 2562 C CA . THR A 1 330 ? 15.044 -62.389 -20.359 1.00 36.62 330 THR A CA 1
ATOM 2563 C C . THR A 1 330 ? 14.013 -61.675 -21.249 1.00 36.62 330 THR A C 1
ATOM 2565 O O . THR A 1 330 ? 13.696 -62.199 -22.313 1.00 36.62 330 THR A O 1
ATOM 2568 N N . GLY A 1 331 ? 13.553 -60.458 -20.931 1.00 43.69 331 GLY A N 1
ATOM 2569 C CA . GLY A 1 331 ? 12.526 -59.761 -21.738 1.00 43.69 331 GLY A CA 1
ATOM 2570 C C . GLY A 1 331 ? 13.034 -58.888 -22.901 1.00 43.69 331 GLY A C 1
ATOM 2571 O O . GLY A 1 331 ? 12.307 -58.625 -23.855 1.00 43.69 331 GLY A O 1
ATOM 2572 N N . ILE A 1 332 ? 14.288 -58.425 -22.864 1.00 48.94 332 ILE A N 1
ATOM 2573 C CA . ILE A 1 332 ? 14.744 -57.304 -23.720 1.00 48.94 332 ILE A CA 1
ATOM 2574 C C . ILE A 1 332 ? 15.324 -57.769 -25.074 1.00 48.94 332 ILE A C 1
ATOM 2576 O O . ILE A 1 332 ? 15.523 -56.973 -25.994 1.00 48.94 332 ILE A O 1
ATOM 2580 N N . LYS A 1 333 ? 15.561 -59.073 -25.272 1.00 42.97 333 LYS A N 1
ATOM 2581 C CA . LYS A 1 333 ? 16.209 -59.570 -26.501 1.00 42.97 333 LYS A CA 1
ATOM 2582 C C . LYS A 1 333 ? 15.307 -59.629 -27.744 1.00 42.97 333 LYS A C 1
ATOM 2584 O O . LYS A 1 333 ? 15.861 -59.717 -28.836 1.00 42.97 333 LYS A O 1
ATOM 2589 N N . GLN A 1 334 ? 13.978 -59.531 -27.627 1.00 50.12 334 GLN A N 1
ATOM 2590 C CA . GLN A 1 334 ? 13.065 -59.696 -28.776 1.00 50.12 334 GLN A CA 1
ATOM 2591 C C . GLN A 1 334 ? 12.620 -58.396 -29.479 1.00 50.12 334 GLN A C 1
ATOM 2593 O O . GLN A 1 334 ? 12.118 -58.470 -30.596 1.00 50.12 334 GLN A O 1
ATOM 2598 N N . HIS A 1 335 ? 12.868 -57.201 -28.924 1.00 54.94 335 HIS A N 1
ATOM 2599 C CA . HIS A 1 335 ? 12.323 -55.943 -29.478 1.00 54.94 335 HIS A CA 1
ATOM 2600 C C . HIS A 1 335 ? 13.353 -54.810 -29.644 1.00 54.94 335 HIS A C 1
ATOM 2602 O O . HIS A 1 335 ? 13.045 -53.639 -29.433 1.00 54.94 335 HIS A O 1
ATOM 2608 N N . LYS A 1 336 ? 14.588 -55.123 -30.061 1.00 48.72 336 LYS A N 1
ATOM 2609 C CA . LYS A 1 336 ? 15.654 -54.111 -30.245 1.00 48.72 336 LYS A CA 1
ATOM 2610 C C . LYS A 1 336 ? 15.307 -53.020 -31.268 1.00 48.72 336 LYS A C 1
ATOM 2612 O O . LYS A 1 336 ? 15.677 -51.867 -31.078 1.00 48.72 336 LYS A O 1
ATOM 2617 N N . VAL A 1 337 ? 14.571 -53.369 -32.324 1.00 54.38 337 VAL A N 1
ATOM 2618 C CA . VAL A 1 337 ? 14.151 -52.405 -33.357 1.00 54.38 337 VAL A CA 1
ATOM 2619 C C . VAL A 1 337 ? 13.046 -51.486 -32.830 1.00 54.38 337 VAL A C 1
ATOM 2621 O O . VAL A 1 337 ? 13.131 -50.276 -33.007 1.00 54.38 337 VAL A O 1
ATOM 2624 N N . ALA A 1 338 ? 12.065 -52.027 -32.101 1.00 51.56 338 ALA A N 1
ATOM 2625 C CA . ALA A 1 338 ? 10.998 -51.223 -31.507 1.00 51.56 338 ALA A CA 1
ATOM 2626 C C . ALA A 1 338 ? 11.535 -50.277 -30.420 1.00 51.56 338 ALA A C 1
ATOM 2628 O O . ALA A 1 338 ? 11.157 -49.114 -30.391 1.00 51.56 338 ALA A O 1
ATOM 2629 N N . ALA A 1 339 ? 12.483 -50.725 -29.589 1.00 54.84 339 ALA A N 1
ATOM 2630 C CA . ALA A 1 339 ? 13.116 -49.875 -28.580 1.00 54.84 339 ALA A CA 1
ATOM 2631 C C . ALA A 1 339 ? 13.900 -48.700 -29.198 1.00 54.84 339 ALA A C 1
ATOM 2633 O O . ALA A 1 339 ? 13.831 -47.587 -28.681 1.00 54.84 339 ALA A O 1
ATOM 2634 N N . MET A 1 340 ? 14.594 -48.915 -30.324 1.00 61.28 340 MET A N 1
ATOM 2635 C CA . MET A 1 340 ? 15.293 -47.835 -31.035 1.00 61.28 340 MET A CA 1
ATOM 2636 C C . MET A 1 340 ? 14.331 -46.844 -31.695 1.00 61.28 340 MET A C 1
ATOM 2638 O O . MET A 1 340 ? 14.568 -45.640 -31.625 1.00 61.28 340 MET A O 1
ATOM 2642 N N . VAL A 1 341 ? 13.236 -47.322 -32.295 1.00 65.62 341 VAL A N 1
ATOM 2643 C CA . VAL A 1 341 ? 12.219 -46.444 -32.896 1.00 65.62 341 VAL A CA 1
ATOM 2644 C C . VAL A 1 341 ? 11.521 -45.615 -31.817 1.00 65.62 341 VAL A C 1
ATOM 2646 O O . VAL A 1 341 ? 11.387 -44.406 -31.973 1.00 65.62 341 VAL A O 1
ATOM 2649 N N . THR A 1 342 ? 11.162 -46.220 -30.683 1.00 68.00 342 THR A N 1
ATOM 2650 C CA . THR A 1 342 ? 10.554 -45.505 -29.554 1.00 68.00 342 THR A CA 1
ATOM 2651 C C . THR A 1 342 ? 11.514 -44.475 -28.961 1.00 68.00 342 THR A C 1
ATOM 2653 O O . THR A 1 342 ? 11.110 -43.340 -28.727 1.00 68.00 342 THR A O 1
ATOM 2656 N N . ALA A 1 343 ? 12.797 -44.813 -28.788 1.00 68.12 343 ALA A N 1
ATOM 2657 C CA . ALA A 1 343 ? 13.804 -43.860 -28.320 1.00 68.12 343 ALA A CA 1
ATOM 2658 C C . ALA A 1 343 ? 13.977 -42.678 -29.290 1.00 68.12 343 ALA A C 1
ATOM 2660 O O . ALA A 1 343 ? 14.039 -41.533 -28.850 1.00 68.12 343 ALA A O 1
ATOM 2661 N N . LEU A 1 344 ? 13.982 -42.928 -30.604 1.00 67.56 344 LEU A N 1
ATOM 2662 C CA . LEU A 1 344 ? 14.083 -41.873 -31.614 1.00 67.56 344 LEU A CA 1
ATOM 2663 C C . LEU A 1 344 ? 12.843 -40.966 -31.623 1.00 67.56 344 LEU A C 1
ATOM 2665 O O . LEU A 1 344 ? 12.981 -39.747 -31.701 1.00 67.56 344 LEU A O 1
ATOM 2669 N N . VAL A 1 345 ? 11.643 -41.534 -31.475 1.00 80.50 345 VAL A N 1
ATOM 2670 C CA . VAL A 1 345 ? 10.395 -40.764 -31.346 1.00 80.50 345 VAL A CA 1
ATOM 2671 C C . VAL A 1 345 ? 10.401 -39.921 -30.071 1.00 80.50 345 VAL A C 1
ATOM 2673 O O . VAL A 1 345 ? 10.020 -38.757 -30.128 1.00 80.50 345 VAL A O 1
ATOM 2676 N N . PHE A 1 346 ? 10.894 -40.445 -28.944 1.00 78.25 346 PHE A N 1
ATOM 2677 C CA . PHE A 1 346 ? 11.037 -39.675 -27.704 1.00 78.25 346 PHE A CA 1
ATOM 2678 C C . PHE A 1 346 ? 12.052 -38.538 -27.831 1.00 78.25 346 PHE A C 1
ATOM 2680 O O . PHE A 1 346 ? 11.791 -37.445 -27.341 1.00 78.25 346 PHE A O 1
ATOM 2687 N N . VAL A 1 347 ? 13.176 -38.756 -28.518 1.00 82.12 347 VAL A N 1
ATOM 2688 C CA . VAL A 1 347 ? 14.173 -37.704 -28.768 1.00 82.12 347 VAL A CA 1
ATOM 2689 C C . VAL A 1 347 ? 13.605 -36.625 -29.691 1.00 82.12 347 VAL A C 1
ATOM 2691 O O . VAL A 1 347 ? 13.760 -35.442 -29.403 1.00 82.12 347 VAL A O 1
ATOM 2694 N N . LEU A 1 348 ? 12.887 -37.003 -30.753 1.00 75.19 348 LEU A N 1
ATOM 2695 C CA . LEU A 1 348 ? 12.235 -36.052 -31.658 1.00 75.19 348 LEU A CA 1
ATOM 2696 C C . LEU A 1 348 ? 11.069 -35.312 -30.985 1.00 75.19 348 LEU A C 1
ATOM 2698 O O . LEU A 1 348 ? 10.906 -34.116 -31.206 1.00 75.19 348 LEU A O 1
ATOM 2702 N N . ALA A 1 349 ? 10.300 -35.978 -30.120 1.00 72.50 349 ALA A N 1
ATOM 2703 C CA . ALA A 1 349 ? 9.235 -35.361 -29.334 1.00 72.50 349 ALA A CA 1
ATOM 2704 C C . ALA A 1 349 ? 9.795 -34.428 -28.254 1.00 72.50 349 ALA A C 1
ATOM 2706 O O . ALA A 1 349 ? 9.271 -33.335 -28.072 1.00 72.50 349 ALA A O 1
ATOM 2707 N N . ALA A 1 350 ? 10.887 -34.801 -27.583 1.00 73.00 350 ALA A N 1
ATOM 2708 C CA . ALA A 1 350 ? 11.573 -33.950 -26.616 1.00 73.00 350 ALA A CA 1
ATOM 2709 C C . ALA A 1 350 ? 12.231 -32.741 -27.294 1.00 73.00 350 ALA A C 1
ATOM 2711 O O . ALA A 1 350 ? 12.144 -31.634 -26.767 1.00 73.00 350 ALA A O 1
ATOM 2712 N N . ALA A 1 351 ? 12.825 -32.920 -28.479 1.00 70.19 351 ALA A N 1
ATOM 2713 C CA . ALA A 1 351 ? 13.365 -31.838 -29.303 1.00 70.19 351 ALA A CA 1
ATOM 2714 C C . ALA A 1 351 ? 12.252 -30.913 -29.829 1.00 70.19 351 ALA A C 1
ATOM 2716 O O . ALA A 1 351 ? 12.378 -29.692 -29.768 1.00 70.19 351 ALA A O 1
ATOM 2717 N N . GLY A 1 352 ? 11.129 -31.480 -30.277 1.00 66.75 352 GLY A N 1
ATOM 2718 C CA . GLY A 1 352 ? 9.943 -30.733 -30.696 1.00 66.75 352 GLY A CA 1
ATOM 2719 C C . GLY A 1 352 ? 9.295 -29.968 -29.541 1.00 66.75 352 GLY A C 1
ATOM 2720 O O . GLY A 1 352 ? 8.945 -28.803 -29.699 1.00 66.75 352 GLY A O 1
ATOM 2721 N N . LEU A 1 353 ? 9.209 -30.576 -28.356 1.00 65.88 353 LEU A N 1
ATOM 2722 C CA . LEU A 1 353 ? 8.664 -29.960 -27.148 1.00 65.88 353 LEU A CA 1
ATOM 2723 C C . LEU A 1 353 ? 9.595 -28.875 -26.596 1.00 65.88 353 LEU A C 1
ATOM 2725 O O . LEU A 1 353 ? 9.118 -27.819 -26.203 1.00 65.88 353 LEU A O 1
ATOM 2729 N N . THR A 1 354 ? 10.916 -29.071 -26.618 1.00 66.94 354 THR A N 1
ATOM 2730 C CA . THR A 1 354 ? 11.874 -28.017 -26.235 1.00 66.94 354 THR A CA 1
ATOM 2731 C C . THR A 1 354 ? 11.897 -26.867 -27.235 1.00 66.94 354 THR A C 1
ATOM 2733 O O . THR A 1 354 ? 11.969 -25.716 -26.809 1.00 66.94 354 THR A O 1
ATOM 2736 N N . ALA A 1 355 ? 11.770 -27.131 -28.539 1.00 58.69 355 ALA A N 1
ATOM 2737 C CA . ALA A 1 355 ? 11.602 -26.087 -29.549 1.00 58.69 355 ALA A CA 1
ATOM 2738 C C . ALA A 1 355 ? 10.265 -25.338 -29.385 1.00 58.69 355 ALA A C 1
ATOM 2740 O O . ALA A 1 355 ? 10.235 -24.112 -29.474 1.00 58.69 355 ALA A O 1
ATOM 2741 N N . TYR A 1 356 ? 9.179 -26.050 -29.067 1.00 60.12 356 TYR A N 1
ATOM 2742 C CA . TYR A 1 356 ? 7.855 -25.478 -28.807 1.00 60.12 356 TYR A CA 1
ATOM 2743 C C . TYR A 1 356 ? 7.818 -24.637 -27.522 1.00 60.12 356 TYR A C 1
ATOM 2745 O O . TYR A 1 356 ? 7.286 -23.530 -27.528 1.00 60.12 356 TYR A O 1
ATOM 2753 N N . LEU A 1 357 ? 8.433 -25.110 -26.433 1.00 57.97 357 LEU A N 1
ATOM 2754 C CA . LEU A 1 357 ? 8.515 -24.390 -25.159 1.00 57.97 357 LEU A CA 1
ATOM 2755 C C . LEU A 1 357 ? 9.461 -23.181 -25.244 1.00 57.97 357 LEU A C 1
ATOM 2757 O O . LEU A 1 357 ? 9.087 -22.099 -24.804 1.00 57.97 357 LEU A O 1
ATOM 2761 N N . ARG A 1 358 ? 10.627 -23.301 -25.899 1.00 49.25 358 ARG A N 1
ATOM 2762 C CA . ARG A 1 358 ? 11.516 -22.147 -26.159 1.00 49.25 358 ARG A CA 1
ATOM 2763 C C . ARG A 1 358 ? 10.894 -21.127 -27.116 1.00 49.25 358 ARG A C 1
ATOM 2765 O O . ARG A 1 358 ? 11.148 -19.934 -26.979 1.00 49.25 358 ARG A O 1
ATOM 2772 N N . GLY A 1 359 ? 10.062 -21.574 -28.058 1.00 40.53 359 GLY A N 1
ATOM 2773 C CA . GLY A 1 359 ? 9.294 -20.697 -28.943 1.00 40.53 359 GLY A CA 1
ATOM 2774 C C . GLY A 1 359 ? 8.148 -19.957 -28.243 1.00 40.53 359 GLY A C 1
ATOM 2775 O O . GLY A 1 359 ? 7.749 -18.891 -28.706 1.00 40.53 359 GLY A O 1
ATOM 2776 N N . ARG A 1 360 ? 7.637 -20.483 -27.120 1.00 47.81 360 ARG A N 1
ATOM 2777 C CA . ARG A 1 360 ? 6.513 -19.904 -26.368 1.00 47.81 360 ARG A CA 1
ATOM 2778 C C . ARG A 1 360 ? 6.922 -18.687 -25.528 1.00 47.81 360 ARG A C 1
ATOM 2780 O O . ARG A 1 360 ? 6.171 -17.717 -25.492 1.00 47.81 360 ARG A O 1
ATOM 2787 N N . ASP A 1 361 ? 8.123 -18.698 -24.945 1.00 44.00 361 ASP A N 1
ATOM 2788 C CA . ASP A 1 361 ? 8.638 -17.581 -24.130 1.00 44.00 361 ASP A CA 1
ATOM 2789 C C . ASP A 1 361 ? 9.305 -16.474 -24.961 1.00 44.00 361 ASP A C 1
ATOM 2791 O O . ASP A 1 361 ? 9.246 -15.300 -24.600 1.00 44.00 361 ASP A O 1
ATOM 2795 N N . ALA A 1 362 ? 9.870 -16.805 -26.128 1.00 44.44 362 ALA A N 1
ATOM 2796 C CA . ALA A 1 362 ? 10.497 -15.824 -27.022 1.00 44.44 362 ALA A CA 1
ATOM 2797 C C . ALA A 1 362 ? 9.498 -14.842 -27.685 1.00 44.44 362 ALA A C 1
ATOM 2799 O O . ALA A 1 362 ? 9.919 -13.893 -28.351 1.00 44.44 362 ALA A O 1
ATOM 2800 N N . GLY A 1 363 ? 8.187 -15.063 -27.511 1.00 47.62 363 GLY A N 1
ATOM 2801 C CA . GLY A 1 363 ? 7.102 -14.252 -28.073 1.00 47.62 363 GLY A CA 1
ATOM 2802 C C . GLY A 1 363 ? 6.077 -13.728 -27.058 1.00 47.62 363 GLY A C 1
ATOM 2803 O O . GLY A 1 363 ? 5.054 -13.190 -27.481 1.00 47.62 363 GLY A O 1
ATOM 2804 N N . ALA A 1 364 ? 6.306 -13.882 -25.748 1.00 57.88 364 ALA A N 1
ATOM 2805 C CA . ALA A 1 364 ? 5.373 -13.406 -24.727 1.00 57.88 364 ALA A CA 1
ATOM 2806 C C . ALA A 1 364 ? 5.351 -11.865 -24.671 1.00 57.88 364 ALA A C 1
ATOM 2808 O O . ALA A 1 364 ? 6.391 -11.231 -24.452 1.00 57.88 364 ALA A O 1
ATOM 2809 N N . ALA A 1 365 ? 4.163 -11.281 -24.865 1.00 69.31 365 ALA A N 1
ATOM 2810 C CA . ALA A 1 365 ? 3.930 -9.837 -24.810 1.00 69.31 365 ALA A CA 1
ATOM 2811 C C . ALA A 1 365 ? 4.418 -9.248 -23.477 1.00 69.31 365 ALA A C 1
ATOM 2813 O O . ALA A 1 365 ? 4.317 -9.895 -22.435 1.00 69.31 365 ALA A O 1
ATOM 2814 N N . ILE A 1 366 ? 4.973 -8.038 -23.520 1.00 80.00 366 ILE A N 1
ATOM 2815 C CA . ILE A 1 366 ? 5.433 -7.344 -22.318 1.00 80.00 366 ILE A CA 1
ATOM 2816 C C . ILE A 1 366 ? 4.224 -6.670 -21.688 1.00 80.00 366 ILE A C 1
ATOM 2818 O O . ILE A 1 366 ? 3.655 -5.753 -22.265 1.00 80.00 366 ILE A O 1
ATOM 2822 N N . ASP A 1 367 ? 3.838 -7.141 -20.513 1.00 83.25 367 ASP A N 1
ATOM 2823 C CA . ASP A 1 367 ? 2.648 -6.710 -19.775 1.00 83.25 367 ASP A CA 1
ATOM 2824 C C . ASP A 1 367 ? 2.972 -5.806 -18.576 1.00 83.25 367 ASP A C 1
ATOM 2826 O O . ASP A 1 367 ? 2.070 -5.311 -17.898 1.00 83.25 367 ASP A O 1
ATOM 2830 N N . SER A 1 368 ? 4.258 -5.581 -18.292 1.00 89.56 368 SER A N 1
ATOM 2831 C CA . SER A 1 368 ? 4.699 -4.747 -17.180 1.00 89.56 368 SER A CA 1
ATOM 2832 C C . SER A 1 368 ? 6.030 -4.046 -17.436 1.00 89.56 368 SER A C 1
ATOM 2834 O O . SER A 1 368 ? 6.952 -4.638 -18.001 1.00 89.56 368 SER A O 1
ATOM 2836 N N . ILE A 1 369 ? 6.126 -2.785 -17.008 1.00 92.50 369 ILE A N 1
ATOM 2837 C CA . ILE A 1 369 ? 7.286 -1.916 -17.230 1.00 92.50 369 ILE A CA 1
ATOM 2838 C C . ILE A 1 369 ? 7.605 -1.057 -15.999 1.00 92.50 369 ILE A C 1
ATOM 2840 O O . ILE A 1 369 ? 6.703 -0.502 -15.374 1.00 92.50 369 ILE A O 1
ATOM 2844 N N . ALA A 1 370 ? 8.890 -0.892 -15.686 1.00 92.94 370 ALA A N 1
ATOM 2845 C CA . ALA A 1 370 ? 9.368 0.151 -14.777 1.00 92.94 370 ALA A CA 1
ATOM 2846 C C . ALA A 1 370 ? 10.124 1.228 -15.557 1.00 92.94 370 ALA A C 1
ATOM 2848 O O . ALA A 1 370 ? 10.977 0.906 -16.380 1.00 92.94 370 ALA A O 1
ATOM 2849 N N . VAL A 1 371 ? 9.848 2.500 -15.274 1.00 93.81 371 VAL A N 1
ATOM 2850 C CA . VAL A 1 371 ? 10.650 3.624 -15.773 1.00 93.81 371 VAL A CA 1
ATOM 2851 C C . VAL A 1 371 ? 11.524 4.111 -14.629 1.00 93.81 371 VAL A C 1
ATOM 2853 O O . VAL A 1 371 ? 11.019 4.658 -13.652 1.00 93.81 371 VAL A O 1
ATOM 2856 N N . LEU A 1 372 ? 12.828 3.875 -14.719 1.00 91.69 372 LEU A N 1
ATOM 2857 C CA . LEU A 1 372 ? 13.763 4.338 -13.700 1.00 91.69 372 LEU A CA 1
ATOM 2858 C C . LEU A 1 372 ? 13.975 5.854 -13.818 1.00 91.69 372 LEU A C 1
ATOM 2860 O O . LEU A 1 372 ? 13.901 6.388 -14.929 1.00 91.69 372 LEU A O 1
ATOM 2864 N N . PRO A 1 373 ? 14.279 6.550 -12.704 1.00 88.25 373 PRO A N 1
ATOM 2865 C CA . PRO A 1 373 ? 14.654 7.955 -12.753 1.00 88.25 373 PRO A CA 1
ATOM 2866 C C . PRO A 1 373 ? 15.832 8.152 -13.709 1.00 88.25 373 PRO A C 1
ATOM 2868 O O . PRO A 1 373 ? 16.885 7.535 -13.530 1.00 88.25 373 PRO A O 1
ATOM 2871 N N . PHE A 1 374 ? 15.657 8.992 -14.727 1.00 87.88 374 PHE A N 1
ATOM 2872 C CA . PHE A 1 374 ? 16.717 9.283 -15.688 1.00 87.88 374 PHE A CA 1
ATOM 2873 C C . PHE A 1 374 ? 17.929 9.885 -14.963 1.00 87.88 374 PHE A C 1
ATOM 2875 O O . PHE A 1 374 ? 17.792 10.761 -14.110 1.00 87.88 374 PHE A O 1
ATOM 2882 N N . GLU A 1 375 ? 19.138 9.438 -15.301 1.00 86.88 375 GLU A N 1
ATOM 2883 C CA . GLU A 1 375 ? 20.353 9.997 -14.706 1.00 86.88 375 GLU A CA 1
ATOM 2884 C C . GLU A 1 375 ? 20.600 11.403 -15.261 1.00 86.88 375 GLU A C 1
ATOM 2886 O O . GLU A 1 375 ? 20.819 11.571 -16.465 1.00 86.88 375 GLU A O 1
ATOM 2891 N N . ASN A 1 376 ? 20.647 12.413 -14.396 1.00 81.31 376 ASN A N 1
ATOM 2892 C CA . ASN A 1 376 ? 21.187 13.713 -14.768 1.00 81.31 376 ASN A CA 1
ATOM 2893 C C . ASN A 1 376 ? 22.725 13.671 -14.715 1.00 81.31 376 ASN A C 1
ATOM 2895 O O . ASN A 1 376 ? 23.316 13.407 -13.669 1.00 81.31 376 ASN A O 1
ATOM 2899 N N . ARG A 1 377 ? 23.388 13.941 -15.845 1.00 80.31 377 ARG A N 1
ATOM 2900 C CA . ARG A 1 377 ? 24.857 14.098 -15.929 1.00 80.31 377 ARG A CA 1
ATOM 2901 C C . ARG A 1 377 ? 25.294 15.532 -16.217 1.00 80.31 377 ARG A C 1
ATOM 2903 O O . ARG A 1 377 ? 26.434 15.778 -16.610 1.00 80.31 377 ARG A O 1
ATOM 2910 N N . SER A 1 378 ? 24.382 16.479 -16.051 1.00 73.81 378 SER A N 1
ATOM 2911 C CA . SER A 1 378 ? 24.657 17.906 -16.179 1.00 73.81 378 SER A CA 1
ATOM 2912 C C . SER A 1 378 ? 25.233 18.438 -14.866 1.00 73.81 378 SER A C 1
ATOM 2914 O O . SER A 1 378 ? 24.853 17.987 -13.793 1.00 73.81 378 SER A O 1
ATOM 2916 N N . ALA A 1 379 ? 26.118 19.433 -14.936 1.00 60.22 379 ALA A N 1
ATOM 2917 C CA . ALA A 1 379 ? 26.664 20.111 -13.752 1.00 60.22 379 ALA A CA 1
ATOM 2918 C C . ALA A 1 379 ? 25.692 21.142 -13.126 1.00 60.22 379 ALA A C 1
ATOM 2920 O O . ALA A 1 379 ? 26.085 21.917 -12.260 1.00 60.22 379 ALA A O 1
ATOM 2921 N N . ASP A 1 380 ? 24.449 21.182 -13.606 1.00 64.19 380 ASP A N 1
ATOM 2922 C CA . ASP A 1 380 ? 23.431 22.183 -13.294 1.00 64.19 380 ASP A CA 1
ATOM 2923 C C . ASP A 1 380 ? 22.330 21.547 -12.431 1.00 64.19 380 ASP A C 1
ATOM 2925 O O . ASP A 1 380 ? 21.732 20.544 -12.834 1.00 64.19 380 ASP A O 1
ATOM 2929 N N . ALA A 1 381 ? 22.067 22.128 -11.257 1.00 56.53 381 ALA A N 1
ATOM 2930 C CA . ALA A 1 381 ? 21.019 21.677 -10.339 1.00 56.53 381 ALA A CA 1
ATOM 2931 C C . ALA A 1 381 ? 19.612 21.825 -10.951 1.00 56.53 381 ALA A C 1
ATOM 2933 O O . ALA A 1 381 ? 18.709 21.060 -10.612 1.00 56.53 381 ALA A O 1
ATOM 2934 N N . ASP A 1 382 ? 19.441 22.730 -11.921 1.00 54.84 382 ASP A N 1
ATOM 2935 C CA . ASP A 1 382 ? 18.196 22.861 -12.676 1.00 54.84 382 ASP A CA 1
ATOM 2936 C C . ASP A 1 382 ? 17.968 21.683 -13.641 1.00 54.84 382 ASP A C 1
ATOM 2938 O O . ASP A 1 382 ? 16.877 21.529 -14.172 1.00 54.84 382 ASP A O 1
ATOM 2942 N N . ALA A 1 383 ? 18.940 20.802 -13.892 1.00 60.09 383 ALA A N 1
ATOM 2943 C CA . ALA A 1 383 ? 18.711 19.637 -14.751 1.00 60.09 383 ALA A CA 1
ATOM 2944 C C . ALA A 1 383 ? 18.083 18.434 -14.010 1.00 60.09 383 ALA A C 1
ATOM 2946 O O . ALA A 1 383 ? 17.522 17.556 -14.667 1.00 60.09 383 ALA A O 1
ATOM 2947 N N . ASP A 1 384 ? 18.079 18.423 -12.670 1.00 64.00 384 ASP A N 1
ATOM 2948 C CA . ASP A 1 384 ? 17.447 17.353 -11.878 1.00 64.00 384 ASP A CA 1
ATOM 2949 C C . ASP A 1 384 ? 15.917 17.373 -11.991 1.00 64.00 384 ASP A C 1
ATOM 2951 O O . ASP A 1 384 ? 15.279 16.319 -12.003 1.00 64.00 384 ASP A O 1
ATOM 2955 N N . TYR A 1 385 ? 15.305 18.559 -12.128 1.00 63.88 385 TYR A N 1
ATOM 2956 C CA . TYR A 1 385 ? 13.857 18.636 -12.352 1.00 63.88 385 TYR A CA 1
ATOM 2957 C C . TYR A 1 385 ? 13.478 18.073 -13.730 1.00 63.88 385 TYR A C 1
ATOM 2959 O O . TYR A 1 385 ? 12.393 17.522 -13.890 1.00 63.88 385 TYR A O 1
ATOM 2967 N N . ILE A 1 386 ? 14.367 18.192 -14.722 1.00 72.50 386 ILE A N 1
ATOM 2968 C CA . ILE A 1 386 ? 14.127 17.728 -16.094 1.00 72.50 386 ILE A CA 1
ATOM 2969 C C . ILE A 1 386 ? 14.164 16.202 -16.144 1.00 72.50 386 ILE A C 1
ATOM 2971 O O . ILE A 1 386 ? 13.302 15.588 -16.774 1.00 72.50 386 ILE A O 1
ATOM 2975 N N . SER A 1 387 ? 15.138 15.579 -15.474 1.00 76.38 387 SER A N 1
ATOM 2976 C CA . SER A 1 387 ? 15.231 14.120 -15.399 1.00 76.38 387 SER A CA 1
ATOM 2977 C C . SER A 1 387 ? 14.070 13.494 -14.635 1.00 76.38 387 SER A C 1
ATOM 2979 O O . SER A 1 387 ? 13.487 12.511 -15.103 1.00 76.38 387 SER A O 1
ATOM 2981 N N . ASP A 1 388 ? 13.689 14.087 -13.503 1.00 68.50 388 ASP A N 1
ATOM 2982 C CA . ASP A 1 388 ? 12.540 13.628 -12.722 1.00 68.50 388 ASP A CA 1
ATOM 2983 C C . ASP A 1 388 ? 11.245 13.807 -13.524 1.00 68.50 388 ASP A C 1
ATOM 2985 O O . ASP A 1 388 ? 10.484 12.855 -13.698 1.00 68.50 388 ASP A O 1
ATOM 2989 N N . GLY A 1 389 ? 11.051 14.992 -14.110 1.00 69.06 389 GLY A N 1
ATOM 2990 C CA . GLY A 1 389 ? 9.879 15.315 -14.916 1.00 69.06 389 GLY A CA 1
ATOM 2991 C C . GLY A 1 389 ? 9.761 14.478 -16.192 1.00 69.06 389 GLY A C 1
ATOM 2992 O O . GLY A 1 389 ? 8.645 14.201 -16.628 1.00 69.06 389 GLY A O 1
ATOM 2993 N N . LEU A 1 390 ? 10.874 14.037 -16.797 1.00 80.00 390 LEU A N 1
ATOM 2994 C CA . LEU A 1 390 ? 10.845 13.080 -17.911 1.00 80.00 390 LEU A CA 1
ATOM 2995 C C . LEU A 1 390 ? 10.343 11.717 -17.457 1.00 80.00 390 LEU A C 1
ATOM 2997 O O . LEU A 1 390 ? 9.429 11.164 -18.065 1.00 80.00 390 LEU A O 1
ATOM 3001 N N . SER A 1 391 ? 10.934 11.194 -16.388 1.00 83.31 391 SER A N 1
ATOM 3002 C CA . SER A 1 391 ? 10.597 9.875 -15.855 1.00 83.31 391 SER A CA 1
ATOM 3003 C C . SER A 1 391 ? 9.123 9.830 -15.451 1.00 83.31 391 SER A C 1
ATOM 3005 O O . SER A 1 391 ? 8.392 8.937 -15.869 1.00 83.31 391 SER A O 1
ATOM 3007 N N . GLU A 1 392 ? 8.656 10.849 -14.730 1.00 75.56 392 GLU A N 1
ATOM 3008 C CA . GLU A 1 392 ? 7.268 10.967 -14.283 1.00 75.56 392 GLU A CA 1
ATOM 3009 C C . GLU A 1 392 ? 6.283 11.140 -15.452 1.00 75.56 392 GLU A C 1
ATOM 3011 O O . GLU A 1 392 ? 5.242 10.484 -15.473 1.00 75.56 392 GLU A O 1
ATOM 3016 N N . SER A 1 393 ? 6.635 11.937 -16.471 1.00 76.62 393 SER A N 1
ATOM 3017 C CA . SER A 1 393 ? 5.843 12.084 -17.705 1.00 76.62 393 SER A CA 1
ATOM 3018 C C . SER A 1 393 ? 5.661 10.750 -18.432 1.00 76.62 393 SER A C 1
ATOM 3020 O O . SER A 1 393 ? 4.553 10.394 -18.8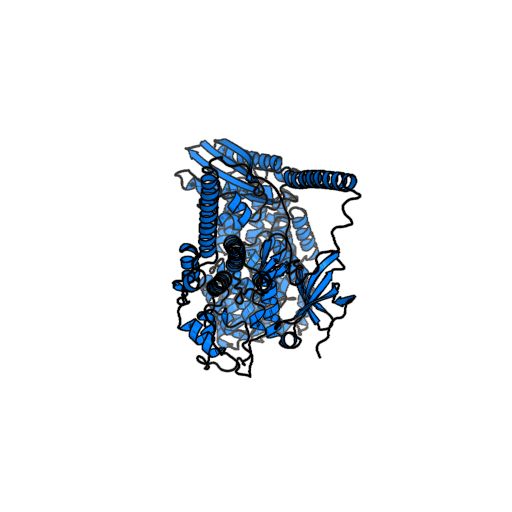44 1.00 76.62 393 SER A O 1
ATOM 3022 N N . LEU A 1 394 ? 6.745 9.980 -18.563 1.00 84.88 394 LEU A N 1
ATOM 3023 C CA . LEU A 1 394 ? 6.725 8.673 -19.215 1.00 84.88 394 LEU A CA 1
ATOM 3024 C C . LEU A 1 394 ? 5.915 7.658 -18.402 1.00 84.88 394 LEU A C 1
ATOM 3026 O O . LEU A 1 394 ? 5.070 6.975 -18.977 1.00 84.88 394 LEU A O 1
ATOM 3030 N N . ILE A 1 395 ? 6.094 7.610 -17.076 1.00 85.38 395 ILE A N 1
ATOM 3031 C CA . ILE A 1 395 ? 5.279 6.775 -16.174 1.00 85.38 395 ILE A CA 1
ATOM 3032 C C . ILE A 1 395 ? 3.801 7.105 -16.353 1.00 85.38 395 ILE A C 1
ATOM 3034 O O . ILE A 1 395 ? 2.991 6.206 -16.583 1.00 85.38 395 ILE A O 1
ATOM 3038 N N . TYR A 1 396 ? 3.446 8.389 -16.297 1.00 78.69 396 TYR A N 1
ATOM 3039 C CA . TYR A 1 396 ? 2.063 8.834 -16.411 1.00 78.69 396 TYR A CA 1
ATOM 3040 C C . TYR A 1 396 ? 1.433 8.420 -17.747 1.00 78.69 396 TYR A C 1
ATOM 3042 O O . TYR A 1 396 ? 0.342 7.851 -17.756 1.00 78.69 396 TYR A O 1
ATOM 3050 N N . ARG A 1 397 ? 2.128 8.638 -18.872 1.00 80.56 397 ARG A N 1
ATOM 3051 C CA . ARG A 1 397 ? 1.647 8.256 -20.212 1.00 80.56 397 ARG A CA 1
ATOM 3052 C C . ARG A 1 397 ? 1.479 6.752 -20.363 1.00 80.56 397 ARG A C 1
ATOM 3054 O O . ARG A 1 397 ? 0.450 6.304 -20.857 1.00 80.56 397 ARG A O 1
ATOM 3061 N N . LEU A 1 398 ? 2.464 5.977 -19.916 1.00 83.56 398 LEU A N 1
ATOM 3062 C CA . LEU A 1 398 ? 2.407 4.520 -19.989 1.00 83.56 398 LEU A CA 1
ATOM 3063 C C . LEU A 1 398 ? 1.304 3.954 -19.085 1.00 83.56 398 LEU A C 1
ATOM 3065 O O . LEU A 1 398 ? 0.722 2.927 -19.412 1.00 83.56 398 LEU A O 1
ATOM 3069 N N . THR A 1 399 ? 0.972 4.627 -17.980 1.00 83.56 399 THR A N 1
ATOM 3070 C CA . THR A 1 399 ? -0.106 4.203 -17.068 1.00 83.56 399 THR A CA 1
ATOM 3071 C C . THR A 1 399 ? -1.478 4.255 -17.746 1.00 83.56 399 THR A C 1
ATOM 3073 O O . THR A 1 399 ? -2.344 3.448 -17.423 1.00 83.56 399 THR A O 1
ATOM 3076 N N . GLN A 1 400 ? -1.670 5.140 -18.733 1.00 78.69 400 GLN A N 1
ATOM 3077 C CA . GLN A 1 400 ? -2.917 5.234 -19.509 1.00 78.69 400 GLN A CA 1
ATOM 3078 C C . GLN A 1 400 ? -3.155 4.024 -20.424 1.00 78.69 400 GLN A C 1
ATOM 3080 O O . GLN A 1 400 ? -4.222 3.909 -21.025 1.00 78.69 400 GLN A O 1
ATOM 3085 N N . LEU A 1 401 ? -2.168 3.136 -20.580 1.00 77.25 401 LEU A N 1
ATOM 3086 C CA . LEU A 1 401 ? -2.300 1.988 -21.461 1.00 77.25 401 LEU A CA 1
ATOM 3087 C C . LEU A 1 401 ? -3.088 0.859 -20.803 1.00 77.25 401 LEU A C 1
ATOM 3089 O O . LEU A 1 401 ? -2.665 0.341 -19.763 1.00 77.25 401 LEU A O 1
ATOM 3093 N N . PRO A 1 402 ? -4.187 0.401 -21.429 1.00 68.56 402 PRO A N 1
ATOM 3094 C CA . PRO A 1 402 ? -4.872 -0.783 -20.950 1.00 68.56 402 PRO A CA 1
ATOM 3095 C C . PRO A 1 402 ? -3.937 -1.991 -21.063 1.00 68.56 402 PRO A C 1
ATOM 3097 O O . PRO A 1 402 ? -3.197 -2.139 -22.036 1.00 68.56 402 PRO A O 1
ATOM 3100 N N . ASN A 1 403 ? -3.998 -2.883 -20.074 1.00 74.44 403 ASN A N 1
ATOM 3101 C CA . ASN A 1 403 ? -3.217 -4.126 -20.020 1.00 74.44 403 ASN A CA 1
ATOM 3102 C C . ASN A 1 403 ? -1.690 -3.952 -19.899 1.00 74.44 403 ASN A C 1
ATOM 3104 O O . ASN A 1 403 ? -0.962 -4.928 -20.078 1.00 74.44 403 ASN A O 1
ATOM 3108 N N . LEU A 1 404 ? -1.201 -2.752 -19.568 1.00 83.25 404 LEU A N 1
ATOM 3109 C CA . LEU A 1 404 ? 0.196 -2.519 -19.201 1.00 83.25 404 LEU A CA 1
ATOM 3110 C C . LEU A 1 404 ? 0.278 -2.091 -17.734 1.00 83.25 404 LEU A C 1
ATOM 3112 O O . LEU A 1 404 ? -0.249 -1.049 -17.350 1.00 83.25 404 LEU A O 1
ATOM 3116 N N . ARG A 1 405 ? 0.956 -2.884 -16.903 1.00 85.88 405 ARG A N 1
ATOM 3117 C CA . ARG A 1 405 ? 1.239 -2.526 -15.510 1.00 85.88 405 ARG A CA 1
ATOM 3118 C C . ARG A 1 405 ? 2.513 -1.691 -15.442 1.00 85.88 405 ARG A C 1
ATOM 3120 O O . ARG A 1 405 ? 3.596 -2.190 -15.734 1.00 85.88 405 ARG A O 1
ATOM 3127 N N . VAL A 1 406 ? 2.397 -0.443 -15.011 1.00 88.62 406 VAL A N 1
ATOM 3128 C CA . VAL A 1 406 ? 3.545 0.457 -14.864 1.00 88.62 406 VAL A CA 1
ATOM 3129 C C . VAL A 1 406 ? 3.929 0.568 -13.396 1.00 88.62 406 VAL A C 1
ATOM 3131 O O . VAL A 1 406 ? 3.064 0.759 -12.544 1.00 88.62 406 VAL A O 1
ATOM 3134 N N . THR A 1 407 ? 5.218 0.442 -13.083 1.00 88.31 407 THR A N 1
ATOM 3135 C CA . THR A 1 407 ? 5.706 0.694 -11.724 1.00 88.31 407 THR A CA 1
ATOM 3136 C C . THR A 1 407 ? 5.535 2.181 -11.382 1.00 88.31 407 THR A C 1
ATOM 3138 O O . THR A 1 407 ? 6.005 3.032 -12.139 1.00 88.31 407 THR A O 1
ATOM 3141 N N . PRO A 1 408 ? 4.895 2.516 -10.251 1.00 83.50 408 PRO A N 1
ATOM 3142 C CA . PRO A 1 408 ? 4.612 3.897 -9.871 1.00 83.50 408 PRO A CA 1
ATOM 3143 C C . PRO A 1 408 ? 5.883 4.656 -9.466 1.00 83.50 408 PRO A C 1
ATOM 3145 O O . PRO A 1 408 ? 6.853 4.072 -8.971 1.00 83.50 408 PRO A O 1
ATOM 3148 N N . THR A 1 409 ? 5.837 5.986 -9.599 1.00 80.56 409 THR A N 1
ATOM 3149 C CA . THR A 1 409 ? 6.944 6.903 -9.272 1.00 80.56 409 THR A CA 1
ATOM 3150 C C . THR A 1 409 ? 7.472 6.703 -7.849 1.00 80.56 409 THR A C 1
ATOM 3152 O O . THR A 1 409 ? 8.682 6.676 -7.638 1.00 80.56 409 THR A O 1
ATOM 3155 N N . SER A 1 410 ? 6.581 6.495 -6.875 1.00 77.00 410 SER A N 1
ATOM 3156 C CA . SER A 1 410 ? 6.911 6.265 -5.459 1.00 77.00 410 SER A CA 1
ATOM 3157 C C . SER A 1 410 ? 7.909 5.118 -5.242 1.00 77.00 410 SER A C 1
ATO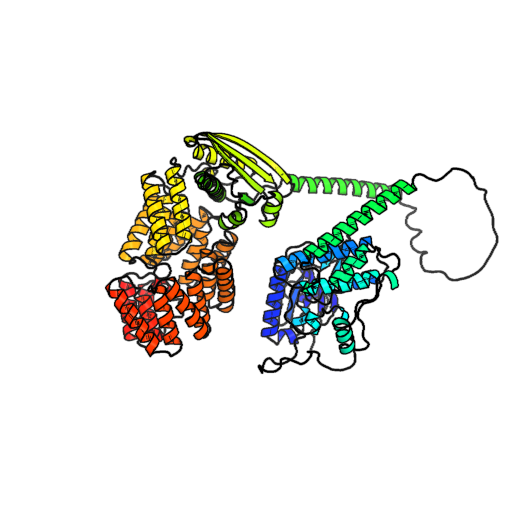M 3159 O O . SER A 1 410 ? 8.763 5.198 -4.361 1.00 77.00 410 SER A O 1
ATOM 3161 N N . VAL A 1 411 ? 7.830 4.069 -6.066 1.00 83.69 411 VAL A N 1
ATOM 3162 C CA . VAL A 1 411 ? 8.659 2.861 -5.986 1.00 83.69 411 VAL A CA 1
ATOM 3163 C C . VAL A 1 411 ? 10.003 3.075 -6.675 1.00 83.69 411 VAL A C 1
ATOM 3165 O O . VAL A 1 411 ? 11.061 2.823 -6.087 1.00 83.69 411 VAL A O 1
ATOM 3168 N N . VAL A 1 412 ? 9.980 3.588 -7.906 1.00 85.44 412 VAL A N 1
ATOM 3169 C CA . VAL A 1 412 ? 11.198 3.780 -8.707 1.00 85.44 412 VAL A CA 1
ATOM 3170 C C . VAL A 1 412 ? 12.078 4.917 -8.182 1.00 85.44 412 VAL A C 1
ATOM 3172 O O . VAL A 1 412 ? 13.287 4.901 -8.402 1.00 85.44 412 VAL A O 1
ATOM 3175 N N . GLN A 1 413 ? 11.527 5.857 -7.405 1.00 80.31 413 GLN A N 1
ATOM 3176 C CA . GLN A 1 413 ? 12.291 6.957 -6.805 1.00 80.31 413 GLN A CA 1
ATOM 3177 C C . GLN A 1 413 ? 13.434 6.469 -5.902 1.00 80.31 413 GLN A C 1
ATOM 3179 O O . GLN A 1 413 ? 14.463 7.133 -5.786 1.00 80.31 413 GLN A O 1
ATOM 3184 N N . SER A 1 414 ? 13.299 5.286 -5.296 1.00 81.50 414 SER A N 1
ATOM 3185 C CA . SER A 1 414 ? 14.346 4.674 -4.467 1.00 81.50 414 SER A CA 1
ATOM 3186 C C . SER A 1 414 ? 15.644 4.363 -5.234 1.00 81.50 414 SER A C 1
ATOM 3188 O O . SER A 1 414 ? 16.706 4.216 -4.612 1.00 81.50 414 SER A O 1
ATOM 3190 N N . TYR A 1 415 ? 15.573 4.303 -6.567 1.00 83.50 415 TYR A N 1
ATOM 3191 C CA . TYR A 1 415 ? 16.694 4.094 -7.483 1.00 83.50 415 TYR A CA 1
ATOM 3192 C C . TYR A 1 415 ? 17.373 5.403 -7.915 1.00 83.50 415 TYR A C 1
ATOM 3194 O O . TYR A 1 415 ? 18.443 5.361 -8.522 1.00 83.50 415 TYR A O 1
ATOM 3202 N N . LYS A 1 416 ? 16.805 6.571 -7.576 1.00 81.75 416 LYS A N 1
ATOM 3203 C CA . LYS A 1 416 ? 17.378 7.872 -7.938 1.00 81.75 416 LYS A CA 1
ATOM 3204 C C . LYS A 1 416 ? 18.786 8.042 -7.359 1.00 81.75 416 LYS A C 1
ATOM 3206 O O . LYS A 1 416 ? 19.030 7.767 -6.184 1.00 81.75 416 LYS A O 1
ATOM 3211 N N . GLY A 1 417 ? 19.709 8.525 -8.194 1.00 73.31 417 GLY A N 1
ATOM 3212 C CA . GLY A 1 417 ? 21.086 8.843 -7.799 1.00 73.31 417 GLY A CA 1
ATOM 3213 C C . GLY A 1 417 ? 21.964 7.625 -7.492 1.00 73.31 417 GLY A C 1
ATOM 3214 O O . GLY A 1 417 ? 23.078 7.788 -7.000 1.00 73.31 417 GLY A O 1
ATOM 3215 N N . LYS A 1 418 ? 21.485 6.407 -7.770 1.00 77.69 418 LYS A N 1
ATOM 3216 C CA . LYS A 1 418 ? 22.250 5.168 -7.606 1.00 77.69 418 LYS A CA 1
ATOM 3217 C C . LYS A 1 418 ? 22.657 4.639 -8.984 1.00 77.69 418 LYS A C 1
ATOM 3219 O O . LYS A 1 418 ? 21.882 4.766 -9.925 1.00 77.69 418 LYS A O 1
ATOM 3224 N N . PRO A 1 419 ? 23.842 4.026 -9.131 1.00 72.56 419 PRO A N 1
ATOM 3225 C CA . PRO A 1 419 ? 24.136 3.209 -10.299 1.00 72.56 419 PRO A CA 1
ATOM 3226 C C . PRO A 1 419 ? 23.302 1.927 -10.215 1.00 72.56 419 PRO A C 1
ATOM 3228 O O . PRO A 1 419 ? 23.398 1.181 -9.236 1.00 72.56 419 PRO A O 1
ATOM 3231 N N . VAL A 1 420 ? 22.458 1.686 -11.216 1.00 77.31 420 VAL A N 1
ATOM 3232 C CA . VAL A 1 420 ? 21.474 0.599 -11.188 1.00 77.31 420 VAL A CA 1
ATOM 3233 C C . VAL A 1 420 ? 21.641 -0.293 -12.409 1.00 77.31 420 VAL A C 1
ATOM 3235 O O . VAL A 1 420 ? 21.617 0.173 -13.543 1.00 77.31 420 VAL A O 1
ATOM 3238 N N . ASP A 1 421 ? 21.795 -1.591 -12.160 1.00 85.62 421 ASP A N 1
ATOM 3239 C CA . ASP A 1 421 ? 21.651 -2.627 -13.181 1.00 85.62 421 ASP A CA 1
ATOM 3240 C C . ASP A 1 421 ? 20.157 -2.780 -13.502 1.00 85.62 421 ASP A C 1
ATOM 3242 O O . ASP A 1 421 ? 19.353 -3.084 -12.616 1.00 85.62 421 ASP A O 1
ATOM 3246 N N . THR A 1 422 ? 19.786 -2.531 -14.758 1.00 86.75 422 THR A N 1
ATOM 3247 C CA . THR A 1 422 ? 18.392 -2.490 -15.223 1.00 86.75 422 THR A CA 1
ATOM 3248 C C . THR A 1 422 ? 17.690 -3.835 -15.084 1.00 86.75 422 THR A C 1
ATOM 3250 O O . THR A 1 422 ? 16.531 -3.875 -14.679 1.00 86.75 422 THR A O 1
ATOM 3253 N N . VAL A 1 423 ? 18.384 -4.949 -15.327 1.00 87.31 423 VAL A N 1
ATOM 3254 C CA . VAL A 1 423 ? 17.824 -6.298 -15.161 1.00 87.31 423 VAL A CA 1
ATOM 3255 C C . VAL A 1 423 ? 17.649 -6.616 -13.687 1.00 87.31 423 VAL A C 1
ATOM 3257 O O . VAL A 1 423 ? 16.629 -7.175 -13.283 1.00 87.31 423 VAL A O 1
ATOM 3260 N N . LYS A 1 424 ? 18.618 -6.241 -12.852 1.00 87.94 424 LYS A N 1
ATOM 3261 C CA . LYS A 1 424 ? 18.497 -6.425 -11.405 1.00 87.94 424 LYS A CA 1
ATOM 3262 C C . LYS A 1 424 ? 17.320 -5.627 -10.841 1.00 87.94 424 LYS A C 1
ATOM 3264 O O . LYS A 1 424 ? 16.507 -6.203 -10.124 1.00 87.94 424 LYS A O 1
ATOM 3269 N N . ALA A 1 425 ? 17.200 -4.349 -11.201 1.00 87.19 425 ALA A N 1
ATOM 3270 C CA . ALA A 1 425 ? 16.069 -3.518 -10.800 1.00 87.19 425 ALA A CA 1
ATOM 3271 C C . ALA A 1 425 ? 14.746 -4.077 -11.324 1.00 87.19 425 ALA A C 1
ATOM 3273 O O . ALA A 1 425 ? 13.782 -4.156 -10.575 1.00 87.19 425 ALA A O 1
ATOM 3274 N N . GLY A 1 426 ? 14.706 -4.547 -12.572 1.00 85.62 426 GLY A N 1
ATOM 3275 C CA . GLY A 1 426 ? 13.520 -5.180 -13.142 1.00 85.62 426 GLY A CA 1
ATOM 3276 C C . GLY A 1 426 ? 13.061 -6.416 -12.369 1.00 85.62 426 GLY A C 1
ATOM 3277 O O . GLY A 1 426 ? 11.871 -6.564 -12.099 1.00 85.62 426 GLY A O 1
ATOM 3278 N N . ASN A 1 427 ? 14.002 -7.268 -11.949 1.00 85.81 427 ASN A N 1
ATOM 3279 C CA . ASN A 1 427 ? 13.713 -8.442 -11.123 1.00 85.81 427 ASN A CA 1
ATOM 3280 C C . ASN A 1 427 ? 13.248 -8.062 -9.708 1.00 85.81 427 ASN A C 1
ATOM 3282 O O . ASN A 1 427 ? 12.304 -8.662 -9.203 1.00 85.81 427 ASN A O 1
ATOM 3286 N N . GLU A 1 428 ? 13.875 -7.062 -9.076 1.00 85.31 428 GLU A N 1
ATOM 3287 C CA . GLU A 1 428 ? 13.467 -6.541 -7.759 1.00 85.31 428 GLU A CA 1
ATOM 3288 C C . GLU A 1 428 ? 12.064 -5.913 -7.797 1.00 85.31 428 GLU A C 1
ATOM 3290 O O . GLU A 1 428 ? 11.269 -6.106 -6.880 1.00 85.31 428 GLU A O 1
ATOM 3295 N N . LEU A 1 429 ? 11.745 -5.201 -8.880 1.00 84.00 429 LEU A N 1
ATOM 3296 C CA . LEU A 1 429 ? 10.446 -4.568 -9.120 1.00 84.00 429 LEU A CA 1
ATOM 3297 C C . LEU A 1 429 ? 9.389 -5.542 -9.663 1.00 84.00 429 LEU A C 1
ATOM 3299 O O . LEU A 1 429 ? 8.210 -5.190 -9.744 1.00 84.00 429 LEU A O 1
ATOM 3303 N N . GLY A 1 430 ? 9.797 -6.756 -10.041 1.00 86.12 430 GLY A N 1
ATOM 3304 C CA . GLY A 1 430 ? 8.928 -7.786 -10.601 1.00 86.12 430 GLY A CA 1
ATOM 3305 C C . GLY A 1 430 ? 8.258 -7.366 -11.912 1.00 86.12 430 GLY A C 1
ATOM 3306 O O . GLY A 1 430 ? 7.059 -7.603 -12.071 1.00 86.12 430 GLY A O 1
ATOM 3307 N N . VAL A 1 431 ? 8.991 -6.712 -12.820 1.00 90.38 431 VAL A N 1
ATOM 3308 C CA . VAL A 1 431 ? 8.494 -6.246 -14.129 1.00 90.38 431 VAL A CA 1
ATOM 3309 C C . VAL A 1 431 ? 9.152 -6.973 -15.300 1.00 90.38 431 VAL A C 1
ATOM 3311 O O . VAL A 1 431 ? 10.307 -7.390 -15.228 1.00 90.38 431 VAL A O 1
ATOM 3314 N N . SER A 1 432 ? 8.415 -7.089 -16.405 1.00 90.94 432 SER A N 1
ATOM 3315 C CA . SER A 1 432 ? 8.872 -7.734 -17.641 1.00 90.94 432 SER A CA 1
ATOM 3316 C C . SER A 1 432 ? 9.861 -6.869 -18.441 1.00 90.94 432 SER A C 1
ATOM 3318 O O . SER A 1 432 ? 10.716 -7.412 -19.141 1.00 90.94 432 SER A O 1
ATOM 3320 N N . ALA A 1 433 ? 9.780 -5.538 -18.333 1.00 92.06 433 ALA A N 1
ATOM 3321 C CA . ALA A 1 433 ? 10.700 -4.606 -18.984 1.00 92.06 433 ALA A CA 1
ATOM 3322 C C . ALA A 1 433 ? 11.112 -3.432 -18.084 1.00 92.06 433 ALA A C 1
ATOM 3324 O O . ALA A 1 433 ? 10.376 -3.022 -17.185 1.00 92.06 433 ALA A O 1
ATOM 3325 N N . VAL A 1 434 ? 12.281 -2.857 -18.362 1.00 94.44 434 VAL A N 1
ATOM 3326 C CA . VAL A 1 434 ? 12.788 -1.654 -17.691 1.00 94.44 434 VAL A CA 1
ATOM 3327 C C . VAL A 1 434 ? 13.211 -0.622 -18.726 1.00 94.44 434 VAL A C 1
ATOM 3329 O O . VAL A 1 434 ? 13.967 -0.937 -19.642 1.00 94.44 434 VAL A O 1
ATOM 3332 N N . LEU A 1 435 ? 12.719 0.605 -18.558 1.00 93.94 435 LEU A N 1
ATOM 3333 C CA . LEU A 1 435 ? 13.177 1.795 -19.258 1.00 93.94 435 LEU A CA 1
ATOM 3334 C C . LEU A 1 435 ? 14.153 2.552 -18.358 1.00 93.94 435 LEU A C 1
ATOM 3336 O O . LEU A 1 435 ? 13.793 2.980 -17.259 1.00 93.94 435 LEU A O 1
ATOM 3340 N N . SER A 1 436 ? 15.369 2.748 -18.841 1.00 92.56 436 SER A N 1
ATOM 3341 C CA . SER A 1 436 ? 16.381 3.603 -18.224 1.00 92.56 436 SER A CA 1
ATOM 3342 C C . SER A 1 436 ? 16.847 4.648 -19.220 1.00 92.56 436 SER A C 1
ATOM 3344 O O . SER A 1 436 ? 16.639 4.541 -20.429 1.00 92.56 436 SER A O 1
ATOM 3346 N N . GLY A 1 437 ? 17.488 5.690 -18.713 1.00 90.00 437 GLY A N 1
ATOM 3347 C CA . GLY A 1 437 ? 18.046 6.700 -19.581 1.00 90.00 437 GLY A CA 1
ATOM 3348 C C . GLY A 1 437 ? 18.861 7.732 -18.839 1.00 90.00 437 GLY A C 1
ATOM 3349 O O . GLY A 1 437 ? 18.983 7.718 -17.614 1.00 90.00 437 GLY A O 1
ATOM 3350 N N . ARG A 1 438 ? 19.462 8.625 -19.615 1.00 89.50 438 ARG A N 1
ATOM 3351 C CA . ARG A 1 438 ? 20.328 9.692 -19.124 1.00 89.50 438 ARG A CA 1
ATOM 3352 C C . ARG A 1 438 ? 20.033 10.977 -19.862 1.00 89.50 438 ARG A C 1
ATOM 3354 O O . ARG A 1 438 ? 19.785 10.951 -21.068 1.00 89.50 438 ARG A O 1
ATOM 3361 N N . ILE A 1 439 ? 20.128 12.090 -19.149 1.00 87.62 439 ILE A N 1
ATOM 3362 C CA . ILE A 1 439 ? 19.974 13.434 -19.691 1.00 87.62 439 ILE A CA 1
ATOM 3363 C C . ILE A 1 439 ? 21.262 14.217 -19.450 1.00 87.62 439 ILE A C 1
ATOM 3365 O O . ILE A 1 439 ? 21.827 14.218 -18.356 1.00 87.62 439 ILE A O 1
ATOM 3369 N N . THR A 1 440 ? 21.738 14.896 -20.490 1.00 87.00 440 THR A N 1
ATOM 3370 C CA . THR A 1 440 ? 22.833 15.867 -20.403 1.00 87.00 440 THR A CA 1
ATOM 3371 C C . THR A 1 440 ? 22.405 17.171 -21.061 1.00 87.00 440 THR A C 1
ATOM 3373 O O . THR A 1 440 ? 22.036 17.189 -22.234 1.00 87.00 440 THR A O 1
ATOM 3376 N N . ARG A 1 441 ? 22.489 18.280 -20.326 1.00 83.94 441 ARG A N 1
ATOM 3377 C CA . ARG A 1 441 ? 22.216 19.628 -20.828 1.00 83.94 441 ARG A CA 1
ATOM 3378 C C . ARG A 1 441 ? 23.518 20.404 -21.016 1.00 83.94 441 ARG A C 1
ATOM 3380 O O . ARG A 1 441 ? 24.370 20.431 -20.129 1.00 83.94 441 ARG A O 1
ATOM 3387 N N . ARG A 1 442 ? 23.663 21.070 -22.164 1.00 84.00 442 ARG A N 1
ATOM 3388 C CA . ARG A 1 442 ? 24.739 22.033 -22.452 1.00 84.00 442 ARG A CA 1
ATOM 3389 C C . ARG A 1 442 ? 24.136 23.290 -23.082 1.00 84.00 442 ARG A C 1
ATOM 3391 O O . ARG A 1 442 ? 23.862 23.320 -24.280 1.00 84.00 442 ARG A O 1
ATOM 3398 N N . GLY A 1 443 ? 23.914 24.320 -22.265 1.00 81.19 443 GLY A N 1
ATOM 3399 C CA . GLY A 1 443 ? 23.191 25.525 -22.685 1.00 81.19 443 GLY A CA 1
ATOM 3400 C C . GLY A 1 443 ? 21.731 25.208 -23.032 1.00 81.19 443 GLY A C 1
ATOM 3401 O O . GLY A 1 443 ? 20.997 24.676 -22.199 1.00 81.19 443 GLY A O 1
ATOM 3402 N N . ASP A 1 444 ? 21.323 25.511 -24.266 1.00 81.88 444 ASP A N 1
ATOM 3403 C CA . ASP A 1 444 ? 19.985 25.198 -24.800 1.00 81.88 444 ASP A CA 1
ATOM 3404 C C . ASP A 1 444 ? 19.893 23.797 -25.445 1.00 81.88 444 ASP A C 1
ATOM 3406 O O . ASP A 1 444 ? 18.806 23.312 -25.753 1.00 81.88 444 ASP A O 1
ATOM 3410 N N . LYS A 1 445 ? 21.029 23.108 -25.637 1.00 85.19 445 LYS A N 1
ATOM 3411 C CA . LYS A 1 445 ? 21.049 21.753 -26.202 1.00 85.19 445 LYS A CA 1
ATOM 3412 C C . LYS A 1 445 ? 20.836 20.709 -25.105 1.00 85.19 445 LYS A C 1
ATOM 3414 O O . LYS A 1 445 ? 21.542 20.705 -24.092 1.00 85.19 445 LYS A O 1
ATOM 3419 N N . LEU A 1 446 ? 19.900 19.801 -25.349 1.00 86.56 446 LEU A N 1
ATOM 3420 C CA . LEU A 1 446 ? 19.564 18.660 -24.512 1.00 86.56 446 LEU A CA 1
ATOM 3421 C C . LEU A 1 446 ? 19.888 17.364 -25.260 1.00 86.56 446 LEU A C 1
ATOM 3423 O O . LEU A 1 446 ? 19.414 17.148 -26.375 1.00 86.56 446 LEU A O 1
ATOM 3427 N N . THR A 1 447 ? 20.688 16.508 -24.635 1.00 89.44 447 THR A N 1
ATOM 3428 C CA . THR A 1 447 ? 20.946 15.144 -25.097 1.00 89.44 447 THR A CA 1
ATOM 3429 C C . THR A 1 447 ? 20.244 14.175 -24.156 1.00 89.44 447 THR A C 1
ATOM 3431 O O . THR A 1 447 ? 20.570 14.122 -22.968 1.00 89.44 447 THR A O 1
ATOM 3434 N N . ILE A 1 448 ? 19.285 13.416 -24.682 1.00 91.00 448 ILE A N 1
ATOM 3435 C CA . ILE A 1 448 ? 18.563 12.364 -23.964 1.00 91.00 448 ILE A CA 1
ATOM 3436 C C . ILE A 1 448 ? 18.956 11.028 -24.580 1.00 91.00 448 ILE A C 1
ATOM 3438 O O . ILE A 1 448 ? 18.810 10.838 -25.779 1.00 91.00 448 ILE A O 1
ATOM 3442 N N . SER A 1 449 ? 19.428 10.097 -23.764 1.00 90.62 449 SER A N 1
ATOM 3443 C CA . SER A 1 449 ? 19.601 8.693 -24.152 1.00 90.62 449 SER A CA 1
ATOM 3444 C C . SER A 1 449 ? 18.595 7.857 -23.381 1.00 90.62 449 SER A C 1
ATOM 3446 O O . SER A 1 449 ? 18.449 8.069 -22.177 1.00 90.62 449 SER A O 1
ATOM 3448 N N . ALA A 1 450 ? 17.902 6.947 -24.051 1.00 92.44 450 ALA A N 1
ATOM 3449 C CA . ALA A 1 450 ? 16.929 6.062 -23.428 1.00 92.44 450 ALA A CA 1
ATOM 3450 C C . ALA A 1 450 ? 17.098 4.644 -23.974 1.00 92.44 450 ALA A C 1
ATOM 3452 O O . ALA A 1 450 ? 17.399 4.463 -25.151 1.00 92.44 450 ALA A O 1
ATOM 3453 N N . GLU A 1 451 ? 16.917 3.646 -23.117 1.00 92.81 451 GLU A N 1
ATOM 3454 C CA . GLU A 1 451 ? 17.033 2.232 -23.456 1.00 92.81 451 GLU A CA 1
ATOM 3455 C C . GLU A 1 451 ? 15.928 1.429 -22.765 1.00 92.81 451 GLU A C 1
ATOM 3457 O O . GLU A 1 451 ? 15.611 1.642 -21.595 1.00 92.81 451 GLU A O 1
ATOM 3462 N N . LEU A 1 452 ? 15.331 0.503 -23.508 1.00 93.00 452 LEU A N 1
ATOM 3463 C CA . LEU A 1 452 ? 14.287 -0.402 -23.057 1.00 93.00 452 LEU A CA 1
ATOM 3464 C C . LEU A 1 452 ? 14.824 -1.833 -23.091 1.00 93.00 452 LEU A C 1
ATOM 3466 O O . LEU A 1 452 ? 15.163 -2.359 -24.156 1.00 93.00 452 LEU A O 1
ATOM 3470 N N . VAL A 1 453 ? 14.868 -2.475 -21.929 1.00 91.38 453 VAL A N 1
ATOM 3471 C CA . VAL A 1 453 ? 15.445 -3.811 -21.744 1.00 91.38 453 VAL A CA 1
ATOM 3472 C C . VAL A 1 453 ? 14.360 -4.795 -21.310 1.00 91.38 453 VAL A C 1
ATOM 3474 O O . VAL A 1 453 ? 13.606 -4.521 -20.378 1.00 91.38 453 VAL A O 1
ATOM 3477 N N . ASP A 1 454 ? 14.292 -5.954 -21.970 1.00 90.31 454 ASP A N 1
ATOM 3478 C CA . ASP A 1 454 ? 13.512 -7.114 -21.525 1.00 90.31 454 ASP A CA 1
ATOM 3479 C C . ASP A 1 454 ? 14.270 -7.823 -20.399 1.00 90.31 454 ASP A C 1
ATOM 3481 O O . ASP A 1 454 ? 15.357 -8.375 -20.598 1.00 90.31 454 ASP A O 1
ATOM 3485 N N . VAL A 1 455 ? 13.686 -7.805 -19.203 1.00 90.50 455 VAL A N 1
ATOM 3486 C CA . VAL A 1 455 ? 14.305 -8.316 -17.973 1.00 90.50 455 VAL A CA 1
ATOM 3487 C C . VAL A 1 455 ? 14.450 -9.838 -18.019 1.00 90.50 455 VAL A C 1
ATOM 3489 O O . VAL A 1 455 ? 15.387 -10.393 -17.449 1.00 90.50 455 VAL A O 1
ATOM 3492 N N . ARG A 1 456 ? 13.551 -10.528 -18.731 1.00 85.75 456 ARG A N 1
ATOM 3493 C CA . ARG A 1 456 ? 13.421 -11.995 -18.708 1.00 85.75 456 ARG A CA 1
ATOM 3494 C C . ARG A 1 456 ? 14.582 -12.691 -19.409 1.00 85.75 456 ARG A C 1
ATOM 3496 O O . ARG A 1 456 ? 14.985 -13.782 -19.021 1.00 85.75 456 ARG A O 1
ATOM 3503 N N . ASN A 1 457 ? 15.096 -12.069 -20.465 1.00 83.25 457 ASN A N 1
ATOM 3504 C CA . ASN A 1 457 ? 16.145 -12.618 -21.325 1.00 83.25 457 ASN A CA 1
ATOM 3505 C C . ASN A 1 457 ? 17.351 -11.673 -21.471 1.00 83.25 457 ASN A C 1
ATOM 3507 O O . ASN A 1 457 ? 18.250 -11.972 -22.255 1.00 83.25 457 ASN A O 1
ATOM 3511 N N . ASN A 1 458 ? 17.378 -10.565 -20.717 1.00 86.50 458 ASN A N 1
ATOM 3512 C CA . ASN A 1 458 ? 18.411 -9.529 -20.775 1.00 86.50 458 ASN A CA 1
ATOM 3513 C C . ASN A 1 458 ? 18.654 -9.016 -22.208 1.00 86.50 458 ASN A C 1
ATOM 3515 O O . ASN A 1 458 ? 19.790 -8.901 -22.673 1.00 86.50 458 ASN A O 1
ATOM 3519 N N . LYS A 1 459 ? 17.570 -8.770 -22.950 1.00 87.12 459 LYS A N 1
ATOM 3520 C CA . LYS A 1 459 ? 17.636 -8.303 -24.336 1.00 87.12 459 LYS A CA 1
ATOM 3521 C C . LYS A 1 459 ? 17.302 -6.822 -24.416 1.00 87.12 459 LYS A C 1
ATOM 3523 O O . LYS A 1 459 ? 16.223 -6.405 -24.004 1.00 87.12 459 LYS A O 1
ATOM 3528 N N . LEU A 1 460 ? 18.181 -6.046 -25.046 1.00 88.81 460 LEU A N 1
ATOM 3529 C CA . LEU A 1 460 ? 17.860 -4.686 -25.471 1.00 88.81 460 LEU A CA 1
ATOM 3530 C C . LEU A 1 460 ? 16.768 -4.745 -26.549 1.00 88.81 460 LEU A C 1
ATOM 3532 O O . LEU A 1 460 ? 16.984 -5.272 -27.644 1.00 88.81 460 LEU A O 1
ATOM 3536 N N . LEU A 1 461 ? 15.579 -4.246 -26.222 1.00 86.44 461 LEU A N 1
ATOM 3537 C CA . LEU A 1 461 ? 14.443 -4.176 -27.140 1.00 86.44 461 LEU A CA 1
ATOM 3538 C C . LEU A 1 461 ? 14.535 -2.948 -28.038 1.00 86.44 461 LEU A C 1
ATOM 3540 O O . LEU A 1 461 ? 14.135 -2.997 -29.202 1.00 86.44 461 LEU A O 1
ATOM 3544 N N . TRP A 1 462 ? 15.042 -1.855 -27.472 1.00 92.12 462 TRP A N 1
ATOM 3545 C CA . TRP A 1 462 ? 15.151 -0.557 -28.115 1.00 92.12 462 TRP A CA 1
ATOM 3546 C C . TRP A 1 462 ? 16.126 0.326 -27.343 1.00 92.12 462 TRP A C 1
ATOM 3548 O O . TRP A 1 462 ? 16.205 0.229 -26.122 1.00 92.12 462 TRP A O 1
ATOM 3558 N N . GLY A 1 463 ? 16.853 1.188 -28.042 1.00 90.94 463 GLY A N 1
ATOM 3559 C CA . GLY A 1 463 ? 17.648 2.231 -27.420 1.00 90.94 463 GLY A CA 1
ATOM 3560 C C . GLY A 1 463 ? 17.989 3.303 -28.438 1.00 90.94 463 GLY A C 1
ATOM 3561 O O . GLY A 1 463 ? 18.383 2.976 -29.554 1.00 90.94 463 GLY A O 1
ATOM 3562 N N . GLU A 1 464 ? 17.815 4.561 -28.054 1.00 92.38 464 GLU A N 1
ATOM 3563 C CA . GLU A 1 464 ? 17.962 5.716 -28.937 1.00 92.38 464 GLU A CA 1
ATOM 3564 C C . GLU A 1 464 ? 18.589 6.902 -28.202 1.00 92.38 464 GLU A C 1
ATOM 3566 O O . GLU A 1 464 ? 18.542 7.016 -26.969 1.00 92.38 464 GLU A O 1
ATOM 3571 N N . GLN A 1 465 ? 19.179 7.805 -28.986 1.00 93.19 465 GLN A N 1
ATOM 3572 C CA . GLN A 1 465 ? 19.738 9.057 -28.496 1.00 93.19 465 GLN A CA 1
ATOM 3573 C C . GLN A 1 465 ? 19.155 10.249 -29.258 1.00 93.19 465 GLN A C 1
ATOM 3575 O O . GLN A 1 465 ? 19.276 10.369 -30.475 1.00 93.19 465 GLN A O 1
ATOM 3580 N N . TYR A 1 466 ? 18.594 11.185 -28.503 1.00 91.12 466 TYR A N 1
ATOM 3581 C CA . TYR A 1 466 ? 17.958 12.393 -28.995 1.00 91.12 466 TYR A CA 1
ATOM 3582 C C . TYR A 1 466 ? 18.810 13.606 -28.660 1.00 91.12 466 TYR A C 1
ATOM 3584 O O . TYR A 1 466 ? 18.979 13.961 -27.495 1.00 91.12 466 TYR A O 1
ATOM 3592 N N . ASP A 1 467 ? 19.296 14.275 -29.698 1.00 90.94 467 ASP A N 1
ATOM 3593 C CA . ASP A 1 467 ? 19.905 15.595 -29.597 1.00 90.94 467 ASP A CA 1
ATOM 3594 C C . ASP A 1 467 ? 18.876 16.644 -30.035 1.00 90.94 467 ASP A C 1
ATOM 3596 O O . ASP A 1 467 ? 18.478 16.691 -31.204 1.00 90.94 467 ASP A O 1
ATOM 3600 N N . ARG A 1 468 ? 18.401 17.454 -29.085 1.00 88.56 468 ARG A N 1
ATOM 3601 C CA . ARG A 1 468 ? 17.274 18.384 -29.264 1.00 88.56 468 ARG A CA 1
ATOM 3602 C C . ARG A 1 468 ? 17.510 19.701 -28.526 1.00 88.56 468 ARG A C 1
ATOM 3604 O O . ARG A 1 468 ? 18.436 19.815 -27.723 1.00 88.56 468 ARG A O 1
ATOM 3611 N N . LYS A 1 469 ? 16.697 20.717 -28.815 1.00 85.88 469 LYS A N 1
ATOM 3612 C CA . LYS A 1 469 ? 16.652 21.954 -28.020 1.00 85.88 469 LYS A CA 1
ATOM 3613 C C . LYS A 1 469 ? 15.714 21.784 -26.830 1.00 85.88 469 LYS A C 1
ATOM 3615 O O . LYS A 1 469 ? 14.817 20.943 -26.870 1.00 85.88 469 LYS A O 1
ATOM 3620 N N . MET A 1 470 ? 15.871 22.613 -25.799 1.00 77.06 470 MET A N 1
ATOM 3621 C CA . MET A 1 470 ? 14.968 22.600 -24.642 1.00 77.06 470 MET A CA 1
ATOM 3622 C C . MET A 1 470 ? 13.502 22.844 -25.039 1.00 77.06 470 MET A C 1
ATOM 3624 O O . MET A 1 470 ? 12.600 22.238 -24.466 1.00 77.06 470 MET A O 1
ATOM 3628 N N . SER A 1 471 ? 13.262 23.677 -26.058 1.00 78.62 471 SER A N 1
ATOM 3629 C CA . SER A 1 471 ? 11.924 23.935 -26.612 1.00 78.62 471 SER A CA 1
ATOM 3630 C C . SER A 1 471 ? 11.221 22.677 -27.127 1.00 78.62 471 SER A C 1
ATOM 3632 O O . SER A 1 471 ? 9.999 22.591 -27.069 1.00 78.62 471 SER A O 1
ATOM 3634 N N . ASP A 1 472 ? 11.990 21.690 -27.590 1.00 80.69 472 ASP A N 1
ATOM 3635 C CA . ASP A 1 472 ? 11.477 20.467 -28.211 1.00 80.69 472 ASP A CA 1
ATOM 3636 C C . ASP A 1 472 ? 11.375 19.315 -27.199 1.00 80.69 472 ASP A C 1
ATOM 3638 O O . ASP A 1 472 ? 11.052 18.182 -27.565 1.00 80.69 472 ASP A O 1
ATOM 3642 N N . PHE A 1 473 ? 11.652 19.579 -25.915 1.00 78.19 473 PHE A N 1
ATOM 3643 C CA . PHE A 1 473 ? 11.707 18.556 -24.876 1.00 78.19 473 PHE A CA 1
ATOM 3644 C C . PHE A 1 473 ? 10.410 17.751 -24.801 1.00 78.19 473 PHE A C 1
ATOM 3646 O O . PHE A 1 473 ? 10.465 16.530 -24.905 1.00 78.19 473 PHE A O 1
ATOM 3653 N N . LEU A 1 474 ? 9.244 18.408 -24.724 1.00 72.88 474 LEU A N 1
ATOM 3654 C CA . LEU A 1 474 ? 7.945 17.720 -24.698 1.00 72.88 474 LEU A CA 1
ATOM 3655 C C . LEU A 1 474 ? 7.694 16.864 -25.937 1.00 72.88 474 LEU A C 1
ATOM 3657 O O . LEU A 1 474 ? 7.200 15.743 -25.818 1.00 72.88 474 LEU A O 1
ATOM 3661 N N . ALA A 1 475 ? 8.023 17.386 -27.121 1.00 78.44 475 ALA A N 1
ATOM 3662 C CA . ALA A 1 475 ? 7.889 16.629 -28.359 1.00 78.44 475 ALA A CA 1
ATOM 3663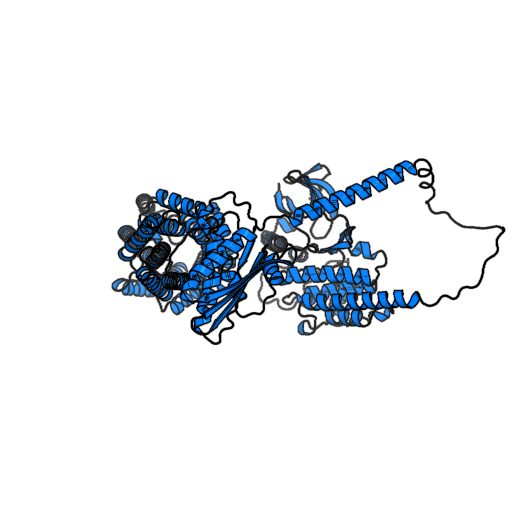 C C . ALA A 1 475 ? 8.746 15.358 -28.304 1.00 78.44 475 ALA A C 1
ATOM 3665 O O . ALA A 1 475 ? 8.261 14.283 -28.643 1.00 78.44 475 ALA A O 1
ATOM 3666 N N . THR A 1 476 ? 9.956 15.472 -27.754 1.00 82.94 476 THR A N 1
ATOM 3667 C CA . THR A 1 476 ? 10.875 14.349 -27.539 1.00 82.94 476 THR A CA 1
ATOM 3668 C C . THR A 1 476 ? 10.329 13.348 -26.517 1.00 82.94 476 THR A C 1
ATOM 3670 O O . THR A 1 476 ? 10.406 12.147 -26.741 1.00 82.94 476 THR A O 1
ATOM 3673 N N . GLN A 1 477 ? 9.708 13.802 -25.418 1.00 80.06 477 GLN A N 1
ATOM 3674 C CA . GLN A 1 477 ? 9.063 12.890 -24.458 1.00 80.06 477 GLN A CA 1
ATOM 3675 C C . GLN A 1 477 ? 7.959 12.056 -25.122 1.00 80.06 477 GLN A C 1
ATOM 3677 O O . GLN A 1 477 ? 7.819 10.868 -24.838 1.00 80.06 477 GLN A O 1
ATOM 3682 N N . ARG A 1 478 ? 7.163 12.686 -25.998 1.00 77.62 478 ARG A N 1
ATOM 3683 C CA . ARG A 1 478 ? 6.084 12.019 -26.743 1.00 77.62 478 ARG A CA 1
ATOM 3684 C C . ARG A 1 478 ? 6.633 11.018 -27.752 1.00 77.62 478 ARG A C 1
ATOM 3686 O O . ARG A 1 478 ? 6.095 9.921 -27.851 1.00 77.62 478 ARG A O 1
ATOM 3693 N N . GLU A 1 479 ? 7.688 11.400 -28.466 1.00 84.50 479 GLU A N 1
ATOM 3694 C CA . GLU A 1 479 ? 8.416 10.533 -29.396 1.00 84.50 479 GLU A CA 1
ATOM 3695 C C . GLU A 1 479 ? 8.916 9.275 -28.666 1.00 84.50 479 GLU A C 1
ATOM 3697 O O . GLU A 1 479 ? 8.515 8.171 -29.025 1.00 84.50 479 GLU A O 1
ATOM 3702 N N . ILE A 1 480 ? 9.627 9.445 -27.542 1.00 86.31 480 ILE A N 1
ATOM 3703 C CA . ILE A 1 480 ? 10.104 8.343 -26.689 1.00 86.31 480 ILE A CA 1
ATOM 3704 C C . ILE A 1 480 ? 8.946 7.447 -26.228 1.00 86.31 480 ILE A C 1
ATOM 3706 O O . ILE A 1 480 ? 9.009 6.229 -26.375 1.00 86.31 480 ILE A O 1
ATOM 3710 N N . ALA A 1 481 ? 7.874 8.029 -25.676 1.00 80.94 481 ALA A N 1
ATOM 3711 C CA . ALA A 1 481 ? 6.730 7.259 -25.187 1.00 80.94 481 ALA A CA 1
ATOM 3712 C C . ALA A 1 481 ? 6.085 6.423 -26.301 1.00 80.94 481 ALA A C 1
ATOM 3714 O O . ALA A 1 481 ? 5.790 5.247 -26.094 1.00 80.94 481 ALA A O 1
ATOM 3715 N N . ARG A 1 482 ? 5.889 7.012 -27.486 1.00 80.94 482 ARG A N 1
ATOM 3716 C CA . ARG A 1 482 ? 5.318 6.324 -28.646 1.00 80.94 482 ARG A CA 1
ATOM 3717 C C . ARG A 1 482 ? 6.210 5.174 -29.106 1.00 80.94 482 ARG A C 1
ATOM 3719 O O . ARG A 1 482 ? 5.710 4.068 -29.298 1.00 80.94 482 ARG A O 1
ATOM 3726 N N . GLU A 1 483 ? 7.510 5.417 -29.241 1.00 85.56 483 GLU A N 1
ATOM 3727 C CA . GLU A 1 483 ? 8.463 4.385 -29.647 1.00 85.56 483 GLU A CA 1
ATOM 3728 C C . GLU A 1 483 ? 8.487 3.221 -28.654 1.00 85.56 483 GLU A C 1
ATOM 3730 O O . GLU A 1 483 ? 8.422 2.065 -29.067 1.00 85.56 483 GLU A O 1
ATOM 3735 N N . ILE A 1 484 ? 8.483 3.494 -27.345 1.00 84.62 484 ILE A N 1
ATOM 3736 C CA . ILE A 1 484 ? 8.418 2.446 -26.318 1.00 84.62 484 ILE A CA 1
ATOM 3737 C C . ILE A 1 484 ? 7.193 1.559 -26.531 1.00 84.62 484 ILE A C 1
ATOM 3739 O O . ILE A 1 484 ? 7.322 0.338 -26.548 1.00 84.62 484 ILE A O 1
ATOM 3743 N N . VAL A 1 485 ? 6.015 2.143 -26.750 1.00 77.56 485 VAL A N 1
ATOM 3744 C CA . VAL A 1 485 ? 4.783 1.369 -26.967 1.00 77.56 485 VAL A CA 1
ATOM 3745 C C . VAL A 1 485 ? 4.893 0.490 -28.204 1.00 77.56 485 VAL A C 1
ATOM 3747 O O . VAL A 1 485 ? 4.590 -0.703 -28.126 1.00 77.56 485 VAL A O 1
ATOM 3750 N N . GLU A 1 486 ? 5.349 1.051 -29.326 1.00 77.88 486 GLU A N 1
ATOM 3751 C CA . GLU A 1 486 ? 5.541 0.297 -30.568 1.00 77.88 486 GLU A CA 1
ATOM 3752 C C . GLU A 1 486 ? 6.479 -0.907 -30.343 1.00 77.88 486 GLU A C 1
ATOM 3754 O O . GLU A 1 486 ? 6.268 -1.994 -30.892 1.00 77.88 486 GLU A O 1
ATOM 3759 N N . LYS A 1 487 ? 7.492 -0.755 -29.480 1.00 81.38 487 LYS A N 1
ATOM 3760 C CA . LYS A 1 487 ? 8.484 -1.798 -29.171 1.00 81.38 487 LYS A CA 1
ATOM 3761 C C . LYS A 1 487 ? 8.021 -2.809 -28.128 1.00 81.38 487 LYS A C 1
ATOM 3763 O O . LYS A 1 487 ? 8.471 -3.954 -28.184 1.00 81.38 487 LYS A O 1
ATOM 3768 N N . LEU A 1 488 ? 7.095 -2.448 -27.238 1.00 73.56 488 LEU A N 1
ATOM 3769 C CA . LEU A 1 488 ? 6.524 -3.362 -26.243 1.00 73.56 488 LEU A CA 1
ATOM 3770 C C . LEU A 1 488 ? 5.664 -4.477 -26.871 1.00 73.56 488 LEU A C 1
ATOM 3772 O O . LEU A 1 488 ? 5.330 -5.445 -26.185 1.00 73.56 488 LEU A O 1
ATOM 3776 N N . ARG A 1 489 ? 5.350 -4.392 -28.179 1.00 62.12 489 ARG A N 1
ATOM 3777 C CA . ARG A 1 489 ? 4.555 -5.383 -28.941 1.00 62.12 489 ARG A CA 1
ATOM 3778 C C . ARG A 1 489 ? 3.261 -5.771 -28.221 1.00 62.12 489 ARG A C 1
ATOM 3780 O O . ARG A 1 489 ? 2.828 -6.926 -28.273 1.00 62.12 489 ARG A O 1
ATOM 3787 N N . LEU A 1 490 ? 2.663 -4.813 -27.519 1.00 59.44 490 LEU A N 1
ATOM 3788 C CA . LEU A 1 490 ? 1.379 -4.999 -26.866 1.00 59.44 490 LEU A CA 1
ATOM 3789 C C . LEU A 1 490 ? 0.371 -5.416 -27.942 1.00 59.44 490 LEU A C 1
ATOM 3791 O O . LEU A 1 490 ? 0.283 -4.786 -28.996 1.00 59.44 490 LEU A O 1
ATOM 3795 N N . LYS A 1 491 ? -0.396 -6.486 -27.700 1.00 46.28 491 LYS A N 1
ATOM 3796 C CA . LYS A 1 491 ? -1.637 -6.704 -28.452 1.00 46.28 491 LYS A CA 1
ATOM 3797 C C . LYS A 1 491 ? -2.584 -5.598 -28.006 1.00 46.28 491 LYS A C 1
ATOM 3799 O O . LYS A 1 491 ? -3.337 -5.786 -27.055 1.00 46.28 491 LYS A O 1
ATOM 3804 N N . VAL A 1 492 ? -2.475 -4.424 -28.619 1.00 48.62 492 VAL A N 1
ATOM 3805 C CA . VAL A 1 492 ? -3.326 -3.284 -28.295 1.00 48.62 492 VAL A CA 1
ATOM 3806 C C . VAL A 1 492 ? -4.718 -3.605 -28.840 1.00 48.62 492 VAL A C 1
ATOM 3808 O O . VAL A 1 492 ? -5.058 -3.298 -29.974 1.00 48.62 492 VAL A O 1
ATOM 3811 N N . SER A 1 493 ? -5.522 -4.320 -28.056 1.00 41.44 493 SER A N 1
ATOM 3812 C CA . SER A 1 493 ? -6.941 -4.558 -28.337 1.00 41.44 493 SER A CA 1
ATOM 3813 C C . SER A 1 493 ? -7.820 -3.412 -27.812 1.00 41.44 493 SER A C 1
ATOM 3815 O O . SER A 1 493 ? -8.994 -3.622 -27.528 1.00 41.44 493 SER A O 1
ATOM 3817 N N . GLY A 1 494 ? -7.245 -2.218 -27.633 1.00 46.62 494 GLY A N 1
ATOM 3818 C CA . GLY A 1 494 ? -7.875 -1.042 -27.035 1.00 46.62 494 GLY A CA 1
ATOM 3819 C C . GLY A 1 494 ? -7.391 0.258 -27.681 1.00 46.62 494 GLY A C 1
ATOM 3820 O O . GLY A 1 494 ? -6.431 0.266 -28.438 1.00 46.62 494 GLY A O 1
ATOM 3821 N N . ASP A 1 495 ? -8.100 1.347 -27.415 1.00 44.12 495 ASP A N 1
ATOM 3822 C CA . ASP A 1 495 ? -7.956 2.643 -28.081 1.00 44.12 495 ASP A CA 1
ATOM 3823 C C . ASP A 1 495 ? -6.513 3.201 -27.997 1.00 44.12 495 ASP A C 1
ATOM 3825 O O . ASP A 1 495 ? -6.056 3.604 -26.926 1.00 44.12 495 ASP A O 1
ATOM 3829 N N . GLU A 1 496 ? -5.787 3.282 -29.124 1.00 47.44 496 GLU A N 1
ATOM 3830 C CA . GLU A 1 496 ? -4.453 3.922 -29.223 1.00 47.44 496 GLU A CA 1
ATOM 3831 C C . GLU A 1 496 ? -4.470 5.414 -28.804 1.00 47.44 496 GLU A C 1
ATOM 3833 O O . GLU A 1 496 ? -3.422 6.047 -28.631 1.00 47.44 496 GLU A O 1
ATOM 3838 N N . ARG A 1 497 ? -5.665 5.985 -28.585 1.00 49.88 497 ARG A N 1
ATOM 3839 C CA . ARG A 1 497 ? -5.893 7.373 -28.165 1.00 49.88 497 ARG A CA 1
ATOM 3840 C C . ARG A 1 497 ? -5.179 7.760 -26.867 1.00 49.88 497 ARG A C 1
ATOM 3842 O O . ARG A 1 497 ? -4.778 8.911 -26.758 1.00 49.88 497 ARG A O 1
ATOM 3849 N N . GLY A 1 498 ? -4.958 6.846 -25.916 1.00 53.44 498 GLY A N 1
ATOM 3850 C CA . GLY A 1 498 ? -4.292 7.168 -24.640 1.00 53.44 498 GLY A CA 1
ATOM 3851 C C . GLY A 1 498 ? -2.837 7.650 -24.786 1.00 53.44 498 GLY A C 1
ATOM 3852 O O . GLY A 1 498 ? -2.405 8.545 -24.063 1.00 53.44 498 GLY A O 1
ATOM 3853 N N . ILE A 1 499 ? -2.094 7.116 -25.763 1.00 52.53 499 ILE A N 1
ATOM 3854 C CA . ILE A 1 499 ? -0.693 7.498 -26.041 1.00 52.53 499 ILE A CA 1
ATOM 3855 C C . ILE A 1 499 ? -0.627 8.725 -26.944 1.00 52.53 499 ILE A C 1
ATOM 3857 O O . ILE A 1 499 ? 0.244 9.578 -26.775 1.00 52.53 499 ILE A O 1
ATOM 3861 N N . ALA A 1 500 ? -1.570 8.823 -27.886 1.00 48.41 500 ALA A N 1
ATOM 3862 C CA . ALA A 1 500 ? -1.716 9.964 -28.780 1.00 48.41 500 ALA A CA 1
ATOM 3863 C C . ALA A 1 500 ? -2.322 11.202 -28.089 1.00 48.41 500 ALA A C 1
ATOM 3865 O O . ALA A 1 500 ? -2.370 12.268 -28.696 1.00 48.41 500 ALA A O 1
ATOM 3866 N N . LYS A 1 501 ? -2.784 11.098 -26.833 1.00 58.53 501 LYS A N 1
ATOM 3867 C CA . LYS A 1 501 ? -3.338 12.233 -26.089 1.00 58.53 501 LYS A CA 1
ATOM 3868 C C . LYS A 1 501 ? -2.263 13.281 -25.777 1.00 58.53 501 LYS A C 1
ATOM 3870 O O . LYS A 1 501 ? -1.293 13.069 -25.034 1.00 58.53 501 LYS A O 1
ATOM 3875 N N . HIS A 1 502 ? -2.477 14.460 -26.345 1.00 63.94 502 HIS A N 1
ATOM 3876 C CA . HIS A 1 502 ? -1.737 15.680 -26.062 1.00 63.94 502 HIS A CA 1
ATOM 3877 C C . HIS A 1 502 ? -2.397 16.399 -24.879 1.00 63.9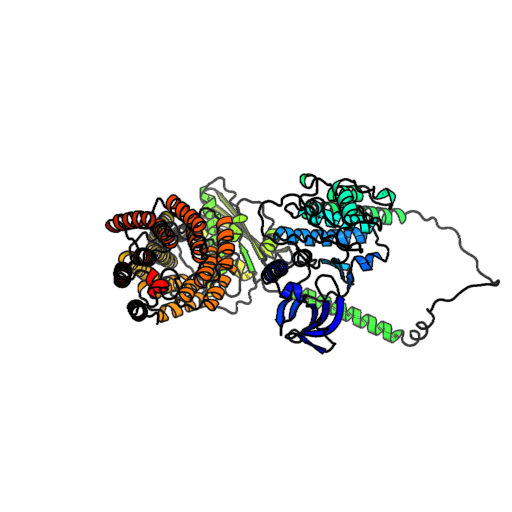4 502 HIS A C 1
ATOM 3879 O O . HIS A 1 502 ? -3.352 17.140 -25.069 1.00 63.94 502 HIS A O 1
ATOM 3885 N N . PHE A 1 503 ? -1.916 16.166 -23.651 1.00 72.44 503 PHE A N 1
ATOM 3886 C CA . PHE A 1 503 ? -2.501 16.804 -22.460 1.00 72.44 503 PHE A CA 1
ATOM 3887 C C . PHE A 1 503 ? -2.279 18.324 -22.418 1.00 72.44 503 PHE A C 1
ATOM 3889 O O . PHE A 1 503 ? -3.143 19.062 -21.962 1.00 72.44 503 PHE A O 1
ATOM 3896 N N . THR A 1 504 ? -1.111 18.778 -22.874 1.00 78.69 504 THR A N 1
ATOM 3897 C CA . THR A 1 504 ? -0.745 20.192 -23.016 1.00 78.69 504 THR A CA 1
ATOM 3898 C C . THR A 1 504 ? 0.394 20.319 -24.030 1.00 78.69 504 THR A C 1
ATOM 3900 O O . THR A 1 504 ? 1.215 19.403 -24.170 1.00 78.69 504 THR A O 1
ATOM 3903 N N . GLU A 1 505 ? 0.452 21.450 -24.734 1.00 76.19 505 GLU A N 1
ATOM 3904 C CA . GLU A 1 505 ? 1.603 21.830 -25.569 1.00 76.19 505 GLU A CA 1
ATOM 3905 C C . GLU A 1 505 ? 2.625 22.695 -24.809 1.00 76.19 505 GLU A C 1
ATOM 3907 O O . GLU A 1 505 ? 3.706 22.983 -25.322 1.00 76.19 505 GLU A O 1
ATOM 3912 N N . SER A 1 506 ? 2.322 23.085 -23.565 1.00 81.25 506 SER A N 1
ATOM 3913 C CA . SER A 1 506 ? 3.201 23.892 -22.721 1.00 81.25 506 SER A CA 1
ATOM 3914 C C . SER A 1 506 ? 4.011 23.015 -21.766 1.00 81.25 506 SER A C 1
ATOM 3916 O O . SER A 1 506 ? 3.482 22.418 -20.826 1.00 81.25 506 SER A O 1
ATOM 3918 N N . ASN A 1 507 ? 5.332 22.966 -21.973 1.00 71.06 507 ASN A N 1
ATOM 3919 C CA . ASN A 1 507 ? 6.245 22.248 -21.072 1.00 71.06 507 ASN A CA 1
ATOM 3920 C C . ASN A 1 507 ? 6.182 22.813 -19.659 1.00 71.06 507 ASN A C 1
ATOM 3922 O O . ASN A 1 507 ? 6.149 22.075 -18.679 1.00 71.06 507 ASN A O 1
ATOM 3926 N N . GLU A 1 508 ? 6.150 24.140 -19.572 1.00 77.69 508 GLU A N 1
ATOM 3927 C CA . GLU A 1 508 ? 6.106 24.845 -18.303 1.00 77.69 508 GLU A CA 1
ATOM 3928 C C . GLU A 1 508 ? 4.825 24.499 -17.534 1.00 77.69 508 GLU A C 1
ATOM 3930 O O . GLU A 1 508 ? 4.909 24.163 -16.354 1.00 77.69 508 GLU A O 1
ATOM 3935 N N . ALA A 1 509 ? 3.667 24.467 -18.211 1.00 85.69 509 ALA A N 1
ATOM 3936 C CA . ALA A 1 509 ? 2.406 24.052 -17.597 1.00 85.69 509 ALA A CA 1
ATOM 3937 C C . ALA A 1 509 ? 2.495 22.620 -17.045 1.00 85.69 509 ALA A C 1
ATOM 3939 O O . ALA A 1 509 ? 2.196 22.378 -15.877 1.00 85.69 509 ALA A O 1
ATOM 3940 N N . TYR A 1 510 ? 2.992 21.671 -17.844 1.00 80.38 510 TYR A N 1
ATOM 3941 C CA . TYR A 1 510 ? 3.106 20.278 -17.409 1.00 80.38 510 TYR A CA 1
ATOM 3942 C C . TYR A 1 510 ? 4.009 20.110 -16.175 1.00 80.38 510 TYR A C 1
ATOM 3944 O O . TYR A 1 510 ? 3.645 19.419 -15.225 1.00 80.38 510 TYR A O 1
ATOM 3952 N N . GLN A 1 511 ? 5.164 20.782 -16.146 1.00 74.81 511 GLN A N 1
ATOM 3953 C CA . GLN A 1 511 ? 6.085 20.726 -15.005 1.00 74.81 511 GLN A CA 1
ATOM 3954 C C . GLN A 1 511 ? 5.483 21.339 -13.735 1.00 74.81 511 GLN A C 1
ATOM 3956 O O . GLN A 1 511 ? 5.648 20.797 -12.640 1.00 74.81 511 GLN A O 1
ATOM 3961 N N . LEU A 1 512 ? 4.765 22.456 -13.869 1.00 84.38 512 LEU A N 1
ATOM 3962 C CA . LEU A 1 512 ? 4.046 23.077 -12.757 1.00 84.38 512 LEU A CA 1
ATOM 3963 C C . LEU A 1 512 ? 2.973 22.129 -12.207 1.00 84.38 512 LEU A C 1
ATOM 3965 O O . LEU A 1 512 ? 2.902 21.932 -10.995 1.00 84.38 512 LEU A O 1
ATOM 3969 N N . TYR A 1 513 ? 2.210 21.460 -13.073 1.00 86.81 513 TYR A N 1
ATOM 3970 C CA . TYR A 1 513 ? 1.246 20.441 -12.657 1.00 86.81 513 TYR A CA 1
ATOM 3971 C C . TYR A 1 513 ? 1.889 19.303 -11.846 1.00 86.81 513 TYR A C 1
ATOM 3973 O O . TYR A 1 513 ? 1.393 18.976 -10.766 1.00 86.81 513 TYR A O 1
ATOM 3981 N N . LEU A 1 514 ? 3.017 18.741 -12.296 1.00 77.25 514 LEU A N 1
ATOM 3982 C CA . LEU A 1 514 ? 3.721 17.682 -11.556 1.00 77.25 514 LEU A CA 1
ATOM 3983 C C . LEU A 1 514 ? 4.198 18.156 -10.173 1.00 77.25 514 LEU A C 1
ATOM 3985 O O . LEU A 1 514 ? 4.009 17.463 -9.171 1.00 77.25 514 LEU A O 1
ATOM 3989 N N . ARG A 1 515 ? 4.727 19.384 -10.074 1.00 77.75 515 ARG A N 1
ATOM 3990 C CA . ARG A 1 515 ? 5.065 19.993 -8.774 1.00 77.75 515 ARG A CA 1
ATOM 3991 C C . ARG A 1 515 ? 3.836 20.112 -7.878 1.00 77.75 515 ARG A C 1
ATOM 3993 O O . ARG A 1 515 ? 3.917 19.798 -6.689 1.00 77.75 515 ARG A O 1
ATOM 4000 N N . GLY A 1 516 ? 2.696 20.504 -8.443 1.00 86.88 516 GLY A N 1
ATOM 4001 C CA . GLY A 1 516 ? 1.418 20.504 -7.740 1.00 86.88 516 GLY A CA 1
ATOM 4002 C C . GLY A 1 516 ? 1.083 19.127 -7.159 1.00 86.88 516 GLY A C 1
ATOM 4003 O O . GLY A 1 516 ? 0.818 19.017 -5.958 1.00 86.88 516 GLY A O 1
ATOM 4004 N N . ARG A 1 517 ? 1.200 18.060 -7.963 1.00 83.25 517 ARG A N 1
ATOM 4005 C CA . ARG A 1 517 ? 0.940 16.670 -7.540 1.00 83.25 517 ARG A CA 1
ATOM 4006 C C . ARG A 1 517 ? 1.873 16.213 -6.420 1.00 83.25 517 ARG A C 1
ATOM 4008 O O . ARG A 1 517 ? 1.407 15.589 -5.463 1.00 83.25 517 ARG A O 1
ATOM 4015 N N . PHE A 1 518 ? 3.155 16.571 -6.492 1.00 78.00 518 PHE A N 1
ATOM 4016 C CA . PHE A 1 518 ? 4.135 16.279 -5.445 1.00 78.00 518 PHE A CA 1
ATOM 4017 C C . PHE A 1 518 ? 3.740 16.891 -4.094 1.00 78.00 518 PHE A C 1
ATOM 4019 O O . PHE A 1 518 ? 3.738 16.204 -3.071 1.00 78.00 518 PHE A O 1
ATOM 4026 N N . TYR A 1 519 ? 3.376 18.177 -4.068 1.00 81.50 519 TYR A N 1
ATOM 4027 C CA . TYR A 1 519 ? 2.968 18.836 -2.823 1.00 81.50 519 TYR A CA 1
ATOM 4028 C C . TYR A 1 519 ? 1.604 18.351 -2.320 1.00 81.50 519 TYR A C 1
ATOM 4030 O O . TYR A 1 519 ? 1.430 18.178 -1.112 1.00 81.50 519 TYR A O 1
ATOM 4038 N N . TRP A 1 520 ? 0.678 18.038 -3.227 1.00 87.31 520 TRP A N 1
ATOM 4039 C CA . TRP A 1 520 ? -0.619 17.451 -2.894 1.00 87.31 520 TRP A CA 1
ATOM 4040 C C . TRP A 1 520 ? -0.485 16.095 -2.181 1.00 87.31 520 TRP A C 1
ATOM 4042 O O . TRP A 1 520 ? -1.211 15.809 -1.225 1.00 87.31 520 TRP A O 1
ATOM 4052 N N . ALA A 1 521 ? 0.492 15.269 -2.569 1.00 81.19 521 ALA A N 1
ATOM 4053 C CA . ALA A 1 521 ? 0.734 13.968 -1.944 1.00 81.19 521 ALA A CA 1
ATOM 4054 C C . ALA A 1 521 ? 1.156 14.056 -0.463 1.00 81.19 521 ALA A C 1
ATOM 4056 O O . ALA A 1 521 ? 0.945 13.097 0.281 1.00 81.19 521 ALA A O 1
ATOM 4057 N N . LYS A 1 522 ? 1.686 15.203 -0.006 1.00 81.12 522 LYS A N 1
ATOM 4058 C CA . LYS A 1 522 ? 2.148 15.400 1.382 1.00 81.12 522 LYS A CA 1
ATOM 4059 C C . LYS A 1 522 ? 1.023 15.466 2.415 1.00 81.12 522 LYS A C 1
ATOM 4061 O O . LYS A 1 522 ? 1.275 15.223 3.589 1.00 81.12 522 LYS A O 1
ATOM 4066 N N . ARG A 1 523 ? -0.208 15.790 1.998 1.00 87.38 523 ARG A N 1
ATOM 4067 C CA . ARG A 1 523 ? -1.392 15.909 2.879 1.00 87.38 523 ARG A CA 1
ATOM 4068 C C . ARG A 1 523 ? -1.225 16.878 4.062 1.00 87.38 523 ARG A C 1
ATOM 4070 O O . ARG A 1 523 ? -1.807 16.657 5.120 1.00 87.38 523 ARG A O 1
ATOM 4077 N N . THR A 1 524 ? -0.463 17.955 3.886 1.00 89.00 524 THR A N 1
ATOM 4078 C CA . THR A 1 524 ? -0.344 19.049 4.866 1.00 89.00 524 THR A CA 1
ATOM 4079 C C . THR A 1 524 ? -1.021 20.314 4.345 1.00 89.00 524 THR A C 1
ATOM 4081 O O . THR A 1 524 ? -1.143 20.484 3.135 1.00 89.00 524 THR A O 1
ATOM 4084 N N . GLU A 1 525 ? -1.437 21.218 5.235 1.00 88.56 525 GLU A N 1
ATOM 4085 C CA . GLU A 1 525 ? -2.007 22.527 4.863 1.00 88.56 525 GLU A CA 1
ATOM 4086 C C . GLU A 1 525 ? -1.060 23.310 3.934 1.00 88.56 525 GLU A C 1
ATOM 4088 O O . GLU A 1 525 ? -1.441 23.706 2.836 1.00 88.56 525 GLU A O 1
ATOM 4093 N N . GLU A 1 526 ? 0.215 23.416 4.313 1.00 89.69 526 GLU A N 1
ATOM 4094 C CA . GLU A 1 526 ? 1.266 24.066 3.518 1.00 89.69 526 GLU A CA 1
ATOM 4095 C C . GLU A 1 526 ? 1.486 23.392 2.155 1.00 89.69 526 GLU A C 1
ATOM 4097 O O . GLU A 1 526 ? 1.738 24.060 1.151 1.00 89.69 526 GLU A O 1
ATOM 4102 N N . GLY A 1 527 ? 1.410 22.057 2.112 1.00 88.62 527 GLY A N 1
ATOM 4103 C CA . GLY A 1 527 ? 1.494 21.288 0.875 1.00 88.62 527 GLY A CA 1
ATOM 4104 C C . GLY A 1 527 ? 0.304 21.566 -0.039 1.00 88.62 527 GLY A C 1
ATOM 4105 O O . GLY A 1 527 ? 0.492 21.794 -1.231 1.00 88.62 527 GLY A O 1
ATOM 4106 N N . MET A 1 528 ? -0.908 21.630 0.515 1.00 92.81 528 MET A N 1
ATOM 4107 C CA . MET A 1 528 ? -2.105 21.960 -0.257 1.00 92.81 528 MET A CA 1
ATOM 4108 C C . MET A 1 528 ? -2.038 23.379 -0.821 1.00 92.81 528 MET A C 1
ATOM 4110 O O . MET A 1 528 ? -2.294 23.550 -2.012 1.00 92.81 528 MET A O 1
ATOM 4114 N N . GLN A 1 529 ? -1.600 24.367 -0.034 1.00 93.31 529 GLN A N 1
ATOM 4115 C CA . GLN A 1 529 ? -1.443 25.738 -0.526 1.00 93.31 529 GLN A CA 1
ATOM 4116 C C . GLN A 1 529 ? -0.435 25.818 -1.679 1.00 93.31 529 GLN A C 1
ATOM 4118 O O . GLN A 1 529 ? -0.758 26.338 -2.742 1.00 93.31 529 GLN A O 1
ATOM 4123 N N . LYS A 1 530 ? 0.748 25.206 -1.527 1.00 91.25 530 LYS A N 1
ATOM 4124 C CA . LYS A 1 530 ? 1.735 25.143 -2.618 1.00 91.25 530 LYS A CA 1
ATOM 4125 C C . LYS A 1 530 ? 1.183 24.431 -3.850 1.00 91.25 530 LYS A C 1
ATOM 4127 O O . LYS A 1 530 ? 1.483 24.836 -4.967 1.00 91.25 530 LYS A O 1
ATOM 4132 N N . SER A 1 531 ? 0.390 23.374 -3.664 1.00 93.12 531 SER A N 1
ATOM 4133 C CA . SER A 1 531 ? -0.221 22.669 -4.791 1.00 93.12 531 SER A CA 1
ATOM 4134 C C . SER A 1 531 ? -1.207 23.552 -5.558 1.00 93.12 531 SER A C 1
ATOM 4136 O O . SER A 1 531 ? -1.116 23.595 -6.781 1.00 93.12 531 SER A O 1
ATOM 4138 N N . LEU A 1 532 ? -2.059 24.323 -4.863 1.00 96.50 532 LEU A N 1
ATOM 4139 C CA . LEU A 1 532 ? -2.952 25.303 -5.489 1.00 96.50 532 LEU A CA 1
ATOM 4140 C C . LEU A 1 532 ? -2.164 26.316 -6.321 1.00 96.50 532 LEU A C 1
ATOM 4142 O O . LEU A 1 532 ? -2.489 26.522 -7.488 1.00 96.50 532 LEU A O 1
ATOM 4146 N N . ASP A 1 533 ? -1.106 26.894 -5.746 1.00 96.25 533 ASP A N 1
ATOM 4147 C CA . ASP A 1 533 ? -0.289 27.904 -6.421 1.00 96.25 533 ASP A CA 1
ATOM 4148 C C . ASP A 1 533 ? 0.337 27.346 -7.710 1.00 96.25 533 ASP A C 1
ATOM 4150 O O . ASP A 1 533 ? 0.361 28.022 -8.740 1.00 96.25 533 ASP A O 1
ATOM 4154 N N . TYR A 1 534 ? 0.831 26.103 -7.679 1.00 93.19 534 TYR A N 1
ATOM 4155 C CA . TYR A 1 534 ? 1.406 25.452 -8.856 1.00 93.19 534 TYR A CA 1
ATOM 4156 C C . TYR A 1 534 ? 0.360 25.093 -9.914 1.00 93.19 534 TYR A C 1
ATOM 4158 O O . TYR A 1 534 ? 0.617 25.296 -11.100 1.00 93.19 534 TYR A O 1
ATOM 4166 N N . TYR A 1 535 ? -0.816 24.594 -9.526 1.00 96.81 535 TYR A N 1
ATOM 4167 C CA . TYR A 1 535 ? -1.888 24.321 -10.487 1.00 96.81 535 TYR A CA 1
ATOM 4168 C C . TYR A 1 535 ? -2.415 25.605 -11.124 1.00 96.81 535 TYR A C 1
ATOM 4170 O O . TYR A 1 535 ? -2.650 25.627 -12.328 1.00 96.81 535 TYR A O 1
ATOM 4178 N N . GLN A 1 536 ? -2.531 26.690 -10.357 1.00 98.06 536 GLN A N 1
ATOM 4179 C CA . GLN A 1 536 ? -2.950 27.985 -10.881 1.00 98.06 536 GLN A CA 1
ATOM 4180 C C . GLN A 1 536 ? -1.940 28.526 -11.902 1.00 98.06 536 GLN A C 1
ATOM 4182 O O . GLN A 1 536 ? -2.329 28.876 -13.013 1.00 98.06 536 GLN A O 1
ATOM 4187 N N . GLN A 1 537 ? -0.642 28.493 -11.584 1.00 96.88 537 GLN A N 1
ATOM 4188 C CA . GLN A 1 537 ? 0.409 28.848 -12.544 1.00 96.88 537 GLN A CA 1
ATOM 4189 C C . GLN A 1 537 ? 0.383 27.929 -13.774 1.00 96.88 537 GLN A C 1
ATOM 4191 O O . GLN A 1 537 ? 0.550 28.391 -14.898 1.00 96.88 537 GLN A O 1
ATOM 4196 N N . SER A 1 538 ? 0.136 26.628 -13.593 1.00 94.62 538 SER A N 1
ATOM 4197 C CA . SER A 1 538 ? -0.013 25.689 -14.708 1.00 94.62 538 SER A CA 1
ATOM 4198 C C . SER A 1 538 ? -1.165 26.088 -15.637 1.00 94.62 538 SER A C 1
ATOM 4200 O O . SER A 1 538 ? -1.003 26.049 -16.854 1.00 94.62 538 SER A O 1
ATOM 4202 N N . ILE A 1 539 ? -2.309 26.487 -15.078 1.00 97.56 539 ILE A N 1
ATOM 4203 C CA . ILE A 1 539 ? -3.486 26.951 -15.826 1.00 97.56 539 ILE A CA 1
ATOM 4204 C C . ILE A 1 539 ? -3.201 28.281 -16.535 1.00 97.56 539 ILE A C 1
ATOM 4206 O O . ILE A 1 539 ? -3.623 28.473 -17.669 1.00 97.56 539 ILE A O 1
ATOM 4210 N N . GLU A 1 540 ? -2.458 29.196 -15.911 1.00 97.56 540 GLU A N 1
ATOM 4211 C CA . GLU A 1 540 ? -2.048 30.454 -16.550 1.00 97.56 540 GLU A CA 1
ATOM 4212 C C . GLU A 1 540 ? -1.160 30.217 -17.777 1.00 97.56 540 GLU A C 1
ATOM 4214 O O . GLU A 1 540 ? -1.260 30.941 -18.769 1.00 97.56 540 GLU A O 1
ATOM 4219 N N . LYS A 1 541 ? -0.305 29.189 -17.727 1.00 94.25 541 LYS A N 1
ATOM 4220 C CA . LYS A 1 541 ? 0.570 28.804 -18.842 1.00 94.25 541 LYS A CA 1
ATOM 4221 C C . LYS A 1 541 ? -0.161 28.055 -19.949 1.00 94.25 541 LYS A C 1
ATOM 4223 O O . LYS A 1 541 ? 0.227 28.190 -21.108 1.00 94.25 541 LYS A O 1
ATOM 4228 N N . ASP A 1 542 ? -1.179 27.269 -19.612 1.00 94.38 542 ASP A N 1
ATOM 4229 C CA . ASP A 1 542 ? -2.069 26.633 -20.581 1.00 94.38 542 ASP A CA 1
ATOM 4230 C C . ASP A 1 542 ? -3.502 26.505 -20.027 1.00 94.38 542 ASP A C 1
ATOM 4232 O O . ASP A 1 542 ? -3.825 25.530 -19.340 1.00 94.38 542 ASP A O 1
ATOM 4236 N N . PRO A 1 543 ? -4.402 27.445 -20.376 1.00 96.31 543 PRO A N 1
ATOM 4237 C CA . PRO A 1 543 ? -5.794 27.415 -19.928 1.00 96.31 543 PRO A CA 1
ATOM 4238 C C . PRO A 1 543 ? -6.620 26.241 -20.470 1.00 96.31 543 PRO A C 1
ATOM 4240 O O . PRO A 1 543 ? -7.767 26.066 -20.065 1.00 96.31 543 PRO A O 1
ATOM 4243 N N . LYS A 1 544 ? -6.090 25.452 -21.414 1.00 95.12 544 LYS A N 1
ATOM 4244 C CA . LYS A 1 544 ? -6.753 24.249 -21.939 1.00 95.12 544 LYS A CA 1
ATOM 4245 C C . LYS A 1 544 ? -6.268 22.967 -21.263 1.00 95.12 544 LYS A C 1
ATOM 4247 O O . LYS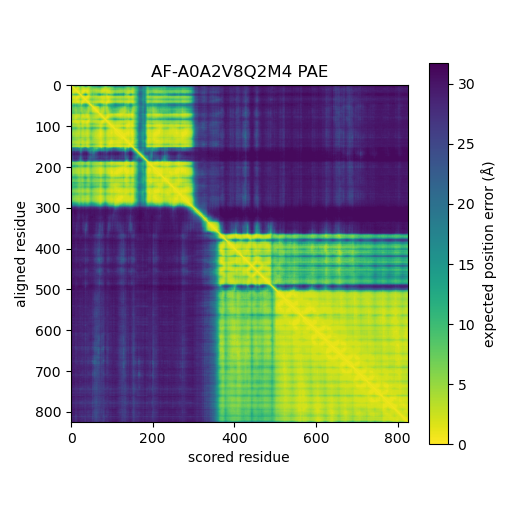 A 1 544 ? -6.748 21.887 -21.599 1.00 95.12 544 LYS A O 1
ATOM 4252 N N . PHE A 1 545 ? -5.352 23.062 -20.298 1.00 93.50 545 PHE A N 1
ATOM 4253 C CA . PHE A 1 545 ? -4.767 21.896 -19.651 1.00 93.50 545 PHE A CA 1
ATOM 4254 C C . PHE A 1 545 ? -5.688 21.306 -18.568 1.00 93.50 545 PHE A C 1
ATOM 4256 O O . PHE A 1 545 ? -5.608 21.649 -17.387 1.00 93.50 545 PHE A O 1
ATOM 4263 N N . ALA A 1 546 ? -6.556 20.373 -18.971 1.00 94.88 546 ALA A N 1
ATOM 4264 C CA . ALA A 1 546 ? -7.593 19.770 -18.126 1.00 94.88 546 ALA A CA 1
ATOM 4265 C C . ALA A 1 546 ? -7.078 19.177 -16.795 1.00 94.88 546 ALA A C 1
ATOM 4267 O O . ALA A 1 546 ? -7.692 19.381 -15.746 1.00 94.88 546 ALA A O 1
ATOM 4268 N N . LEU A 1 547 ? -5.925 18.494 -16.794 1.00 92.69 547 LEU A N 1
ATOM 4269 C CA . LEU A 1 547 ? -5.371 17.881 -15.576 1.00 92.69 547 LEU A CA 1
ATOM 4270 C C . LEU A 1 547 ? -4.994 18.911 -14.504 1.00 92.69 547 LEU A C 1
ATOM 4272 O O . LEU A 1 547 ? -5.112 18.615 -13.316 1.00 92.69 547 LEU A O 1
ATOM 4276 N N . 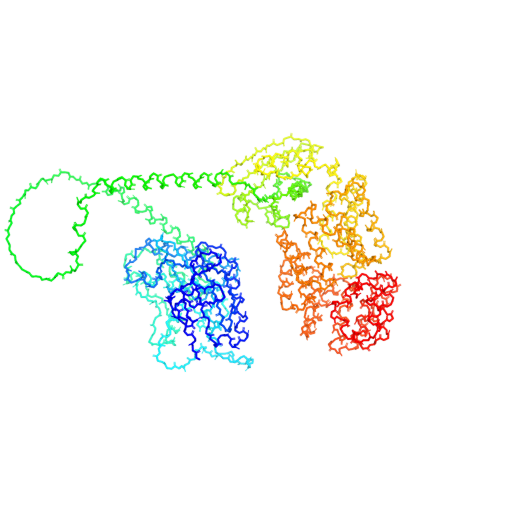ALA A 1 548 ? -4.586 20.123 -14.890 1.00 95.88 548 ALA A N 1
ATOM 4277 C CA . ALA A 1 548 ? -4.286 21.178 -13.927 1.00 95.88 548 ALA A CA 1
ATOM 4278 C C . ALA A 1 548 ? -5.548 21.639 -13.181 1.00 95.88 548 ALA A C 1
ATOM 4280 O O . ALA A 1 548 ? -5.504 21.844 -11.969 1.00 95.88 548 ALA A O 1
ATOM 4281 N N . TYR A 1 549 ? -6.691 21.701 -13.871 1.00 98.38 549 TYR A N 1
ATOM 4282 C CA . TYR A 1 549 ? -7.989 21.957 -13.243 1.00 98.38 549 TYR A CA 1
ATOM 4283 C C . TYR A 1 549 ? -8.431 20.809 -12.324 1.00 98.38 549 TYR A C 1
ATOM 4285 O O . TYR A 1 549 ? -8.928 21.068 -11.231 1.00 98.38 549 TYR A O 1
ATOM 4293 N N . SER A 1 550 ? -8.203 19.548 -12.704 1.00 97.00 550 SER A N 1
ATOM 4294 C CA . SER A 1 550 ? -8.470 18.407 -11.811 1.00 97.00 550 SER A CA 1
ATOM 4295 C C . SER A 1 550 ? -7.580 18.438 -10.560 1.00 97.00 550 SER A C 1
ATOM 4297 O O . SER A 1 550 ? -8.081 18.281 -9.450 1.00 97.00 550 SER A O 1
ATOM 4299 N N . GLY A 1 551 ? -6.289 18.756 -10.701 1.00 95.38 551 GLY A N 1
ATOM 4300 C CA . GLY A 1 551 ? -5.394 18.951 -9.557 1.00 95.38 551 GLY A CA 1
ATOM 4301 C C . GLY A 1 551 ? -5.857 20.080 -8.629 1.00 95.38 551 GLY A C 1
ATOM 4302 O O . GLY A 1 551 ? -5.841 19.926 -7.405 1.00 95.38 551 GLY A O 1
ATOM 4303 N N . LEU A 1 552 ? -6.331 21.193 -9.201 1.00 97.94 552 LEU A N 1
ATOM 4304 C CA . LEU A 1 552 ? -6.929 22.300 -8.453 1.00 97.94 552 LEU A CA 1
ATOM 4305 C C . LEU A 1 552 ? -8.177 21.841 -7.678 1.00 97.94 552 LEU A C 1
ATOM 4307 O O . LEU A 1 552 ? -8.335 22.187 -6.505 1.00 97.94 552 LEU A O 1
ATOM 4311 N N . ALA A 1 553 ? -9.028 21.021 -8.304 1.00 98.06 553 ALA A N 1
ATOM 4312 C CA . ALA A 1 553 ? -10.198 20.434 -7.661 1.00 98.06 553 ALA A CA 1
ATOM 4313 C C . ALA A 1 553 ? -9.816 19.555 -6.461 1.00 98.06 553 ALA A C 1
ATOM 4315 O O . ALA A 1 553 ? -10.350 19.737 -5.365 1.00 98.06 553 ALA A O 1
ATOM 4316 N N . ASP A 1 554 ? -8.843 18.662 -6.640 1.00 96.56 554 ASP A N 1
ATOM 4317 C CA . ASP A 1 554 ? -8.366 17.757 -5.594 1.00 96.56 554 ASP A CA 1
ATOM 4318 C C . ASP A 1 554 ? -7.729 18.496 -4.409 1.00 96.56 554 ASP A C 1
ATOM 4320 O O . ASP A 1 554 ? -7.812 18.039 -3.266 1.00 96.56 554 ASP A O 1
ATOM 4324 N N . ALA A 1 555 ? -7.052 19.619 -4.656 1.00 96.69 555 ALA A N 1
ATOM 4325 C CA . ALA A 1 555 ? -6.458 20.434 -3.602 1.00 96.69 555 ALA A CA 1
ATOM 4326 C C . ALA A 1 555 ? -7.532 21.162 -2.780 1.00 96.69 555 ALA A C 1
ATOM 4328 O O . ALA A 1 555 ? -7.507 21.098 -1.548 1.00 96.69 555 ALA A O 1
ATOM 4329 N N . TYR A 1 556 ? -8.516 21.787 -3.439 1.00 97.44 556 TYR A N 1
ATOM 4330 C CA . TYR A 1 556 ? -9.646 22.408 -2.741 1.00 97.44 556 TYR A CA 1
ATOM 4331 C C . TYR A 1 556 ? -10.472 21.390 -1.955 1.00 97.44 556 TYR A C 1
ATOM 4333 O O . TYR A 1 556 ? -10.833 21.660 -0.811 1.00 97.44 556 TYR A O 1
ATOM 4341 N N . ALA A 1 557 ? -10.707 20.203 -2.518 1.00 95.44 557 ALA A N 1
ATOM 4342 C CA . ALA A 1 557 ? -11.407 19.120 -1.841 1.00 95.44 557 ALA A CA 1
ATOM 4343 C C . ALA A 1 557 ? -10.791 18.790 -0.471 1.00 95.44 557 ALA A C 1
ATOM 4345 O O . ALA A 1 557 ? -11.498 18.685 0.530 1.00 95.44 557 ALA A O 1
ATOM 4346 N N . LEU A 1 558 ? -9.461 18.681 -0.403 1.00 93.94 558 LEU A N 1
ATOM 4347 C CA . LEU A 1 558 ? -8.762 18.336 0.837 1.00 93.94 558 LEU A CA 1
ATOM 4348 C C . LEU A 1 558 ? -8.649 19.503 1.813 1.00 93.94 558 LEU A C 1
ATOM 4350 O O . LEU A 1 558 ? -8.682 19.265 3.020 1.00 93.94 558 LEU A O 1
ATOM 4354 N N . LEU A 1 559 ? -8.556 20.738 1.309 1.00 94.19 559 LEU A N 1
ATOM 4355 C CA . LEU A 1 559 ? -8.654 21.951 2.126 1.00 94.19 559 LEU A CA 1
ATOM 4356 C C . LEU A 1 559 ? -10.014 22.062 2.817 1.00 94.19 559 LEU A C 1
ATOM 4358 O O . LEU A 1 559 ? -10.066 22.446 3.982 1.00 94.19 559 LEU A O 1
ATOM 4362 N N . GLY A 1 560 ? -11.088 21.678 2.124 1.00 93.31 560 GLY A N 1
ATOM 4363 C CA . GLY A 1 560 ? -12.448 21.641 2.662 1.00 93.31 560 GLY A CA 1
ATOM 4364 C C . GLY A 1 560 ? -12.783 20.401 3.497 1.00 93.31 560 GLY A C 1
ATOM 4365 O O . GLY A 1 560 ? -13.844 20.366 4.117 1.00 93.31 560 GLY A O 1
ATOM 4366 N N . ALA A 1 561 ? -11.927 19.375 3.518 1.00 91.94 561 ALA A N 1
ATOM 4367 C CA . ALA A 1 561 ? -12.182 18.117 4.218 1.00 91.94 561 ALA A CA 1
ATOM 4368 C C . ALA A 1 561 ? -11.614 18.150 5.654 1.00 91.94 561 ALA A C 1
ATOM 4370 O O . ALA A 1 561 ? -10.389 18.124 5.822 1.00 91.94 561 ALA A O 1
ATOM 4371 N N . PRO A 1 562 ? -12.456 18.166 6.712 1.00 88.12 562 PRO A N 1
ATOM 4372 C CA . PRO A 1 562 ? -11.983 18.347 8.093 1.00 88.12 562 PRO A CA 1
ATOM 4373 C C . PRO A 1 562 ? -11.158 17.177 8.645 1.00 88.12 562 PRO A C 1
ATOM 4375 O O . PRO A 1 562 ? -10.402 17.320 9.600 1.00 88.12 562 PRO A O 1
ATOM 4378 N N . ASP A 1 563 ? -11.326 16.000 8.056 1.00 84.00 563 ASP A N 1
ATOM 4379 C CA . ASP A 1 563 ? -10.603 14.766 8.344 1.00 84.00 563 ASP A CA 1
ATOM 4380 C C . ASP A 1 563 ? -9.320 14.601 7.508 1.00 84.00 563 ASP A C 1
ATOM 4382 O O . ASP A 1 563 ? -8.642 13.577 7.655 1.00 84.00 563 ASP A O 1
ATOM 4386 N N . ALA A 1 564 ? -9.011 15.587 6.657 1.00 86.50 564 ALA A N 1
ATOM 4387 C CA . ALA A 1 564 ? -7.751 15.757 5.943 1.00 86.50 564 ALA A CA 1
ATOM 4388 C C . ALA A 1 564 ? -6.994 16.984 6.485 1.00 86.50 564 ALA A C 1
ATOM 4390 O O . ALA A 1 564 ? -6.309 16.855 7.497 1.00 86.50 564 ALA A O 1
ATOM 4391 N N . THR A 1 565 ? -7.086 18.159 5.846 1.00 85.94 565 THR A N 1
ATOM 4392 C CA . THR A 1 565 ? -6.438 19.382 6.364 1.00 85.94 565 THR A CA 1
ATOM 4393 C C . THR A 1 565 ? -7.424 20.306 7.074 1.00 85.94 565 THR A C 1
ATOM 4395 O O . THR A 1 565 ? -7.059 20.894 8.089 1.00 85.94 565 THR A O 1
ATOM 4398 N N . GLY A 1 566 ? -8.663 20.418 6.579 1.00 86.31 566 GLY A N 1
ATOM 4399 C CA . GLY A 1 566 ? -9.710 21.254 7.177 1.00 86.31 566 GLY A CA 1
ATOM 4400 C C . GLY A 1 566 ? -9.346 22.737 7.277 1.00 86.31 566 GLY A C 1
ATOM 4401 O O . GLY A 1 566 ? -9.850 23.428 8.158 1.00 86.31 566 GLY A O 1
ATOM 4402 N N . ALA A 1 567 ? -8.437 23.213 6.424 1.00 89.88 567 ALA A N 1
ATOM 4403 C CA . ALA A 1 567 ? -7.924 24.580 6.469 1.00 89.88 567 ALA A CA 1
ATOM 4404 C C . ALA A 1 567 ? -8.874 25.610 5.830 1.00 89.88 567 ALA A C 1
ATOM 4406 O O . ALA A 1 567 ? -8.678 26.812 5.992 1.00 89.88 567 ALA A O 1
ATOM 4407 N N . MET A 1 568 ? -9.908 25.156 5.119 1.00 92.56 568 MET A N 1
ATOM 4408 C CA . MET A 1 568 ? -10.960 25.993 4.546 1.00 92.56 568 MET A CA 1
ATOM 4409 C C . MET A 1 568 ? -12.340 25.467 4.940 1.00 92.56 568 MET A C 1
ATOM 4411 O O . MET A 1 568 ? -12.534 24.262 5.100 1.00 92.56 568 MET A O 1
ATOM 4415 N N . ALA A 1 569 ? -13.316 26.367 5.065 1.00 92.62 569 ALA A N 1
ATOM 4416 C CA . ALA A 1 569 ? -14.697 25.960 5.285 1.00 92.62 569 ALA A CA 1
ATOM 4417 C C . ALA A 1 569 ? -15.244 25.215 4.044 1.00 92.62 569 ALA A C 1
ATOM 4419 O O . ALA A 1 569 ? -14.937 25.611 2.913 1.00 92.62 569 ALA A O 1
ATOM 4420 N N . PRO A 1 570 ? -16.074 24.167 4.215 1.00 92.62 570 PRO A N 1
ATOM 4421 C CA . PRO A 1 570 ? -16.657 23.422 3.098 1.00 92.62 570 PRO A CA 1
ATOM 4422 C C . PRO A 1 570 ? -17.420 24.312 2.109 1.00 92.62 570 PRO A C 1
ATOM 4424 O O . PRO A 1 570 ? -17.301 24.131 0.902 1.00 92.62 570 PRO A O 1
ATOM 4427 N N . GLU A 1 571 ? -18.144 25.316 2.606 1.00 92.69 571 GLU A N 1
ATOM 4428 C CA . GLU A 1 571 ? -18.880 26.294 1.792 1.00 92.69 571 GLU A CA 1
ATOM 4429 C C . GLU A 1 571 ? -17.991 27.161 0.885 1.00 92.69 571 GLU A C 1
ATOM 4431 O O . GLU A 1 571 ? -18.440 27.573 -0.182 1.00 92.69 571 GLU A O 1
ATOM 4436 N N . ASP A 1 572 ? -16.720 27.362 1.242 1.00 94.25 572 ASP A N 1
ATOM 4437 C CA . ASP A 1 572 ? -15.760 28.111 0.425 1.00 94.25 572 ASP A CA 1
ATOM 4438 C C . ASP A 1 572 ? -14.967 27.210 -0.527 1.00 94.25 572 ASP A C 1
ATOM 4440 O O . ASP A 1 572 ? -14.608 27.613 -1.638 1.00 94.25 572 ASP A O 1
ATOM 4444 N N . ALA A 1 573 ? -14.636 26.000 -0.071 1.00 95.31 573 ALA A N 1
ATOM 4445 C CA . ALA A 1 573 ? -13.746 25.085 -0.774 1.00 95.31 573 ALA A CA 1
ATOM 4446 C C . ALA A 1 573 ? -14.485 24.200 -1.786 1.00 95.31 573 ALA A C 1
ATOM 4448 O O . ALA A 1 573 ? -14.044 24.075 -2.930 1.00 95.31 573 ALA A O 1
ATOM 4449 N N . MET A 1 574 ? -15.623 23.613 -1.401 1.00 94.69 574 MET A N 1
ATOM 4450 C CA . MET A 1 574 ? -16.323 22.609 -2.213 1.00 94.69 574 MET A CA 1
ATOM 4451 C C . MET A 1 574 ? -16.889 23.186 -3.521 1.00 94.69 574 MET A C 1
ATOM 4453 O O . MET A 1 574 ? -16.722 22.543 -4.560 1.00 94.69 574 MET A O 1
ATOM 4457 N N . PRO A 1 575 ? -17.466 24.409 -3.558 1.00 95.56 575 PRO A N 1
ATOM 4458 C CA . PRO A 1 575 ? -17.884 25.011 -4.825 1.00 95.56 575 PRO A CA 1
ATOM 4459 C C . PRO A 1 575 ? -16.717 25.266 -5.786 1.00 95.56 575 PRO A C 1
ATOM 4461 O O . PRO A 1 575 ? -16.856 25.037 -6.988 1.00 95.56 575 PRO A O 1
ATOM 4464 N N . LYS A 1 576 ? -15.550 25.685 -5.274 1.00 97.81 576 LYS A N 1
ATOM 4465 C CA . LYS A 1 576 ? -14.338 25.887 -6.088 1.00 97.81 576 LYS A CA 1
ATOM 4466 C C . LYS A 1 576 ? -13.800 24.563 -6.619 1.00 97.81 576 LYS A C 1
ATOM 4468 O O . LYS A 1 576 ? -13.464 24.477 -7.799 1.00 97.81 576 LYS A O 1
ATOM 4473 N N . ALA A 1 577 ? -13.780 23.530 -5.776 1.00 97.69 577 ALA A N 1
ATOM 4474 C CA . ALA A 1 577 ? -13.391 22.186 -6.178 1.00 97.69 577 ALA A CA 1
ATOM 4475 C C . ALA A 1 577 ? -14.293 21.655 -7.301 1.00 97.69 577 ALA A C 1
ATOM 4477 O O . ALA A 1 577 ? -13.802 21.230 -8.345 1.00 97.69 577 ALA A O 1
ATOM 4478 N N . LYS A 1 578 ? -15.618 21.757 -7.131 1.00 97.38 578 LYS A N 1
ATOM 4479 C CA . LYS A 1 578 ? -16.591 21.321 -8.139 1.00 97.38 578 LYS A CA 1
ATOM 4480 C C . LYS A 1 578 ? -16.462 22.110 -9.441 1.00 97.38 578 LYS A C 1
ATOM 4482 O O . LYS A 1 578 ? -16.464 21.505 -10.508 1.00 97.38 578 LYS A O 1
ATOM 4487 N N . ALA A 1 579 ? -16.316 23.434 -9.375 1.00 98.06 579 ALA A N 1
ATOM 4488 C CA . ALA A 1 579 ? -16.133 24.263 -10.565 1.00 98.06 579 ALA A CA 1
ATOM 4489 C C . ALA A 1 579 ? -14.873 23.868 -11.353 1.00 98.06 579 ALA A C 1
ATOM 4491 O O . ALA A 1 579 ? -14.924 23.757 -12.576 1.00 98.06 579 ALA A O 1
ATOM 4492 N N . ALA A 1 580 ? -13.763 23.598 -10.660 1.00 98.38 580 ALA A N 1
ATOM 4493 C CA . ALA A 1 580 ? -12.529 23.143 -11.289 1.00 98.38 580 ALA A CA 1
ATOM 4494 C C . ALA A 1 580 ? -12.673 21.736 -11.905 1.00 98.38 580 ALA A C 1
ATOM 4496 O O . ALA A 1 580 ? -12.263 21.531 -13.045 1.00 98.38 580 ALA A O 1
ATOM 4497 N N . ALA A 1 581 ? -13.327 20.793 -11.215 1.00 98.06 581 ALA A N 1
ATOM 4498 C CA . ALA A 1 581 ? -13.589 19.452 -11.747 1.00 98.06 581 ALA A CA 1
ATOM 4499 C C . ALA A 1 581 ? -14.477 19.491 -13.002 1.00 98.06 581 ALA A C 1
ATOM 4501 O O . ALA A 1 581 ? -14.157 18.865 -14.010 1.00 98.06 581 ALA A O 1
ATOM 4502 N N . LEU A 1 582 ? -15.553 20.286 -12.981 1.00 98.25 582 LEU A N 1
ATOM 4503 C CA . LEU A 1 582 ? -16.422 20.477 -14.144 1.00 98.25 582 LEU A CA 1
ATOM 4504 C C . LEU A 1 582 ? -15.681 21.143 -15.304 1.00 98.25 582 LEU A C 1
ATOM 4506 O O . LEU A 1 582 ? -15.873 20.743 -16.449 1.00 98.25 582 LEU A O 1
ATOM 4510 N N . LYS A 1 583 ? -14.798 22.111 -15.026 1.00 98.44 583 LYS A N 1
ATOM 4511 C CA . LYS A 1 583 ? -13.976 22.725 -16.073 1.00 98.44 583 LYS A CA 1
ATOM 4512 C C . LYS A 1 583 ? -13.001 21.727 -16.697 1.00 98.44 583 LYS A C 1
ATOM 4514 O O . LYS A 1 583 ? -12.799 21.756 -17.905 1.00 98.44 583 LYS A O 1
ATOM 4519 N N . ALA A 1 584 ? -12.423 20.835 -15.897 1.00 97.75 584 ALA A N 1
ATOM 4520 C CA . ALA A 1 584 ? -11.575 19.763 -16.403 1.00 97.75 584 ALA A CA 1
ATOM 4521 C C . ALA A 1 584 ? -12.353 18.804 -17.323 1.00 97.75 584 ALA A C 1
ATOM 4523 O O . ALA A 1 584 ? -11.856 18.496 -18.401 1.00 97.75 584 ALA A O 1
ATOM 4524 N N . LEU A 1 585 ? -13.579 18.407 -16.951 1.00 96.81 585 LEU A N 1
ATOM 4525 C CA . LEU A 1 585 ? -14.450 17.576 -17.800 1.00 96.81 585 LEU A CA 1
ATOM 4526 C C . LEU A 1 585 ? -14.898 18.296 -19.077 1.00 96.81 585 LEU A C 1
ATOM 4528 O O . LEU A 1 585 ? -14.982 17.675 -20.128 1.00 96.81 585 LEU A O 1
ATOM 4532 N N . GLU A 1 586 ? -15.161 19.605 -19.015 1.00 97.62 586 GLU A N 1
ATOM 4533 C CA . GLU A 1 586 ? -15.476 20.410 -20.205 1.00 97.62 586 GLU A CA 1
ATOM 4534 C C . GLU A 1 586 ? -14.315 20.405 -21.215 1.00 97.62 586 GLU A C 1
ATOM 4536 O O . GLU A 1 586 ? -14.538 20.454 -22.423 1.00 97.62 586 GLU A O 1
ATOM 4541 N N . LEU A 1 587 ? -13.073 20.365 -20.721 1.00 95.19 587 LEU A N 1
ATOM 4542 C CA . LEU A 1 587 ? -11.864 20.354 -21.544 1.00 95.19 587 LEU A CA 1
ATOM 4543 C C . LEU A 1 587 ? -11.513 18.950 -22.064 1.00 95.19 587 LEU A C 1
ATOM 4545 O O . LEU A 1 587 ? -11.131 18.822 -23.227 1.00 95.19 587 LEU A O 1
ATOM 4549 N N . ASP A 1 588 ? -11.614 17.920 -21.221 1.00 92.12 588 ASP A N 1
ATOM 4550 C CA . ASP A 1 588 ? -11.433 16.513 -21.595 1.00 92.12 588 ASP A CA 1
ATOM 4551 C C . ASP A 1 588 ? -12.211 15.594 -20.630 1.00 92.12 588 ASP A C 1
ATOM 4553 O O . ASP A 1 588 ? -11.758 15.285 -19.524 1.00 92.12 588 ASP A O 1
ATOM 4557 N N . ASP A 1 589 ? -13.376 15.122 -21.075 1.00 92.06 589 ASP A N 1
ATOM 4558 C CA . ASP A 1 589 ? -14.269 14.210 -20.345 1.00 92.06 589 ASP A CA 1
ATOM 4559 C C . ASP A 1 589 ? -13.824 12.740 -20.391 1.00 92.06 589 ASP A C 1
ATOM 4561 O O . ASP A 1 589 ? -14.475 11.853 -19.845 1.00 92.06 589 ASP A O 1
ATOM 4565 N N . SER A 1 590 ? -12.705 12.453 -21.053 1.00 90.31 590 SER A N 1
ATOM 4566 C CA . SER A 1 590 ? -12.146 11.108 -21.142 1.00 90.31 590 SER A CA 1
ATOM 4567 C C . SER A 1 590 ? -10.945 10.910 -20.211 1.00 90.31 590 SER A C 1
ATOM 4569 O O . SER A 1 590 ? -10.196 9.944 -20.366 1.00 90.31 590 SER A O 1
ATOM 4571 N N . LEU A 1 591 ? -10.740 11.821 -19.252 1.00 90.75 591 LEU A N 1
ATOM 4572 C CA . LEU A 1 591 ? -9.768 11.704 -18.160 1.00 90.75 591 LEU A CA 1
ATOM 4573 C C . LEU A 1 591 ? -10.423 11.119 -16.911 1.00 90.75 591 LEU A C 1
ATOM 4575 O O . LEU A 1 591 ? -11.477 11.579 -16.488 1.00 90.75 591 LEU A O 1
ATOM 4579 N N . ALA A 1 592 ? -9.767 10.156 -16.266 1.00 93.38 592 ALA A N 1
ATOM 4580 C CA . ALA A 1 592 ? -10.284 9.532 -15.048 1.00 93.38 592 ALA A CA 1
ATOM 4581 C C . ALA A 1 592 ? -10.244 10.476 -13.832 1.00 93.38 592 ALA A C 1
ATOM 4583 O O . ALA A 1 592 ? -11.129 10.439 -12.980 1.00 93.38 592 ALA A O 1
ATOM 4584 N N . GLU A 1 593 ? -9.218 11.320 -13.744 1.00 94.38 593 GLU A N 1
ATOM 4585 C CA . GLU A 1 593 ? -8.951 12.225 -12.627 1.00 94.38 593 GLU A CA 1
ATOM 4586 C C . GLU A 1 593 ? -10.121 13.174 -12.308 1.00 94.38 593 GLU A C 1
ATOM 4588 O O . GLU A 1 593 ? -10.598 13.150 -11.172 1.00 94.38 593 GLU A O 1
ATOM 4593 N N . PRO A 1 594 ? -10.662 13.956 -13.261 1.00 96.69 594 PRO A N 1
ATOM 4594 C CA . PRO A 1 594 ? -11.755 14.873 -12.956 1.00 96.69 594 PRO A CA 1
ATOM 4595 C C . PRO A 1 594 ? -13.067 14.173 -12.574 1.00 96.69 594 PRO A C 1
ATOM 4597 O O . PRO A 1 594 ? -13.825 14.732 -11.780 1.00 96.69 594 PRO A O 1
ATOM 4600 N N . HIS A 1 595 ? -13.311 12.945 -13.047 1.00 98.19 595 HIS A N 1
ATOM 4601 C CA . HIS A 1 595 ? -14.430 12.123 -12.573 1.00 98.19 595 HIS A CA 1
ATOM 4602 C C . HIS A 1 595 ? -14.264 11.747 -11.090 1.00 98.19 595 HIS A C 1
ATOM 4604 O O . HIS A 1 595 ? -15.219 11.843 -10.324 1.00 98.19 595 HIS A O 1
ATOM 4610 N N . VAL A 1 596 ? -13.049 11.401 -10.636 1.00 97.69 596 VAL A N 1
ATOM 4611 C CA . VAL A 1 596 ? -12.757 11.152 -9.205 1.00 97.69 596 VAL A CA 1
ATOM 4612 C C . VAL A 1 596 ? -12.985 12.408 -8.364 1.00 97.69 596 VAL A C 1
ATOM 4614 O O . VAL A 1 596 ? -13.613 12.329 -7.302 1.00 97.69 596 VAL A O 1
ATOM 4617 N N . SER A 1 597 ? -12.491 13.560 -8.832 1.00 96.69 597 SER A N 1
ATOM 4618 C CA . SER A 1 597 ? -12.656 14.842 -8.143 1.00 96.69 597 SER A CA 1
ATOM 4619 C C . SER A 1 597 ? -14.138 15.215 -8.018 1.00 96.69 597 SER A C 1
ATOM 4621 O O . SER A 1 597 ? -14.596 15.570 -6.929 1.00 96.69 597 SER A O 1
ATOM 4623 N N . LEU A 1 598 ? -14.904 15.094 -9.110 1.00 97.81 598 LEU A N 1
ATOM 4624 C CA . LEU A 1 598 ? -16.338 15.384 -9.132 1.00 97.81 598 LEU A CA 1
ATOM 4625 C C . LEU A 1 598 ? -17.109 14.428 -8.220 1.00 97.81 598 LEU A C 1
ATOM 4627 O O . LEU A 1 598 ? -17.849 14.897 -7.356 1.00 97.81 598 LEU A O 1
ATOM 4631 N N . ALA A 1 599 ? -16.869 13.116 -8.344 1.00 97.75 599 ALA A N 1
ATOM 4632 C CA . ALA A 1 599 ? -17.485 12.092 -7.505 1.00 97.75 599 ALA A CA 1
ATOM 4633 C C . ALA A 1 599 ? -17.347 12.429 -6.020 1.00 97.75 599 ALA A C 1
ATOM 4635 O O . ALA A 1 599 ? -18.318 12.352 -5.262 1.00 97.75 599 ALA A O 1
ATOM 4636 N N . HIS A 1 600 ? -16.148 12.856 -5.608 1.00 95.31 600 HIS A N 1
ATOM 4637 C CA . HIS A 1 600 ? -15.895 13.217 -4.224 1.00 95.31 600 HIS A CA 1
ATOM 4638 C C . HIS A 1 600 ? -16.767 14.381 -3.765 1.00 95.31 600 HIS A C 1
ATOM 4640 O O . HIS A 1 600 ? -17.392 14.263 -2.719 1.00 95.31 600 HIS A O 1
ATOM 4646 N N . MET A 1 601 ? -16.872 15.467 -4.534 1.00 95.19 601 MET A N 1
ATOM 4647 C CA . MET A 1 601 ? -17.709 16.615 -4.149 1.00 95.19 601 MET A CA 1
ATOM 4648 C C . MET A 1 601 ? -19.188 16.232 -4.095 1.00 95.19 601 MET A C 1
ATOM 4650 O O . MET A 1 601 ? -19.903 16.603 -3.161 1.00 95.19 601 MET A O 1
ATOM 4654 N N . THR A 1 602 ? -19.625 15.435 -5.066 1.00 95.56 602 THR A N 1
ATOM 4655 C CA . THR A 1 602 ? -21.010 14.997 -5.212 1.00 95.56 602 THR A CA 1
ATOM 4656 C C . THR A 1 602 ? -21.477 14.157 -4.020 1.00 95.56 602 THR A C 1
ATOM 4658 O O . THR A 1 602 ? -22.540 14.443 -3.473 1.00 95.56 602 THR A O 1
ATOM 4661 N N . TYR A 1 603 ? -20.681 13.206 -3.508 1.00 94.69 603 TYR A N 1
ATOM 4662 C CA . TYR A 1 603 ? -21.086 12.486 -2.287 1.00 94.69 603 TYR A CA 1
ATOM 4663 C C . TYR A 1 603 ? -20.751 13.249 -1.002 1.00 94.69 603 TYR A C 1
ATOM 4665 O O . TYR A 1 603 ? -21.540 13.237 -0.061 1.00 94.69 603 TYR A O 1
ATOM 4673 N N . TYR A 1 604 ? -19.569 13.869 -0.929 1.00 93.19 604 TYR A N 1
ATOM 4674 C CA . TYR A 1 604 ? -19.006 14.364 0.330 1.00 93.19 604 TYR A CA 1
ATOM 4675 C C . TYR A 1 604 ? -19.637 15.681 0.776 1.00 93.19 604 TYR A C 1
ATOM 4677 O O . TYR A 1 604 ? -19.720 15.938 1.973 1.00 93.19 604 TYR A O 1
ATOM 4685 N N . TYR A 1 605 ? -20.089 16.497 -0.180 1.00 94.62 605 TYR A N 1
ATOM 4686 C CA . TYR A 1 605 ? -20.706 17.796 0.081 1.00 94.62 605 TYR A CA 1
ATOM 4687 C C . TYR A 1 605 ? -22.164 17.864 -0.380 1.00 94.62 605 TYR A C 1
ATOM 4689 O O . TYR A 1 605 ? -23.000 18.448 0.304 1.00 94.62 605 TYR A O 1
ATOM 4697 N N . GLU A 1 606 ? -22.502 17.286 -1.536 1.00 94.38 606 GLU A N 1
ATOM 4698 C CA . GLU A 1 606 ? -23.875 17.355 -2.071 1.00 94.38 606 GLU A CA 1
ATOM 4699 C C . GLU A 1 606 ? -24.772 16.209 -1.592 1.00 94.38 606 GLU A C 1
ATOM 4701 O O . GLU A 1 606 ? -25.988 16.287 -1.756 1.00 94.38 606 GLU A O 1
ATOM 4706 N N . HIS A 1 607 ? -24.181 15.189 -0.960 1.00 94.38 607 HIS A N 1
ATOM 4707 C CA . HIS A 1 607 ? -24.848 13.975 -0.478 1.00 94.38 607 HIS A CA 1
ATOM 4708 C C . HIS A 1 607 ? -25.599 13.197 -1.573 1.00 94.38 607 HIS A C 1
ATOM 4710 O O . HIS A 1 607 ? -26.517 12.428 -1.286 1.00 94.38 607 HIS A O 1
ATOM 4716 N N . ASP A 1 608 ? -25.198 13.355 -2.835 1.00 94.88 608 ASP A N 1
ATOM 4717 C CA . ASP A 1 608 ? -25.698 12.540 -3.937 1.00 94.88 608 ASP A CA 1
ATOM 4718 C C . ASP A 1 608 ? -24.807 11.301 -4.096 1.00 94.88 608 ASP A C 1
ATOM 4720 O O . ASP A 1 608 ? -23.806 11.273 -4.816 1.00 94.88 608 ASP A O 1
ATOM 4724 N N . PHE A 1 609 ? -25.168 10.251 -3.362 1.00 94.38 609 PHE A N 1
ATOM 4725 C CA . PHE A 1 609 ? -24.412 9.003 -3.345 1.00 94.38 609 PHE A CA 1
ATOM 4726 C C . PHE A 1 609 ? -24.493 8.230 -4.664 1.00 94.38 609 PHE A C 1
ATOM 4728 O O . PHE A 1 609 ? -23.562 7.487 -4.972 1.00 94.38 609 PHE A O 1
ATOM 4735 N N . VAL A 1 610 ? -25.585 8.370 -5.421 1.00 95.31 610 VAL A N 1
ATOM 4736 C CA . VAL A 1 610 ? -25.828 7.584 -6.640 1.00 95.31 610 VAL A CA 1
ATOM 4737 C C . VAL A 1 610 ? -24.978 8.122 -7.780 1.00 95.31 610 VAL A C 1
ATOM 4739 O O . VAL A 1 610 ? -24.239 7.360 -8.405 1.00 95.31 610 VAL A O 1
ATOM 4742 N N . THR A 1 611 ? -25.033 9.435 -8.009 1.00 96.50 611 THR A N 1
ATOM 4743 C CA . THR A 1 611 ? -24.236 10.084 -9.054 1.00 96.50 611 THR A CA 1
ATOM 4744 C C . THR A 1 611 ? -22.748 9.918 -8.765 1.00 96.50 611 THR A C 1
ATOM 4746 O O . THR A 1 611 ? -21.990 9.525 -9.647 1.00 96.50 611 THR A O 1
ATOM 4749 N N . ALA A 1 612 ? -22.325 10.093 -7.511 1.00 97.19 612 ALA A N 1
ATOM 4750 C CA . ALA A 1 612 ? -20.926 9.912 -7.139 1.00 97.19 612 ALA A CA 1
ATOM 4751 C C . ALA A 1 612 ? -20.392 8.493 -7.402 1.00 97.19 612 ALA A C 1
ATOM 4753 O O . ALA A 1 612 ? -19.263 8.336 -7.862 1.00 97.19 612 ALA A O 1
ATOM 4754 N N . GLU A 1 613 ? -21.177 7.444 -7.132 1.00 97.81 613 GLU A N 1
ATOM 4755 C CA . GLU A 1 613 ? -20.738 6.073 -7.418 1.00 97.81 613 GLU A CA 1
ATOM 4756 C C . GLU A 1 613 ? -20.580 5.818 -8.922 1.00 97.81 613 GLU A C 1
ATOM 4758 O O . GLU A 1 613 ? -19.643 5.123 -9.324 1.00 97.81 613 GLU A O 1
ATOM 4763 N N . ALA A 1 614 ? -21.464 6.379 -9.751 1.00 97.88 614 ALA A N 1
ATOM 4764 C CA . ALA A 1 614 ? -21.348 6.281 -11.203 1.00 97.88 614 ALA A CA 1
ATOM 4765 C C . ALA A 1 614 ? -20.056 6.946 -11.706 1.00 97.88 614 ALA A C 1
ATOM 4767 O O . ALA A 1 614 ? -19.317 6.338 -12.478 1.00 97.88 614 ALA A O 1
ATOM 4768 N N . GLU A 1 615 ? -19.738 8.135 -11.195 1.00 98.19 615 GLU A N 1
ATOM 4769 C CA . GLU A 1 615 ? -18.512 8.872 -11.519 1.00 98.19 615 GLU A CA 1
ATOM 4770 C C . GLU A 1 615 ? -17.241 8.115 -11.082 1.00 98.19 615 GLU A C 1
ATOM 4772 O O . GLU A 1 615 ? -16.286 7.997 -11.852 1.00 98.19 615 GLU A O 1
ATOM 4777 N N . TYR A 1 616 ? -17.234 7.496 -9.892 1.00 98.31 616 TYR A N 1
ATOM 4778 C CA . TYR A 1 616 ? -16.115 6.646 -9.461 1.00 98.31 616 TYR A CA 1
ATOM 4779 C C . TYR A 1 616 ? -15.903 5.434 -10.372 1.00 98.31 616 TYR A C 1
ATOM 4781 O O . TYR A 1 616 ? -14.766 5.125 -10.736 1.00 98.31 616 TYR A O 1
ATOM 4789 N N . LYS A 1 617 ? -16.983 4.740 -10.750 1.00 97.50 617 LYS A N 1
ATOM 4790 C CA . LYS A 1 617 ? -16.905 3.598 -11.672 1.00 97.50 617 LYS A CA 1
ATOM 4791 C C . LYS A 1 617 ? -16.412 4.040 -13.044 1.00 97.50 617 LYS A C 1
ATOM 4793 O O . LYS A 1 617 ? -15.519 3.398 -13.591 1.00 97.50 617 LYS A O 1
ATOM 4798 N N . ARG A 1 618 ? -16.905 5.178 -13.541 1.00 96.62 618 ARG A N 1
ATOM 4799 C CA . ARG A 1 618 ? -16.460 5.765 -14.806 1.00 96.62 618 ARG A CA 1
ATOM 4800 C C . ARG A 1 618 ? -14.963 6.070 -14.799 1.00 96.62 618 ARG A C 1
ATOM 4802 O O . ARG A 1 618 ? -14.278 5.729 -15.759 1.00 96.62 618 ARG A O 1
ATOM 4809 N N . ALA A 1 619 ? -14.437 6.641 -13.716 1.00 96.06 619 ALA A N 1
ATOM 4810 C CA . ALA A 1 619 ? -13.004 6.888 -13.580 1.00 96.06 619 ALA A CA 1
ATOM 4811 C C . ALA A 1 619 ? -12.170 5.596 -13.661 1.00 96.06 619 ALA A C 1
ATOM 4813 O O . ALA A 1 619 ? -11.155 5.555 -14.355 1.00 96.06 619 ALA A O 1
ATOM 4814 N N . ILE A 1 620 ? -12.607 4.530 -12.981 1.00 94.56 620 ILE A N 1
ATOM 4815 C CA . ILE A 1 620 ? -11.921 3.226 -12.989 1.00 94.56 620 ILE A CA 1
ATOM 4816 C C . ILE A 1 620 ? -11.989 2.571 -14.375 1.00 94.56 620 ILE A C 1
ATOM 4818 O O . ILE A 1 620 ? -11.013 1.964 -14.807 1.00 94.56 620 ILE A O 1
ATOM 4822 N N . GLU A 1 621 ? -13.111 2.703 -15.086 1.00 92.38 621 GLU A N 1
ATOM 4823 C CA . GLU A 1 621 ? -13.252 2.221 -16.465 1.00 92.38 621 GLU A CA 1
ATOM 4824 C C . GLU A 1 621 ? -12.329 2.965 -17.436 1.00 92.38 621 GLU A C 1
ATOM 4826 O O . GLU A 1 621 ? -11.703 2.336 -18.289 1.00 92.38 621 GLU A O 1
ATOM 4831 N N . LEU A 1 622 ? -12.234 4.293 -17.305 1.00 89.06 622 LEU A N 1
ATOM 4832 C CA . LEU A 1 622 ? -11.386 5.138 -18.148 1.00 89.06 622 LEU A CA 1
ATOM 4833 C C . LEU A 1 622 ? -9.897 4.867 -17.925 1.00 89.06 622 LEU A C 1
ATOM 4835 O O . LEU A 1 622 ? -9.134 4.829 -18.889 1.00 89.06 622 LEU A O 1
ATOM 4839 N N . ASN A 1 623 ? -9.478 4.672 -16.671 1.00 85.62 623 ASN A N 1
ATOM 4840 C CA . ASN A 1 623 ? -8.100 4.323 -16.345 1.00 85.62 623 ASN A CA 1
ATOM 4841 C C . ASN A 1 623 ? -8.016 3.319 -15.175 1.00 85.62 623 ASN A C 1
ATOM 4843 O O . ASN A 1 623 ? -7.889 3.720 -14.012 1.00 85.62 623 ASN A O 1
ATOM 4847 N N . PRO A 1 624 ? -7.976 2.006 -15.474 1.00 87.38 624 PRO A N 1
ATOM 4848 C CA . PRO A 1 624 ? -7.854 0.951 -14.463 1.00 87.38 624 PRO A CA 1
ATOM 4849 C C . PRO A 1 624 ? -6.525 0.943 -13.689 1.00 87.38 624 PRO A C 1
ATOM 4851 O O . PRO A 1 624 ? -6.407 0.245 -12.677 1.00 87.38 624 PRO A O 1
ATOM 4854 N N . ASN A 1 625 ? -5.516 1.672 -14.174 1.00 85.81 625 ASN A N 1
ATOM 4855 C CA . ASN A 1 625 ? -4.192 1.768 -13.566 1.00 85.81 625 ASN A CA 1
ATOM 4856 C C . ASN A 1 625 ? -4.005 3.055 -12.745 1.00 85.81 625 ASN A C 1
ATOM 4858 O O . ASN A 1 625 ? -2.931 3.253 -12.182 1.00 85.81 625 ASN A O 1
ATOM 4862 N N . TYR A 1 626 ? -5.012 3.931 -12.648 1.00 88.50 626 TYR A N 1
ATOM 4863 C CA . TYR A 1 626 ? -4.937 5.143 -11.834 1.00 88.50 626 TYR A CA 1
ATOM 4864 C C . TYR A 1 626 ? -5.237 4.824 -10.358 1.00 88.50 626 TYR A C 1
ATOM 4866 O O . TYR A 1 626 ? -6.395 4.595 -10.015 1.00 88.50 626 TYR A O 1
ATOM 4874 N N . PRO A 1 627 ? -4.245 4.830 -9.443 1.00 90.81 627 PRO A N 1
ATOM 4875 C CA . PRO A 1 627 ? -4.420 4.300 -8.085 1.00 90.81 627 PRO A CA 1
ATOM 4876 C C . PRO A 1 627 ? -5.334 5.146 -7.185 1.00 90.81 627 PRO A C 1
ATOM 4878 O O . PRO A 1 627 ? -5.892 4.633 -6.214 1.00 90.81 627 PRO A O 1
ATOM 4881 N N . VAL A 1 628 ? -5.518 6.434 -7.489 1.00 92.62 628 VAL A N 1
ATOM 4882 C CA . VAL A 1 628 ? -6.343 7.337 -6.665 1.00 92.62 628 VAL A CA 1
ATOM 4883 C C . VAL A 1 628 ? -7.837 7.054 -6.850 1.00 92.62 628 VAL A C 1
ATOM 4885 O O . VAL A 1 628 ? -8.590 7.190 -5.888 1.00 92.62 628 VAL A O 1
ATOM 4888 N N . ALA A 1 629 ? -8.274 6.597 -8.030 1.00 96.31 629 ALA A N 1
ATOM 4889 C CA . ALA A 1 629 ? -9.674 6.242 -8.273 1.00 96.31 629 ALA A CA 1
ATOM 4890 C C . ALA A 1 629 ? -10.184 5.133 -7.326 1.00 96.31 629 ALA A C 1
ATOM 4892 O O . ALA A 1 629 ? -11.109 5.405 -6.554 1.00 96.31 629 ALA A O 1
ATOM 4893 N N . PRO A 1 630 ? -9.575 3.927 -7.270 1.00 97.75 630 PRO A N 1
ATOM 4894 C CA . PRO A 1 630 ? -9.975 2.905 -6.308 1.00 97.75 630 PRO A CA 1
ATOM 4895 C C . PRO A 1 630 ? -9.704 3.329 -4.855 1.00 97.75 630 PRO A C 1
ATOM 4897 O O . PRO A 1 630 ? -10.465 2.952 -3.963 1.00 97.75 630 PRO A O 1
ATOM 4900 N N . GLN A 1 631 ? -8.688 4.167 -4.588 1.00 97.62 631 GLN A N 1
ATOM 4901 C CA . GLN A 1 631 ? -8.464 4.723 -3.248 1.00 97.62 631 GLN A CA 1
ATOM 4902 C C . GLN A 1 631 ? -9.672 5.547 -2.777 1.00 97.62 631 GLN A C 1
ATOM 4904 O O . GLN A 1 631 ? -10.214 5.285 -1.706 1.00 97.62 631 GLN A O 1
ATOM 4909 N N . TRP A 1 632 ? -10.100 6.548 -3.541 1.00 97.25 632 TRP A N 1
ATOM 4910 C CA . TRP A 1 632 ? -11.187 7.443 -3.137 1.00 97.25 632 TRP A CA 1
ATOM 4911 C C . TRP A 1 632 ? -12.543 6.739 -3.179 1.00 97.25 632 TRP A C 1
ATOM 4913 O O . TRP A 1 632 ? -13.356 6.923 -2.271 1.00 97.25 632 TRP A O 1
ATOM 4923 N N . TYR A 1 633 ? -12.744 5.838 -4.145 1.00 98.50 633 TYR A N 1
ATOM 4924 C CA . TYR A 1 633 ? -13.935 4.997 -4.184 1.00 98.50 633 TYR A CA 1
ATOM 4925 C C . TYR A 1 633 ? -14.036 4.087 -2.950 1.00 98.50 633 TYR A C 1
ATOM 4927 O O . TYR A 1 633 ? -15.122 3.916 -2.398 1.00 98.50 633 TYR A O 1
ATOM 4935 N N . SER A 1 634 ? -12.914 3.575 -2.428 1.00 98.44 634 SER A N 1
ATOM 4936 C CA . SER A 1 634 ? -12.923 2.809 -1.174 1.00 98.44 634 SER A CA 1
ATOM 4937 C C . SER A 1 634 ? -13.403 3.630 0.028 1.00 98.44 634 SER A C 1
ATOM 4939 O O . SER A 1 634 ? -14.122 3.103 0.875 1.00 98.44 634 SER A O 1
ATOM 4941 N N . VAL A 1 635 ? -13.075 4.926 0.091 1.00 96.88 635 VAL A N 1
ATOM 4942 C CA . VAL A 1 635 ? -13.519 5.829 1.168 1.00 96.88 635 VAL A CA 1
ATOM 4943 C C . VAL A 1 635 ? -15.021 6.100 1.061 1.00 96.88 635 VAL A C 1
ATOM 4945 O O . VAL A 1 635 ? -15.722 6.103 2.078 1.00 96.88 635 VAL A O 1
ATOM 4948 N N . TYR A 1 636 ? -15.538 6.253 -0.160 1.00 97.38 636 TYR A N 1
ATOM 4949 C CA . TYR A 1 636 ? -16.977 6.310 -0.420 1.00 97.38 636 TYR A CA 1
ATOM 4950 C C . TYR A 1 636 ? -17.682 5.019 0.038 1.00 97.38 636 TYR A C 1
ATOM 4952 O O . TYR A 1 636 ? -18.611 5.072 0.845 1.00 97.38 636 TYR A O 1
ATOM 4960 N N . LEU A 1 637 ? -17.196 3.849 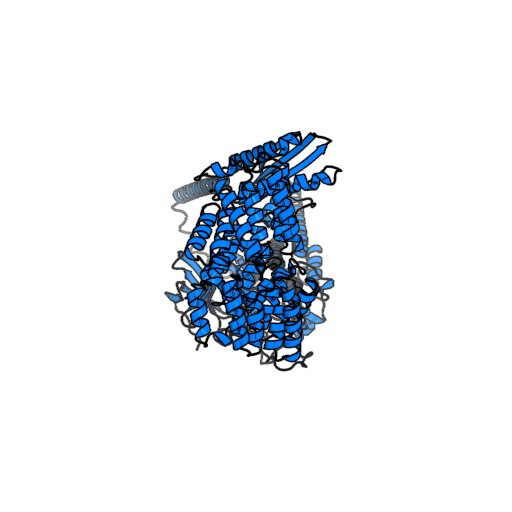-0.396 1.00 97.69 637 LEU A N 1
ATOM 4961 C CA . LEU A 1 637 ? -17.767 2.541 -0.049 1.00 97.69 637 LEU A CA 1
ATOM 4962 C C . LEU A 1 637 ? -17.741 2.293 1.464 1.00 97.69 637 LEU A C 1
ATOM 4964 O O . LEU A 1 637 ? -18.725 1.831 2.044 1.00 97.69 637 LEU A O 1
ATOM 4968 N N . MET A 1 638 ? -16.638 2.662 2.118 1.00 96.69 638 MET A N 1
ATOM 4969 C CA . MET A 1 638 ? -16.499 2.634 3.571 1.00 96.69 638 MET A CA 1
ATOM 4970 C C . MET A 1 638 ? -17.568 3.503 4.242 1.00 96.69 638 MET A C 1
ATOM 4972 O O . MET A 1 638 ? -18.191 3.051 5.199 1.00 96.69 638 MET A O 1
ATOM 4976 N N . SER A 1 639 ? -17.812 4.716 3.738 1.00 94.31 639 SER A N 1
ATOM 4977 C CA . SER A 1 639 ? -18.827 5.637 4.277 1.00 94.31 639 SER A CA 1
ATOM 4978 C C . SER A 1 639 ? -20.251 5.091 4.104 1.00 94.31 639 SER A C 1
ATOM 4980 O O . SER A 1 639 ? -21.075 5.208 5.011 1.00 94.31 639 SER A O 1
ATOM 4982 N N . ALA A 1 640 ? -20.515 4.388 2.998 1.00 93.25 640 ALA A N 1
ATOM 4983 C CA . ALA A 1 640 ? -21.776 3.685 2.750 1.00 93.25 640 ALA A CA 1
ATOM 4984 C C . ALA A 1 640 ? -21.979 2.432 3.640 1.00 93.25 640 ALA A C 1
ATOM 4986 O O . ALA A 1 640 ? -23.101 1.921 3.757 1.00 93.25 640 ALA A O 1
ATOM 4987 N N . GLY A 1 641 ? -20.915 1.945 4.295 1.00 94.44 641 GLY A N 1
ATOM 4988 C CA . GLY A 1 641 ? -20.898 0.715 5.096 1.00 94.44 641 GLY A CA 1
ATOM 4989 C C . GLY A 1 641 ? -20.626 -0.563 4.293 1.00 94.44 641 GLY A C 1
ATOM 4990 O O . GLY A 1 641 ? -20.818 -1.661 4.811 1.00 94.44 641 GLY A O 1
ATOM 4991 N N . ARG A 1 642 ? -20.176 -0.444 3.038 1.00 97.31 642 ARG A N 1
ATOM 4992 C CA . ARG A 1 642 ? -19.844 -1.556 2.129 1.00 97.31 642 ARG A CA 1
ATOM 4993 C C . ARG A 1 642 ? -18.382 -1.972 2.315 1.00 97.31 642 ARG A C 1
ATOM 4995 O O . ARG A 1 642 ? -17.538 -1.758 1.448 1.00 97.31 642 ARG A O 1
ATOM 5002 N N . PHE A 1 643 ? -18.063 -2.513 3.492 1.00 97.12 643 PHE A N 1
ATOM 5003 C CA . PHE A 1 643 ? -16.674 -2.707 3.931 1.00 97.12 643 PHE A CA 1
ATOM 5004 C C . PHE A 1 643 ? -15.871 -3.705 3.097 1.00 97.12 643 PHE A C 1
ATOM 5006 O O . PHE A 1 643 ? -14.701 -3.448 2.833 1.00 97.12 643 PHE A O 1
ATOM 5013 N N . ASP A 1 644 ? -16.467 -4.816 2.664 1.00 96.69 644 ASP A N 1
ATOM 5014 C CA . ASP A 1 644 ? -15.736 -5.813 1.871 1.00 96.69 644 ASP A CA 1
ATOM 5015 C C . ASP A 1 644 ? -15.355 -5.262 0.491 1.00 96.69 644 ASP A C 1
ATOM 5017 O O . ASP A 1 644 ? -14.225 -5.438 0.036 1.00 96.69 644 ASP A O 1
ATOM 5021 N N . GLU A 1 645 ? -16.257 -4.502 -0.135 1.00 98.12 645 GLU A N 1
ATOM 5022 C CA . GLU A 1 645 ? -15.975 -3.807 -1.393 1.00 98.12 645 GLU A CA 1
ATOM 5023 C C . GLU A 1 645 ? -14.941 -2.694 -1.197 1.00 98.12 645 GLU A C 1
ATOM 5025 O O . GLU A 1 645 ? -14.013 -2.569 -1.996 1.00 98.12 645 GLU A O 1
ATOM 5030 N N . ALA A 1 646 ? -15.040 -1.927 -0.105 1.00 98.38 646 ALA A N 1
ATOM 5031 C CA . ALA A 1 646 ? -14.044 -0.918 0.244 1.00 98.38 646 ALA A CA 1
ATOM 5032 C C . ALA A 1 646 ? -12.647 -1.538 0.414 1.00 98.38 646 ALA A C 1
ATOM 5034 O O . ALA A 1 646 ? -11.673 -1.021 -0.131 1.00 98.38 646 ALA A O 1
ATOM 5035 N N . LEU A 1 647 ? -12.545 -2.669 1.120 1.00 97.56 647 LEU A N 1
ATOM 5036 C CA . LEU A 1 647 ? -11.289 -3.395 1.322 1.00 97.56 647 LEU A CA 1
ATOM 5037 C C . LEU A 1 647 ? -10.720 -3.943 0.008 1.00 97.56 647 LEU A C 1
ATOM 5039 O O . LEU A 1 647 ? -9.509 -3.878 -0.200 1.00 97.56 647 LEU A O 1
ATOM 5043 N N . ALA A 1 648 ? -11.570 -4.437 -0.895 1.00 97.38 648 ALA A N 1
ATOM 5044 C CA . ALA A 1 648 ? -11.142 -4.881 -2.219 1.00 97.38 648 ALA A CA 1
ATOM 5045 C C . ALA A 1 648 ? -10.574 -3.719 -3.052 1.00 97.38 648 ALA A C 1
ATOM 5047 O O . ALA A 1 648 ? -9.483 -3.838 -3.612 1.00 97.38 648 ALA A O 1
ATOM 5048 N N . GLN A 1 649 ? -11.268 -2.577 -3.080 1.00 98.19 649 GLN A N 1
ATOM 5049 C CA . GLN A 1 649 ? -10.823 -1.393 -3.820 1.00 98.19 649 GLN A CA 1
ATOM 5050 C C . GLN A 1 649 ? -9.535 -0.803 -3.240 1.00 98.19 649 GLN A C 1
ATOM 5052 O O . GLN A 1 649 ? -8.594 -0.529 -3.984 1.00 98.19 649 GLN A O 1
ATOM 5057 N N . ILE A 1 650 ? -9.422 -0.664 -1.915 1.00 98.25 650 ILE A N 1
ATOM 5058 C CA . ILE A 1 650 ? -8.203 -0.093 -1.332 1.00 98.25 650 ILE A CA 1
ATOM 5059 C C . ILE A 1 650 ? -6.999 -1.029 -1.465 1.00 98.25 650 ILE A C 1
ATOM 5061 O O . ILE A 1 650 ? -5.880 -0.560 -1.667 1.00 98.25 650 ILE A O 1
ATOM 5065 N N . LYS A 1 651 ? -7.214 -2.351 -1.433 1.00 95.56 651 LYS A N 1
ATOM 5066 C CA . LYS A 1 651 ? -6.162 -3.323 -1.742 1.00 95.56 651 LYS A CA 1
ATOM 5067 C C . LYS A 1 651 ? -5.704 -3.188 -3.192 1.00 95.56 651 LYS A C 1
ATOM 5069 O O . LYS A 1 651 ? -4.504 -3.175 -3.440 1.00 95.56 651 LYS A O 1
ATOM 5074 N N . ARG A 1 652 ? -6.631 -2.998 -4.137 1.00 95.25 652 ARG A N 1
ATOM 5075 C CA . ARG A 1 652 ? -6.282 -2.726 -5.537 1.00 95.25 652 ARG A CA 1
ATOM 5076 C C . ARG A 1 652 ? -5.456 -1.446 -5.677 1.00 95.25 652 ARG A C 1
ATOM 5078 O O . ARG A 1 652 ? -4.455 -1.450 -6.384 1.00 95.25 652 ARG A O 1
ATOM 5085 N N . ALA A 1 653 ? -5.829 -0.375 -4.977 1.00 95.31 653 ALA A N 1
ATOM 5086 C CA . ALA A 1 653 ? -5.039 0.856 -4.946 1.00 95.31 653 ALA A CA 1
ATOM 5087 C C . ALA A 1 653 ? -3.623 0.618 -4.387 1.00 95.31 653 ALA A C 1
ATOM 5089 O O . ALA A 1 653 ? -2.656 1.136 -4.936 1.00 95.31 653 ALA A O 1
ATOM 5090 N N . GLN A 1 654 ? -3.490 -0.195 -3.332 1.00 94.38 654 GLN A N 1
ATOM 5091 C CA . GLN A 1 654 ? -2.201 -0.558 -2.731 1.00 94.38 654 GLN A CA 1
ATOM 5092 C C . GLN A 1 654 ? -1.345 -1.441 -3.653 1.00 94.38 654 GLN A C 1
ATOM 5094 O O . GLN A 1 654 ? -0.129 -1.305 -3.665 1.00 94.38 654 GLN A O 1
ATOM 5099 N N . GLU A 1 655 ? -1.951 -2.325 -4.445 1.00 90.19 655 GLU A N 1
ATOM 5100 C CA . GLU A 1 655 ? -1.244 -3.111 -5.465 1.00 90.19 655 GLU A CA 1
ATOM 5101 C C . GLU A 1 655 ? -0.724 -2.235 -6.614 1.00 90.19 655 GLU A C 1
ATOM 5103 O O . GLU A 1 655 ? 0.350 -2.502 -7.152 1.00 90.19 655 GLU A O 1
ATOM 5108 N N . LEU A 1 656 ? -1.482 -1.197 -6.988 1.00 85.56 656 LEU A N 1
ATOM 5109 C CA . LEU A 1 656 ? -1.085 -0.223 -8.006 1.00 85.56 656 LEU A CA 1
ATOM 5110 C C . LEU A 1 656 ? 0.014 0.722 -7.497 1.00 85.56 656 LEU A C 1
ATOM 5112 O O . LEU A 1 656 ? 0.931 1.047 -8.247 1.00 85.56 656 LEU A O 1
ATOM 5116 N N . ASP A 1 657 ? -0.061 1.147 -6.232 1.00 85.31 657 ASP A N 1
ATOM 5117 C CA . ASP A 1 657 ? 0.944 2.004 -5.603 1.00 85.31 657 ASP A CA 1
ATOM 5118 C C . ASP A 1 657 ? 1.254 1.602 -4.146 1.00 85.31 657 ASP A C 1
ATOM 5120 O O . ASP A 1 657 ? 0.692 2.165 -3.196 1.00 85.31 657 ASP A O 1
ATOM 5124 N N . PRO A 1 658 ? 2.180 0.639 -3.947 1.00 86.19 658 PRO A N 1
ATOM 5125 C CA . PRO A 1 658 ? 2.462 0.071 -2.631 1.00 86.19 658 PRO A CA 1
ATOM 5126 C C . PRO A 1 658 ? 3.258 0.999 -1.715 1.00 86.19 658 PRO A C 1
ATOM 5128 O O . PRO A 1 658 ? 3.239 0.788 -0.504 1.00 86.19 658 PRO A O 1
ATOM 5131 N N . LEU A 1 659 ? 3.938 2.023 -2.246 1.00 85.88 659 LEU A N 1
ATOM 5132 C CA . LEU A 1 659 ? 4.715 2.976 -1.442 1.00 85.88 659 LEU A CA 1
ATOM 5133 C C . LEU A 1 659 ? 4.013 4.327 -1.237 1.00 85.88 659 LEU A C 1
ATOM 5135 O O . LEU A 1 659 ? 4.555 5.215 -0.579 1.00 85.88 659 LEU A O 1
ATOM 5139 N N . SER A 1 660 ? 2.787 4.493 -1.732 1.00 87.50 660 SER A N 1
ATOM 5140 C CA . SER A 1 660 ? 1.979 5.681 -1.461 1.00 87.50 660 SER A CA 1
ATOM 5141 C C . SER A 1 660 ? 1.554 5.744 0.007 1.00 87.50 660 SER A C 1
ATOM 5143 O O . SER A 1 660 ? 0.750 4.934 0.481 1.00 87.50 660 SER A O 1
ATOM 5145 N N . LEU A 1 661 ? 2.065 6.745 0.735 1.00 89.00 661 LEU A N 1
ATOM 5146 C CA . LEU A 1 661 ? 1.672 7.016 2.123 1.00 89.00 661 LEU A CA 1
ATOM 5147 C C . LEU A 1 661 ? 0.153 7.251 2.260 1.00 89.00 661 LEU A C 1
ATOM 5149 O O . LEU A 1 661 ? -0.455 6.633 3.138 1.00 89.00 661 LEU A O 1
ATOM 5153 N N . PRO A 1 662 ? -0.513 8.064 1.402 1.00 92.56 662 PRO A N 1
ATOM 5154 C CA . PRO A 1 662 ? -1.964 8.226 1.473 1.00 92.56 662 PRO A CA 1
ATOM 5155 C C . PRO A 1 662 ? -2.742 6.917 1.302 1.00 92.56 662 PRO A C 1
ATOM 5157 O O . PRO A 1 662 ? -3.720 6.705 2.020 1.00 92.56 662 PRO A O 1
ATOM 5160 N N . ILE A 1 663 ? -2.324 6.037 0.386 1.00 95.94 663 ILE A N 1
ATOM 5161 C CA . ILE A 1 663 ? -3.015 4.764 0.132 1.00 95.94 663 ILE A CA 1
ATOM 5162 C C . ILE A 1 663 ? -2.824 3.816 1.312 1.00 95.94 663 ILE A C 1
ATOM 5164 O O . ILE A 1 663 ? -3.811 3.317 1.845 1.00 95.94 663 ILE A O 1
ATOM 5168 N N . ASN A 1 664 ? -1.592 3.639 1.795 1.00 96.12 664 ASN A N 1
ATOM 5169 C CA . ASN A 1 664 ? -1.306 2.770 2.938 1.00 96.12 664 ASN A CA 1
ATOM 5170 C C . ASN A 1 664 ? -2.005 3.235 4.228 1.00 96.12 664 ASN A C 1
ATOM 5172 O O . ASN A 1 664 ? -2.525 2.402 4.974 1.00 96.12 664 ASN A O 1
ATOM 5176 N N . MET A 1 665 ? -2.105 4.551 4.447 1.00 97.06 665 MET A N 1
ATOM 5177 C CA . MET A 1 665 ? -2.918 5.130 5.522 1.00 97.06 665 MET A CA 1
ATOM 5178 C C . MET A 1 665 ? -4.407 4.814 5.334 1.00 97.06 665 MET A C 1
ATOM 5180 O O . MET A 1 665 ? -5.084 4.431 6.289 1.00 97.06 665 MET A O 1
ATOM 5184 N N . THR A 1 666 ? -4.912 4.924 4.101 1.00 98.06 666 THR A N 1
ATOM 5185 C CA . THR A 1 666 ? -6.319 4.642 3.780 1.00 98.06 666 THR A CA 1
ATOM 5186 C C . THR A 1 666 ? -6.657 3.160 3.981 1.00 98.06 666 THR A C 1
ATOM 5188 O O . THR A 1 666 ? -7.729 2.875 4.503 1.00 98.06 666 THR A O 1
ATOM 5191 N N . VAL A 1 667 ? -5.748 2.217 3.685 1.00 98.31 667 VAL A N 1
ATOM 5192 C CA . VAL A 1 667 ? -5.929 0.783 4.017 1.00 98.31 667 VAL A CA 1
ATOM 5193 C C . VAL A 1 667 ? -6.206 0.622 5.512 1.00 98.31 667 VAL A C 1
ATOM 5195 O O . VAL A 1 667 ? -7.213 0.027 5.902 1.00 98.31 667 VAL A O 1
ATOM 5198 N N . GLY A 1 668 ? -5.346 1.212 6.349 1.00 97.81 668 GLY A N 1
ATOM 5199 C CA . GLY A 1 668 ? -5.506 1.180 7.799 1.00 97.81 668 GLY A CA 1
ATOM 5200 C C . GLY A 1 668 ? -6.806 1.838 8.259 1.00 97.81 668 GLY A C 1
ATOM 5201 O O . GLY A 1 668 ? -7.458 1.344 9.178 1.00 97.81 668 GLY A O 1
ATOM 5202 N N . TRP A 1 669 ? -7.229 2.918 7.604 1.00 97.50 669 TRP A N 1
ATOM 5203 C CA . TRP A 1 669 ? -8.476 3.605 7.925 1.00 97.50 669 TRP A CA 1
ATOM 5204 C C . TRP A 1 669 ? -9.725 2.790 7.557 1.00 97.50 669 TRP A C 1
ATOM 5206 O O . TRP A 1 669 ? -10.623 2.660 8.386 1.00 97.50 669 TRP A O 1
ATOM 5216 N N . VAL A 1 670 ? -9.762 2.166 6.377 1.00 98.19 670 VAL A N 1
ATOM 5217 C CA . VAL A 1 670 ? -10.870 1.282 5.975 1.00 98.19 670 VAL A CA 1
ATOM 5218 C C . VAL A 1 670 ? -10.977 0.093 6.934 1.00 98.19 670 VAL A C 1
ATOM 5220 O O . VAL A 1 670 ? -12.072 -0.221 7.400 1.00 98.19 670 VAL A O 1
ATOM 5223 N N . GLN A 1 671 ? -9.847 -0.525 7.302 1.00 97.69 671 GLN A N 1
ATOM 5224 C CA . GLN A 1 671 ? -9.801 -1.596 8.307 1.00 97.69 671 GLN A CA 1
ATOM 5225 C C . GLN A 1 671 ? -10.330 -1.131 9.670 1.00 97.69 671 GLN A C 1
ATOM 5227 O O . GLN A 1 671 ? -11.121 -1.839 10.295 1.00 97.69 671 GLN A O 1
ATOM 5232 N N . LEU A 1 672 ? -9.936 0.068 10.114 1.00 97.06 672 LEU A N 1
ATOM 5233 C CA . LEU A 1 672 ? -10.395 0.660 11.370 1.00 97.06 672 LEU A CA 1
ATOM 5234 C C . LEU A 1 672 ? -11.919 0.820 11.387 1.00 97.06 672 LEU A C 1
ATOM 5236 O O . LEU A 1 672 ? -12.600 0.374 12.313 1.00 97.06 672 LEU A O 1
ATOM 5240 N N . THR A 1 673 ? -12.474 1.438 10.347 1.00 96.00 673 THR A N 1
ATOM 5241 C CA . THR A 1 673 ? -13.916 1.680 10.264 1.00 96.00 673 THR A CA 1
ATOM 5242 C C . THR A 1 673 ? -14.695 0.367 10.166 1.00 96.00 673 THR A C 1
ATOM 5244 O O . THR A 1 673 ? -15.723 0.233 10.830 1.00 96.00 673 THR A O 1
ATOM 5247 N N . ALA A 1 674 ? -14.148 -0.639 9.474 1.00 95.75 674 ALA A N 1
ATOM 5248 C CA . ALA A 1 674 ? -14.677 -2.003 9.398 1.00 95.75 674 ALA A CA 1
ATOM 5249 C C . ALA A 1 674 ? -14.513 -2.834 10.692 1.00 95.75 674 ALA A C 1
ATOM 5251 O O . ALA A 1 674 ? -14.777 -4.035 10.679 1.00 95.75 674 ALA A O 1
ATOM 5252 N N . ARG A 1 675 ? -14.070 -2.225 11.805 1.00 93.81 675 ARG A N 1
ATOM 5253 C CA . ARG A 1 675 ? -13.835 -2.877 13.110 1.00 93.81 675 ARG A CA 1
ATOM 5254 C C . ARG A 1 675 ? -12.758 -3.974 13.080 1.00 93.81 675 ARG A C 1
ATOM 5256 O O . ARG A 1 675 ? -12.711 -4.827 13.962 1.00 93.81 675 ARG A O 1
ATOM 5263 N N . ARG A 1 676 ? -11.845 -3.933 12.104 1.00 96.12 676 ARG A N 1
ATOM 5264 C CA . ARG A 1 676 ? -10.643 -4.784 12.023 1.00 96.12 676 ARG A CA 1
ATOM 5265 C C . ARG A 1 676 ? -9.450 -4.062 12.649 1.00 96.12 676 ARG A C 1
ATOM 5267 O O . ARG A 1 676 ? -8.443 -3.783 12.001 1.00 96.12 676 ARG A O 1
ATOM 5274 N N . THR A 1 677 ? -9.594 -3.695 13.919 1.00 95.25 677 THR A N 1
ATOM 5275 C CA . THR A 1 677 ? -8.693 -2.747 14.591 1.00 95.25 677 THR A CA 1
ATOM 5276 C C . THR A 1 677 ? -7.265 -3.279 14.744 1.00 95.25 677 THR A C 1
ATOM 5278 O O . THR A 1 677 ? -6.316 -2.517 14.584 1.00 95.25 677 THR A O 1
ATOM 5281 N N . ASP A 1 678 ? -7.084 -4.583 14.981 1.00 95.12 678 ASP A N 1
ATOM 5282 C CA . ASP A 1 678 ? -5.746 -5.193 15.052 1.00 95.12 678 ASP A CA 1
ATOM 5283 C C . ASP A 1 678 ? -4.994 -5.090 13.713 1.00 95.12 678 ASP A C 1
ATOM 5285 O O . ASP A 1 678 ? -3.828 -4.692 13.680 1.00 95.12 678 ASP A O 1
ATOM 5289 N N . GLU A 1 679 ? -5.671 -5.394 12.600 1.00 95.75 679 GLU A N 1
ATOM 5290 C CA . GLU A 1 679 ? -5.107 -5.266 11.248 1.00 95.75 679 GLU A CA 1
ATOM 5291 C C . GLU A 1 679 ? -4.759 -3.805 10.934 1.00 95.75 679 GLU A C 1
ATOM 5293 O O . GLU A 1 679 ? -3.664 -3.520 10.445 1.00 95.75 679 GLU A O 1
ATOM 5298 N N . SER A 1 680 ? -5.653 -2.883 11.308 1.00 97.81 680 SER A N 1
ATOM 5299 C CA . SER A 1 680 ? -5.454 -1.440 11.158 1.00 97.81 680 SER A CA 1
ATOM 5300 C C . SER A 1 680 ? -4.188 -0.948 11.864 1.00 97.81 680 SER A C 1
ATOM 5302 O O . SER A 1 680 ? -3.371 -0.261 11.253 1.00 97.81 680 SER A O 1
ATOM 5304 N N . ILE A 1 681 ? -3.965 -1.338 13.126 1.00 97.81 681 ILE A N 1
ATOM 5305 C CA . ILE A 1 681 ? -2.769 -0.942 13.889 1.00 97.81 681 ILE A CA 1
ATOM 5306 C C . ILE A 1 681 ? -1.496 -1.438 13.202 1.00 97.81 681 ILE A C 1
ATOM 5308 O O . ILE A 1 681 ? -0.533 -0.679 13.082 1.00 97.81 681 ILE A O 1
ATOM 5312 N N . VAL A 1 682 ? -1.479 -2.691 12.734 1.00 97.19 682 VAL A N 1
ATOM 5313 C CA . VAL A 1 682 ? -0.324 -3.253 12.015 1.00 97.19 682 VAL A CA 1
ATOM 5314 C C . VAL A 1 682 ? -0.042 -2.452 10.745 1.00 97.19 682 VAL A C 1
ATOM 5316 O O . VAL A 1 682 ? 1.100 -2.062 10.506 1.00 97.19 682 VAL A O 1
ATOM 5319 N N . GLN A 1 683 ? -1.072 -2.164 9.951 1.00 96.69 683 GLN A N 1
ATOM 5320 C CA . GLN A 1 683 ? -0.931 -1.424 8.699 1.00 96.69 683 GLN A CA 1
ATOM 5321 C C . GLN A 1 683 ? -0.489 0.034 8.915 1.00 96.69 683 GLN A C 1
ATOM 5323 O O . GLN A 1 683 ? 0.392 0.537 8.214 1.00 96.69 683 GLN A O 1
ATOM 5328 N N . LEU A 1 684 ? -1.061 0.725 9.902 1.00 97.56 684 LEU A N 1
ATOM 5329 C CA . LEU A 1 684 ? -0.721 2.116 10.209 1.00 97.56 684 LEU A CA 1
ATOM 5330 C C . LEU A 1 684 ? 0.693 2.243 10.789 1.00 97.56 684 LEU A C 1
ATOM 5332 O O . LEU A 1 684 ? 1.396 3.198 10.466 1.00 97.56 684 LEU A O 1
ATOM 5336 N N . ARG A 1 685 ? 1.158 1.262 11.576 1.00 96.62 685 ARG A N 1
ATOM 5337 C CA . ARG A 1 685 ? 2.558 1.207 12.030 1.00 96.62 685 ARG A CA 1
ATOM 5338 C C . ARG A 1 685 ? 3.531 1.051 10.863 1.00 96.62 685 ARG A C 1
ATOM 5340 O O . ARG A 1 685 ? 4.468 1.834 10.787 1.00 96.62 685 ARG A O 1
ATOM 5347 N N . LYS A 1 686 ? 3.255 0.152 9.909 1.00 92.94 686 LYS A N 1
ATOM 5348 C CA . LYS A 1 686 ? 4.052 0.035 8.670 1.00 92.94 686 LYS A CA 1
ATOM 5349 C C . LYS A 1 686 ? 4.101 1.348 7.891 1.00 92.94 686 LYS A C 1
ATOM 5351 O O . LYS A 1 686 ? 5.145 1.745 7.393 1.00 92.94 686 LYS A O 1
ATOM 5356 N N . THR A 1 687 ? 2.979 2.060 7.828 1.00 92.81 687 THR A N 1
ATOM 5357 C CA . THR A 1 687 ? 2.922 3.364 7.152 1.00 92.81 687 THR A CA 1
ATOM 5358 C C . THR A 1 687 ? 3.780 4.417 7.875 1.00 92.81 687 THR A C 1
ATOM 5360 O O . THR A 1 687 ? 4.432 5.223 7.220 1.00 92.81 687 THR A O 1
ATOM 5363 N N . LEU A 1 688 ? 3.845 4.395 9.214 1.00 92.19 688 LEU A N 1
ATOM 5364 C CA . LEU A 1 688 ? 4.750 5.258 9.993 1.00 92.19 688 LEU A CA 1
ATOM 5365 C C . LEU A 1 688 ? 6.225 4.844 9.899 1.00 92.19 688 LEU A C 1
ATOM 5367 O O . LEU A 1 688 ? 7.090 5.693 10.080 1.00 92.19 688 LEU A O 1
ATOM 5371 N N . GLU A 1 689 ? 6.528 3.572 9.639 1.00 91.56 689 GLU A N 1
ATOM 5372 C CA . GLU A 1 689 ? 7.897 3.128 9.343 1.00 91.56 689 GLU A CA 1
ATOM 5373 C C . GLU A 1 689 ? 8.389 3.704 8.006 1.00 91.56 689 GLU A C 1
ATOM 5375 O O . GLU A 1 689 ? 9.571 4.017 7.879 1.00 91.56 689 GLU A O 1
ATOM 5380 N N . MET A 1 690 ? 7.486 3.896 7.034 1.00 84.75 690 MET A N 1
ATOM 5381 C CA . MET A 1 690 ? 7.797 4.555 5.759 1.00 84.75 690 MET A CA 1
ATOM 5382 C C . MET A 1 690 ? 8.046 6.059 5.931 1.00 84.75 690 MET A C 1
ATOM 5384 O O . MET A 1 690 ? 9.014 6.584 5.387 1.00 84.75 690 MET A O 1
ATOM 5388 N N . ASP A 1 691 ? 7.180 6.752 6.678 1.00 84.44 691 ASP A N 1
ATOM 5389 C CA . ASP A 1 691 ? 7.381 8.154 7.060 1.00 84.44 691 ASP A CA 1
ATOM 5390 C C . ASP A 1 691 ? 6.808 8.442 8.462 1.00 84.44 691 ASP A C 1
ATOM 5392 O O . ASP A 1 691 ? 5.588 8.584 8.633 1.00 84.44 691 ASP A O 1
ATOM 5396 N N . PRO A 1 692 ? 7.677 8.608 9.478 1.00 89.06 692 PRO A N 1
ATOM 5397 C CA . PRO A 1 692 ? 7.255 8.934 10.836 1.00 89.06 692 PRO A CA 1
ATOM 5398 C C . PRO A 1 692 ? 6.539 10.287 10.961 1.00 89.06 692 PRO A C 1
ATOM 5400 O O . PRO A 1 692 ? 5.841 10.521 11.953 1.00 89.06 692 PRO A O 1
ATOM 5403 N N . ASN A 1 693 ? 6.702 11.185 9.988 1.00 88.44 693 ASN A N 1
ATOM 5404 C CA . ASN A 1 693 ? 6.143 12.534 10.008 1.00 88.44 693 ASN A CA 1
ATOM 5405 C C . ASN A 1 693 ? 4.783 12.637 9.306 1.00 88.44 693 ASN A C 1
ATOM 5407 O O . ASN A 1 693 ? 4.198 13.722 9.252 1.00 88.44 693 ASN A O 1
ATOM 5411 N N . PHE A 1 694 ? 4.226 11.526 8.814 1.00 91.56 694 PHE A N 1
ATOM 5412 C CA . PHE A 1 694 ? 2.939 11.547 8.132 1.00 91.56 694 PHE A CA 1
ATOM 5413 C C . PHE A 1 694 ? 1.760 11.638 9.124 1.00 91.56 694 PHE A C 1
ATOM 5415 O O . PHE A 1 694 ? 1.203 10.634 9.583 1.00 91.56 694 PHE A O 1
ATOM 5422 N N . VAL A 1 695 ? 1.376 12.879 9.453 1.00 92.56 695 VAL A N 1
ATOM 5423 C CA . VAL A 1 695 ? 0.407 13.269 10.502 1.00 92.56 695 VAL A CA 1
ATOM 5424 C C . VAL A 1 695 ? -0.884 12.447 10.485 1.00 92.56 695 VAL A C 1
ATOM 5426 O O . VAL A 1 695 ? -1.313 11.956 11.532 1.00 92.56 695 VAL A O 1
ATOM 5429 N N . LEU A 1 696 ? -1.499 12.263 9.311 1.00 93.81 696 LEU A N 1
ATOM 5430 C CA . LEU A 1 696 ? -2.778 11.554 9.195 1.00 93.81 696 LEU A CA 1
ATOM 5431 C C . LEU A 1 696 ? -2.685 10.102 9.669 1.00 93.81 696 LEU A C 1
ATOM 5433 O O . LEU A 1 696 ? -3.607 9.609 10.313 1.00 93.81 696 LEU A O 1
ATOM 5437 N N . THR A 1 697 ? -1.563 9.427 9.424 1.00 96.44 697 THR A N 1
ATOM 5438 C CA . THR A 1 697 ? -1.370 8.042 9.882 1.00 96.44 697 THR A CA 1
ATOM 5439 C C . THR A 1 697 ? -1.295 7.975 11.396 1.00 96.44 697 THR A C 1
ATOM 5441 O O . THR A 1 697 ? -1.922 7.110 12.004 1.00 96.44 697 THR A O 1
ATOM 5444 N N . ARG A 1 698 ? -0.595 8.927 12.020 1.00 95.81 698 ARG A N 1
ATOM 5445 C CA . ARG A 1 698 ? -0.511 9.021 13.479 1.00 95.81 698 ARG A CA 1
ATOM 5446 C C . ARG A 1 698 ? -1.878 9.283 14.106 1.00 95.81 698 ARG A C 1
ATOM 5448 O O . ARG A 1 698 ? -2.247 8.627 15.076 1.00 95.81 698 ARG A O 1
ATOM 5455 N N . HIS A 1 699 ? -2.659 10.172 13.496 1.00 96.06 699 HIS A N 1
ATOM 5456 C CA . HIS A 1 699 ? -4.039 10.421 13.893 1.00 96.06 699 HIS A CA 1
ATOM 5457 C C . HIS A 1 699 ? -4.900 9.147 13.794 1.00 96.06 699 HIS A C 1
ATOM 5459 O O . HIS A 1 699 ? -5.565 8.779 14.760 1.00 96.06 699 HIS A O 1
ATOM 5465 N N . ARG A 1 700 ? -4.868 8.418 12.667 1.00 97.06 700 ARG A N 1
ATOM 5466 C CA . ARG A 1 700 ? -5.623 7.157 12.524 1.00 97.06 700 ARG A CA 1
ATOM 5467 C C . ARG A 1 700 ? -5.145 6.070 13.492 1.00 97.06 700 ARG A C 1
ATOM 5469 O O . ARG A 1 700 ? -5.971 5.309 13.982 1.00 97.06 700 ARG A O 1
ATOM 5476 N N . LEU A 1 701 ? -3.850 6.018 13.810 1.00 97.88 701 LEU A N 1
ATOM 5477 C CA . LEU A 1 701 ? -3.305 5.063 14.777 1.00 97.88 701 LEU A CA 1
ATOM 5478 C C . LEU A 1 701 ? -3.810 5.355 16.195 1.00 97.88 701 LEU A C 1
ATOM 5480 O O . LEU A 1 701 ? -4.196 4.428 16.904 1.00 97.88 701 LEU A O 1
ATOM 5484 N N . GLY A 1 702 ? -3.880 6.634 16.578 1.00 97.75 702 GLY A N 1
ATOM 5485 C CA . GLY A 1 702 ? -4.516 7.059 17.826 1.00 97.75 702 GLY A CA 1
ATOM 5486 C C . GLY A 1 702 ? -5.980 6.616 17.902 1.00 97.75 702 GLY A C 1
ATOM 5487 O O . GLY A 1 702 ? -6.382 6.007 18.891 1.00 97.75 702 GLY A O 1
ATOM 5488 N N . MET A 1 703 ? -6.748 6.812 16.822 1.00 97.00 703 MET A N 1
ATOM 5489 C CA . MET A 1 703 ? -8.142 6.343 16.745 1.00 97.00 703 MET A CA 1
ATOM 5490 C C . MET A 1 703 ? -8.250 4.815 16.872 1.00 97.00 703 MET A C 1
ATOM 5492 O O . MET A 1 703 ? -9.197 4.306 17.468 1.00 97.00 703 MET A O 1
ATOM 5496 N N . ALA A 1 704 ? -7.288 4.071 16.322 1.00 97.75 704 ALA A N 1
ATOM 5497 C CA . ALA A 1 704 ? -7.259 2.618 16.427 1.00 97.75 704 ALA A CA 1
ATOM 5498 C C . ALA A 1 704 ? -7.001 2.143 17.861 1.00 97.75 704 ALA A C 1
ATOM 5500 O O . ALA A 1 704 ? -7.704 1.257 18.342 1.00 97.75 704 ALA A O 1
ATOM 5501 N N . TYR A 1 705 ? -6.054 2.754 18.579 1.00 98.12 705 TYR A N 1
ATOM 5502 C CA . TYR A 1 705 ? -5.850 2.455 20.000 1.00 98.12 705 TYR A CA 1
ATOM 5503 C C . TYR A 1 705 ? -7.070 2.813 20.843 1.00 98.12 705 TYR A C 1
ATOM 5505 O O . TYR A 1 705 ? -7.486 2.020 21.686 1.00 98.12 705 TYR A O 1
ATOM 5513 N N . GLU A 1 706 ? -7.686 3.960 20.572 1.00 96.38 706 GLU A N 1
ATOM 5514 C CA . GLU A 1 706 ? -8.901 4.383 21.257 1.00 96.38 706 GLU A CA 1
ATOM 5515 C C . GLU A 1 706 ? -10.037 3.367 21.081 1.00 96.38 706 GLU A C 1
ATOM 5517 O O . GLU A 1 706 ? -10.664 2.976 22.062 1.00 96.38 706 GLU A O 1
ATOM 5522 N N . GLN A 1 707 ? -10.251 2.855 19.864 1.00 94.94 707 GLN A N 1
ATOM 5523 C CA . GLN A 1 707 ? -11.267 1.831 19.603 1.00 94.94 707 GLN A CA 1
ATOM 5524 C C . GLN A 1 707 ? -10.975 0.491 20.311 1.00 94.94 707 GLN A C 1
ATOM 5526 O O . GLN A 1 707 ? -11.908 -0.259 20.592 1.00 94.94 707 GLN A O 1
ATOM 5531 N N . GLN A 1 708 ? -9.713 0.193 20.648 1.00 95.38 708 GLN A N 1
ATOM 5532 C CA . GLN A 1 708 ? -9.347 -0.957 21.493 1.00 95.38 708 GLN A CA 1
ATOM 5533 C C . GLN A 1 708 ? -9.489 -0.692 23.001 1.00 95.38 708 GLN A C 1
ATOM 5535 O O . GLN A 1 708 ? -9.217 -1.589 23.796 1.00 95.38 708 GLN A O 1
ATOM 5540 N N . GLY A 1 709 ? -9.849 0.527 23.413 1.00 95.50 709 GLY A N 1
ATOM 5541 C CA . GLY A 1 709 ? -9.829 0.946 24.817 1.00 95.50 709 GLY A CA 1
ATOM 5542 C C . GLY A 1 709 ? -8.424 1.227 25.367 1.00 95.50 709 GLY A C 1
ATOM 5543 O O . GLY A 1 709 ? -8.254 1.389 26.574 1.00 95.50 709 GLY A O 1
ATOM 5544 N N . LYS A 1 710 ? -7.404 1.307 24.503 1.00 97.75 710 LYS A N 1
ATOM 5545 C CA . LYS A 1 710 ? -6.013 1.645 24.850 1.00 97.75 710 LYS A CA 1
ATOM 5546 C C . LYS A 1 710 ? -5.830 3.160 24.904 1.00 97.75 710 LYS A C 1
ATOM 5548 O O . LYS A 1 710 ? -5.192 3.774 24.047 1.00 97.75 710 LYS A O 1
ATOM 5553 N N . TYR A 1 711 ? -6.488 3.782 25.878 1.00 97.88 711 TYR A N 1
ATOM 5554 C CA . TYR A 1 711 ? -6.628 5.236 25.913 1.00 97.88 711 TYR A CA 1
ATOM 5555 C C . TYR A 1 711 ? -5.310 5.980 26.149 1.00 97.88 711 TYR A C 1
ATOM 5557 O O . TYR A 1 711 ? -5.124 7.054 25.584 1.00 97.88 711 TYR A O 1
ATOM 5565 N N . GLU A 1 712 ? -4.376 5.435 26.933 1.00 97.75 712 GLU A N 1
ATOM 5566 C CA . GLU A 1 712 ? -3.086 6.101 27.167 1.00 97.75 712 GLU A CA 1
ATOM 5567 C C . GLU A 1 712 ? -2.222 6.122 25.900 1.00 97.75 712 GLU A C 1
ATOM 5569 O O . GLU A 1 712 ? -1.646 7.159 25.558 1.00 97.75 712 GLU A O 1
ATOM 5574 N N . GLU A 1 713 ? -2.185 5.022 25.143 1.00 97.69 713 GLU A N 1
ATOM 5575 C CA . GLU A 1 713 ? -1.514 4.972 23.844 1.00 97.69 713 GLU A CA 1
ATOM 5576 C C . GLU A 1 713 ? -2.172 5.920 22.834 1.00 97.69 713 GLU A C 1
ATOM 5578 O O . GLU A 1 713 ? -1.468 6.647 22.128 1.00 97.69 713 GLU A O 1
ATOM 5583 N N . ALA A 1 714 ? -3.509 5.974 22.804 1.00 98.25 714 ALA A N 1
ATOM 5584 C CA . ALA A 1 714 ? -4.255 6.904 21.957 1.00 98.25 714 ALA A CA 1
ATOM 5585 C C . ALA A 1 714 ? -3.920 8.371 22.278 1.00 98.25 714 ALA A C 1
ATOM 5587 O O . ALA A 1 714 ? -3.550 9.136 21.386 1.00 98.25 714 ALA A O 1
ATOM 5588 N N . ILE A 1 715 ? -3.973 8.752 23.560 1.00 98.56 715 ILE A N 1
ATOM 5589 C CA . ILE A 1 715 ? -3.606 10.092 24.043 1.00 98.56 715 ILE A CA 1
ATOM 5590 C C . ILE A 1 715 ? -2.157 10.423 23.665 1.00 98.56 715 ILE A C 1
ATOM 5592 O O . ILE A 1 715 ? -1.873 11.551 23.256 1.00 98.56 715 ILE A O 1
ATOM 5596 N N . GLY A 1 716 ? -1.239 9.458 23.779 1.00 97.81 716 GLY A N 1
ATOM 5597 C CA . GLY A 1 716 ? 0.158 9.617 23.379 1.00 97.81 716 GLY A CA 1
ATOM 5598 C C . GLY A 1 716 ? 0.316 9.975 21.900 1.00 97.81 716 GLY A C 1
ATOM 5599 O O . GLY A 1 716 ? 1.040 10.918 21.571 1.00 97.81 716 GLY A O 1
ATOM 5600 N N . GLU A 1 717 ? -0.387 9.278 21.004 1.00 97.75 717 GLU A N 1
ATOM 5601 C CA . GLU A 1 717 ? -0.368 9.608 19.575 1.00 97.75 717 GLU A CA 1
ATOM 5602 C C . GLU A 1 717 ? -1.049 10.946 19.271 1.00 97.75 717 GLU A C 1
ATOM 5604 O O . GLU A 1 717 ? -0.502 11.747 18.511 1.00 97.75 717 GLU A O 1
ATOM 5609 N N . PHE A 1 718 ? -2.189 11.248 19.897 1.00 98.12 718 PHE A N 1
ATOM 5610 C CA . PHE A 1 718 ? -2.889 12.513 19.664 1.00 98.12 718 PHE A CA 1
ATOM 5611 C C . PHE A 1 718 ? -2.117 13.732 20.175 1.00 98.12 718 PHE A C 1
ATOM 5613 O O . PHE A 1 718 ? -2.133 14.766 19.513 1.00 98.12 718 PHE A O 1
ATOM 5620 N N . LYS A 1 719 ? -1.366 13.624 21.279 1.00 98.00 719 LYS A N 1
ATOM 5621 C CA . LYS A 1 719 ? -0.444 14.689 21.717 1.00 98.00 719 LYS A CA 1
ATOM 5622 C C . LYS A 1 719 ? 0.611 15.000 20.658 1.00 98.00 719 LYS A C 1
ATOM 5624 O O . LYS A 1 719 ? 0.803 16.160 20.319 1.00 98.00 719 LYS A O 1
ATOM 5629 N N . ARG A 1 720 ? 1.217 13.972 20.057 1.00 96.69 720 ARG A N 1
ATOM 5630 C CA . ARG A 1 720 ? 2.168 14.163 18.951 1.00 96.69 720 ARG A CA 1
ATOM 5631 C C . ARG A 1 720 ? 1.509 14.826 17.744 1.00 96.69 720 ARG A C 1
ATOM 5633 O O . ARG A 1 720 ? 2.116 15.697 17.138 1.00 96.69 720 ARG A O 1
ATOM 5640 N N . VAL A 1 721 ? 0.271 14.454 17.405 1.00 95.75 721 VAL A N 1
ATOM 5641 C CA . VAL A 1 721 ? -0.489 15.131 16.336 1.00 95.75 721 VAL A CA 1
ATOM 5642 C C . VAL A 1 721 ? -0.714 16.607 16.678 1.00 95.75 721 VAL A C 1
ATOM 5644 O O . VAL A 1 721 ? -0.521 17.460 15.815 1.00 95.75 721 VAL A O 1
ATOM 5647 N N . VAL A 1 722 ? -1.078 16.930 17.922 1.00 96.62 722 VAL A N 1
ATOM 5648 C CA . VAL A 1 722 ? -1.216 18.317 18.399 1.00 96.62 722 VAL A CA 1
ATOM 5649 C C . VAL A 1 722 ? 0.096 19.087 18.238 1.00 96.62 722 VAL A C 1
ATOM 5651 O O . VAL A 1 722 ? 0.071 20.197 17.714 1.00 96.62 722 VAL A O 1
ATOM 5654 N N . ASP A 1 723 ? 1.232 18.498 18.605 1.00 95.06 723 ASP A N 1
ATOM 5655 C CA . ASP A 1 723 ? 2.539 19.150 18.479 1.00 95.06 723 ASP A CA 1
ATOM 5656 C C . ASP A 1 723 ? 2.933 19.357 17.006 1.00 95.06 723 ASP A C 1
ATOM 5658 O O . ASP A 1 723 ? 3.266 20.468 16.597 1.00 95.06 723 ASP A O 1
ATOM 5662 N N . MET A 1 724 ? 2.814 18.316 16.175 1.00 91.88 724 MET A N 1
ATOM 5663 C CA . MET A 1 724 ? 3.160 18.353 14.745 1.00 91.88 724 MET A CA 1
ATOM 5664 C C . MET A 1 724 ? 2.297 19.323 13.939 1.00 91.88 724 MET A C 1
ATOM 5666 O O . MET A 1 724 ? 2.736 19.848 12.920 1.00 91.88 724 MET A O 1
ATOM 5670 N N . THR A 1 725 ? 1.056 19.538 14.370 1.00 90.44 725 THR A N 1
ATOM 5671 C CA . THR A 1 725 ? 0.118 20.437 13.692 1.00 90.44 725 THR A CA 1
ATOM 5672 C C . THR A 1 725 ? 0.074 21.819 14.321 1.00 90.44 725 THR A C 1
ATOM 5674 O O . THR A 1 725 ? -0.773 22.614 13.940 1.00 90.44 725 THR A O 1
ATOM 5677 N N . SER A 1 726 ? 0.952 22.135 15.280 1.00 91.75 726 SER A N 1
ATOM 5678 C CA . SER A 1 726 ? 0.919 23.420 15.990 1.00 91.75 726 SER A CA 1
ATOM 5679 C C . SER A 1 726 ? -0.471 23.719 16.577 1.00 91.75 726 SER A C 1
ATOM 5681 O O . SER A 1 726 ? -0.997 24.824 16.463 1.00 91.75 726 SER A O 1
ATOM 5683 N N . ARG A 1 727 ? -1.069 22.700 17.212 1.00 93.56 727 ARG A N 1
ATOM 5684 C CA . ARG A 1 727 ? -2.371 22.735 17.899 1.00 93.56 727 ARG A CA 1
ATOM 5685 C C . ARG A 1 727 ? -3.566 23.062 16.999 1.00 93.56 727 ARG A C 1
ATOM 5687 O O . ARG A 1 727 ? -4.525 23.690 17.446 1.00 93.56 727 ARG A O 1
ATOM 5694 N N . LYS A 1 728 ? -3.544 22.616 15.744 1.00 90.50 728 LYS A N 1
ATOM 5695 C CA . LYS A 1 728 ? -4.696 22.747 14.840 1.00 90.50 728 LYS A CA 1
ATOM 5696 C C . LYS A 1 728 ? -5.862 21.833 15.267 1.00 90.50 728 LYS A C 1
ATOM 5698 O O . LYS A 1 728 ? -5.644 20.826 15.958 1.00 90.50 728 LYS A O 1
ATOM 5703 N N . PRO A 1 729 ? -7.100 22.127 14.823 1.00 91.44 729 PRO A N 1
ATOM 5704 C CA . PRO A 1 729 ? -8.305 21.431 15.278 1.00 91.44 729 PRO A CA 1
ATOM 5705 C C . PRO A 1 729 ? -8.287 19.904 15.127 1.00 91.44 729 PRO A C 1
ATOM 5707 O O . PRO A 1 729 ? -8.811 19.208 15.996 1.00 91.44 729 PRO A O 1
ATOM 5710 N N . ILE A 1 730 ? -7.658 19.359 14.078 1.00 89.56 730 ILE A N 1
ATOM 5711 C CA . ILE A 1 730 ? -7.582 17.903 13.849 1.00 89.56 730 ILE A CA 1
ATOM 5712 C C . ILE A 1 730 ? -6.922 17.155 15.020 1.00 89.56 730 ILE A C 1
ATOM 5714 O O . ILE A 1 730 ? -7.416 16.116 15.448 1.00 89.56 730 ILE A O 1
ATOM 5718 N N . GLY A 1 731 ? -5.843 17.701 15.590 1.00 92.62 731 GLY A N 1
ATOM 5719 C CA . GLY A 1 731 ? -5.176 17.108 16.748 1.00 92.62 731 GLY A CA 1
ATOM 5720 C C . GLY A 1 731 ? -5.942 17.346 18.045 1.00 92.62 731 GLY A C 1
ATOM 5721 O O . GLY A 1 731 ? -6.115 16.426 18.843 1.00 92.62 731 GLY A O 1
ATOM 5722 N N . LEU A 1 732 ? -6.424 18.577 18.251 1.00 96.44 732 LEU A N 1
ATOM 5723 C CA . LEU A 1 732 ? -7.106 18.961 19.490 1.00 96.44 732 LEU A CA 1
ATOM 5724 C C . LEU A 1 732 ? -8.424 18.210 19.684 1.00 96.44 732 LEU A C 1
ATOM 5726 O O . LEU A 1 732 ? -8.699 17.734 20.781 1.00 96.44 732 LEU A O 1
ATOM 5730 N N . THR A 1 733 ? -9.225 18.074 18.628 1.00 96.19 733 THR A N 1
ATOM 5731 C CA . THR A 1 733 ? -10.530 17.405 18.715 1.00 96.19 733 THR A CA 1
ATOM 5732 C C . THR A 1 733 ? -10.388 15.914 19.013 1.00 96.19 733 THR A C 1
ATOM 5734 O O . THR A 1 733 ? -11.105 15.393 19.867 1.00 96.19 733 THR A O 1
ATOM 5737 N N . ALA A 1 734 ? -9.416 15.241 18.391 1.00 95.88 734 ALA A N 1
ATOM 5738 C CA . ALA A 1 734 ? -9.106 13.844 18.677 1.00 95.88 734 ALA A CA 1
ATOM 5739 C C . ALA A 1 734 ? -8.564 13.647 20.106 1.00 95.88 734 ALA A C 1
ATOM 5741 O O . ALA A 1 734 ? -8.989 12.734 20.810 1.00 95.88 734 ALA A O 1
ATOM 5742 N N . LEU A 1 735 ? -7.695 14.549 20.580 1.00 98.25 735 LEU A N 1
ATOM 5743 C CA . LEU A 1 735 ? -7.183 14.516 21.952 1.00 98.25 735 LEU A CA 1
ATOM 5744 C C . LEU A 1 735 ? -8.290 14.750 22.995 1.00 98.25 735 LEU A C 1
ATOM 5746 O O . LEU A 1 735 ? -8.335 14.053 24.007 1.00 98.25 735 LEU A O 1
ATOM 5750 N N . ALA A 1 736 ? -9.186 15.712 22.757 1.00 98.44 736 ALA A N 1
ATOM 5751 C CA . ALA A 1 736 ? -10.324 15.983 23.634 1.00 98.44 736 ALA A CA 1
ATOM 5752 C C . ALA A 1 736 ? -11.272 14.782 23.719 1.00 98.44 736 ALA A C 1
ATOM 5754 O O . ALA A 1 736 ? -11.702 14.417 24.813 1.00 98.44 736 ALA A O 1
ATOM 5755 N N . HIS A 1 737 ? -11.558 14.154 22.576 1.00 98.12 737 HIS A N 1
ATOM 5756 C CA . HIS A 1 737 ? -12.372 12.947 22.507 1.00 98.12 737 HIS A CA 1
ATOM 5757 C C . HIS A 1 737 ? -11.734 11.800 23.309 1.00 98.12 737 HIS A C 1
ATOM 5759 O O . HIS A 1 737 ? -12.387 11.235 24.185 1.00 98.12 737 HIS A O 1
ATOM 5765 N N . ALA A 1 738 ? -10.436 11.541 23.117 1.00 98.06 738 ALA A N 1
ATOM 5766 C CA . ALA A 1 738 ? -9.717 10.505 23.856 1.00 98.06 738 ALA A CA 1
ATOM 5767 C C . ALA A 1 738 ? -9.698 10.751 25.373 1.00 98.06 738 ALA A C 1
ATOM 5769 O O . ALA A 1 738 ? -9.887 9.815 26.149 1.00 98.06 738 ALA A O 1
ATOM 5770 N N . TYR A 1 739 ? -9.524 12.003 25.816 1.00 98.62 739 TYR A N 1
ATOM 5771 C CA . TYR A 1 739 ? -9.638 12.346 27.237 1.00 98.62 739 TYR A CA 1
ATOM 5772 C C . TYR A 1 739 ? -11.045 12.100 27.785 1.00 98.62 739 TYR A C 1
ATOM 5774 O O . TYR A 1 739 ? -11.184 11.583 28.894 1.00 98.62 739 TYR A O 1
ATOM 5782 N N . ALA A 1 740 ? -12.089 12.435 27.025 1.00 97.94 740 ALA A N 1
ATOM 5783 C CA . ALA A 1 740 ? -13.463 12.190 27.446 1.00 97.94 740 ALA A CA 1
ATOM 5784 C C . ALA A 1 740 ? -13.731 10.682 27.591 1.00 97.94 740 ALA A C 1
ATOM 5786 O O . ALA A 1 740 ? -14.215 10.248 28.637 1.00 97.94 740 ALA A O 1
ATOM 5787 N N . MET A 1 741 ? -13.323 9.882 26.601 1.00 96.94 741 MET A N 1
ATOM 5788 C CA . MET A 1 741 ? -13.473 8.422 26.611 1.00 96.94 741 MET A CA 1
ATOM 5789 C C . MET A 1 741 ? -12.658 7.738 27.716 1.00 96.94 741 MET A C 1
ATOM 5791 O O . MET A 1 741 ? -13.099 6.734 28.273 1.00 96.94 741 MET A O 1
ATOM 5795 N N . SER A 1 742 ? -11.507 8.302 28.095 1.00 97.19 742 SER A N 1
ATOM 5796 C CA . SER A 1 742 ? -10.683 7.799 29.200 1.00 97.19 742 SER A CA 1
ATOM 5797 C C . SER A 1 742 ? -11.157 8.257 30.590 1.00 97.19 742 SER A C 1
ATOM 5799 O O . SER A 1 742 ? -10.448 8.040 31.572 1.00 97.19 742 SER A O 1
ATOM 5801 N N . GLY A 1 743 ? -12.283 8.976 30.691 1.00 96.56 743 GLY A N 1
ATOM 5802 C CA . GLY A 1 743 ? -12.805 9.526 31.949 1.00 96.56 743 GLY A CA 1
ATOM 5803 C C . GLY A 1 743 ? -12.103 10.795 32.459 1.00 96.56 743 GLY A C 1
ATOM 5804 O O . GLY A 1 743 ? -12.471 11.315 33.513 1.00 96.56 743 GLY A O 1
ATOM 5805 N N . LYS A 1 744 ? -11.135 11.348 31.715 1.00 98.06 744 LYS A N 1
ATOM 5806 C CA . LYS A 1 744 ? -10.401 12.590 32.034 1.00 98.06 744 LYS A CA 1
ATOM 5807 C C . LYS A 1 744 ? -11.228 13.819 31.632 1.00 98.06 744 LYS A C 1
ATOM 5809 O O . LYS A 1 744 ? -10.904 14.569 30.709 1.00 98.06 744 LYS A O 1
ATOM 5814 N N . ARG A 1 745 ? -12.378 13.985 32.297 1.00 97.94 745 ARG A N 1
ATOM 5815 C CA . ARG A 1 745 ? -13.424 14.954 31.921 1.00 97.94 745 ARG A CA 1
ATOM 5816 C C . ARG A 1 745 ? -12.939 16.407 31.961 1.00 97.94 745 ARG A C 1
ATOM 5818 O O . ARG A 1 745 ? -13.310 17.191 31.091 1.00 97.94 745 ARG A O 1
ATOM 5825 N N . ALA A 1 746 ? -12.131 16.773 32.955 1.00 98.12 746 ALA A N 1
ATOM 5826 C CA . ALA A 1 746 ? -11.646 18.144 33.115 1.00 98.12 746 ALA A CA 1
ATOM 5827 C C . ALA A 1 746 ? -10.689 18.541 31.978 1.00 98.12 746 ALA A C 1
ATOM 5829 O O . ALA A 1 746 ? -10.783 19.636 31.422 1.00 98.12 746 ALA A O 1
ATOM 5830 N N . GLU A 1 747 ? -9.805 17.627 31.587 1.00 98.31 747 GLU A N 1
ATOM 5831 C CA . GLU A 1 747 ? -8.863 17.780 30.486 1.00 98.31 747 GLU A CA 1
ATOM 5832 C C . GLU A 1 747 ? -9.589 17.851 29.144 1.00 98.31 747 GLU A C 1
ATOM 5834 O O . GLU A 1 747 ? -9.296 18.735 28.338 1.00 98.31 747 GLU A O 1
ATOM 5839 N N . ALA A 1 748 ? -10.580 16.980 28.930 1.00 98.44 748 ALA A N 1
ATOM 5840 C CA . ALA A 1 748 ? -11.435 17.022 27.750 1.00 98.44 748 ALA A CA 1
ATOM 5841 C C . ALA A 1 748 ? -12.161 18.370 27.621 1.00 98.44 748 ALA A C 1
ATOM 5843 O O . ALA A 1 748 ? -12.109 18.992 26.562 1.00 98.44 748 ALA A O 1
ATOM 5844 N N . GLN A 1 749 ? -12.768 18.867 28.707 1.00 98.38 749 GLN A N 1
ATOM 5845 C CA . GLN A 1 749 ? -13.459 20.159 28.711 1.00 98.38 749 GLN A CA 1
ATOM 5846 C C . GLN A 1 749 ? -12.501 21.329 28.456 1.00 98.38 749 GLN A C 1
ATOM 5848 O O . GLN A 1 749 ? -12.848 22.268 27.742 1.00 98.38 749 GLN A O 1
ATOM 5853 N N . LYS A 1 750 ? -11.280 21.273 29.003 1.00 98.38 750 LYS A N 1
ATOM 5854 C CA . LYS A 1 750 ? -10.251 22.291 28.762 1.00 98.38 750 LYS A CA 1
ATOM 5855 C C . LYS A 1 750 ? -9.898 22.387 27.277 1.00 98.38 750 LYS A C 1
ATOM 5857 O O . LYS A 1 750 ? -9.883 23.489 26.736 1.00 98.38 750 LYS A O 1
ATOM 5862 N N . ILE A 1 751 ? -9.633 21.251 26.626 1.00 98.38 751 ILE A N 1
ATOM 5863 C CA . ILE A 1 751 ? -9.309 21.230 25.193 1.00 98.38 751 ILE A CA 1
ATOM 5864 C C . ILE A 1 751 ? -10.535 21.598 24.350 1.00 98.38 751 ILE A C 1
ATOM 5866 O O . ILE A 1 751 ? -10.398 22.334 23.380 1.00 98.38 751 ILE A O 1
ATOM 5870 N N . LEU A 1 752 ? -11.739 21.166 24.732 1.00 98.44 752 LEU A N 1
ATOM 5871 C CA . LEU A 1 752 ? -12.972 21.569 24.055 1.00 98.44 752 LEU A CA 1
ATOM 5872 C C . LEU A 1 752 ? -13.158 23.092 24.070 1.00 98.44 752 LEU A C 1
ATOM 5874 O O . LEU A 1 752 ? -13.457 23.674 23.034 1.00 98.44 752 LEU A O 1
ATOM 5878 N N . ASN A 1 753 ? -12.924 23.752 25.206 1.00 98.19 753 ASN A N 1
ATOM 5879 C CA . ASN A 1 753 ? -13.000 25.211 25.287 1.00 98.19 753 ASN A CA 1
ATOM 5880 C C . ASN A 1 753 ? -11.980 25.881 24.351 1.00 98.19 753 ASN A C 1
ATOM 5882 O O . ASN A 1 753 ? -12.323 26.840 23.670 1.00 98.19 753 ASN A O 1
ATOM 5886 N N . GLU A 1 754 ? -10.757 25.351 24.255 1.00 97.81 754 GLU A N 1
ATOM 5887 C CA . GLU A 1 754 ? -9.756 25.832 23.292 1.00 97.81 754 GLU A CA 1
ATOM 5888 C C . GLU A 1 754 ? -10.225 25.661 21.838 1.00 97.81 754 GLU A C 1
ATOM 5890 O O . GLU A 1 754 ? -10.107 26.589 21.041 1.00 97.81 754 GLU A O 1
ATOM 5895 N N . VAL A 1 755 ? -10.814 24.511 21.498 1.00 97.31 755 VAL A N 1
ATOM 5896 C CA . VAL A 1 755 ? -11.395 24.251 20.171 1.00 97.31 755 VAL A CA 1
ATOM 5897 C C . VAL A 1 755 ? -12.528 25.237 19.858 1.00 97.31 755 VAL A C 1
ATOM 5899 O O . VAL A 1 755 ? -12.597 25.754 18.744 1.00 97.31 755 VAL A O 1
ATOM 5902 N N . LEU A 1 756 ? -13.394 25.540 20.829 1.00 97.69 756 LEU A N 1
ATOM 5903 C CA . LEU A 1 756 ? -14.482 26.510 20.674 1.00 97.69 756 LEU A CA 1
ATOM 5904 C C . LEU A 1 756 ? -13.968 27.947 20.507 1.00 97.69 756 LEU A C 1
ATOM 5906 O O . LEU A 1 756 ? -14.544 28.707 19.732 1.00 97.69 756 LEU A O 1
ATOM 5910 N N . GLU A 1 757 ? -12.879 28.320 21.183 1.00 97.44 757 GLU A N 1
ATOM 5911 C CA . GLU A 1 757 ? -12.217 29.611 20.962 1.00 97.44 757 GLU A CA 1
ATOM 5912 C C . GLU A 1 757 ? -11.601 29.695 19.558 1.00 97.44 757 GLU A C 1
ATOM 5914 O O . GLU A 1 757 ? -11.794 30.697 18.866 1.00 97.44 757 GLU A O 1
ATOM 5919 N N . GLN A 1 758 ? -10.935 28.634 19.083 1.00 94.88 758 GLN A N 1
ATOM 5920 C CA . GLN A 1 758 ? -10.427 28.585 17.704 1.00 94.88 758 GLN A CA 1
ATOM 5921 C C . GLN A 1 758 ? -11.561 28.700 16.677 1.00 94.88 758 GLN A C 1
ATOM 5923 O O . GLN A 1 758 ? -11.422 29.433 15.697 1.00 94.88 758 GLN A O 1
ATOM 5928 N N . ALA A 1 759 ? -12.709 28.067 16.938 1.00 94.56 759 ALA A N 1
ATOM 5929 C CA . ALA A 1 759 ? -13.887 28.102 16.069 1.00 94.56 759 ALA A CA 1
ATOM 5930 C C . ALA A 1 759 ? -14.490 29.508 15.869 1.00 94.56 759 ALA A C 1
ATOM 5932 O O . ALA A 1 759 ? -15.316 29.695 14.977 1.00 94.56 759 ALA A O 1
ATOM 5933 N N . LYS A 1 760 ? -14.097 30.506 16.676 1.00 94.50 760 LYS A N 1
ATOM 5934 C CA . LYS A 1 760 ? -14.499 31.911 16.482 1.00 94.50 760 LYS A CA 1
ATOM 5935 C C . LYS A 1 760 ? -13.747 32.603 15.344 1.00 94.50 760 LYS A C 1
ATOM 5937 O O . LYS A 1 760 ? -14.220 33.618 14.846 1.00 94.50 760 LYS A O 1
ATOM 5942 N N . THR A 1 761 ? -12.568 32.101 14.979 1.00 90.75 761 THR A N 1
ATOM 5943 C CA . THR A 1 761 ? -11.649 32.756 14.027 1.00 90.75 761 THR A CA 1
ATOM 5944 C C . THR A 1 761 ? -11.245 31.866 12.860 1.00 90.75 761 THR A C 1
ATOM 5946 O O . THR A 1 761 ? -10.875 32.377 11.809 1.00 90.75 761 THR A O 1
ATOM 5949 N N . HIS A 1 762 ? -11.334 30.548 13.024 1.00 88.38 762 HIS A N 1
ATOM 5950 C CA . HIS A 1 762 ? -10.977 29.563 12.015 1.00 88.38 762 HIS A CA 1
ATOM 5951 C C . HIS A 1 762 ? -12.095 28.537 11.878 1.00 88.38 762 HIS A C 1
ATOM 5953 O O . HIS A 1 762 ? -12.866 28.302 12.812 1.00 88.38 762 HIS A O 1
ATOM 5959 N N . PHE A 1 763 ? -12.166 27.892 10.717 1.00 91.50 763 PHE A N 1
ATOM 5960 C CA . PHE A 1 763 ? -13.099 26.795 10.530 1.00 91.50 763 PHE A CA 1
ATOM 5961 C C . PHE A 1 763 ? -12.738 25.617 11.449 1.00 91.50 763 PHE A C 1
ATOM 5963 O O . PHE A 1 763 ? -11.605 25.138 11.478 1.00 91.50 763 PHE A O 1
ATOM 5970 N N . VAL A 1 764 ? -13.733 25.141 12.195 1.00 94.75 764 VAL A N 1
ATOM 5971 C CA . VAL A 1 764 ? -13.670 23.919 12.996 1.00 94.75 764 VAL A CA 1
ATOM 5972 C C . VAL A 1 764 ? -14.934 23.131 12.707 1.00 94.75 764 VAL A C 1
ATOM 5974 O O . VAL A 1 764 ? -16.036 23.661 12.851 1.00 94.75 764 VAL A O 1
ATOM 5977 N N . SER A 1 765 ? -14.772 21.862 12.338 1.00 95.69 765 SER A N 1
ATOM 5978 C CA . SER A 1 765 ? -15.887 20.956 12.066 1.00 95.69 765 SER A CA 1
ATOM 5979 C C . SER A 1 765 ? -16.847 20.862 13.264 1.00 95.69 765 SER A C 1
ATOM 5981 O O . SER A 1 765 ? -16.447 20.382 14.334 1.00 95.69 765 SER A O 1
ATOM 5983 N N . PRO A 1 766 ? -18.127 21.264 13.110 1.00 97.00 766 PRO A N 1
ATOM 5984 C CA . PRO A 1 766 ? -19.133 21.049 14.142 1.00 97.00 766 PRO A CA 1
ATOM 5985 C C . PRO A 1 766 ? -19.374 19.561 14.420 1.00 97.00 766 PRO A C 1
ATOM 5987 O O . PRO A 1 766 ? -19.659 19.201 15.559 1.00 97.00 766 PRO A O 1
ATOM 5990 N N . ALA A 1 767 ? -19.179 18.676 13.436 1.00 96.69 767 ALA A N 1
ATOM 5991 C CA . ALA A 1 767 ? -19.241 17.233 13.665 1.00 96.69 767 ALA A CA 1
ATOM 5992 C C . ALA A 1 767 ? -18.120 16.756 14.614 1.00 96.69 767 ALA A C 1
ATOM 5994 O O . ALA A 1 767 ? -18.387 15.993 15.548 1.00 96.69 767 ALA A O 1
ATOM 5995 N N . SER A 1 768 ? -16.889 17.255 14.453 1.00 96.19 768 SER A N 1
ATOM 5996 C CA . SER A 1 768 ? -15.779 16.979 15.380 1.00 96.19 768 SER A CA 1
ATOM 5997 C C . SER A 1 768 ? -16.014 17.539 16.788 1.00 96.19 768 SER A C 1
ATOM 5999 O O . SER A 1 768 ? -15.553 16.957 17.765 1.00 96.19 768 SER A O 1
ATOM 6001 N N . ILE A 1 769 ? -16.752 18.642 16.927 1.00 98.00 769 ILE A N 1
ATOM 6002 C CA . ILE A 1 769 ? -17.186 19.146 18.240 1.00 98.00 769 ILE A CA 1
ATOM 6003 C C . ILE A 1 769 ? -18.263 18.225 18.832 1.00 98.00 769 ILE A C 1
ATOM 6005 O O . ILE A 1 769 ? -18.196 17.858 20.007 1.00 98.00 769 ILE A O 1
ATOM 6009 N N . ALA A 1 770 ? -19.216 17.784 18.008 1.00 98.12 770 ALA A N 1
ATOM 6010 C CA . ALA A 1 770 ? -20.298 16.905 18.430 1.00 98.12 770 ALA A CA 1
ATOM 6011 C C . ALA A 1 770 ? -19.799 15.583 19.021 1.00 98.12 770 ALA A C 1
ATOM 6013 O O . ALA A 1 770 ? -20.344 15.135 20.027 1.00 98.12 770 ALA A O 1
ATOM 6014 N N . MET A 1 771 ? -18.757 14.970 18.443 1.00 96.81 771 MET A N 1
ATOM 6015 C CA . MET A 1 771 ? -18.196 13.728 18.996 1.00 96.81 771 MET A CA 1
ATOM 6016 C C . MET A 1 771 ? -17.619 13.934 20.405 1.00 96.81 771 MET A C 1
ATOM 6018 O O . MET A 1 771 ? -17.734 13.050 21.246 1.00 96.81 771 MET A O 1
ATOM 6022 N N . ILE A 1 772 ? -17.048 15.107 20.708 1.00 98.19 772 ILE A N 1
ATOM 6023 C CA . ILE A 1 772 ? -16.506 15.401 22.044 1.00 98.19 772 ILE A CA 1
ATOM 6024 C C . ILE A 1 772 ? -17.653 15.539 23.048 1.00 98.19 772 ILE A C 1
ATOM 6026 O O . ILE A 1 772 ? -17.608 14.929 24.114 1.00 98.19 772 ILE A O 1
ATOM 6030 N N . TYR A 1 773 ? -18.707 16.290 22.704 1.00 98.50 773 TYR A N 1
ATOM 6031 C CA . TYR A 1 773 ? -19.902 16.393 23.549 1.00 98.50 773 TYR A CA 1
ATOM 6032 C C . TYR A 1 773 ? -20.571 15.037 23.766 1.00 98.50 773 TYR A C 1
ATOM 6034 O O . TYR A 1 773 ? -20.942 14.711 24.895 1.00 98.50 773 TYR A O 1
ATOM 6042 N N . ALA A 1 774 ? -20.650 14.217 22.715 1.00 97.44 774 ALA A N 1
ATOM 6043 C CA . ALA A 1 774 ? -21.144 12.855 22.810 1.00 97.44 774 ALA A CA 1
ATOM 6044 C C . ALA A 1 774 ? -20.306 12.049 23.812 1.00 97.44 774 ALA A C 1
ATOM 6046 O O . ALA A 1 774 ? -20.875 11.486 24.745 1.00 97.44 774 ALA A O 1
ATOM 6047 N N . ALA A 1 775 ? -18.976 12.039 23.693 1.00 97.31 775 ALA A N 1
ATOM 6048 C CA . ALA A 1 775 ? -18.085 11.345 24.629 1.00 97.31 775 ALA A CA 1
ATOM 6049 C C . ALA A 1 775 ? -18.190 11.880 26.075 1.00 97.31 775 ALA A C 1
ATOM 6051 O O . ALA A 1 775 ? -18.078 11.118 27.033 1.00 97.31 775 ALA A O 1
ATOM 6052 N N . LEU A 1 776 ? -18.484 13.173 26.255 1.00 97.44 776 LEU A N 1
ATOM 6053 C CA . LEU A 1 776 ? -18.776 13.794 27.555 1.00 97.44 776 LEU A CA 1
ATOM 6054 C C . LEU A 1 776 ? -20.195 13.495 28.080 1.00 97.44 776 LEU A C 1
ATOM 6056 O O . LEU A 1 776 ? -20.531 13.906 29.195 1.00 97.44 776 LEU A O 1
ATOM 6060 N N . GLY A 1 777 ? -21.038 12.800 27.318 1.00 96.00 777 GLY A N 1
ATOM 6061 C CA . GLY A 1 777 ? -22.421 12.489 27.683 1.00 96.00 777 GLY A CA 1
ATOM 6062 C C . GLY A 1 777 ? -23.401 13.662 27.553 1.00 96.00 777 GLY A C 1
ATOM 6063 O O . GLY A 1 777 ? -24.549 13.531 27.971 1.00 96.00 777 GLY A O 1
ATOM 6064 N N . ASP A 1 778 ? -22.986 14.789 26.969 1.00 97.25 778 ASP A N 1
ATOM 6065 C CA . ASP A 1 778 ? -23.851 15.944 26.708 1.00 97.25 778 ASP A CA 1
ATOM 6066 C C . ASP A 1 778 ? -24.547 15.783 25.350 1.00 97.25 778 ASP A C 1
ATOM 6068 O O . ASP A 1 778 ? -24.106 16.286 24.314 1.00 97.25 778 ASP A O 1
ATOM 6072 N N . LYS A 1 779 ? -25.636 15.008 25.348 1.00 97.00 779 LYS A N 1
ATOM 6073 C CA . LYS A 1 779 ? -26.378 14.693 24.120 1.00 97.00 779 LYS A CA 1
ATOM 6074 C C . LYS A 1 779 ? -27.007 15.928 23.477 1.00 97.00 779 LYS A C 1
ATOM 6076 O O . LYS A 1 779 ? -27.069 15.987 22.254 1.00 97.00 779 LYS A O 1
ATOM 6081 N N . GLU A 1 780 ? -27.445 16.904 24.268 1.00 98.00 780 GLU A N 1
ATOM 6082 C CA . GLU A 1 780 ? -28.092 18.109 23.741 1.00 98.00 780 GLU A CA 1
ATOM 6083 C C . GLU A 1 780 ? -27.109 18.946 22.922 1.00 98.00 780 GLU A C 1
ATOM 6085 O O . GLU A 1 780 ? -27.386 19.270 21.765 1.00 98.00 780 GLU A O 1
ATOM 6090 N N . GLN A 1 781 ? -25.916 19.212 23.461 1.00 98.12 781 GLN A N 1
ATOM 6091 C CA . GLN A 1 781 ? -24.882 19.933 22.715 1.00 98.12 781 GLN A CA 1
ATOM 6092 C C . GLN A 1 781 ? -24.318 19.110 21.552 1.00 98.12 781 GLN A C 1
ATOM 6094 O O . GLN A 1 781 ? -23.972 19.675 20.508 1.00 98.12 781 GLN A O 1
ATOM 6099 N N . ALA A 1 782 ? -24.264 17.780 21.684 1.00 98.19 782 ALA A N 1
ATOM 6100 C CA . ALA A 1 782 ? -23.870 16.903 20.587 1.00 98.19 782 ALA A CA 1
ATOM 6101 C C . ALA A 1 782 ? -24.837 17.015 19.396 1.00 98.19 782 ALA A C 1
ATOM 6103 O O . ALA A 1 782 ? -24.387 17.233 18.271 1.00 98.19 782 ALA A O 1
ATOM 6104 N N . PHE A 1 783 ? -26.154 16.939 19.625 1.00 98.38 783 PHE A N 1
ATOM 6105 C CA . PHE A 1 783 ? -27.146 17.084 18.554 1.00 98.38 783 PHE A CA 1
ATOM 6106 C C . PHE A 1 783 ? -27.189 18.498 17.977 1.00 98.38 783 PHE A C 1
ATOM 6108 O O . PHE A 1 783 ? -27.183 18.629 16.756 1.00 98.38 783 PHE A O 1
ATOM 6115 N N . ALA A 1 784 ? -27.116 19.543 18.806 1.00 98.19 784 ALA A N 1
ATOM 6116 C CA . ALA A 1 784 ? -27.026 20.921 18.313 1.00 98.19 784 ALA A CA 1
ATOM 6117 C C . ALA A 1 784 ? -25.805 21.125 17.392 1.00 98.19 784 ALA A C 1
ATOM 6119 O O . ALA A 1 784 ? -25.882 21.787 16.354 1.00 98.19 784 ALA A O 1
ATOM 6120 N N . SER A 1 785 ? -24.673 20.504 17.737 1.00 98.25 785 SER A N 1
ATOM 6121 C CA . SER A 1 785 ? -23.458 20.539 16.920 1.00 98.25 785 SER A CA 1
ATOM 6122 C C . SER A 1 785 ? -23.600 19.731 15.622 1.00 98.25 785 SER A C 1
ATOM 6124 O O . SER A 1 785 ? -23.143 20.191 14.576 1.00 98.25 785 SER A O 1
ATOM 6126 N N . LEU A 1 786 ? -24.268 18.571 15.647 1.00 98.06 786 LEU A N 1
ATOM 6127 C CA . LEU A 1 786 ? -24.567 17.779 14.444 1.00 98.06 786 LEU A CA 1
ATOM 6128 C C . LEU A 1 786 ? -25.552 18.479 13.499 1.00 98.06 786 LEU A C 1
ATOM 6130 O O . LEU A 1 786 ? -25.363 18.432 12.288 1.00 98.06 786 LEU A O 1
ATOM 6134 N N . GLU A 1 787 ? -26.566 19.163 14.022 1.00 97.19 787 GLU A N 1
ATOM 6135 C CA . GLU A 1 787 ? -27.498 19.964 13.218 1.00 97.19 787 GLU A CA 1
ATOM 6136 C C . GLU A 1 787 ? -26.782 21.143 12.549 1.00 97.19 787 GLU A C 1
ATOM 6138 O O . GLU A 1 787 ? -27.008 21.441 11.373 1.00 97.19 787 GLU A O 1
ATOM 6143 N N . LYS A 1 788 ? -25.843 21.783 13.261 1.00 96.75 788 LYS A N 1
ATOM 6144 C CA . LYS A 1 788 ? -24.957 22.785 12.658 1.00 96.75 788 LYS A CA 1
ATOM 6145 C C . LYS A 1 788 ? -24.095 22.169 11.553 1.00 96.75 788 LYS A C 1
ATOM 6147 O O . LYS A 1 788 ? -23.959 22.789 10.501 1.00 96.75 788 LYS A O 1
ATOM 6152 N N . ALA A 1 789 ? -23.543 20.975 11.780 1.00 96.06 789 ALA A N 1
ATOM 6153 C CA . ALA A 1 789 ? -22.737 20.242 10.804 1.00 96.06 789 ALA A CA 1
ATOM 6154 C C . ALA A 1 789 ? -23.539 19.928 9.528 1.00 96.06 789 ALA A C 1
ATOM 6156 O O . ALA A 1 789 ? -23.057 20.167 8.426 1.00 96.06 789 ALA A O 1
ATOM 6157 N N . GLU A 1 790 ? -24.786 19.473 9.676 1.00 95.56 790 GLU A N 1
ATOM 6158 C CA . GLU A 1 790 ? -25.714 19.230 8.568 1.00 95.56 790 GLU A CA 1
ATOM 6159 C C . GLU A 1 790 ? -25.973 20.503 7.757 1.00 95.56 790 GLU A C 1
ATOM 6161 O O . GLU A 1 790 ? -25.859 20.493 6.531 1.00 95.56 790 GLU A O 1
ATOM 6166 N N . LYS A 1 791 ? -26.260 21.621 8.435 1.00 94.25 791 LYS A N 1
ATOM 6167 C CA . LYS A 1 791 ? -26.575 22.898 7.783 1.00 94.25 791 LYS A CA 1
ATOM 6168 C C . LYS A 1 791 ? -25.443 23.406 6.890 1.00 94.25 791 LYS A C 1
ATOM 6170 O O . LYS A 1 791 ? -25.719 23.936 5.817 1.00 94.25 791 LYS A O 1
ATOM 6175 N N . ILE A 1 792 ? -24.194 23.254 7.330 1.00 92.44 792 ILE A N 1
ATOM 6176 C CA . ILE A 1 792 ? -23.013 23.687 6.565 1.00 92.44 792 ILE A CA 1
ATOM 6177 C C . ILE A 1 792 ? -22.448 22.588 5.655 1.00 92.44 792 ILE A C 1
ATOM 6179 O O . ILE A 1 792 ? -21.419 22.802 5.015 1.00 92.44 792 ILE A O 1
ATOM 6183 N N . ARG A 1 793 ? -23.101 21.415 5.610 1.00 93.75 793 ARG A N 1
ATOM 6184 C CA . ARG A 1 793 ? -22.656 20.229 4.859 1.00 93.75 793 ARG A CA 1
ATOM 6185 C C . ARG A 1 793 ? -21.217 19.840 5.202 1.00 93.75 793 ARG A C 1
ATOM 6187 O O . ARG A 1 793 ? -20.360 19.665 4.339 1.00 93.75 793 ARG A O 1
ATOM 6194 N N . ASP A 1 794 ? -20.947 19.755 6.499 1.00 93.50 794 ASP A N 1
ATOM 6195 C CA . ASP A 1 794 ? -19.681 19.260 7.026 1.00 93.50 794 ASP A CA 1
ATOM 6196 C C . ASP A 1 794 ? -19.446 17.826 6.544 1.00 93.50 794 ASP A C 1
ATOM 6198 O O . ASP A 1 794 ? -20.209 16.924 6.878 1.00 93.50 794 ASP A O 1
ATOM 6202 N N . GLY A 1 795 ? -18.365 17.593 5.803 1.00 90.12 795 GLY A N 1
ATOM 6203 C CA . GLY A 1 795 ? -18.116 16.299 5.177 1.00 90.12 795 GLY A CA 1
ATOM 6204 C C . GLY A 1 795 ? -17.940 15.117 6.142 1.00 90.12 795 GLY A C 1
ATOM 6205 O O . GLY A 1 795 ? -18.049 13.966 5.727 1.00 90.12 795 GLY A O 1
ATOM 6206 N N . ILE A 1 796 ? -17.735 15.330 7.449 1.00 92.81 796 ILE A N 1
ATOM 6207 C CA . ILE A 1 796 ? -17.733 14.218 8.415 1.00 92.81 796 ILE A CA 1
ATOM 6208 C C . ILE A 1 796 ? -19.110 13.546 8.512 1.00 92.81 796 ILE A C 1
ATOM 6210 O O . ILE A 1 796 ? -19.172 12.340 8.777 1.00 92.81 796 ILE A O 1
ATOM 6214 N N . ILE A 1 797 ? -20.202 14.268 8.242 1.00 94.75 797 ILE A N 1
ATOM 6215 C CA . ILE A 1 797 ? -21.560 13.756 8.465 1.00 94.75 797 ILE A CA 1
ATOM 6216 C C . ILE A 1 797 ? -21.925 12.576 7.553 1.00 94.75 797 ILE A C 1
ATOM 6218 O O . ILE A 1 797 ? -22.727 11.727 7.944 1.00 94.75 797 ILE A O 1
ATOM 6222 N N . VAL A 1 798 ? -21.269 12.432 6.395 1.00 94.69 798 VAL A N 1
ATOM 6223 C CA . VAL A 1 798 ? -21.477 11.289 5.482 1.00 94.69 798 VAL A CA 1
ATOM 6224 C C . VAL A 1 798 ? -21.011 9.954 6.079 1.00 94.69 798 VAL A C 1
ATOM 6226 O O . VAL A 1 798 ? -21.320 8.891 5.548 1.00 94.69 798 VAL A O 1
ATOM 6229 N N . ARG A 1 799 ? -20.283 9.984 7.205 1.00 93.44 799 ARG A N 1
ATOM 6230 C CA . ARG A 1 799 ? -19.779 8.798 7.916 1.00 93.44 799 ARG A CA 1
ATOM 6231 C C . ARG A 1 799 ? -20.496 8.504 9.228 1.00 93.44 799 ARG A C 1
ATOM 6233 O O . ARG A 1 799 ? -20.139 7.525 9.883 1.00 93.44 799 ARG A O 1
ATOM 6240 N N . LEU A 1 800 ? -21.531 9.260 9.604 1.00 94.81 800 LEU A N 1
ATOM 6241 C CA . LEU A 1 800 ? -22.281 9.026 10.851 1.00 94.81 800 LEU A CA 1
ATOM 6242 C C . LEU A 1 800 ? -22.806 7.586 10.965 1.00 94.81 800 LEU A C 1
ATOM 6244 O O . LEU A 1 800 ? -22.876 7.013 12.052 1.00 94.81 800 LEU A O 1
ATOM 6248 N N . LYS A 1 801 ? -23.120 6.940 9.840 1.00 93.12 801 LYS A N 1
ATOM 6249 C CA . LYS A 1 801 ? -23.541 5.535 9.826 1.00 93.12 801 LYS A CA 1
ATOM 6250 C C . LYS A 1 801 ? -22.460 4.568 10.329 1.00 93.12 801 LYS A C 1
ATOM 6252 O O . LYS A 1 801 ? -22.800 3.540 10.914 1.00 93.12 801 LYS A O 1
ATOM 6257 N N . VAL A 1 802 ? -21.174 4.865 10.144 1.00 94.50 802 VAL A N 1
ATOM 6258 C CA . VAL A 1 802 ? -20.066 3.901 10.323 1.00 94.50 802 VAL A CA 1
ATOM 6259 C C . VAL A 1 802 ? -19.039 4.305 11.388 1.00 94.50 802 VAL A C 1
ATOM 6261 O O . VAL A 1 802 ? -18.341 3.447 11.939 1.00 94.50 802 VAL A O 1
ATOM 6264 N N . ASP A 1 803 ? -18.963 5.589 11.725 1.00 92.94 803 ASP A N 1
ATOM 6265 C CA . ASP A 1 803 ? -18.040 6.105 12.735 1.00 92.94 803 ASP A CA 1
ATOM 6266 C C . ASP A 1 803 ? -18.442 5.629 14.145 1.00 92.94 803 ASP A C 1
ATOM 6268 O O . ASP A 1 803 ? -19.592 5.791 14.559 1.00 92.94 803 ASP A O 1
ATOM 6272 N N . SER A 1 804 ? -17.508 4.998 14.871 1.00 91.81 804 SER A N 1
ATOM 6273 C CA . SER A 1 804 ? -17.737 4.500 16.241 1.00 91.81 804 SER A CA 1
ATOM 6274 C C . SER A 1 804 ? -17.899 5.609 17.269 1.00 91.81 804 SER A C 1
ATOM 6276 O O . SER A 1 804 ? -18.476 5.392 18.330 1.00 91.81 804 SER A O 1
ATOM 6278 N N . ARG A 1 805 ? -17.383 6.807 16.988 1.00 93.38 805 ARG A N 1
ATOM 6279 C CA . ARG A 1 805 ? -17.347 7.910 17.960 1.00 93.38 805 ARG A CA 1
ATOM 6280 C C . ARG A 1 805 ? -18.732 8.483 18.277 1.00 93.38 805 ARG A C 1
ATOM 6282 O O . ARG A 1 805 ? -18.882 9.218 19.242 1.00 93.38 805 ARG A O 1
ATOM 6289 N N . TYR A 1 806 ? -19.750 8.099 17.506 1.00 94.62 806 TYR A N 1
ATOM 6290 C CA . TYR A 1 806 ? -21.153 8.447 17.744 1.00 94.62 806 TYR A CA 1
ATOM 6291 C C . TYR A 1 806 ? -22.000 7.256 18.215 1.00 94.62 806 TYR A C 1
ATOM 6293 O O . TYR A 1 806 ? -23.227 7.361 18.270 1.00 94.62 806 TYR A O 1
ATOM 6301 N N . ASP A 1 807 ? -21.391 6.110 18.553 1.00 91.81 807 ASP A N 1
ATOM 6302 C CA . ASP A 1 807 ? -22.125 4.885 18.910 1.00 91.81 807 ASP A CA 1
ATOM 6303 C C . ASP A 1 807 ? -23.090 5.101 20.092 1.00 91.81 807 ASP A C 1
ATOM 6305 O O . ASP A 1 807 ? -24.176 4.523 20.124 1.00 91.81 807 ASP A O 1
ATOM 6309 N N . ASN A 1 808 ? -22.763 6.013 21.011 1.00 92.44 808 ASN A N 1
ATOM 6310 C CA . ASN A 1 808 ? -23.601 6.373 22.158 1.00 92.44 808 ASN A CA 1
ATOM 6311 C C . ASN A 1 808 ? -24.818 7.269 21.829 1.00 92.44 808 ASN A C 1
ATOM 6313 O O . ASN A 1 808 ? -25.685 7.463 22.690 1.00 92.44 808 ASN A O 1
ATOM 6317 N N . LEU A 1 809 ? -24.902 7.803 20.606 1.00 96.12 809 LEU A N 1
ATOM 6318 C CA . LEU A 1 809 ? -26.051 8.565 20.106 1.00 96.12 809 LEU A CA 1
ATOM 6319 C C . LEU A 1 809 ? -27.003 7.709 19.261 1.00 96.12 809 LEU A C 1
ATOM 6321 O O . LEU A 1 809 ? -28.155 8.092 19.087 1.00 96.12 809 LEU A O 1
ATOM 6325 N N . ARG A 1 810 ? -26.564 6.545 18.760 1.00 93.81 810 ARG A N 1
ATOM 6326 C CA . ARG A 1 810 ? -27.317 5.733 17.781 1.00 93.81 810 ARG A CA 1
ATOM 6327 C C . ARG A 1 810 ? -28.700 5.273 18.247 1.00 93.81 810 ARG A C 1
ATOM 6329 O O . ARG A 1 810 ? -29.556 5.024 17.405 1.00 93.81 810 ARG A O 1
ATOM 6336 N N . SER A 1 811 ? -28.910 5.128 19.556 1.00 93.38 811 SER A N 1
ATOM 6337 C CA . SER A 1 811 ? -30.201 4.731 20.134 1.00 93.38 811 SER A CA 1
ATOM 6338 C C . SER A 1 811 ? -31.198 5.887 20.279 1.00 93.38 811 SER A C 1
ATOM 6340 O O . SER A 1 811 ? -32.368 5.643 20.565 1.00 93.38 811 SER A O 1
ATOM 6342 N N . ASP A 1 812 ? -30.761 7.135 20.096 1.00 96.25 812 ASP A N 1
ATOM 6343 C CA . ASP A 1 812 ? -31.617 8.318 20.171 1.00 96.25 812 ASP A CA 1
ATOM 6344 C C . ASP A 1 812 ? -32.349 8.533 18.826 1.00 96.25 812 ASP A C 1
ATOM 6346 O O . ASP A 1 812 ? -31.701 8.564 17.773 1.00 96.25 812 ASP A O 1
ATOM 6350 N N . PRO A 1 813 ? -33.685 8.722 18.813 1.00 94.69 813 PRO A N 1
ATOM 6351 C CA . PRO A 1 813 ? -34.455 8.914 17.581 1.00 94.69 813 PRO A CA 1
ATOM 6352 C C . PRO A 1 813 ? -33.992 10.092 16.712 1.00 94.69 813 PRO A C 1
ATOM 6354 O O . PRO A 1 813 ? -34.143 10.051 15.487 1.00 94.69 813 PRO A O 1
ATOM 6357 N N . ARG A 1 814 ? -33.398 11.135 17.315 1.00 96.38 814 ARG A N 1
ATOM 6358 C CA . ARG A 1 814 ? -32.841 12.282 16.577 1.00 96.38 814 ARG A CA 1
ATOM 6359 C C . ARG A 1 814 ? -31.712 11.856 15.643 1.00 96.38 814 ARG A C 1
ATOM 6361 O O . ARG A 1 814 ? -31.600 12.395 14.543 1.00 96.38 814 ARG A O 1
ATOM 6368 N N . TYR A 1 815 ? -30.924 10.855 16.045 1.00 95.75 815 TYR A N 1
ATOM 6369 C CA . TYR A 1 815 ? -29.834 10.312 15.238 1.00 95.75 815 TYR A CA 1
ATOM 6370 C C . TYR A 1 815 ? -30.360 9.631 13.976 1.00 95.75 815 TYR A C 1
ATOM 6372 O O . TYR A 1 815 ? -29.869 9.879 12.878 1.00 95.75 815 TYR A O 1
ATOM 6380 N N . GLU A 1 816 ? -31.417 8.826 14.106 1.00 93.94 816 GLU A N 1
ATOM 6381 C CA . GLU A 1 816 ? -32.074 8.217 12.949 1.00 93.94 816 GLU A CA 1
ATOM 6382 C C . GLU A 1 816 ? -32.645 9.278 11.997 1.00 93.94 816 GLU A C 1
ATOM 6384 O O . GLU A 1 816 ? -32.500 9.155 10.778 1.00 93.94 816 GLU A O 1
ATOM 6389 N N . GLY A 1 817 ? -33.281 10.319 12.544 1.00 94.81 817 GLY A N 1
ATOM 6390 C CA . GLY A 1 817 ? -33.796 11.439 11.757 1.00 94.81 817 GLY A CA 1
ATOM 6391 C C . GLY A 1 817 ? -32.698 12.135 10.949 1.00 94.81 817 GLY A C 1
ATOM 6392 O O . GLY A 1 817 ? -32.892 12.398 9.764 1.00 94.81 817 GLY A O 1
ATOM 6393 N N . LEU A 1 818 ? -31.536 12.366 11.562 1.00 95.06 818 LEU A N 1
ATOM 6394 C CA . LEU A 1 818 ? -30.367 12.953 10.906 1.00 95.06 818 LEU A CA 1
ATOM 6395 C C . LEU A 1 818 ? -29.836 12.066 9.767 1.00 95.06 818 LEU A C 1
ATOM 6397 O O . LEU A 1 818 ? -29.623 12.557 8.661 1.00 95.06 818 LEU A O 1
ATOM 6401 N N . LEU A 1 819 ? -29.698 10.752 9.989 1.00 94.25 819 LEU A N 1
ATOM 6402 C CA . LEU A 1 819 ? -29.252 9.820 8.943 1.00 94.25 819 LEU A CA 1
ATOM 6403 C C . LEU A 1 819 ? -30.184 9.817 7.721 1.00 94.25 819 LEU A C 1
ATOM 6405 O O . LEU A 1 819 ? -29.698 9.762 6.593 1.00 94.25 819 LEU A O 1
ATOM 6409 N N . LYS A 1 820 ? -31.506 9.904 7.929 1.00 94.00 820 LYS A N 1
ATOM 6410 C CA . LYS A 1 820 ? -32.488 9.987 6.832 1.00 94.00 820 LYS A CA 1
ATOM 6411 C C . LYS A 1 820 ? -32.336 11.269 6.018 1.00 94.00 820 LYS A C 1
ATOM 6413 O O . LYS A 1 820 ? -32.375 11.202 4.797 1.00 94.00 820 LYS A O 1
ATOM 6418 N N . ARG A 1 821 ? -32.141 12.421 6.672 1.00 93.25 821 ARG A N 1
ATOM 6419 C CA . ARG A 1 821 ? -31.975 13.710 5.974 1.00 93.25 821 ARG A CA 1
ATOM 6420 C C . ARG A 1 821 ? -30.692 13.777 5.148 1.00 93.25 821 ARG A C 1
ATOM 6422 O O . ARG A 1 821 ? -30.695 14.389 4.088 1.00 93.25 821 ARG A O 1
ATOM 6429 N N . ILE A 1 822 ? -29.628 13.117 5.609 1.00 90.69 822 ILE A N 1
ATOM 6430 C CA . ILE A 1 822 ? -28.358 13.020 4.875 1.00 90.69 822 ILE A CA 1
ATOM 6431 C C . ILE A 1 822 ? -28.443 11.987 3.737 1.00 90.69 822 ILE A C 1
ATOM 6433 O O . ILE A 1 822 ? -27.661 12.073 2.803 1.00 90.69 822 ILE A O 1
ATOM 6437 N N . GLY A 1 823 ? -29.382 11.032 3.775 1.00 89.56 823 GLY A N 1
ATOM 6438 C CA . GLY A 1 823 ? -29.515 9.977 2.758 1.00 89.56 823 GLY A CA 1
ATOM 6439 C C . GLY A 1 823 ? -28.727 8.697 3.064 1.00 89.56 823 GLY A C 1
ATOM 6440 O O . GLY A 1 823 ? -28.364 7.954 2.159 1.00 89.56 823 GLY A O 1
ATOM 6441 N N . LEU A 1 824 ? -28.445 8.424 4.343 1.00 87.56 824 LEU A N 1
ATOM 6442 C CA . LEU A 1 824 ? -27.674 7.255 4.795 1.00 87.56 824 LEU A CA 1
ATOM 6443 C C . LEU A 1 824 ? -28.540 6.051 5.214 1.00 87.56 824 LEU A C 1
ATOM 6445 O O . LEU A 1 824 ? -27.984 5.020 5.623 1.00 87.56 824 LEU A O 1
ATOM 6449 N N . LYS A 1 825 ? -29.872 6.179 5.165 1.00 79.50 825 LYS A N 1
ATOM 6450 C CA . LYS A 1 825 ? -30.834 5.169 5.625 1.00 79.50 825 LYS A CA 1
ATOM 6451 C C . LYS A 1 825 ? -31.845 4.795 4.553 1.00 79.50 825 LYS A C 1
ATOM 6453 O O . LYS A 1 825 ? -32.304 5.718 3.849 1.00 79.50 825 LYS A O 1
#

Foldseek 3Di:
DDDDDDQQDDFPQWGFHAWDDQDPQGTWTFTARNVVGDIWIKGWGDLLCVVDPVLVVVLVVLVVLLCPQDDQQAWHWDDWDDGPNITITITHDAAFAFLVVVLVDADDPLLLLLQLLSVLVVLQSCVVSVFAQQQDDSRQWTAHPVRRIYGHRRPSPPSSVDDDDPPDDPPPDDQDDDDDDDDAPPRLLLFALCVRNVHDDHNLRVLSSSLQRSLCSQQVDGQADDPHSVSSSVCNQPPQGPQSCVRHVVDDVLSSVLSNLSSDNPSVSHPPGSVVSSVSSVVVSVVVVVVVVVVVVVVVPDDDDDDDDDDDDDDDDDDDDDDPDPDPPPPPVPQPPVVVVVVVVVVVVVVVVVVVVVVVVVPDFFQEEEEAQEAEPEPDPVCSLVSLLLSQLLQVLQLLAPRHFYADPLVRVVCPPHDDDQLVVCVVSVGQKYKYWYWYDDPQWIKIKIWIAGSVVRDTLDIDIDTDGPLCSVVVSLVVSVVVVVSSPPPRPDDPVSSVDDLDSFPQLSSLQVQLVVLLLLLEPVSLVSSLVSLVVSCVRPVLRLSSLLSNLSSLLQCCAQLGHVQDPVVVRLVSSLVSLVSSCVSPVLALSSLLSNLSSCCLQVVNLPSSLVSLVSSCVSRVLPLVSLLSVLVSCLLLVVLVSSLVSLVSSCVSPVSRLSSLLSNLVSCVLVVVLVVSLVSLVVSCVSPVLSLSSLLSNLSSCVSVVVLVSSLVSLVVSCVSNVNDQSSLLSNLLSCLQNVVPVSSVVSLVVLVVVVVPGDHQLQSSLLSCVSNVNNVSNLVSLVVNVVSSRSCLSNLVRDPSCVSVVPPVSSVVSCVVSPSD

Radius of gyration: 33.76 Å; Cα contacts (8 Å, |Δi|>4): 1290; chains: 1; bounding box: 87×107×71 Å

pLDDT: mean 83.33, std 18.58, range [24.17, 98.62]

Solvent-accessible surface area (backbone atoms only — not comparable to full-atom values): 44552 Å² total; per-residue (Å²): 133,86,82,82,82,53,67,68,41,70,57,86,60,30,32,32,61,43,80,74,48,74,57,101,73,30,40,29,26,38,21,37,33,72,85,79,74,43,69,26,31,37,36,36,50,44,68,72,48,68,68,38,66,68,48,39,52,54,46,52,49,43,51,52,58,50,45,71,54,87,50,90,25,42,55,49,55,77,46,75,53,73,46,99,90,46,41,37,37,35,25,64,54,78,73,55,45,34,41,52,61,56,61,75,48,92,71,52,70,67,57,51,48,50,54,49,40,47,50,26,49,30,47,32,56,36,46,76,71,75,46,61,44,82,63,53,47,44,79,33,27,34,34,33,85,86,71,53,47,30,41,46,73,59,42,60,72,59,62,72,66,71,79,76,81,98,77,71,99,77,74,91,84,69,82,92,67,88,88,73,86,93,66,84,67,83,66,65,62,39,54,28,47,50,62,67,70,70,49,90,83,60,63,52,44,39,44,25,8,48,19,42,46,51,48,22,69,67,49,77,42,69,71,35,80,45,100,43,69,67,48,21,44,51,33,50,68,72,53,81,66,72,65,58,52,80,70,30,69,85,57,55,70,68,58,49,51,52,38,51,37,27,59,38,76,54,66,90,74,20,53,82,44,42,57,58,51,30,52,54,49,50,54,51,50,54,50,54,54,50,54,56,48,51,52,58,60,59,62,74,72,73,82,83,91,84,82,85,86,87,83,89,82,88,85,82,88,80,89,84,88,89,76,98,75,88,80,75,82,80,74,67,82,83,44,63,68,59,54,51,52,51,51,51,49,50,51,53,50,51,51,50,49,51,52,50,55,56,55,54,65,78,66,60,62,52,46,26,35,34,50,38,51,29,42,59,73,38,99,47,81,78,42,51,59,52,22,46,52,48,28,50,51,47,42,56,46,52,29,50,39,85,81,37,48,51,53,39,67,71,61,34,54,77,54,51,99,53,95,73,59,58,48,59,51,13,60,76,69,70,27,46,22,26,36,43,36,37,36,38,60,60,88,61,41,32,39,40,37,43,38,33,32,33,35,86,76,72,39,80,74,46,71,55,76,47,82,42,45,62,90,45,44,61,61,49,54,51,52,52,50,51,51,51,54,68,66,40,55,56,84,74,89,60,77,70,56,50,73,71,56,75,68,62,94,40,62,66,18,54,54,27,31,52,53,12,52,59,27,46,67,66,65,38,61,70,25,29,53,52,15,40,55,24,14,51,53,11,31,75,61,32,82,72,29,26,68,25,30,19,51,38,8,49,34,26,44,38,29,22,26,56,92,63,49,23,78,35,46,35,79,67,17,41,60,53,13,39,51,26,8,52,50,9,37,74,62,43,72,79,47,29,61,22,30,37,40,35,17,48,44,32,32,46,55,67,47,37,60,67,65,16,52,52,28,31,52,50,13,35,70,62,28,79,63,50,38,62,37,36,37,54,43,14,55,53,29,35,33,76,62,41,42,71,61,13,53,53,28,28,48,51,16,30,74,49,32,73,65,38,61,66,46,41,33,44,46,17,46,51,29,38,61,62,70,38,38,71,62,12,43,54,39,22,49,54,40,36,72,76,40,78,81,48,55,69,36,44,47,51,40,16,53,34,30,41,75,70,68,39,35,70,62,13,41,56,33,19,50,50,34,18,61,78,53,74,62,37,62,68,20,42,42,53,33,18,28,39,26,22,70,62,66,39,51,70,62,13,51,53,42,46,52,52,51,57,58,46,46,76,81,42,67,59,58,35,45,57,50,13,36,32,29,43,46,64,66,39,56,67,61,14,49,56,23,38,54,51,15,58,77,58,36,42,46,66,62,61,29,63,86,43,48,71,69,50,59,92,45,63,87,40,70,68,46,54,54,50,35,48,76,57,63,76,106

Nearest PDB structures (foldseek):
  6p5p-assembly6_B  TM=8.384E-01  e=2.883E-11  Homo sapiens
  8cqq-assembly1_A  TM=5.573E-01  e=1.513E-11  synthetic construct
  5a31-assembly1_F  TM=7.098E-01  e=1.782E-07  Homo sapiens
  5g05-assembly1_H  TM=7.419E-01  e=1.234E-06  Homo sapiens
  5lvv-assembly1_A  TM=7.100E-01  e=5.800E-06  Homo sapiens